Protein AF-0000000074752811 (afdb_homodimer)

Organism: NCBI:txid2562239

Secondary structure (DSSP, 8-state):
-------------S--B---HHHHTS-HHHHHHHHHHHHHHTT--GGGHHHHHHHHHHHHHHT--HHHHTBHHHHHHHHHHHTHHHHHHHH-HHHHHHHHHHHHHHHHHHTHHHHHHTGGGGG--TTGGGHHHHTTSS-B---SS--EEEP--GGGS-TTTT--STTTHHHHHHHHHHTBTTB-S-GGG-SEEE----HHHHHHHS---HHHHHHHHHHIIIII-TTGGGTTTTTEEEEESS-GGGSTTHHHH-TTSEEEES-SS---GGGGGGS-HHHHHHHHTT----SSS--TTT-EE------HHHHHHHHHHPPPGGG--EEEEEEEGGGSHHHHHHTTT-HHHHHHHTTTT-TTEEEEEPPSSHHHHHHHHHTEEEEEEE--SSS--THHHHHHHTTPEEEEE-TT---TTTTTS-GGGT-EE--GGG-SSHHHHHHHHHHHHTHHHHHHHHHHHGGGG-TT----SB-TTSSB--STTSGGG--HHHHT----STTHHHH-/----------------B--HHHHHTS-HHHHHHHHHHHHHHTT--GGGHHHHHHHHHHHHHHT--GGGGGBHHHHHHHHHHHTHHHHHHHH-HHHHHHHHHHHHHHHHHHTHHHHHTTTHHHH--TTGGGHHHHTTSS-B---SS--EEEP--GGGS-TTTT--STTTHHHHHHHHHHTBTTB-S-GGG-SEEE----HHHHHHHS---HHHHHHHHHHIIIII-TTGGGTTTTTEEEEESS-GGGSTTHHHH-TTSEEEES-SS---GGGGGGS-HHHHHHHHTT----TTS--TTT-EE------HHHHHHHHHHPPPGGG--EEEEEEEGGGSHHHHHHTTT-HHHHHHHTTTT-TTEEEEEPPSSHHHHHHHHHTEEEEEEE--SSS--THHHHHHHTTPEEEEE-TT---TTTTT--GGGT-EE--GGG-SSHHHHHHHHHHHHTHHHHHHHHHHHGGGG-TT----SB-TTSSB--STTSTT---HHHHT----STHHHHH-

Radius of gyration: 37.02 Å; Cα contacts (8 Å, |Δi|>4): 1712; chains: 2; bounding box: 71×124×78 Å

pLDDT: mean 74.06, std 20.83, range [19.08, 98.06]

Foldseek 3Di:
DPPPPPPPPDLPQDFQFQVFAVPLPDDLVSVLVSLVVLCVSLVPDCVCSPLLSVLVVVVSVVVLQRLCGGGSLSNSLLSLLSSLLVLCVVPFNVRSVVSPVVSVVSCVSHVVVCVPSVCVDSNDDLQSLCSCLLSLVDAAEAPDQAAEEEFDDPQLGRLSQLCDDQLNCLRLVNSNQVRYPNYDNDPVSHQAYEYRHSLVSCCVVVVDALVNLQVRVVCCQVPPPVCCVVVVQLRYEDEASDFPCSHLCCCVRHQNHEYEYQFQWGFQLVLQPLPPPVVSVRVSVSRDTDNPSGDPLGYFHAATAGGPVLLVLLLVLADPLVQAQALEEEADQLLDPSNCSSQVVQVLLVQVCVCPPPGRYHYGYHDPDVSVVSNNLSRYQEYEDAAGSHQDDNVCLSSLSNLHAYERARDRGDDGPVVPDPSVQQHHYDHSNCNDDVVVVVSVVCSVPPSVRNSVSSVLASLLRHSSRHLPCADPVRHNVPPPSNSPNSNRNVSCVRVPVPPVVPPD/DPPPPPPPPDLPQDFQFQVFQVPLVDDLVSNLVSLVVLCVSLVPDCVCNPLLSVLSVVCNVVVVQNVCGGGSLSNSLLSLLSSLLVLCVVPFNVRSVVSVVVSVVSCVSNVVVCVPSVCVDSNDDLQSLCSCLLSLVDAAEAPDQAAEEEFDDPQLGRLSQLCDDQLNCLRLVNSNQVRYPNYDNDPVSHQAYEYRHSLVSCCVVVVDALVNLQVRVVCCQVPPPVCCVVVVQLRYEDEASDFPCSHLCCCVRHQNHEYEYQFQWGFQLVLQPLPPPVVSVRPSVSRPTDNPSHDPLGYFHAATAGGPVLLVLLLVLADPLVQAQALEEDADQLLDPSNCSSQVVQVLLVQVCVCPPPGRYHYGYHDPDVSVVSNNLSRYQEYEDAAGSHQDDNVCLSSLSNLHAYERARDRGDDGPVVPDPSVQQHHYDHSNCNDDVVVVVSVVCSVPPSVRNSVSSVQASLLRHSSRHLPCADVVRHNVPDPSHSVSSNRNVSCVRVPVPPVVPPD

Structure (mmCIF, N/CA/C/O backbone):
data_AF-0000000074752811-model_v1
#
loop_
_entity.id
_entity.type
_entity.pdbx_description
1 polymer 'Exostosin GT47 domain-containing protein'
#
loop_
_atom_site.group_PDB
_atom_site.id
_atom_site.type_symbol
_atom_site.label_atom_id
_atom_site.label_alt_id
_atom_site.label_comp_id
_atom_site.label_asym_id
_atom_site.label_entity_id
_atom_site.label_seq_id
_atom_site.pdbx_PDB_ins_code
_atom_site.Cartn_x
_atom_site.Cartn_y
_atom_site.Cartn_z
_atom_site.occupancy
_atom_site.B_iso_or_equiv
_atom_site.auth_seq_id
_atom_site.auth_comp_id
_atom_site.auth_asym_id
_atom_site.auth_atom_id
_atom_site.pdbx_PDB_model_num
ATOM 1 N N . MET A 1 1 ? 38.594 22.297 34.594 1 23.19 1 MET A N 1
ATOM 2 C CA . MET A 1 1 ? 37.312 21.953 35.156 1 23.19 1 MET A CA 1
ATOM 3 C C . MET A 1 1 ? 36.594 23.203 35.688 1 23.19 1 MET A C 1
ATOM 5 O O . MET A 1 1 ? 35.719 23.094 36.562 1 23.19 1 MET A O 1
ATOM 9 N N . LEU A 1 2 ? 36.938 24.375 35.188 1 24.41 2 LEU A N 1
ATOM 10 C CA . LEU A 1 2 ? 36.594 25.672 35.812 1 24.41 2 LEU A CA 1
ATOM 11 C C . LEU A 1 2 ? 35.094 25.938 35.719 1 24.41 2 LEU A C 1
ATOM 13 O O . LEU A 1 2 ? 34.531 25.953 34.656 1 24.41 2 LEU A O 1
ATOM 17 N N . ARG A 1 3 ? 34.406 25.516 36.906 1 28.88 3 ARG A N 1
ATOM 18 C CA . ARG A 1 3 ? 33.031 25.766 37.344 1 28.88 3 ARG A CA 1
ATOM 19 C C . ARG A 1 3 ? 32.688 27.25 37.312 1 28.88 3 ARG A C 1
ATOM 21 O O . ARG A 1 3 ? 33.094 27.984 38.219 1 28.88 3 ARG A O 1
ATOM 28 N N . ALA A 1 4 ? 32.844 27.891 36.125 1 26.67 4 ALA A N 1
ATOM 29 C CA . ALA A 1 4 ? 32.469 29.297 36.156 1 26.67 4 ALA A CA 1
ATOM 30 C C . ALA A 1 4 ? 31.062 29.469 36.781 1 26.67 4 ALA A C 1
ATOM 32 O O . ALA A 1 4 ? 30.078 28.922 36.25 1 26.67 4 ALA A O 1
ATOM 33 N N . SER A 1 5 ? 31.031 29.672 38.125 1 26.98 5 SER A N 1
ATOM 34 C CA . SER A 1 5 ? 29.875 29.984 38.938 1 26.98 5 SER A CA 1
ATOM 35 C C . SER A 1 5 ? 29.094 31.156 38.375 1 26.98 5 SER A C 1
ATOM 37 O O . SER A 1 5 ? 29.625 32.25 38.188 1 26.98 5 SER A O 1
ATOM 39 N N . ILE A 1 6 ? 28.188 30.922 37.5 1 28.06 6 ILE A N 1
ATOM 40 C CA . ILE A 1 6 ? 27.281 31.953 37.031 1 28.06 6 ILE A CA 1
ATOM 41 C C . ILE A 1 6 ? 26.656 32.688 38.219 1 28.06 6 ILE A C 1
ATOM 43 O O . ILE A 1 6 ? 25.922 32.062 39 1 28.06 6 ILE A O 1
ATOM 47 N N . ILE A 1 7 ? 27.406 33.656 38.844 1 29.95 7 ILE A N 1
ATOM 48 C CA . ILE A 1 7 ? 26.938 34.562 39.906 1 29.95 7 ILE A CA 1
ATOM 49 C C . ILE A 1 7 ? 25.578 35.156 39.5 1 29.95 7 ILE A C 1
ATOM 51 O O . ILE A 1 7 ? 25.469 35.812 38.469 1 29.95 7 ILE A O 1
ATOM 55 N N . LEU A 1 8 ? 24.516 34.625 40 1 30.72 8 LEU A N 1
ATOM 56 C CA . LEU A 1 8 ? 23.141 35.125 39.938 1 30.72 8 LEU A CA 1
ATOM 57 C C . LEU A 1 8 ? 23.062 36.531 40.531 1 30.72 8 LEU A C 1
ATOM 59 O O . LEU A 1 8 ? 23.25 36.719 41.75 1 30.72 8 LEU A O 1
ATOM 63 N N . LEU A 1 9 ? 23.547 37.594 39.844 1 32.16 9 LEU A N 1
ATOM 64 C CA . LEU A 1 9 ? 23.344 38.938 40.375 1 32.16 9 LEU A CA 1
ATOM 65 C C . LEU A 1 9 ? 21.891 39.156 40.781 1 32.16 9 LEU A C 1
ATOM 67 O O . LEU A 1 9 ? 20.984 38.562 40.188 1 32.16 9 LEU A O 1
ATOM 71 N N . PRO A 1 10 ? 21.625 39.875 41.906 1 34.81 10 PRO A N 1
ATOM 72 C CA . PRO A 1 10 ? 20.297 40.188 42.469 1 34.81 10 PRO A CA 1
ATOM 73 C C . PRO A 1 10 ? 19.391 40.906 41.469 1 34.81 10 PRO A C 1
ATOM 75 O O . PRO A 1 10 ? 19.859 41.75 40.688 1 34.81 10 PRO A O 1
ATOM 78 N N . LEU A 1 11 ? 18.188 40.375 41.062 1 37.66 11 LEU A N 1
ATOM 79 C CA . LEU A 1 11 ? 17.094 40.875 40.25 1 37.66 11 LEU A CA 1
ATOM 80 C C . LEU A 1 11 ? 16.625 42.25 40.75 1 37.66 11 LEU A C 1
ATOM 82 O O . LEU A 1 11 ? 15.961 42.312 41.781 1 37.66 11 LEU A O 1
ATOM 86 N N . ALA A 1 12 ? 17.422 43.312 40.844 1 38.03 12 ALA A N 1
ATOM 87 C CA . ALA A 1 12 ? 16.75 44.594 41.125 1 38.03 12 ALA A CA 1
ATOM 88 C C . ALA A 1 12 ? 15.562 44.781 40.188 1 38.03 12 ALA A C 1
ATOM 90 O O . ALA A 1 12 ? 15.727 44.844 38.969 1 38.03 12 ALA A O 1
ATOM 91 N N . ALA A 1 13 ? 14.305 44.531 40.625 1 47.09 13 ALA A N 1
ATOM 92 C CA . ALA A 1 13 ? 12.906 44.438 40.219 1 47.09 13 ALA A CA 1
ATOM 93 C C . ALA A 1 13 ? 12.398 45.719 39.625 1 47.09 13 ALA A C 1
ATOM 95 O O . ALA A 1 13 ? 11.188 45.938 39.5 1 47.09 13 ALA A O 1
ATOM 96 N N . GLY A 1 14 ? 13.086 46.938 39.594 1 46.38 14 GLY A N 1
ATOM 97 C CA . GLY A 1 14 ? 12.305 48.125 39.281 1 46.38 14 GLY A CA 1
ATOM 98 C C . GLY A 1 14 ? 12.078 48.281 37.781 1 46.38 14 GLY A C 1
ATOM 99 O O . GLY A 1 14 ? 12.703 47.594 36.969 1 46.38 14 GLY A O 1
ATOM 100 N N . PHE A 1 15 ? 11.039 49.188 37.438 1 52.69 15 PHE A N 1
ATOM 101 C CA . PHE A 1 15 ? 10.734 49.719 36.094 1 52.69 15 PHE A CA 1
ATOM 102 C C . PHE A 1 15 ? 12.008 50.219 35.438 1 52.69 15 PHE A C 1
ATOM 104 O O . PHE A 1 15 ? 12.875 50.781 36.062 1 52.69 15 PHE A O 1
ATOM 111 N N . THR A 1 16 ? 12.352 49.469 34.406 1 57.72 16 THR A N 1
ATOM 112 C CA . THR A 1 16 ? 13.438 50.031 33.594 1 57.72 16 THR A CA 1
ATOM 113 C C . THR A 1 16 ? 12.938 51.125 32.688 1 57.72 16 THR A C 1
ATOM 115 O O . THR A 1 16 ? 12.359 50.875 31.641 1 57.72 16 THR A O 1
ATOM 118 N N . ASP A 1 17 ? 12.461 52.344 33.219 1 54.25 17 ASP A N 1
ATOM 119 C CA . ASP A 1 17 ? 11.891 53.5 32.531 1 54.25 17 ASP A CA 1
ATOM 120 C C . ASP A 1 17 ? 12.695 53.875 31.297 1 54.25 17 ASP A C 1
ATOM 122 O O . ASP A 1 17 ? 13.906 54.062 31.375 1 54.25 17 ASP A O 1
ATOM 126 N N . CYS A 1 18 ? 12.172 53.375 30.078 1 55.16 18 CYS A N 1
ATOM 127 C CA . CYS A 1 18 ? 12.719 53.938 28.844 1 55.16 18 CYS A CA 1
ATOM 128 C C . CYS A 1 18 ? 11.93 55.156 28.406 1 55.16 18 CYS A C 1
ATOM 130 O O . CYS A 1 18 ? 10.742 55.281 28.734 1 55.16 18 CYS A O 1
ATOM 132 N N . LEU A 1 19 ? 12.438 56.219 28.109 1 51.5 19 LEU A N 1
ATOM 133 C CA . LEU A 1 19 ? 11.734 57.375 27.609 1 51.5 19 LEU A CA 1
ATOM 134 C C . LEU A 1 19 ? 10.828 57.031 26.438 1 51.5 19 LEU A C 1
ATOM 136 O O . LEU A 1 19 ? 11.305 56.875 25.312 1 51.5 19 LEU A O 1
ATOM 140 N N . GLY A 1 20 ? 10.094 56.031 26.484 1 45.06 20 GLY A N 1
ATOM 141 C CA . GLY A 1 20 ? 9.492 55.156 25.484 1 45.06 20 GLY A CA 1
ATOM 142 C C . GLY A 1 20 ? 8.672 55.906 24.453 1 45.06 20 GLY A C 1
ATOM 143 O O . GLY A 1 20 ? 8.898 55.781 23.25 1 45.06 20 GLY A O 1
ATOM 144 N N . THR A 1 21 ? 7.352 56.375 24.75 1 43.59 21 THR A N 1
ATOM 145 C CA . THR A 1 21 ? 6.34 56.75 23.766 1 43.59 21 THR A CA 1
ATOM 146 C C . THR A 1 21 ? 6.695 58.062 23.062 1 43.59 21 THR A C 1
ATOM 148 O O . THR A 1 21 ? 6.352 58.25 21.906 1 43.59 21 THR A O 1
ATOM 151 N N . GLU A 1 22 ? 7.039 58.938 23.797 1 45.31 22 GLU A N 1
ATOM 152 C CA . GLU A 1 22 ? 7.203 60.281 23.188 1 45.31 22 GLU A CA 1
ATOM 153 C C . GLU A 1 22 ? 8.258 60.25 22.094 1 45.31 22 GLU A C 1
ATOM 155 O O . GLU A 1 22 ? 8.203 61.031 21.156 1 45.31 22 GLU A O 1
ATOM 160 N N . LEU A 1 23 ? 9.078 59.344 22.156 1 43.78 23 LEU A N 1
ATOM 161 C CA . LEU A 1 23 ? 10.211 59.312 21.25 1 43.78 23 LEU A CA 1
ATOM 162 C C . LEU A 1 23 ? 9.852 58.625 19.953 1 43.78 23 LEU A C 1
ATOM 164 O O . LEU A 1 23 ? 10.523 58.812 18.922 1 43.78 23 LEU A O 1
ATOM 168 N N . VAL A 1 24 ? 8.938 57.688 20.062 1 45.53 24 VAL A N 1
ATOM 169 C CA . VAL A 1 24 ? 8.562 56.938 18.875 1 45.53 24 VAL A CA 1
ATOM 170 C C . VAL A 1 24 ? 8.094 57.906 17.781 1 45.53 24 VAL A C 1
ATOM 172 O O . VAL A 1 24 ? 8.281 57.656 16.594 1 45.53 24 VAL A O 1
ATOM 175 N N . ALA A 1 25 ? 7.453 58.875 18.203 1 43.62 25 ALA A N 1
ATOM 176 C CA . ALA A 1 25 ? 7.051 59.906 17.234 1 43.62 25 ALA A CA 1
ATOM 177 C C . ALA A 1 25 ? 8.273 60.594 16.625 1 43.62 25 ALA A C 1
ATOM 179 O O . ALA A 1 25 ? 8.148 61.344 15.656 1 43.62 25 ALA A O 1
ATOM 180 N N . GLN A 1 26 ? 9.352 60.312 17.172 1 47.56 26 GLN A N 1
ATOM 181 C CA . GLN A 1 26 ? 10.508 61.031 16.641 1 47.56 26 GLN A CA 1
ATOM 182 C C . GLN A 1 26 ? 11.18 60.25 15.523 1 47.56 26 GLN A C 1
ATOM 184 O O . GLN A 1 26 ? 10.758 59.125 15.195 1 47.56 26 GLN A O 1
ATOM 189 N N . ASP A 1 27 ? 12.336 60.812 14.891 1 48.69 27 ASP A N 1
ATOM 190 C CA . ASP A 1 27 ? 13.039 60.25 13.75 1 48.69 27 ASP A CA 1
ATOM 191 C C . ASP A 1 27 ? 13.648 58.875 14.094 1 48.69 27 ASP A C 1
ATOM 193 O O . ASP A 1 27 ? 13.906 58.594 15.266 1 48.69 27 ASP A O 1
ATOM 197 N N . VAL A 1 28 ? 13.641 57.938 13.156 1 50.81 28 VAL A N 1
ATOM 198 C CA . VAL A 1 28 ? 14.07 56.562 13.22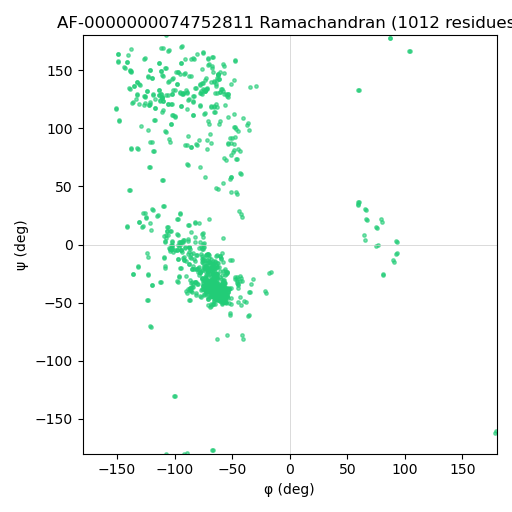7 1 50.81 28 VAL A CA 1
ATOM 199 C C . VAL A 1 28 ? 15.391 56.469 13.992 1 50.81 28 VAL A C 1
ATOM 201 O O . VAL A 1 28 ? 15.617 55.5 14.734 1 50.81 28 VAL A O 1
ATOM 204 N N . TRP A 1 29 ? 16.156 57.469 13.883 1 52.66 29 TRP A N 1
ATOM 205 C CA . TRP A 1 29 ? 17.469 57.469 14.516 1 52.66 29 TRP A CA 1
ATOM 206 C C . TRP A 1 29 ? 17.344 57.625 16.031 1 52.66 29 TRP A C 1
ATOM 208 O O . TRP A 1 29 ? 18.125 57.031 16.797 1 52.66 29 TRP A O 1
ATOM 218 N N . THR A 1 30 ? 16.453 58.375 16.453 1 52.56 30 THR A N 1
ATOM 219 C CA . THR A 1 30 ? 16.172 58.531 17.875 1 52.56 30 THR A CA 1
ATOM 220 C C . THR A 1 30 ? 15.68 57.219 18.484 1 52.56 30 THR A C 1
ATOM 222 O O . THR A 1 30 ? 16.109 56.812 19.562 1 52.56 30 THR A O 1
ATOM 225 N N . VAL A 1 31 ? 14.953 56.594 17.688 1 54.38 31 VAL A N 1
ATOM 226 C CA . VAL A 1 31 ? 14.422 55.312 18.172 1 54.38 31 VAL A CA 1
ATOM 227 C C . VAL A 1 31 ? 15.547 54.281 18.266 1 54.38 31 VAL A C 1
ATOM 229 O O . VAL A 1 31 ? 15.633 53.562 19.234 1 54.38 31 VAL A O 1
ATOM 232 N N . ALA A 1 32 ? 16.422 54.344 17.266 1 55.72 32 ALA A N 1
ATOM 233 C CA . ALA A 1 32 ? 17.562 53.406 17.266 1 55.72 32 ALA A CA 1
ATOM 234 C C . ALA A 1 32 ? 18.438 53.625 18.5 1 55.72 32 ALA A C 1
ATOM 236 O O . ALA A 1 32 ? 18.906 52.688 19.109 1 55.72 32 ALA A O 1
ATOM 237 N N . ARG A 1 33 ? 18.609 54.844 18.812 1 61.16 33 ARG A N 1
ATOM 238 C CA . ARG A 1 33 ? 19.406 55.188 20 1 61.16 33 ARG A CA 1
ATOM 239 C C . ARG A 1 33 ? 18.734 54.688 21.266 1 61.16 33 ARG A C 1
ATOM 241 O O . ARG A 1 33 ? 19.422 54.219 22.188 1 61.16 33 ARG A O 1
ATOM 248 N N . GLU A 1 34 ? 17.531 54.688 21.203 1 60.31 34 GLU A N 1
ATOM 249 C CA . GLU A 1 34 ? 16.812 54.219 22.391 1 60.31 34 GLU A CA 1
ATOM 250 C C . GLU A 1 34 ? 16.891 52.688 22.484 1 60.31 34 GLU A C 1
ATOM 252 O O . GLU A 1 34 ? 16.938 52.125 23.594 1 60.31 34 GLU A O 1
ATOM 257 N N . VAL A 1 35 ? 16.922 52.062 21.328 1 63.88 35 VAL A N 1
ATOM 258 C CA . VAL A 1 35 ? 17.109 50.625 21.344 1 63.88 35 VAL A CA 1
ATOM 259 C C . VAL A 1 35 ? 18.469 50.312 21.953 1 63.88 35 VAL A C 1
ATOM 261 O O . VAL A 1 35 ? 18.594 49.406 22.797 1 63.88 35 VAL A O 1
ATOM 264 N N . ASP A 1 36 ? 19.516 51.094 21.578 1 64.44 36 ASP A N 1
ATOM 265 C CA . ASP A 1 36 ? 20.844 50.906 22.141 1 64.44 36 ASP A CA 1
ATOM 266 C C . ASP A 1 36 ? 20.844 51.094 23.641 1 64.44 36 ASP A C 1
ATOM 268 O O . ASP A 1 36 ? 21.469 50.344 24.391 1 64.44 36 ASP A O 1
ATOM 272 N N . LYS A 1 37 ? 20.156 52.094 24.031 1 64.19 37 LYS A N 1
ATOM 273 C CA . LYS A 1 37 ? 20.031 52.375 25.469 1 64.19 37 LYS A CA 1
ATOM 274 C C . LYS A 1 37 ? 19.312 51.219 26.172 1 64.19 37 LYS A C 1
ATOM 276 O O . LYS A 1 37 ? 19.734 50.781 27.25 1 64.19 37 LYS A O 1
ATOM 281 N N . ALA A 1 38 ? 18.281 50.844 25.531 1 64.56 38 ALA A N 1
ATOM 282 C CA . ALA A 1 38 ? 17.531 49.75 26.109 1 64.56 38 ALA A CA 1
ATOM 283 C C . ALA A 1 38 ? 18.375 48.469 26.203 1 64.56 38 ALA A C 1
ATOM 285 O O . ALA A 1 38 ? 18.312 47.75 27.188 1 64.56 38 ALA A O 1
ATOM 286 N N . LEU A 1 39 ? 19.141 48.25 25.25 1 68.88 39 LEU A N 1
ATOM 287 C CA . LEU A 1 39 ? 20.031 47.094 25.234 1 68.88 39 LEU A CA 1
ATOM 288 C C . LEU A 1 39 ? 21.062 47.188 26.359 1 68.88 39 LEU A C 1
ATOM 290 O O . LEU A 1 39 ? 21.344 46.188 27.031 1 68.88 39 LEU A O 1
ATOM 294 N N . ASN A 1 40 ? 21.531 48.375 26.562 1 66.94 40 ASN A N 1
ATOM 295 C CA . ASN A 1 40 ? 22.484 48.594 27.641 1 66.94 40 ASN A CA 1
ATOM 296 C C . ASN A 1 40 ? 21.812 48.438 29.016 1 66.94 40 ASN A C 1
ATOM 298 O O . ASN A 1 40 ? 22.375 47.781 29.891 1 66.94 40 ASN A O 1
ATOM 302 N N . LEU A 1 41 ? 20.656 48.969 29.016 1 63.09 41 LEU A N 1
ATOM 303 C CA . LEU A 1 41 ? 19.938 48.906 30.281 1 63.09 41 LEU A CA 1
ATOM 304 C C . LEU A 1 41 ? 19.562 47.5 30.641 1 63.09 41 LEU A C 1
ATOM 306 O O . LEU A 1 41 ? 19.531 47.125 31.812 1 63.09 41 LEU A O 1
ATOM 310 N N . THR A 1 42 ? 19.328 46.812 29.578 1 61.56 42 THR A N 1
ATOM 311 C CA . THR A 1 42 ? 18.891 45.438 29.797 1 61.56 42 THR A CA 1
ATOM 312 C C . THR A 1 42 ? 20.078 44.469 29.719 1 61.56 42 THR A C 1
ATOM 314 O O . THR A 1 42 ? 19.906 43.25 29.859 1 61.56 42 THR A O 1
ATOM 317 N N . HIS A 1 43 ? 21.234 44.969 29.484 1 63.38 43 HIS A N 1
ATOM 318 C CA . HIS A 1 43 ? 22.484 44.219 29.422 1 63.38 43 HIS A CA 1
ATOM 319 C C . HIS A 1 43 ? 22.438 43.125 28.344 1 63.38 43 HIS A C 1
ATOM 321 O O . HIS A 1 43 ? 22.875 42 28.578 1 63.38 43 HIS A O 1
ATOM 327 N N . VAL A 1 44 ? 21.781 43.375 27.281 1 66.56 44 VAL A N 1
ATOM 328 C CA . VAL A 1 44 ? 21.766 42.5 26.109 1 66.56 44 VAL A CA 1
ATOM 329 C C . VAL A 1 44 ? 23.047 42.688 25.312 1 66.56 44 VAL A C 1
ATOM 331 O O . VAL A 1 44 ? 23.438 43.812 25.016 1 66.56 44 VAL A O 1
ATOM 334 N N . PRO A 1 45 ? 23.688 41.531 24.984 1 67.5 45 PRO A N 1
ATOM 335 C CA . PRO A 1 45 ? 24.938 41.656 24.219 1 67.5 45 PRO A CA 1
ATOM 336 C C . PRO A 1 45 ? 24.75 42.344 22.875 1 67.5 45 PRO A C 1
ATOM 338 O O . PRO A 1 45 ? 23.719 42.188 22.234 1 67.5 45 PRO A O 1
ATOM 341 N N . ARG A 1 46 ? 25.766 43.062 22.438 1 64.94 46 ARG A N 1
ATOM 342 C CA . ARG A 1 46 ? 25.75 43.906 21.25 1 64.94 46 ARG A CA 1
ATOM 343 C C . ARG A 1 46 ? 25.547 43.062 19.984 1 64.94 46 ARG A C 1
ATOM 345 O O . ARG A 1 46 ? 25.016 43.531 19 1 64.94 46 ARG A O 1
ATOM 352 N N . GLU A 1 47 ? 25.938 41.812 20.078 1 71.62 47 GLU A N 1
ATOM 353 C CA . GLU A 1 47 ? 25.859 40.938 18.906 1 71.62 47 GLU A CA 1
ATOM 354 C C . GLU A 1 47 ? 24.422 40.75 18.438 1 71.62 47 GLU A C 1
ATOM 356 O O . GLU A 1 47 ? 24.172 40.438 17.281 1 71.62 47 GLU A O 1
ATOM 361 N N . TYR A 1 48 ? 23.5 41.094 19.297 1 67.31 48 TYR A N 1
ATOM 362 C CA . TYR A 1 48 ? 22.094 40.938 18.938 1 67.31 48 TYR A CA 1
ATOM 363 C C . TYR A 1 48 ? 21.531 42.219 18.344 1 67.31 48 TYR A C 1
ATOM 365 O O . TYR A 1 48 ? 20.438 42.25 17.797 1 67.31 48 TYR A O 1
ATOM 373 N N . GLY A 1 49 ? 22.281 43.25 18.359 1 62.75 49 GLY A N 1
ATOM 374 C CA . GLY A 1 49 ? 21.781 44.625 18.156 1 62.75 49 GLY A CA 1
ATOM 375 C C . GLY A 1 49 ? 21.234 44.844 16.75 1 62.75 49 GLY A C 1
ATOM 376 O O . GLY A 1 49 ? 20.188 45.469 16.578 1 62.75 49 GLY A O 1
ATOM 377 N N . VAL A 1 50 ? 21.891 44.281 15.734 1 61.53 50 VAL A N 1
ATOM 378 C CA . VAL A 1 50 ? 21.484 44.562 14.359 1 61.53 50 VAL A CA 1
ATOM 379 C C . VAL A 1 50 ? 20.109 43.969 14.078 1 61.53 50 VAL A C 1
ATOM 381 O O . VAL A 1 50 ? 19.234 44.625 13.539 1 61.53 50 VAL A O 1
ATOM 384 N N . GLU A 1 51 ? 19.906 42.781 14.5 1 64.38 51 GLU A N 1
ATOM 385 C CA . GLU A 1 51 ? 18.625 42.125 14.203 1 64.38 51 GLU A CA 1
ATOM 386 C C . GLU A 1 51 ? 17.5 42.688 15.078 1 64.38 51 GLU A C 1
ATOM 388 O O . GLU A 1 51 ? 16.359 42.781 14.633 1 64.38 51 GLU A O 1
ATOM 393 N N . LEU A 1 52 ? 17.875 43.094 16.203 1 64.81 52 LEU A N 1
ATOM 394 C CA . LEU A 1 52 ? 16.891 43.75 17.062 1 64.81 52 LEU A CA 1
ATOM 395 C C . LEU A 1 52 ? 16.469 45.094 16.484 1 64.81 52 LEU A C 1
ATOM 397 O O . LEU A 1 52 ? 15.281 45.438 16.516 1 64.81 52 LEU A O 1
ATOM 401 N N . SER A 1 53 ? 17.453 45.656 15.891 1 59.66 53 SER A N 1
ATOM 402 C CA . SER A 1 53 ? 17.141 46.906 15.219 1 59.66 53 SER A CA 1
ATOM 403 C C . SER A 1 53 ? 16.234 46.688 14.023 1 59.66 53 SER A C 1
ATOM 405 O O . SER A 1 53 ? 15.273 47.438 13.812 1 59.66 53 SER A O 1
ATOM 407 N N . ASN A 1 54 ? 16.531 45.688 13.336 1 56.81 54 ASN A N 1
ATOM 408 C CA . ASN A 1 54 ? 15.68 45.344 12.188 1 56.81 54 ASN A CA 1
ATOM 409 C C . ASN A 1 54 ? 14.25 45.031 12.625 1 56.81 54 ASN A C 1
ATOM 411 O O . ASN A 1 54 ? 13.289 45.438 11.984 1 56.81 54 ASN A O 1
ATOM 415 N N . ALA A 1 55 ? 14.195 44.25 13.648 1 62.94 55 ALA A N 1
ATOM 416 C CA . ALA A 1 55 ? 12.875 43.938 14.188 1 62.94 55 ALA A CA 1
ATOM 417 C C . ALA A 1 55 ? 12.133 45.188 14.602 1 62.94 55 ALA A C 1
ATOM 419 O O . ALA A 1 55 ? 10.922 45.312 14.414 1 62.94 55 ALA A O 1
ATOM 420 N N . PHE A 1 56 ? 12.836 46.094 15.039 1 60.72 56 PHE A N 1
ATOM 421 C CA . PHE A 1 56 ? 12.266 47.375 15.477 1 60.72 56 PHE A CA 1
ATOM 422 C C . PHE A 1 56 ? 11.633 48.094 14.297 1 60.72 56 PHE A C 1
ATOM 424 O O . PHE A 1 56 ? 10.477 48.531 14.383 1 60.72 56 PHE A O 1
ATOM 431 N N . PHE A 1 57 ? 12.406 48.062 13.266 1 57.47 57 PHE A N 1
ATOM 432 C CA . PHE A 1 57 ? 11.898 48.781 12.102 1 57.47 57 PHE A CA 1
ATOM 433 C C . PHE A 1 57 ? 10.672 48.062 11.531 1 57.47 57 PHE A C 1
ATOM 435 O O . PHE A 1 57 ? 9.727 48.719 11.078 1 57.47 57 PHE A O 1
ATOM 442 N N . ALA A 1 58 ? 10.734 46.812 11.625 1 54.84 58 ALA A N 1
ATOM 443 C CA . ALA A 1 58 ? 9.578 46.031 11.148 1 54.84 58 ALA A CA 1
ATOM 444 C C . ALA A 1 58 ? 8.359 46.281 12.031 1 54.84 58 ALA A C 1
ATOM 446 O O . ALA A 1 58 ? 7.246 46.438 11.523 1 54.84 58 ALA A O 1
ATOM 447 N N . LEU A 1 59 ? 8.602 46.281 13.281 1 58.59 59 LEU A N 1
ATOM 448 C CA . LEU A 1 59 ? 7.508 46.469 14.227 1 58.59 59 LEU A CA 1
ATOM 449 C C . LEU A 1 59 ? 6.996 47.906 14.164 1 58.59 59 LEU A C 1
ATOM 451 O O . LEU A 1 59 ? 5.793 48.156 14.305 1 58.59 59 LEU A O 1
ATOM 455 N N . GLU A 1 60 ? 7.965 48.812 14.031 1 55.84 60 GLU A N 1
ATOM 456 C CA . GLU A 1 60 ? 7.559 50.219 13.891 1 55.84 60 GLU A CA 1
ATOM 457 C C . GLU A 1 60 ? 6.613 50.406 12.711 1 55.84 60 GLU A C 1
ATOM 459 O O . GLU A 1 60 ? 5.609 51.125 12.82 1 55.84 60 GLU A O 1
ATOM 464 N N . ARG A 1 61 ? 6.953 49.688 11.727 1 51.62 61 ARG A N 1
ATOM 465 C CA . ARG A 1 61 ? 6.125 49.781 10.523 1 51.62 61 ARG A CA 1
ATOM 466 C C . ARG A 1 61 ? 4.766 49.125 10.75 1 51.62 61 ARG A C 1
ATOM 468 O O . ARG A 1 61 ? 3.768 49.531 10.156 1 51.62 61 ARG A O 1
ATOM 475 N N . SER A 1 62 ? 4.832 48.188 11.672 1 48.19 62 SER A N 1
ATOM 476 C CA . SER A 1 62 ? 3.582 47.469 11.914 1 48.19 62 SER A CA 1
ATOM 477 C C . SER A 1 62 ? 2.736 48.188 12.961 1 48.19 62 SER A C 1
ATOM 479 O O . SER A 1 62 ? 1.553 47.906 13.125 1 48.19 62 SER A O 1
ATOM 481 N N . GLY A 1 63 ? 3.238 49.281 13.641 1 46.78 63 GLY A N 1
ATOM 482 C CA . GLY A 1 63 ? 2.539 50 14.695 1 46.78 63 GLY A CA 1
ATOM 483 C C . GLY A 1 63 ? 2.51 49.25 16.016 1 46.78 63 GLY A C 1
ATOM 484 O O . GLY A 1 63 ? 1.849 49.656 16.969 1 46.78 63 GLY A O 1
ATOM 485 N N . ALA A 1 64 ? 3.027 48.156 16.094 1 48 64 ALA A N 1
ATOM 486 C CA . ALA A 1 64 ? 2.926 47.312 17.281 1 48 64 ALA A CA 1
ATOM 487 C C . ALA A 1 64 ? 3.842 47.812 18.391 1 48 64 ALA A C 1
ATOM 489 O O . ALA A 1 64 ? 3.721 47.375 19.547 1 48 64 ALA A O 1
ATOM 490 N N . LEU A 1 65 ? 4.738 48.75 18.156 1 49.62 65 LEU A N 1
ATOM 491 C CA . LEU A 1 65 ? 5.789 49.156 19.078 1 49.62 65 LEU A CA 1
ATOM 492 C C . LEU A 1 65 ? 5.215 50.031 20.188 1 49.62 65 LEU A C 1
ATOM 494 O O . LEU A 1 65 ? 5.707 50 21.312 1 49.62 65 LEU A O 1
ATOM 498 N N . PRO A 1 66 ? 4.223 50.719 19.969 1 45.94 66 PRO A N 1
ATOM 499 C CA . PRO A 1 66 ? 3.975 51.688 21.047 1 45.94 66 PRO A CA 1
ATOM 500 C C . PRO A 1 66 ? 3.938 51.031 22.422 1 45.94 66 PRO A C 1
ATOM 502 O O . PRO A 1 66 ? 4.426 51.594 23.406 1 45.94 66 PRO A O 1
ATOM 505 N N . GLY A 1 67 ? 3.109 50.094 22.75 1 47.28 67 GLY A N 1
ATOM 506 C CA . GLY A 1 67 ? 3.061 49.656 24.141 1 47.28 67 GLY A CA 1
ATOM 507 C C . GLY A 1 67 ? 4.395 49.156 24.656 1 47.28 67 GLY A C 1
ATOM 508 O O . GLY A 1 67 ? 4.625 49.094 25.859 1 47.28 67 GLY A O 1
ATOM 509 N N . ALA A 1 68 ? 5.098 48.562 23.844 1 50.31 68 ALA A N 1
ATOM 510 C CA . ALA A 1 68 ? 6.41 48.094 24.281 1 50.31 68 ALA A CA 1
ATOM 511 C C . ALA A 1 68 ? 7.285 49.25 24.719 1 50.31 68 ALA A C 1
ATOM 513 O O . ALA A 1 68 ? 8.281 49.062 25.422 1 50.31 68 ALA A O 1
ATOM 514 N N . ILE A 1 69 ? 6.77 50.5 24.422 1 52.97 69 ILE A N 1
ATOM 515 C CA . ILE A 1 69 ? 7.656 51.656 24.391 1 52.97 69 ILE A CA 1
ATOM 516 C C . ILE A 1 69 ? 7.828 52.219 25.797 1 52.97 69 ILE A C 1
ATOM 518 O O . ILE A 1 69 ? 8.867 52.781 26.125 1 52.97 69 ILE A O 1
ATOM 522 N N . GLU A 1 70 ? 6.918 51.938 26.703 1 55.75 70 GLU A N 1
ATOM 523 C CA . GLU A 1 70 ? 7.141 52.688 27.938 1 55.75 70 GLU A CA 1
ATOM 524 C C . GLU A 1 70 ? 8.148 51.969 28.844 1 55.75 70 GLU A C 1
ATOM 526 O O . GLU A 1 70 ? 8.773 52.594 29.703 1 55.75 70 GLU A O 1
ATOM 531 N N . ASP A 1 71 ? 8.336 50.688 28.656 1 61.25 71 ASP A N 1
ATOM 532 C CA . ASP A 1 71 ? 9.258 49.875 29.469 1 61.25 71 ASP A CA 1
ATOM 533 C C . ASP A 1 71 ? 10.375 49.312 28.594 1 61.25 71 ASP A C 1
ATOM 535 O O . ASP A 1 71 ? 10.102 48.594 27.625 1 61.25 71 ASP A O 1
ATOM 539 N N . CYS A 1 72 ? 11.664 49.594 29 1 64 72 CYS A N 1
ATOM 540 C CA . CYS A 1 72 ? 12.82 49.188 28.188 1 64 72 CYS A CA 1
ATOM 541 C C . CYS A 1 72 ? 12.93 47.688 28.078 1 64 72 CYS A C 1
ATOM 543 O O . CYS A 1 72 ? 13.203 47.156 27 1 64 72 CYS A O 1
ATOM 545 N N . ALA A 1 73 ? 12.789 47.031 29.219 1 68.25 73 ALA A N 1
ATOM 546 C CA . ALA A 1 73 ? 12.93 45.594 29.219 1 68.25 73 ALA A CA 1
ATOM 547 C C . ALA A 1 73 ? 11.867 44.938 28.344 1 68.25 73 ALA A C 1
ATOM 549 O O . ALA A 1 73 ? 12.172 44.031 27.562 1 68.25 73 ALA A O 1
ATOM 550 N N . LEU A 1 74 ? 10.719 45.406 28.406 1 69.25 74 LEU A N 1
ATOM 551 C CA . LEU A 1 74 ? 9.633 44.906 27.594 1 69.25 74 LEU A CA 1
ATOM 552 C C . LEU A 1 74 ? 9.859 45.188 26.125 1 69.25 74 LEU A C 1
ATOM 554 O O . LEU A 1 74 ? 9.562 44.375 25.25 1 69.25 74 LEU A O 1
ATOM 558 N N . GLY A 1 75 ? 10.344 46.344 25.875 1 70.06 75 GLY A N 1
ATOM 559 C CA . GLY A 1 75 ? 10.672 46.719 24.516 1 70.06 75 GLY A CA 1
ATOM 560 C C . GLY A 1 75 ? 11.727 45.812 23.891 1 70.06 75 GLY A C 1
ATOM 561 O O . GLY A 1 75 ? 11.562 45.344 22.766 1 70.06 75 GLY A O 1
ATOM 562 N N . VAL A 1 76 ? 12.734 45.5 24.672 1 70.88 76 VAL A N 1
ATOM 563 C CA . VAL A 1 76 ? 13.812 44.625 24.172 1 70.88 76 VAL A CA 1
ATOM 564 C C . VAL A 1 76 ? 13.305 43.219 24 1 70.88 76 VAL A C 1
ATOM 566 O O . VAL A 1 76 ? 13.648 42.531 23.016 1 70.88 76 VAL A O 1
ATOM 569 N N . ALA A 1 77 ? 12.531 42.781 24.875 1 75.81 77 ALA A N 1
ATOM 570 C CA . ALA A 1 77 ? 11.961 41.438 24.766 1 75.81 77 ALA A CA 1
ATOM 571 C C . ALA A 1 77 ? 11.102 41.312 23.5 1 75.81 77 ALA A C 1
ATOM 573 O O . ALA A 1 77 ? 11.18 40.312 22.797 1 75.81 77 ALA A O 1
ATOM 574 N N . THR A 1 78 ? 10.297 42.281 23.188 1 75.44 78 THR A N 1
ATOM 575 C CA . THR A 1 78 ? 9.453 42.312 22 1 75.44 78 THR A CA 1
ATOM 576 C C . THR A 1 78 ? 10.297 42.312 20.734 1 75.44 78 THR A C 1
ATOM 578 O O . THR A 1 78 ? 9.992 41.594 19.781 1 75.44 78 THR A O 1
ATOM 581 N N . LEU A 1 79 ? 11.328 43.094 20.781 1 74.69 79 LEU A N 1
ATOM 582 C CA . LEU A 1 79 ? 12.227 43.125 19.625 1 74.69 79 LEU A CA 1
ATOM 583 C C . LEU A 1 79 ? 12.922 41.781 19.422 1 74.69 79 LEU A C 1
ATOM 585 O O . LEU A 1 79 ? 13.055 41.312 18.297 1 74.69 79 LEU A O 1
ATOM 589 N N . ALA A 1 80 ? 13.398 41.219 20.531 1 78.88 80 ALA A N 1
ATOM 590 C CA . ALA A 1 80 ? 14.07 39.906 20.453 1 78.88 80 ALA A CA 1
ATOM 591 C C . ALA A 1 80 ? 13.156 38.844 19.844 1 78.88 80 ALA A C 1
ATOM 593 O O . ALA A 1 80 ? 13.57 38.094 18.969 1 78.88 80 ALA A O 1
ATOM 594 N N . LEU A 1 81 ? 11.961 38.875 20.281 1 81.44 81 LEU A N 1
ATOM 595 C CA . LEU A 1 81 ? 11 37.875 19.781 1 81.44 81 LEU A CA 1
ATOM 596 C C . LEU A 1 81 ? 10.703 38.125 18.297 1 81.44 81 LEU A C 1
ATOM 598 O O . LEU A 1 81 ? 10.688 37.156 17.516 1 81.44 81 LEU A O 1
ATOM 602 N N . ASN A 1 82 ? 10.484 39.281 17.875 1 77.69 82 ASN A N 1
ATOM 603 C CA . ASN A 1 82 ? 10.117 39.594 16.5 1 77.69 82 ASN A CA 1
ATOM 604 C C . ASN A 1 82 ? 11.32 39.5 15.555 1 77.69 82 ASN A C 1
ATOM 606 O O . ASN A 1 82 ? 11.156 39.469 14.336 1 77.69 82 ASN A O 1
ATOM 610 N N . ALA A 1 83 ? 12.523 39.438 16.125 1 78.06 83 ALA A N 1
ATOM 611 C CA . ALA A 1 83 ? 13.742 39.312 15.32 1 78.06 83 ALA A CA 1
ATOM 612 C C . ALA A 1 83 ? 14 37.844 14.938 1 78.06 83 ALA A C 1
ATOM 614 O O . ALA A 1 83 ? 14.828 37.562 14.07 1 78.06 83 ALA A O 1
ATOM 615 N N . VAL A 1 84 ? 13.32 36.969 15.539 1 85.69 84 VAL A N 1
ATOM 616 C CA . VAL A 1 84 ? 13.625 35.531 15.422 1 85.69 84 VAL A CA 1
ATOM 617 C C . VAL A 1 84 ? 13.547 35.125 13.953 1 85.69 84 VAL A C 1
ATOM 619 O O . VAL A 1 84 ? 14.492 34.531 13.414 1 85.69 84 VAL A O 1
ATOM 622 N N . PRO A 1 85 ? 12.469 35.406 13.148 1 85 85 PRO A N 1
ATOM 623 C CA . PRO A 1 85 ? 12.422 35 11.742 1 85 85 PRO A CA 1
ATOM 624 C C . PRO A 1 85 ? 13.516 35.656 10.898 1 85 85 PRO A C 1
ATOM 626 O O . PRO A 1 85 ? 14.07 35 10 1 85 85 PRO A O 1
ATOM 629 N N . PHE A 1 86 ? 13.875 36.844 11.242 1 79.56 86 PHE A N 1
ATOM 630 C CA . PHE A 1 86 ? 14.906 37.562 10.5 1 79.56 86 PHE A CA 1
ATOM 631 C C . PHE A 1 86 ? 16.281 36.969 10.797 1 79.56 86 PHE A C 1
ATOM 633 O O . PHE A 1 86 ? 17.125 36.875 9.906 1 79.56 86 PHE A O 1
ATOM 640 N N . ALA A 1 87 ? 16.469 36.688 12.078 1 83.06 87 ALA A N 1
ATOM 641 C CA . ALA A 1 87 ? 17.719 36.031 12.469 1 83.06 87 ALA A CA 1
ATOM 642 C C . ALA A 1 87 ? 17.922 34.719 11.719 1 83.06 87 ALA A C 1
ATOM 644 O O . ALA A 1 87 ? 19.031 34.406 11.297 1 83.06 87 ALA A O 1
ATOM 645 N N . GLU A 1 88 ? 16.859 33.969 11.5 1 90 88 GLU A N 1
ATOM 646 C CA . GLU A 1 88 ? 16.969 32.719 10.758 1 90 88 GLU A CA 1
ATOM 647 C C . GLU A 1 88 ? 17.375 32.969 9.312 1 90 88 GLU A C 1
ATOM 649 O O . GLU A 1 88 ? 18.266 32.281 8.781 1 90 88 GLU A O 1
ATOM 654 N N . LEU A 1 89 ? 16.734 33.906 8.664 1 85.12 89 LEU A N 1
ATOM 655 C CA . LEU A 1 89 ? 16.984 34.188 7.254 1 85.12 89 LEU A CA 1
ATOM 656 C C . LEU A 1 89 ? 18.438 34.625 7.031 1 85.12 89 LEU A C 1
ATOM 658 O O . LEU A 1 89 ? 19.047 34.25 6.035 1 85.12 89 LEU A O 1
ATOM 662 N N . ARG A 1 90 ? 18.906 35.344 7.965 1 82.38 90 ARG A N 1
ATOM 663 C CA . ARG A 1 90 ? 20.234 35.938 7.758 1 82.38 90 ARG A CA 1
ATOM 664 C C . ARG A 1 90 ? 21.328 35.031 8.258 1 82.38 90 ARG A C 1
ATOM 666 O O . ARG A 1 90 ? 22.375 34.906 7.633 1 82.38 90 ARG A O 1
ATOM 673 N N . PHE A 1 91 ? 21.109 34.344 9.477 1 87.19 91 PHE A N 1
ATOM 674 C CA . PHE A 1 91 ? 22.219 33.688 10.141 1 87.19 91 PHE A CA 1
ATOM 675 C C . PHE A 1 91 ? 21.922 32.188 10.352 1 87.19 91 PHE A C 1
ATOM 677 O O . PHE A 1 91 ? 22.781 31.438 10.773 1 87.19 91 PHE A O 1
ATOM 684 N N . GLY A 1 92 ? 20.734 31.734 10.148 1 90.12 92 GLY A N 1
ATOM 685 C CA . GLY A 1 92 ? 20.375 30.344 10.344 1 90.12 92 GLY A CA 1
ATOM 686 C C . GLY A 1 92 ? 19.578 30.094 11.602 1 90.12 92 GLY A C 1
ATOM 687 O O . GLY A 1 92 ? 19.453 30.984 12.453 1 90.12 92 GLY A O 1
ATOM 688 N N . THR A 1 93 ? 19 28.922 11.688 1 93.25 93 THR A N 1
ATOM 689 C CA . THR A 1 93 ? 18.078 28.562 12.742 1 93.25 93 THR A CA 1
ATOM 690 C C . THR A 1 93 ? 18.766 28.547 14.102 1 93.25 93 THR A C 1
ATOM 692 O O . THR A 1 93 ? 18.172 28.891 15.117 1 93.25 93 THR A O 1
ATOM 695 N N . LEU A 1 94 ? 20.047 28.188 14.117 1 92.12 94 LEU A N 1
ATOM 696 C CA . LEU A 1 94 ? 20.797 28.141 15.375 1 92.12 94 LEU A CA 1
ATOM 697 C C . LEU A 1 94 ? 20.875 29.531 16 1 92.12 94 LEU A C 1
ATOM 699 O O . LEU A 1 94 ? 20.719 29.688 17.219 1 92.12 94 LEU A O 1
ATOM 703 N N . GLN A 1 95 ? 21.094 30.484 15.156 1 88.06 95 GLN A N 1
ATOM 704 C CA . GLN A 1 95 ? 21.156 31.859 15.648 1 88.06 95 GLN A CA 1
ATOM 705 C C . GLN A 1 95 ? 19.766 32.375 16.062 1 88.06 95 GLN A C 1
ATOM 707 O O . GLN A 1 95 ? 19.641 33.094 17.047 1 88.06 95 GLN A O 1
ATOM 712 N N . ALA A 1 96 ? 18.797 32.031 15.305 1 89.75 96 ALA A N 1
ATOM 713 C CA . ALA A 1 96 ? 17.438 32.375 15.68 1 89.75 96 ALA A CA 1
ATOM 714 C C . ALA A 1 96 ? 17.094 31.859 17.078 1 89.75 96 ALA A C 1
ATOM 716 O O . ALA A 1 96 ? 16.422 32.562 17.859 1 89.75 96 ALA A O 1
ATOM 717 N N . LYS A 1 97 ? 17.562 30.703 17.406 1 93.31 97 LYS A N 1
ATOM 718 C CA . LYS A 1 97 ? 17.344 30.109 18.719 1 93.31 97 LYS A CA 1
ATOM 719 C C . LYS A 1 97 ? 17.906 31 19.812 1 93.31 97 LYS A C 1
ATOM 721 O O . LYS A 1 97 ? 17.297 31.156 20.875 1 93.31 97 LYS A O 1
ATOM 726 N N . GLU A 1 98 ? 19.016 31.641 19.594 1 89.69 98 GLU A N 1
ATOM 727 C CA . GLU A 1 98 ? 19.625 32.531 20.578 1 89.69 98 GLU A CA 1
ATOM 728 C C . GLU A 1 98 ? 18.766 33.75 20.844 1 89.69 98 GLU A C 1
ATOM 730 O O . GLU A 1 98 ? 18.688 34.219 21.984 1 89.69 98 GLU A O 1
ATOM 735 N N . TYR A 1 99 ? 18.203 34.219 19.797 1 86.94 99 TYR A N 1
ATOM 736 C CA . TYR A 1 99 ? 17.312 35.375 19.969 1 86.94 99 TYR A CA 1
ATOM 737 C C . TYR A 1 99 ? 16.094 34.969 20.797 1 86.94 99 TYR A C 1
ATOM 739 O O . TYR A 1 99 ? 15.633 35.75 21.641 1 86.94 99 TYR A O 1
ATOM 747 N N . PHE A 1 100 ? 15.602 33.844 20.547 1 89.94 100 PHE A N 1
ATOM 748 C CA . PHE A 1 100 ? 14.453 33.375 21.328 1 89.94 100 PHE A CA 1
ATOM 749 C C . PHE A 1 100 ? 14.836 33.156 22.781 1 89.94 100 PHE A C 1
ATOM 751 O O . PHE A 1 100 ? 14.078 33.5 23.688 1 89.94 100 PHE A O 1
ATOM 758 N N . LEU A 1 101 ? 16.047 32.594 23.016 1 90.5 101 LEU A N 1
ATOM 759 C CA . LEU A 1 101 ? 16.531 32.375 24.375 1 90.5 101 LEU A CA 1
ATOM 760 C C . LEU A 1 101 ? 16.719 33.719 25.094 1 90.5 101 LEU A C 1
ATOM 762 O O . LEU A 1 101 ? 16.453 33.812 26.297 1 90.5 101 LEU A O 1
ATOM 766 N N . LEU A 1 102 ? 17.156 34.688 24.375 1 84.25 102 LEU A N 1
ATOM 767 C CA . LEU A 1 102 ? 17.25 36.031 24.938 1 84.25 102 LEU A CA 1
ATOM 768 C C . LEU A 1 102 ? 15.867 36.531 25.375 1 84.25 102 LEU A C 1
ATOM 770 O O . LEU A 1 102 ? 15.719 37.094 26.453 1 84.25 102 LEU A O 1
ATOM 774 N N . PHE A 1 103 ? 14.906 36.375 24.484 1 84.19 103 PHE A N 1
ATOM 775 C CA . PHE A 1 103 ? 13.531 36.75 24.797 1 84.19 103 PHE A CA 1
ATOM 776 C C . PHE A 1 103 ? 13.07 36.062 26.078 1 84.19 103 PHE A C 1
ATOM 778 O O . PHE A 1 103 ? 12.516 36.688 26.969 1 84.19 103 PHE A O 1
ATOM 785 N N . GLU A 1 104 ? 13.383 34.719 26.234 1 84.81 104 GLU A N 1
ATOM 786 C CA . GLU A 1 104 ? 12.961 33.969 27.406 1 84.81 104 GLU A CA 1
ATOM 787 C C . GLU A 1 104 ? 13.656 34.5 28.672 1 84.81 104 GLU A C 1
ATOM 789 O O . GLU A 1 104 ? 13.031 34.594 29.734 1 84.81 104 GLU A O 1
ATOM 794 N N . GLN A 1 105 ? 14.883 34.781 28.562 1 83.69 105 GLN A N 1
ATOM 795 C CA . GLN A 1 105 ? 15.656 35.312 29.688 1 83.69 105 GLN A CA 1
ATOM 796 C C . GLN A 1 105 ? 15.086 36.625 30.172 1 83.69 105 GLN A C 1
ATOM 798 O O . GLN A 1 105 ? 14.953 36.844 31.375 1 83.69 105 GLN A O 1
ATOM 803 N N . LEU A 1 106 ? 14.742 37.469 29.234 1 77.88 106 LEU A N 1
ATOM 804 C CA . LEU A 1 106 ? 14.172 38.75 29.578 1 77.88 106 LEU A CA 1
ATOM 805 C C . LEU A 1 106 ? 12.797 38.594 30.219 1 77.88 106 LEU A C 1
ATOM 807 O O . LEU A 1 106 ? 12.445 39.312 31.156 1 77.88 106 LEU A O 1
ATOM 811 N N . GLN A 1 107 ? 12.07 37.688 29.672 1 77.56 107 GLN A N 1
ATOM 812 C CA . GLN A 1 107 ? 10.758 37.406 30.234 1 77.56 107 GLN A CA 1
ATOM 813 C C . GLN A 1 107 ? 10.867 36.906 31.672 1 77.56 107 GLN A C 1
ATOM 815 O O . GLN A 1 107 ? 10.078 37.281 32.531 1 77.56 107 GLN A O 1
ATOM 820 N N . ARG A 1 108 ? 11.82 36.094 31.875 1 80.31 108 ARG A N 1
ATOM 821 C CA . ARG A 1 108 ? 12.008 35.562 33.219 1 80.31 108 ARG A CA 1
ATOM 822 C C . ARG A 1 108 ? 12.469 36.656 34.188 1 80.31 108 ARG A C 1
ATOM 824 O O . ARG A 1 108 ? 11.992 36.719 35.312 1 80.31 108 ARG A O 1
ATOM 831 N N . LYS A 1 109 ? 13.312 37.438 33.75 1 76.81 109 LYS A N 1
ATOM 832 C CA . LYS A 1 109 ? 13.93 38.469 34.625 1 76.81 109 LYS A CA 1
ATOM 833 C C . LYS A 1 109 ? 12.953 39.594 34.875 1 76.81 109 LYS A C 1
ATOM 835 O O . LYS A 1 109 ? 12.922 40.125 36 1 76.81 109 LYS A O 1
ATOM 840 N N . TYR A 1 110 ? 12.125 39.938 33.844 1 71.06 110 TYR A N 1
ATOM 841 C CA . TYR A 1 110 ? 11.281 41.125 33.969 1 71.06 110 TYR A CA 1
ATOM 842 C C . TYR A 1 110 ? 9.812 40.75 33.844 1 71.06 110 TYR A C 1
ATOM 844 O O . TYR A 1 110 ? 8.984 41.594 33.469 1 71.06 110 TYR A O 1
ATOM 852 N N . GLY A 1 111 ? 9.422 39.438 33.906 1 65.25 111 GLY A N 1
ATOM 853 C CA . GLY A 1 111 ? 8.094 38.875 33.688 1 65.25 111 GLY A CA 1
ATOM 854 C C . GLY A 1 111 ? 7 39.625 34.438 1 65.25 111 GLY A C 1
ATOM 855 O O . GLY A 1 111 ? 5.859 39.656 33.969 1 65.25 111 GLY A O 1
ATOM 856 N N . HIS A 1 112 ? 7.324 40.188 35.531 1 63.69 112 HIS A N 1
ATOM 857 C CA . HIS A 1 112 ? 6.34 40.906 36.344 1 63.69 112 HIS A CA 1
ATOM 858 C C . HIS A 1 112 ? 5.805 42.125 35.594 1 63.69 112 HIS A C 1
ATOM 860 O O . HIS A 1 112 ? 4.684 42.562 35.844 1 63.69 112 HIS A O 1
ATOM 866 N N . LEU A 1 113 ? 6.539 42.594 34.688 1 59.34 113 LEU A N 1
ATOM 867 C CA . LEU A 1 113 ? 6.113 43.781 33.938 1 59.34 113 LEU A CA 1
ATOM 868 C C . LEU A 1 113 ? 5.098 43.375 32.844 1 59.34 113 LEU A C 1
ATOM 870 O O . LEU A 1 113 ? 4.293 44.219 32.438 1 59.34 113 LEU A O 1
ATOM 874 N N . TRP A 1 114 ? 5.117 42.094 32.5 1 59.34 114 TRP A N 1
ATOM 875 C CA . TRP A 1 114 ? 4.277 41.531 31.438 1 59.34 114 TRP A CA 1
ATOM 876 C C . TRP A 1 114 ? 2.811 41.531 31.844 1 59.34 114 TRP A C 1
ATOM 878 O O . TRP A 1 114 ? 1.932 41.875 31.047 1 59.34 114 TRP A O 1
ATOM 888 N N . ASN A 1 115 ? 2.559 41 32.906 1 53.94 115 ASN A N 1
ATOM 889 C CA . ASN A 1 115 ? 1.206 40.875 33.406 1 53.94 115 ASN A CA 1
ATOM 890 C C . ASN A 1 115 ? 0.592 42.219 33.719 1 53.94 115 ASN A C 1
ATOM 892 O O . ASN A 1 115 ? -0.624 42.406 33.625 1 53.94 115 ASN A O 1
ATOM 896 N N . ALA A 1 116 ? 1.397 43.156 34.031 1 49.88 116 ALA A N 1
ATOM 897 C CA . ALA A 1 116 ? 0.852 44.406 34.469 1 49.88 116 ALA A CA 1
ATOM 898 C C . ALA A 1 116 ? 0.411 45.281 33.281 1 49.88 116 ALA A C 1
ATOM 900 O O . ALA A 1 116 ? -0.585 46 33.375 1 49.88 116 ALA A O 1
ATOM 901 N N . GLY A 1 117 ? 1.013 45.25 32.156 1 47.84 117 GLY A N 1
ATOM 902 C CA . GLY A 1 117 ? 0.787 46.281 31.125 1 47.84 117 GLY A CA 1
ATOM 903 C C . GLY A 1 117 ? -0.044 45.781 29.953 1 47.84 117 GLY A C 1
ATOM 904 O O . GLY A 1 117 ? -0.354 46.531 29.047 1 47.84 117 GLY A O 1
ATOM 905 N N . GLY A 1 118 ? -0.66 44.562 30.141 1 49.56 118 GLY A N 1
ATOM 906 C CA . GLY A 1 118 ? -1.444 44.031 29.047 1 49.56 118 GLY A CA 1
ATOM 907 C C . GLY A 1 118 ? -0.605 43.688 27.828 1 49.56 118 GLY A C 1
ATOM 908 O O . GLY A 1 118 ? -1.137 43.5 26.734 1 49.56 118 GLY A O 1
ATOM 909 N N . PHE A 1 119 ? 0.633 43.812 27.875 1 48.78 119 PHE A N 1
ATOM 910 C CA . PHE A 1 119 ? 1.552 43.656 26.75 1 48.78 119 PHE A CA 1
ATOM 911 C C . PHE A 1 119 ? 1.75 42.188 26.406 1 48.78 119 PHE A C 1
ATOM 913 O O . PHE A 1 119 ? 2.521 41.844 25.516 1 48.78 119 PHE A O 1
ATOM 920 N N . ALA A 1 120 ? 0.949 41.344 27.016 1 53.72 120 ALA A N 1
ATOM 921 C CA . ALA A 1 120 ? 1.143 39.938 26.812 1 53.72 120 ALA A CA 1
ATOM 922 C C . ALA A 1 120 ? 0.914 39.531 25.359 1 53.72 120 ALA A C 1
ATOM 924 O O . ALA A 1 120 ? 1.587 38.625 24.844 1 53.72 120 ALA A O 1
ATOM 925 N N . TRP A 1 121 ? 0.077 40.344 24.75 1 51.75 121 TRP A N 1
ATOM 926 C CA . TRP A 1 121 ? -0.32 40 23.391 1 51.75 121 TRP A CA 1
ATOM 927 C C . TRP A 1 121 ? 0.826 40.219 22.422 1 51.75 121 TRP A C 1
ATOM 929 O O . TRP A 1 121 ? 0.974 39.469 21.438 1 51.75 121 TRP A O 1
ATOM 939 N N . ASN A 1 122 ? 1.656 41.312 22.703 1 53.25 122 ASN A N 1
ATOM 940 C CA . ASN A 1 122 ? 2.773 41.594 21.812 1 53.25 122 ASN A CA 1
ATOM 941 C C . ASN A 1 122 ? 3.896 40.562 21.953 1 53.25 122 ASN A C 1
ATOM 943 O O . ASN A 1 122 ? 4.758 40.469 21.094 1 53.25 122 ASN A O 1
ATOM 947 N N . LEU A 1 123 ? 3.766 39.875 23.047 1 59.91 123 LEU A N 1
ATOM 948 C CA . LEU A 1 123 ? 4.832 38.938 23.344 1 59.91 123 LEU A CA 1
ATOM 949 C C . LEU A 1 123 ? 4.43 37.531 22.938 1 59.91 123 LEU A C 1
ATOM 951 O O . LEU A 1 123 ? 5.242 36.594 23 1 59.91 123 LEU A O 1
ATOM 955 N N . GLN A 1 124 ? 3.223 37.5 22.531 1 64 124 GLN A N 1
ATOM 956 C CA . GLN A 1 124 ? 2.797 36.219 21.984 1 64 124 GLN A CA 1
ATOM 957 C C . GLN A 1 124 ? 2.146 36.406 20.609 1 64 124 GLN A C 1
ATOM 959 O O . GLN A 1 124 ? 1.157 37.125 20.469 1 64 124 GLN A O 1
ATOM 964 N N . THR A 1 125 ? 2.947 36.094 19.641 1 68.25 125 THR A N 1
ATOM 965 C CA . THR A 1 125 ? 2.381 36.156 18.297 1 68.25 125 THR A CA 1
ATOM 966 C C . THR A 1 125 ? 1.798 34.812 17.906 1 68.25 125 THR A C 1
ATOM 968 O O . THR A 1 125 ? 2.086 33.781 18.547 1 68.25 125 THR A O 1
ATOM 971 N N . HIS A 1 126 ? 0.923 34.781 16.953 1 70.5 126 HIS A N 1
ATOM 972 C CA . HIS A 1 126 ? 0.334 33.562 16.406 1 70.5 126 HIS A CA 1
ATOM 973 C C . HIS A 1 126 ? 1.405 32.531 16.109 1 70.5 126 HIS A C 1
ATOM 975 O O . HIS A 1 126 ? 1.196 31.328 16.344 1 70.5 126 HIS A O 1
ATOM 981 N N . GLN A 1 127 ? 2.561 33 15.828 1 77.44 127 GLN A N 1
ATOM 982 C CA . GLN A 1 127 ? 3.6 32.094 15.375 1 77.44 127 GLN A CA 1
ATOM 983 C C . GLN A 1 127 ? 4.535 31.703 16.516 1 77.44 127 GLN A C 1
ATOM 985 O O . GLN A 1 127 ? 4.984 30.562 16.609 1 77.44 127 GLN A O 1
ATOM 990 N N . SER A 1 128 ? 4.715 32.656 17.484 1 80.06 128 SER A N 1
ATOM 991 C CA . SER A 1 128 ? 5.809 32.5 18.453 1 80.06 128 SER A CA 1
ATOM 992 C C . SER A 1 128 ? 5.52 31.391 19.453 1 80.06 128 SER A C 1
ATOM 994 O O . SER A 1 128 ? 6.441 30.844 20.062 1 80.06 128 SER A O 1
ATOM 996 N N . ALA A 1 129 ? 4.305 31.047 19.594 1 78.62 129 ALA A N 1
ATOM 997 C CA . ALA A 1 129 ? 3.941 30 20.547 1 78.62 129 ALA A CA 1
ATOM 998 C C . ALA A 1 129 ? 4.512 28.641 20.125 1 78.62 129 ALA A C 1
ATOM 1000 O O . ALA A 1 129 ? 4.715 27.766 20.953 1 78.62 129 ALA A O 1
ATOM 1001 N N . GLY A 1 130 ? 4.836 28.469 18.891 1 85.25 130 GLY A N 1
AT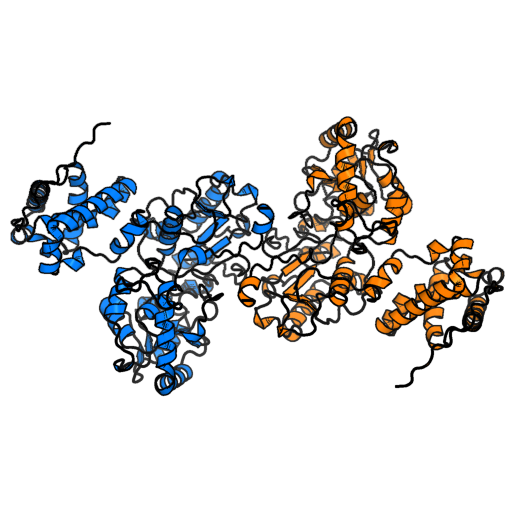OM 1002 C CA . GLY A 1 130 ? 5.355 27.203 18.375 1 85.25 130 GLY A CA 1
ATOM 1003 C C . GLY A 1 130 ? 6.871 27.156 18.359 1 85.25 130 GLY A C 1
ATOM 1004 O O . GLY A 1 130 ? 7.457 26.094 18.141 1 85.25 130 GLY A O 1
ATOM 1005 N N . TYR A 1 131 ? 7.539 28.297 18.719 1 89.31 131 TYR A N 1
ATOM 1006 C CA . TYR A 1 131 ? 8.992 28.391 18.578 1 89.31 131 TYR A CA 1
ATOM 1007 C C . TYR A 1 131 ? 9.688 27.375 19.484 1 89.31 131 TYR A C 1
ATOM 1009 O O . TYR A 1 131 ? 10.688 26.766 19.094 1 89.31 131 TYR A O 1
ATOM 1017 N N . PRO A 1 132 ? 9.172 27.125 20.672 1 87.94 132 PRO A N 1
ATOM 1018 C CA . PRO A 1 132 ? 9.875 26.172 21.531 1 87.94 132 PRO A CA 1
ATOM 1019 C C . PRO A 1 132 ? 9.969 24.781 20.922 1 87.94 132 PRO A C 1
ATOM 1021 O O . PRO A 1 132 ? 11.023 24.141 20.984 1 87.94 132 PRO A O 1
ATOM 1024 N N . LEU A 1 133 ? 8.922 24.344 20.312 1 86 133 LEU A N 1
ATOM 1025 C CA . LEU A 1 133 ? 8.938 23.047 19.672 1 86 133 LEU A CA 1
ATOM 1026 C C . LEU A 1 133 ? 9.852 23.062 18.438 1 86 133 LEU A C 1
ATOM 1028 O O . LEU A 1 133 ? 10.664 22.156 18.25 1 86 133 LEU A O 1
ATOM 1032 N N . ILE A 1 134 ? 9.75 24.078 17.656 1 91.75 134 ILE A N 1
ATOM 1033 C CA . ILE A 1 134 ? 10.484 24.188 16.406 1 91.75 134 ILE A CA 1
ATOM 1034 C C . ILE A 1 134 ? 11.984 24.266 16.703 1 91.75 134 ILE A C 1
ATOM 1036 O O . ILE A 1 134 ? 12.797 23.688 15.961 1 91.75 134 ILE A O 1
ATOM 1040 N N . LEU A 1 135 ? 12.289 24.891 17.828 1 93.19 135 LEU A N 1
ATOM 1041 C CA . LEU A 1 135 ? 13.695 25.156 18.141 1 93.19 135 LEU A CA 1
ATOM 1042 C C . LEU A 1 135 ? 14.266 24.062 19.047 1 93.19 135 LEU A C 1
ATOM 1044 O O . LEU A 1 135 ? 15.398 24.172 19.516 1 93.19 135 LEU A O 1
ATOM 1048 N N . GLY A 1 136 ? 13.484 23.016 19.391 1 89.88 136 GLY A N 1
ATOM 1049 C CA . GLY A 1 136 ? 13.961 21.875 20.141 1 89.88 136 GLY A CA 1
ATOM 1050 C C . GLY A 1 136 ? 14.047 22.141 21.641 1 89.88 136 GLY A C 1
ATOM 1051 O O . GLY A 1 136 ? 14.797 21.469 22.344 1 89.88 136 GLY A O 1
ATOM 1052 N N . LEU A 1 137 ? 13.367 23.109 22.062 1 89.31 137 LEU A N 1
ATOM 1053 C CA . LEU A 1 137 ? 13.422 23.469 23.469 1 89.31 137 LEU A CA 1
ATOM 1054 C C . LEU A 1 137 ? 12.414 22.672 24.281 1 89.31 137 LEU A C 1
ATOM 1056 O O . LEU A 1 137 ? 12.414 22.734 25.516 1 89.31 137 LEU A O 1
ATOM 1060 N N . LYS A 1 138 ? 11.617 21.859 23.578 1 80.38 138 LYS A N 1
ATOM 1061 C CA . LYS A 1 138 ? 10.656 20.953 24.188 1 80.38 138 LYS A CA 1
ATOM 1062 C C . LYS A 1 138 ? 10.672 19.594 23.5 1 80.38 138 LYS A C 1
ATOM 1064 O O . LYS A 1 138 ? 9.797 19.281 22.703 1 80.38 138 LYS A O 1
ATOM 1069 N N . PRO A 1 139 ? 11.625 18.828 23.922 1 78 139 PRO A N 1
ATOM 1070 C CA . PRO A 1 139 ? 11.719 17.516 23.281 1 78 139 PRO A CA 1
ATOM 1071 C C . PRO A 1 139 ? 10.484 16.656 23.516 1 78 139 PRO A C 1
ATOM 1073 O O . PRO A 1 139 ? 9.836 16.766 24.562 1 78 139 PRO A O 1
ATOM 1076 N N . GLN A 1 140 ? 10.227 15.875 22.484 1 75.56 140 GLN A N 1
ATOM 1077 C CA . GLN A 1 140 ? 9.039 15.023 22.516 1 75.56 140 GLN A CA 1
ATOM 1078 C C . GLN A 1 140 ? 9.414 13.555 22.688 1 75.56 140 GLN A C 1
ATOM 1080 O O . GLN A 1 140 ? 10.523 13.148 22.328 1 75.56 140 GLN A O 1
ATOM 1085 N N . SER A 1 141 ? 8.516 12.812 23.281 1 72.75 141 SER A N 1
ATOM 1086 C CA . SER A 1 141 ? 8.734 11.383 23.469 1 72.75 141 SER A CA 1
ATOM 1087 C C . SER A 1 141 ? 7.969 10.562 22.438 1 72.75 141 SER A C 1
ATOM 1089 O O . SER A 1 141 ? 6.902 10.977 21.969 1 72.75 141 SER A O 1
ATOM 1091 N N . CYS A 1 142 ? 8.734 9.453 22.062 1 69.88 142 CYS A N 1
ATOM 1092 C CA . CYS A 1 142 ? 8.086 8.5 21.172 1 69.88 142 CYS A CA 1
ATOM 1093 C C . CYS A 1 142 ? 7.801 7.188 21.891 1 69.88 142 CYS A C 1
ATOM 1095 O O . CYS A 1 142 ? 8.641 6.695 22.656 1 69.88 142 CYS A O 1
ATOM 1097 N N . GLU A 1 143 ? 6.684 6.793 22.109 1 58.53 143 GLU A N 1
ATOM 1098 C CA . GLU A 1 143 ? 6.301 5.609 22.875 1 58.53 143 GLU A CA 1
ATOM 1099 C C . GLU A 1 143 ? 6.82 4.332 22.234 1 58.53 143 GLU A C 1
ATOM 1101 O O . GLU A 1 143 ? 7.168 3.373 22.922 1 58.53 143 GLU A O 1
ATOM 1106 N N . ARG A 1 144 ? 6.801 4.301 20.984 1 60.75 144 ARG A N 1
ATOM 1107 C CA . ARG A 1 144 ? 7.164 3.025 20.391 1 60.75 144 ARG A CA 1
ATOM 1108 C C . ARG A 1 144 ? 8.633 3.006 19.984 1 60.75 144 ARG A C 1
ATOM 1110 O O . ARG A 1 144 ? 9.281 4.055 19.938 1 60.75 144 ARG A O 1
ATOM 1117 N N . ASP A 1 145 ? 9.117 1.768 20.109 1 71.44 145 ASP A N 1
ATOM 1118 C CA . ASP A 1 145 ? 10.5 1.522 19.688 1 71.44 145 ASP A CA 1
ATOM 1119 C C . ASP A 1 145 ? 10.664 1.755 18.188 1 71.44 145 ASP A C 1
ATOM 1121 O O . ASP A 1 145 ? 11.062 0.846 17.453 1 71.44 145 ASP A O 1
ATOM 1125 N N . LEU A 1 146 ? 10.133 2.943 17.75 1 77.38 146 LEU A N 1
ATOM 1126 C CA . LEU A 1 146 ? 10.289 3.355 16.359 1 77.38 146 LEU A CA 1
ATOM 1127 C C . LEU A 1 146 ? 11.508 4.254 16.188 1 77.38 146 LEU A C 1
ATOM 1129 O O . LEU A 1 146 ? 11.727 5.164 16.984 1 77.38 146 LEU A O 1
ATOM 1133 N N . LYS A 1 147 ? 12.289 3.918 15.281 1 87.31 147 LYS A N 1
ATOM 1134 C CA . LYS A 1 147 ? 13.484 4.703 14.977 1 87.31 147 LYS A CA 1
ATOM 1135 C C . LYS A 1 147 ? 13.375 5.367 13.609 1 87.31 147 LYS A C 1
ATOM 1137 O O . LYS A 1 147 ? 13.188 4.688 12.594 1 87.31 147 LYS A O 1
ATOM 1142 N N . ILE A 1 148 ? 13.516 6.68 13.602 1 91.5 148 ILE A N 1
ATOM 1143 C CA . ILE A 1 148 ? 13.352 7.434 12.367 1 91.5 148 ILE A CA 1
ATOM 1144 C C . ILE A 1 148 ? 14.625 8.227 12.078 1 91.5 148 ILE A C 1
ATOM 1146 O O . ILE A 1 148 ? 15.117 8.961 12.938 1 91.5 148 ILE A O 1
ATOM 1150 N N . TYR A 1 149 ? 15.234 7.965 10.953 1 96.38 149 TYR A N 1
ATOM 1151 C CA . TYR A 1 149 ? 16.312 8.797 10.43 1 96.38 149 TYR A CA 1
ATOM 1152 C C . TYR A 1 149 ? 15.766 9.984 9.656 1 96.38 149 TYR A C 1
ATOM 1154 O O . TYR A 1 149 ? 14.945 9.812 8.75 1 96.38 149 TYR A O 1
ATOM 1162 N N . VAL A 1 150 ? 16.125 11.18 10.039 1 96.94 150 VAL A N 1
ATOM 1163 C CA . VAL A 1 150 ? 15.625 12.383 9.383 1 96.94 150 VAL A CA 1
ATOM 1164 C C . VAL A 1 150 ? 16.703 12.953 8.461 1 96.94 150 VAL A C 1
ATOM 1166 O O . VAL A 1 150 ? 17.797 13.281 8.906 1 96.94 150 VAL A O 1
ATOM 1169 N N . TYR A 1 151 ? 16.359 13.047 7.137 1 98.06 151 TYR A N 1
ATOM 1170 C CA . TYR A 1 151 ? 17.281 13.641 6.172 1 98.06 151 TYR A CA 1
ATOM 1171 C C . TYR A 1 151 ? 17.391 15.148 6.375 1 98.06 151 TYR A C 1
ATOM 1173 O O . TYR A 1 151 ? 16.547 15.75 7.055 1 98.06 151 TYR A O 1
ATOM 1181 N N . ASP A 1 152 ? 18.469 15.68 5.859 1 95.81 152 ASP A N 1
ATOM 1182 C CA . ASP A 1 152 ? 18.625 17.125 5.734 1 95.81 152 ASP A CA 1
ATOM 1183 C C . ASP A 1 152 ? 18.453 17.578 4.285 1 95.81 152 ASP A C 1
ATOM 1185 O O . ASP A 1 152 ? 19.094 17.047 3.381 1 95.81 152 ASP A O 1
ATOM 1189 N N . THR A 1 153 ? 17.5 18.438 4.074 1 96.88 153 THR A N 1
ATOM 1190 C CA . THR A 1 153 ? 17.25 18.922 2.717 1 96.88 153 THR A CA 1
ATOM 1191 C C . THR A 1 153 ? 17.281 20.438 2.666 1 96.88 153 THR A C 1
ATOM 1193 O O . THR A 1 153 ? 17.016 21.109 3.668 1 96.88 153 THR A O 1
ATOM 1196 N N . ASP A 1 154 ? 17.469 21.016 1.5 1 94.38 154 ASP A N 1
ATOM 1197 C CA . ASP A 1 154 ? 17.578 22.453 1.319 1 94.38 154 ASP A CA 1
ATOM 1198 C C . ASP A 1 154 ? 16.25 23.156 1.587 1 94.38 154 ASP A C 1
ATOM 1200 O O . ASP A 1 154 ? 16.219 24.234 2.176 1 94.38 154 ASP A O 1
ATOM 1204 N N . PHE A 1 155 ? 15.219 22.5 1.191 1 95.19 155 PHE A N 1
ATOM 1205 C CA . PHE A 1 155 ? 13.914 23.156 1.279 1 95.19 155 PHE A CA 1
ATOM 1206 C C . PHE A 1 155 ? 13.281 22.906 2.645 1 95.19 155 PHE A C 1
ATOM 1208 O O . PHE A 1 155 ? 12.078 23.125 2.824 1 95.19 155 PHE A O 1
ATOM 1215 N N . ALA A 1 156 ? 14.078 22.484 3.627 1 96.69 156 ALA A N 1
ATOM 1216 C CA . ALA A 1 156 ? 13.617 22.359 5.008 1 96.69 156 ALA A CA 1
ATOM 1217 C C . ALA A 1 156 ? 14.508 23.141 5.961 1 96.69 156 ALA A C 1
ATOM 1219 O O . ALA A 1 156 ? 14.484 22.922 7.172 1 96.69 156 ALA A O 1
ATOM 1220 N N . SER A 1 157 ? 15.219 24.172 5.477 1 94.5 157 SER A N 1
ATOM 1221 C CA . SER A 1 157 ? 16.266 24.828 6.246 1 94.5 157 SER A CA 1
ATOM 1222 C C . SER A 1 157 ? 15.711 26.031 7.008 1 94.5 157 SER A C 1
ATOM 1224 O O . SER A 1 157 ? 16.391 26.609 7.855 1 94.5 157 SER A O 1
ATOM 1226 N N . LYS A 1 158 ? 14.477 26.484 6.73 1 94.81 158 LYS A N 1
ATOM 1227 C CA . LYS A 1 158 ? 13.922 27.672 7.359 1 94.81 158 LYS A CA 1
ATOM 1228 C C . LYS A 1 158 ? 12.633 27.359 8.109 1 94.81 158 LYS A C 1
ATOM 1230 O O . LYS A 1 158 ? 11.57 27.906 7.789 1 94.81 158 LYS A O 1
ATOM 1235 N N . PRO A 1 159 ? 12.719 26.594 9.156 1 96.5 159 PRO A N 1
ATOM 1236 C CA . PRO A 1 159 ? 11.516 26.156 9.859 1 96.5 159 PRO A CA 1
ATOM 1237 C C . PRO A 1 159 ? 10.75 27.312 10.5 1 96.5 159 PRO A C 1
ATOM 1239 O O . PRO A 1 159 ? 9.523 27.281 10.57 1 96.5 159 PRO A O 1
ATOM 1242 N N . ILE A 1 160 ? 11.398 28.344 10.953 1 93.75 160 ILE A N 1
ATOM 1243 C CA . ILE A 1 160 ? 10.727 29.438 11.633 1 93.75 160 ILE A CA 1
ATOM 1244 C C . ILE A 1 160 ? 9.906 30.25 10.625 1 93.75 160 ILE A C 1
ATOM 1246 O O . ILE A 1 160 ? 8.703 30.469 10.82 1 93.75 160 ILE A O 1
ATOM 1250 N N . VAL A 1 161 ? 10.484 30.531 9.547 1 90.38 161 VAL A N 1
ATOM 1251 C CA . VAL A 1 161 ? 9.82 31.312 8.508 1 90.38 161 VAL A CA 1
ATOM 1252 C C . VAL A 1 161 ? 8.656 30.516 7.934 1 90.38 161 VAL A C 1
ATOM 1254 O O . VAL A 1 161 ? 7.617 31.078 7.578 1 90.38 161 VAL A O 1
ATOM 1257 N N . CYS A 1 162 ? 8.781 29.219 7.906 1 94 162 CYS A N 1
ATOM 1258 C CA . CYS A 1 162 ? 7.801 28.344 7.266 1 94 162 CYS A CA 1
ATOM 1259 C C . CYS A 1 162 ? 6.75 27.891 8.266 1 94 162 CYS A C 1
ATOM 1261 O O . CYS A 1 162 ? 5.852 27.109 7.914 1 94 162 CYS A O 1
ATOM 1263 N N . SER A 1 163 ? 6.75 28.328 9.477 1 92.88 163 SER A N 1
ATOM 1264 C CA . SER A 1 163 ? 5.949 27.734 10.539 1 92.88 163 SER A CA 1
ATOM 1265 C C . SER A 1 163 ? 4.625 28.469 10.711 1 92.88 163 SER A C 1
ATOM 1267 O O . SER A 1 163 ? 4.031 28.453 11.789 1 92.88 163 SER A O 1
ATOM 1269 N N . GLN A 1 164 ? 4.18 29.078 9.633 1 85.75 164 GLN A N 1
ATOM 1270 C CA . GLN A 1 164 ? 2.926 29.812 9.734 1 85.75 164 GLN A CA 1
ATOM 1271 C C . GLN A 1 164 ? 1.888 29.281 8.75 1 85.75 164 GLN A C 1
ATOM 1273 O O . GLN A 1 164 ? 2.24 28.734 7.707 1 85.75 164 GLN A O 1
ATOM 1278 N N . GLY A 1 165 ? 0.612 29.453 9.227 1 86.62 165 GLY A N 1
ATOM 1279 C CA . GLY A 1 165 ? -0.478 29.125 8.32 1 86.62 165 GLY A CA 1
ATOM 1280 C C . GLY A 1 165 ? -0.886 27.672 8.367 1 86.62 165 GLY A C 1
ATOM 1281 O O . GLY A 1 165 ? -0.258 26.875 9.062 1 86.62 165 GLY A O 1
ATOM 1282 N N . MET A 1 166 ? -1.846 27.359 7.633 1 89.75 166 MET A N 1
ATOM 1283 C CA . MET A 1 166 ? -2.496 26.047 7.703 1 89.75 166 MET A CA 1
ATOM 1284 C C . MET A 1 166 ? -1.573 24.953 7.184 1 89.75 166 MET A C 1
ATOM 1286 O O . MET A 1 166 ? -1.785 23.781 7.469 1 89.75 166 MET A O 1
ATOM 1290 N N . PHE A 1 167 ? -0.494 25.297 6.457 1 91.19 167 PHE A N 1
ATOM 1291 C CA . PHE A 1 167 ? 0.378 24.297 5.848 1 91.19 167 PHE A CA 1
ATOM 1292 C C . PHE A 1 167 ? 1.594 24.031 6.73 1 91.19 167 PHE A C 1
ATOM 1294 O O . PHE A 1 167 ? 2.479 23.25 6.359 1 91.19 167 PHE A O 1
ATOM 1301 N N . ALA A 1 168 ? 1.627 24.562 7.914 1 93.44 168 ALA A N 1
ATOM 1302 C CA . ALA A 1 168 ? 2.803 24.469 8.781 1 93.44 168 ALA A CA 1
ATOM 1303 C C . ALA A 1 168 ? 2.945 23.078 9.375 1 93.44 168 ALA A C 1
ATOM 1305 O O . ALA A 1 168 ? 3.922 22.781 10.07 1 93.44 168 ALA A O 1
ATOM 1306 N N . SER A 1 169 ? 2.006 22.172 9 1 93.38 169 SER A N 1
ATOM 1307 C CA . SER A 1 169 ? 2.18 20.781 9.406 1 93.38 169 SER A CA 1
ATOM 1308 C C . SER A 1 169 ? 3.5 20.219 8.898 1 93.38 169 SER A C 1
ATOM 1310 O O . SER A 1 169 ? 4.125 19.391 9.562 1 93.38 169 SER A O 1
ATOM 1312 N N . GLU A 1 170 ? 3.934 20.688 7.719 1 95.12 170 GLU A N 1
ATOM 1313 C CA . GLU A 1 170 ? 5.188 20.203 7.145 1 95.12 170 GLU A CA 1
ATOM 1314 C C . GLU A 1 170 ? 6.371 20.562 8.039 1 95.12 170 GLU A C 1
ATOM 1316 O O . GLU A 1 170 ? 7.359 19.812 8.094 1 95.12 170 GLU A O 1
ATOM 1321 N N . VAL A 1 171 ? 6.246 21.609 8.828 1 95.25 171 VAL A N 1
ATOM 1322 C CA . VAL A 1 171 ? 7.316 22.047 9.727 1 95.25 171 VAL A CA 1
ATOM 1323 C C . VAL A 1 171 ? 7.207 21.297 11.055 1 95.25 171 VAL A C 1
ATOM 1325 O O . VAL A 1 171 ? 8.188 20.75 11.539 1 95.25 171 VAL A O 1
ATOM 1328 N N . PHE A 1 172 ? 6.078 21.266 11.562 1 92.19 172 PHE A N 1
ATOM 1329 C CA . PHE A 1 172 ? 5.914 20.766 12.922 1 92.19 172 PHE A CA 1
ATOM 1330 C C . PHE A 1 172 ? 6.113 19.25 12.977 1 92.19 172 PHE A C 1
ATOM 1332 O O . PHE A 1 172 ? 6.641 18.719 13.961 1 92.19 172 PHE A O 1
ATOM 1339 N N . VAL A 1 173 ? 5.699 18.531 11.93 1 91.94 173 VAL A N 1
ATOM 1340 C CA . VAL A 1 173 ? 5.988 17.109 11.883 1 91.94 173 VAL A CA 1
ATOM 1341 C C . VAL A 1 173 ? 7.496 16.891 11.805 1 91.94 173 VAL A C 1
ATOM 1343 O O . VAL A 1 173 ? 8.047 16.062 12.531 1 91.94 173 VAL A O 1
ATOM 1346 N N . HIS A 1 174 ? 8.125 17.641 10.945 1 95.06 174 HIS A N 1
ATOM 1347 C CA . HIS A 1 174 ? 9.578 17.562 10.805 1 95.06 174 HIS A CA 1
ATOM 1348 C C . HIS A 1 174 ? 10.281 17.828 12.133 1 95.06 174 HIS A C 1
ATOM 1350 O O . HIS A 1 174 ? 11.094 17.016 12.586 1 95.06 174 HIS A O 1
ATOM 1356 N N . GLN A 1 175 ? 9.875 18.906 12.758 1 91.88 175 GLN A N 1
ATOM 1357 C CA . GLN A 1 175 ? 10.578 19.312 13.969 1 91.88 175 GLN A CA 1
ATOM 1358 C C . GLN A 1 175 ? 10.242 18.391 15.133 1 91.88 175 GLN A C 1
ATOM 1360 O O . GLN A 1 175 ? 11.086 18.141 16 1 91.88 175 GLN A O 1
ATOM 1365 N N . PHE A 1 176 ? 9.062 17.891 15.117 1 87.5 176 PHE A N 1
ATOM 1366 C CA . PHE A 1 176 ? 8.734 16.859 16.094 1 87.5 176 PHE A CA 1
ATOM 1367 C C . PHE A 1 176 ? 9.641 15.648 15.938 1 87.5 176 PHE A C 1
ATOM 1369 O O . PHE A 1 176 ? 10.234 15.18 16.906 1 87.5 176 PHE A O 1
ATOM 1376 N N . LEU A 1 177 ? 9.805 15.156 14.727 1 89.19 177 LEU A N 1
ATOM 1377 C CA . LEU A 1 177 ? 10.633 13.984 14.477 1 89.19 177 LEU A CA 1
ATOM 1378 C C . LEU A 1 177 ? 12.102 14.281 14.789 1 89.19 177 LEU A C 1
ATOM 1380 O O . LEU A 1 177 ? 12.805 13.43 15.336 1 89.19 177 LEU A O 1
ATOM 1384 N N . LEU A 1 178 ? 12.461 15.484 14.469 1 91.88 178 LEU A N 1
ATOM 1385 C CA . LEU A 1 178 ? 13.852 15.883 14.656 1 91.88 178 LEU A CA 1
ATOM 1386 C C . LEU A 1 178 ? 14.203 15.953 16.141 1 91.88 178 LEU A C 1
ATOM 1388 O O . LEU A 1 178 ? 15.328 15.625 16.531 1 91.88 178 LEU A O 1
ATOM 1392 N N . HIS A 1 179 ? 13.219 16.328 16.938 1 88.5 179 HIS A N 1
ATOM 1393 C CA . HIS A 1 179 ? 13.516 16.578 18.344 1 88.5 179 HIS A CA 1
ATOM 1394 C C . HIS A 1 179 ? 12.805 15.578 19.25 1 88.5 179 HIS A C 1
ATOM 1396 O O . HIS A 1 179 ? 12.508 15.875 20.406 1 88.5 179 HIS A O 1
ATOM 1402 N N . SER A 1 180 ? 12.477 14.406 18.75 1 84.06 180 SER A N 1
ATOM 1403 C CA . SER A 1 180 ? 11.828 13.375 19.547 1 84.06 180 SER A CA 1
ATOM 1404 C C . SER A 1 180 ? 12.773 12.211 19.812 1 84.06 180 SER A C 1
ATOM 1406 O O . SER A 1 180 ? 13.844 12.117 19.203 1 84.06 180 SER A O 1
ATOM 1408 N N . SER A 1 181 ? 12.312 11.344 20.734 1 84.56 181 SER A N 1
ATOM 1409 C CA . SER A 1 181 ? 13.094 10.172 21.094 1 84.56 181 SER A CA 1
ATOM 1410 C C . SER A 1 181 ? 13.031 9.109 20 1 84.56 181 SER A C 1
ATOM 1412 O O . SER A 1 181 ? 13.773 8.125 20.047 1 84.56 181 SER A O 1
ATOM 1414 N N . CYS A 1 182 ? 12.312 9.359 18.984 1 84.44 182 CYS A N 1
ATOM 1415 C CA . CYS A 1 182 ? 12.234 8.422 17.875 1 84.44 182 CYS A CA 1
ATOM 1416 C C . CYS A 1 182 ? 13.367 8.648 16.891 1 84.44 182 CYS A C 1
ATOM 1418 O O . CYS A 1 182 ? 13.633 7.797 16.031 1 84.44 182 CYS A O 1
ATOM 1420 N N . ARG A 1 183 ? 13.992 9.68 17.078 1 91.81 183 ARG A N 1
ATOM 1421 C CA . ARG A 1 183 ? 15.031 10.023 16.109 1 91.81 183 ARG A CA 1
ATOM 1422 C C . ARG A 1 183 ? 16.266 9.141 16.312 1 91.81 183 ARG A C 1
ATOM 1424 O O . ARG A 1 183 ? 16.672 8.891 17.438 1 91.81 183 ARG A O 1
ATOM 1431 N N . THR A 1 184 ? 16.766 8.625 15.195 1 94.31 184 THR A N 1
ATOM 1432 C CA . THR A 1 184 ? 18.078 7.984 15.211 1 94.31 184 THR A CA 1
ATOM 1433 C C . THR A 1 184 ? 19.016 8.641 14.195 1 94.31 184 THR A C 1
ATOM 1435 O O . THR A 1 184 ? 18.562 9.086 13.133 1 94.31 184 THR A O 1
ATOM 1438 N N . THR A 1 185 ? 20.266 8.711 14.562 1 95.94 185 THR A N 1
ATOM 1439 C CA . THR A 1 185 ? 21.281 9.227 13.633 1 95.94 185 THR A CA 1
ATOM 1440 C C . THR A 1 185 ? 21.969 8.078 12.906 1 95.94 185 THR A C 1
ATOM 1442 O O . THR A 1 185 ? 22.797 8.312 12.023 1 95.94 185 THR A O 1
ATOM 1445 N N . ASN A 1 186 ? 21.578 6.863 13.266 1 96.19 186 ASN A N 1
ATOM 1446 C CA . ASN A 1 186 ? 22.109 5.672 12.609 1 96.19 186 ASN A CA 1
ATOM 1447 C C . ASN A 1 186 ? 21.125 5.113 11.586 1 96.19 186 ASN A C 1
ATOM 1449 O O . ASN A 1 186 ? 20.109 4.512 11.953 1 96.19 186 ASN A O 1
ATOM 1453 N N . PRO A 1 187 ? 21.484 5.207 10.289 1 95.81 187 PRO A N 1
ATOM 1454 C CA . PRO A 1 187 ? 20.547 4.742 9.258 1 95.81 187 PRO A CA 1
ATOM 1455 C C . PRO A 1 187 ? 20.312 3.234 9.312 1 95.81 187 PRO A C 1
ATOM 1457 O O . PRO A 1 187 ? 19.25 2.762 8.914 1 95.81 187 PRO A O 1
ATOM 1460 N N . GLN A 1 188 ? 21.219 2.502 9.805 1 93.44 188 GLN A N 1
ATOM 1461 C CA . GLN A 1 188 ? 21.094 1.049 9.836 1 93.44 188 GLN A CA 1
ATOM 1462 C C . GLN A 1 188 ? 20.047 0.608 10.852 1 93.44 188 GLN A C 1
ATOM 1464 O O . GLN A 1 188 ? 19.5 -0.49 10.75 1 93.44 188 GLN A O 1
ATOM 1469 N N . GLU A 1 189 ? 19.781 1.463 11.812 1 90.62 189 GLU A N 1
ATOM 1470 C CA . GLU A 1 189 ? 18.812 1.119 12.844 1 90.62 189 GLU A CA 1
ATOM 1471 C C . GLU A 1 189 ? 17.453 1.726 12.539 1 90.62 189 GLU A C 1
ATOM 1473 O O . GLU A 1 189 ? 16.469 1.465 13.242 1 90.62 189 GLU A O 1
ATOM 1478 N N . ALA A 1 190 ? 17.406 2.498 11.508 1 92.12 190 ALA A N 1
ATOM 1479 C CA . ALA A 1 190 ? 16.188 3.244 11.211 1 92.12 190 ALA A CA 1
ATOM 1480 C C . ALA A 1 190 ? 15.094 2.324 10.664 1 92.12 190 ALA A C 1
ATOM 1482 O O . ALA A 1 190 ? 15.359 1.48 9.805 1 92.12 190 ALA A O 1
ATOM 1483 N N . ASP A 1 191 ? 13.93 2.494 11.242 1 84.69 191 ASP A N 1
ATOM 1484 C CA . ASP A 1 191 ? 12.75 1.834 10.68 1 84.69 191 ASP A CA 1
ATOM 1485 C C . ASP A 1 191 ? 12.211 2.605 9.484 1 84.69 191 ASP A C 1
ATOM 1487 O O . ASP A 1 191 ? 11.688 2.008 8.539 1 84.69 191 ASP A O 1
ATOM 1491 N N . PHE A 1 192 ? 12.328 3.879 9.555 1 91.31 192 PHE A N 1
ATOM 1492 C CA . PHE A 1 192 ? 11.867 4.758 8.492 1 91.31 192 PHE A CA 1
ATOM 1493 C C . PHE A 1 192 ? 12.836 5.922 8.297 1 91.31 192 PHE A C 1
ATOM 1495 O O . PHE A 1 192 ? 13.633 6.23 9.18 1 91.31 192 PHE A O 1
ATOM 1502 N N . PHE A 1 193 ? 12.781 6.441 7.168 1 95.62 193 PHE A N 1
ATOM 1503 C CA . PHE A 1 193 ? 13.531 7.633 6.785 1 95.62 193 PHE A CA 1
ATOM 1504 C C . PHE A 1 193 ? 12.586 8.781 6.438 1 95.62 193 PHE A C 1
ATOM 1506 O O . PHE A 1 193 ? 11.766 8.656 5.527 1 95.62 193 PHE A O 1
ATOM 1513 N N . PHE A 1 194 ? 12.695 9.836 7.219 1 96.38 194 PHE A N 1
ATOM 1514 C CA . PHE A 1 194 ? 11.852 10.992 6.945 1 96.38 194 PHE A CA 1
ATOM 1515 C C . PHE A 1 194 ? 12.57 11.984 6.043 1 96.38 194 PHE A C 1
ATOM 1517 O O . PHE A 1 194 ? 13.727 12.336 6.293 1 96.38 194 PHE A O 1
ATOM 1524 N N . VAL A 1 195 ? 11.836 12.398 4.961 1 97.94 195 VAL A N 1
ATOM 1525 C CA . VAL A 1 195 ? 12.391 13.352 4 1 97.94 195 VAL A CA 1
ATOM 1526 C C . VAL A 1 195 ? 11.695 14.703 4.164 1 97.94 195 VAL A C 1
ATOM 1528 O O . VAL A 1 195 ? 10.648 14.945 3.57 1 97.94 195 VAL A O 1
ATOM 1531 N N . PRO A 1 196 ? 12.305 15.609 4.895 1 97.69 196 PRO A N 1
ATOM 1532 C CA . PRO A 1 196 ? 11.656 16.906 5.148 1 97.69 196 PRO A CA 1
ATOM 1533 C C . PRO A 1 196 ? 11.75 17.859 3.959 1 97.69 196 PRO A C 1
ATOM 1535 O O . PRO A 1 196 ? 12.852 18.141 3.48 1 97.69 196 PRO A O 1
ATOM 1538 N N . VAL A 1 197 ? 10.656 18.25 3.428 1 96.94 197 VAL A N 1
ATOM 1539 C CA . VAL A 1 197 ? 10.539 19.297 2.414 1 96.94 197 VAL A CA 1
ATOM 1540 C C . VAL A 1 197 ? 9.367 20.203 2.748 1 96.94 197 VAL A C 1
ATOM 1542 O O . VAL A 1 197 ? 8.234 19.75 2.93 1 96.94 197 VAL A O 1
ATOM 1545 N N . TYR A 1 198 ? 9.695 21.516 2.885 1 95.94 198 TYR A N 1
ATOM 1546 C CA . TYR A 1 198 ? 8.633 22.484 3.117 1 95.94 198 TYR A CA 1
ATOM 1547 C C . TYR A 1 198 ? 8.086 23.016 1.798 1 95.94 198 TYR A C 1
ATOM 1549 O O . TYR A 1 198 ? 8.227 24.203 1.495 1 95.94 198 TYR A O 1
ATOM 1557 N N . ALA A 1 199 ? 7.422 22.156 1.109 1 92.5 199 ALA A N 1
ATOM 1558 C CA . ALA A 1 199 ? 6.996 22.438 -0.259 1 92.5 199 ALA A CA 1
ATOM 1559 C C . ALA A 1 199 ? 6.023 23.609 -0.297 1 92.5 199 ALA A C 1
ATOM 1561 O O . ALA A 1 199 ? 6.168 24.516 -1.118 1 92.5 199 ALA A O 1
ATOM 1562 N N . ALA A 1 200 ? 5.035 23.594 0.595 1 89.38 200 ALA A N 1
ATOM 1563 C CA . ALA A 1 200 ? 4.055 24.672 0.613 1 89.38 200 ALA A CA 1
ATOM 1564 C C . ALA A 1 200 ? 4.723 26.016 0.891 1 89.38 200 ALA A C 1
ATOM 1566 O O . ALA A 1 200 ? 4.398 27.016 0.253 1 89.38 200 ALA A O 1
ATOM 1567 N N . CYS A 1 201 ? 5.648 26.016 1.781 1 91.38 201 CYS A N 1
ATOM 1568 C CA . CYS A 1 201 ? 6.355 27.234 2.152 1 91.38 201 CYS A CA 1
ATOM 1569 C C . CYS A 1 201 ? 7.195 27.766 0.99 1 91.38 201 CYS A C 1
ATOM 1571 O O . CYS A 1 201 ? 7.105 28.938 0.632 1 91.38 201 CYS A O 1
ATOM 1573 N N . VAL A 1 202 ? 7.953 26.891 0.36 1 89.69 202 VAL A N 1
ATOM 1574 C CA . VAL A 1 202 ? 8.867 27.266 -0.707 1 89.69 202 VAL A CA 1
ATOM 1575 C C . VAL A 1 202 ? 8.078 27.75 -1.922 1 89.69 202 VAL A C 1
ATOM 1577 O O . VAL A 1 202 ? 8.461 28.719 -2.574 1 89.69 202 VAL A O 1
ATOM 1580 N N . MET A 1 203 ? 7.031 27.156 -2.15 1 84.62 203 MET A N 1
ATOM 1581 C CA . MET A 1 203 ? 6.219 27.547 -3.299 1 84.62 203 MET A CA 1
ATOM 1582 C C . MET A 1 203 ? 5.516 28.875 -3.043 1 84.62 203 MET A C 1
ATOM 1584 O O . MET A 1 203 ? 5.363 29.688 -3.955 1 84.62 203 MET A O 1
ATOM 1588 N N . THR A 1 204 ? 5.102 29.109 -1.855 1 81.5 204 THR A N 1
ATOM 1589 C CA . THR A 1 204 ? 4.352 30.328 -1.541 1 81.5 204 THR A CA 1
ATOM 1590 C C . THR A 1 204 ? 5.297 31.484 -1.249 1 81.5 204 THR A C 1
ATOM 1592 O O . THR A 1 204 ? 5.082 32.594 -1.726 1 81.5 204 THR A O 1
ATOM 1595 N N . LYS A 1 205 ? 6.383 31.25 -0.536 1 82.12 205 LYS A N 1
ATOM 1596 C CA . LYS A 1 205 ? 7.227 32.344 -0.068 1 82.12 205 LYS A CA 1
ATOM 1597 C C . LYS A 1 205 ? 8.398 32.562 -1.016 1 82.12 205 LYS A C 1
ATOM 1599 O O . LYS A 1 205 ? 8.922 33.688 -1.104 1 82.12 205 LYS A O 1
ATOM 1604 N N . GLU A 1 206 ? 8.766 31.5 -1.671 1 82.56 206 GLU A N 1
ATOM 1605 C CA . GLU A 1 206 ? 9.898 31.641 -2.588 1 82.56 206 GLU A CA 1
ATOM 1606 C C . GLU A 1 206 ? 9.438 31.578 -4.043 1 82.56 206 GLU A C 1
ATOM 1608 O O . GLU A 1 206 ? 10.258 31.516 -4.957 1 82.56 206 GLU A O 1
ATOM 1613 N N . LYS A 1 207 ? 8.203 31.469 -4.297 1 79.62 207 LYS A N 1
ATOM 1614 C CA . LYS A 1 207 ? 7.562 31.531 -5.609 1 79.62 207 LYS A CA 1
ATOM 1615 C C . LYS A 1 207 ? 8.102 30.438 -6.531 1 79.62 207 LYS A C 1
ATOM 1617 O O . LYS A 1 207 ? 8.406 30.688 -7.695 1 79.62 207 LYS A O 1
ATOM 1622 N N . LYS A 1 208 ? 8.367 29.297 -5.953 1 82.81 208 LYS A N 1
ATOM 1623 C CA . LYS A 1 208 ? 8.727 28.141 -6.77 1 82.81 208 LYS A CA 1
ATOM 1624 C C . LYS A 1 208 ? 7.5 27.547 -7.445 1 82.81 208 LYS A C 1
ATOM 1626 O O . LYS A 1 208 ? 6.43 27.453 -6.84 1 82.81 208 LYS A O 1
ATOM 1631 N N . LEU A 1 209 ? 7.668 27.156 -8.719 1 79.06 209 LEU A N 1
ATOM 1632 C CA . LEU A 1 209 ? 6.578 26.562 -9.484 1 79.06 209 LEU A CA 1
ATOM 1633 C C . LEU A 1 209 ? 6.617 25.031 -9.391 1 79.06 209 LEU A C 1
ATOM 1635 O O . LEU A 1 209 ? 7.586 24.469 -8.891 1 79.06 209 LEU A O 1
ATOM 1639 N N . ALA A 1 210 ? 5.57 24.406 -9.883 1 78.94 210 ALA A N 1
ATOM 1640 C CA . ALA A 1 210 ? 5.449 22.953 -9.859 1 78.94 210 ALA A CA 1
ATOM 1641 C C . ALA A 1 210 ? 6.621 22.281 -10.57 1 78.94 210 ALA A C 1
ATOM 1643 O O . ALA A 1 210 ? 7.129 21.25 -10.125 1 78.94 210 ALA A O 1
ATOM 1644 N N . GLY A 1 211 ? 6.977 22.875 -11.688 1 83.31 211 GLY A N 1
ATOM 1645 C CA . GLY A 1 211 ? 8.125 22.344 -12.414 1 83.31 211 GLY A CA 1
ATOM 1646 C C . GLY A 1 211 ? 9.414 22.406 -11.617 1 83.31 211 GLY A C 1
ATOM 1647 O O . GLY A 1 211 ? 10.227 21.484 -11.68 1 83.31 211 GLY A O 1
ATOM 1648 N N . ASP A 1 212 ? 9.594 23.531 -10.852 1 86.94 212 ASP A N 1
ATOM 1649 C CA . ASP A 1 212 ? 10.766 23.672 -10 1 86.94 212 ASP A CA 1
ATOM 1650 C C . ASP A 1 212 ? 10.781 22.609 -8.906 1 86.94 212 ASP A C 1
ATOM 1652 O O . ASP A 1 212 ? 11.82 21.984 -8.648 1 86.94 212 ASP A O 1
ATOM 1656 N N . MET A 1 213 ? 9.656 22.453 -8.375 1 89.81 213 MET A N 1
ATOM 1657 C CA . MET A 1 213 ? 9.547 21.453 -7.301 1 89.81 213 MET A CA 1
ATOM 1658 C C . MET A 1 213 ? 9.758 20.047 -7.84 1 89.81 213 MET A C 1
ATOM 1660 O O . MET A 1 213 ? 10.414 19.234 -7.195 1 89.81 213 MET A O 1
ATOM 1664 N N . ASP A 1 214 ? 9.164 19.781 -9.031 1 90.38 214 ASP A N 1
ATOM 1665 C CA . ASP A 1 214 ? 9.336 18.469 -9.664 1 90.38 214 ASP A CA 1
ATOM 1666 C C . ASP A 1 214 ? 10.82 18.141 -9.859 1 90.38 214 ASP A C 1
ATOM 1668 O O . ASP A 1 214 ? 11.273 17.062 -9.508 1 90.38 214 ASP A O 1
ATOM 1672 N N . GLN A 1 215 ? 11.539 19.125 -10.398 1 93.69 215 GLN A N 1
ATOM 1673 C CA . GLN A 1 215 ? 12.969 18.953 -10.625 1 93.69 215 GLN A CA 1
ATOM 1674 C C . GLN A 1 215 ? 13.719 18.781 -9.305 1 93.69 215 GLN A C 1
ATOM 1676 O O . GLN A 1 215 ? 14.625 17.953 -9.195 1 93.69 215 GLN A O 1
ATOM 1681 N N . PHE A 1 216 ? 13.383 19.594 -8.344 1 95.31 216 PHE A N 1
ATOM 1682 C CA . PHE A 1 216 ? 14.016 19.484 -7.035 1 95.31 216 PHE A CA 1
ATOM 1683 C C . PHE A 1 216 ? 13.844 18.078 -6.465 1 95.31 216 PHE A C 1
ATOM 1685 O O . PHE A 1 216 ? 14.812 17.453 -6.035 1 95.31 216 PHE A O 1
ATOM 1692 N N . TYR A 1 217 ? 12.594 17.531 -6.465 1 95.94 217 TYR A N 1
ATOM 1693 C CA . TYR A 1 217 ? 12.305 16.219 -5.91 1 95.94 217 TYR A CA 1
ATOM 1694 C C . TYR A 1 217 ? 13.023 15.125 -6.703 1 95.94 217 TYR A C 1
ATOM 1696 O O . TYR A 1 217 ? 13.523 14.156 -6.129 1 95.94 217 TYR A O 1
ATOM 1704 N N . LYS A 1 218 ? 13.039 15.273 -8.055 1 96.44 218 LYS A N 1
ATOM 1705 C CA . LYS A 1 218 ? 13.773 14.32 -8.875 1 96.44 218 LYS A CA 1
ATOM 1706 C C . LYS A 1 218 ? 15.234 14.234 -8.453 1 96.44 218 LYS A C 1
ATOM 1708 O O . LYS A 1 218 ? 15.766 13.141 -8.25 1 96.44 218 LYS A O 1
ATOM 1713 N N . ASN A 1 219 ? 15.82 15.359 -8.266 1 97.06 219 ASN A N 1
ATOM 1714 C CA . ASN A 1 219 ? 17.219 15.422 -7.848 1 97.06 219 ASN A CA 1
ATOM 1715 C C . ASN A 1 219 ? 17.406 14.859 -6.445 1 97.06 219 ASN A C 1
ATOM 1717 O O . ASN A 1 219 ? 18.391 14.172 -6.172 1 97.06 219 ASN A O 1
ATOM 1721 N N . LEU A 1 220 ? 16.484 15.188 -5.594 1 97.31 220 LEU A N 1
ATOM 1722 C CA . LEU A 1 220 ? 16.531 14.68 -4.223 1 97.31 220 LEU A CA 1
ATOM 1723 C C . LEU A 1 220 ? 16.578 13.156 -4.211 1 97.31 220 LEU A C 1
ATOM 1725 O O . LEU A 1 220 ? 17.453 12.562 -3.58 1 97.31 220 LEU A O 1
ATOM 1729 N N . VAL A 1 221 ? 15.695 12.5 -4.941 1 97.38 221 VAL A N 1
ATOM 1730 C CA . VAL A 1 221 ? 15.562 11.047 -4.938 1 97.38 221 VAL A CA 1
ATOM 1731 C C . VAL A 1 221 ? 16.766 10.414 -5.621 1 97.38 221 VAL A C 1
ATOM 1733 O O . VAL A 1 221 ? 17.328 9.43 -5.133 1 97.38 221 VAL A O 1
ATOM 1736 N N . ARG A 1 222 ? 17.25 11.031 -6.637 1 96.06 222 ARG A N 1
ATOM 1737 C CA . ARG A 1 222 ? 18.312 10.438 -7.449 1 96.06 222 ARG A CA 1
ATOM 1738 C C . ARG A 1 222 ? 19.688 10.656 -6.812 1 96.06 222 ARG A C 1
ATOM 1740 O O . ARG A 1 222 ? 20.562 9.797 -6.895 1 96.06 222 ARG A O 1
ATOM 1747 N N . GLU A 1 223 ? 19.828 11.789 -6.129 1 96.12 223 GLU A N 1
ATOM 1748 C CA . GLU A 1 223 ? 21.188 12.203 -5.812 1 96.12 223 GLU A CA 1
ATOM 1749 C C . GLU A 1 223 ? 21.375 12.383 -4.309 1 96.12 223 GLU A C 1
ATOM 1751 O O . GLU A 1 223 ? 22.5 12.242 -3.795 1 96.12 223 GLU A O 1
ATOM 1756 N N . GLU A 1 224 ? 20.359 12.656 -3.588 1 96.75 224 GLU A N 1
ATOM 1757 C CA . GLU A 1 224 ? 20.594 13.133 -2.229 1 96.75 224 GLU A CA 1
ATOM 1758 C C . GLU A 1 224 ? 20.125 12.109 -1.196 1 96.75 224 GLU A C 1
ATOM 1760 O O . GLU A 1 224 ? 20.656 12.055 -0.087 1 96.75 224 GLU A O 1
ATOM 1765 N N . LEU A 1 225 ? 19.094 11.359 -1.496 1 98.06 225 LEU A N 1
ATOM 1766 C CA . LEU A 1 225 ? 18.594 10.367 -0.553 1 98.06 225 LEU A CA 1
ATOM 1767 C C . LEU A 1 225 ? 19.438 9.102 -0.598 1 98.06 225 LEU A C 1
ATOM 1769 O O . LEU A 1 225 ? 19.016 8.078 -1.146 1 98.06 225 LEU A O 1
ATOM 1773 N N . THR A 1 226 ? 20.484 9.031 0.109 1 96.81 226 THR A N 1
ATOM 1774 C CA . THR A 1 226 ? 21.578 8.07 0.033 1 96.81 226 THR A CA 1
ATOM 1775 C C . THR A 1 226 ? 21.078 6.664 0.346 1 96.81 226 THR A C 1
ATOM 1777 O O . THR A 1 226 ? 21.609 5.68 -0.164 1 96.81 226 THR A O 1
ATOM 1780 N N . TYR A 1 227 ? 20.047 6.539 1.146 1 96.56 227 TYR A N 1
ATOM 1781 C CA . TYR A 1 227 ? 19.625 5.223 1.604 1 96.56 227 TYR A CA 1
ATOM 1782 C C . TYR A 1 227 ? 18.328 4.801 0.911 1 96.56 227 TYR A C 1
ATOM 1784 O O . TYR A 1 227 ? 17.75 3.77 1.252 1 96.56 227 TYR A O 1
ATOM 1792 N N . PHE A 1 228 ? 17.844 5.527 -0.086 1 97.31 228 PHE A N 1
ATOM 1793 C CA . PHE A 1 228 ? 16.562 5.324 -0.736 1 97.31 228 PHE A CA 1
ATOM 1794 C C . PHE A 1 228 ? 16.531 4.004 -1.492 1 97.31 228 PHE A C 1
ATOM 1796 O O . PHE A 1 228 ? 15.562 3.246 -1.399 1 97.31 228 PHE A O 1
ATOM 1803 N N . GLU A 1 229 ? 17.609 3.656 -2.201 1 91.81 229 GLU A N 1
ATOM 1804 C CA . GLU A 1 229 ? 17.656 2.52 -3.115 1 91.81 229 GLU A CA 1
ATOM 1805 C C . GLU A 1 229 ? 17.719 1.2 -2.35 1 91.81 229 GLU A C 1
ATOM 1807 O O . GLU A 1 229 ? 17.422 0.139 -2.906 1 91.81 229 GLU A O 1
ATOM 1812 N N . ASP A 1 230 ? 18.109 1.295 -1.062 1 87.81 230 ASP A N 1
ATOM 1813 C CA . ASP A 1 230 ? 18.219 0.071 -0.274 1 87.81 230 ASP A CA 1
ATOM 1814 C C . ASP A 1 230 ? 16.922 -0.724 -0.302 1 87.81 230 ASP A C 1
ATOM 1816 O O . ASP A 1 230 ? 16.938 -1.948 -0.446 1 87.81 230 ASP A O 1
ATOM 1820 N N . GLN A 1 231 ? 15.852 -0.048 -0.214 1 84.94 231 GLN A N 1
ATOM 1821 C CA . GLN A 1 231 ? 14.547 -0.702 -0.257 1 84.94 231 GLN A CA 1
ATOM 1822 C C . GLN A 1 231 ? 13.641 -0.054 -1.3 1 84.94 231 GLN A C 1
ATOM 1824 O O . GLN A 1 231 ? 12.414 -0.16 -1.216 1 84.94 231 GLN A O 1
ATOM 1829 N N . GLY A 1 232 ? 14.281 0.698 -2.127 1 87.88 232 GLY A N 1
ATOM 1830 C CA . GLY A 1 232 ? 13.523 1.348 -3.189 1 87.88 232 GLY A CA 1
ATOM 1831 C C . GLY A 1 232 ? 12.547 2.389 -2.676 1 87.88 232 GLY A C 1
ATOM 1832 O O . GLY A 1 232 ? 11.484 2.588 -3.26 1 87.88 232 GLY A O 1
ATOM 1833 N N . GLY A 1 233 ? 12.727 2.889 -1.533 1 93.06 233 GLY A N 1
ATOM 1834 C CA . GLY A 1 233 ? 11.906 3.961 -0.991 1 93.06 233 GLY A CA 1
ATOM 1835 C C . GLY A 1 233 ? 10.742 3.461 -0.155 1 93.06 233 GLY A C 1
ATOM 1836 O O . GLY A 1 233 ? 9.945 4.258 0.351 1 93.06 233 GLY A O 1
ATOM 1837 N N . LEU A 1 234 ? 10.625 2.178 0.021 1 87.94 234 LEU A N 1
ATOM 1838 C CA . LEU A 1 234 ? 9.523 1.579 0.759 1 87.94 234 LEU A CA 1
ATOM 1839 C C . LEU A 1 234 ? 9.438 2.152 2.17 1 87.94 234 LEU A C 1
ATOM 1841 O O . LEU A 1 234 ? 8.344 2.328 2.709 1 87.94 234 LEU A O 1
ATOM 1845 N N . ASP A 1 235 ? 10.57 2.486 2.742 1 88.75 235 ASP A N 1
ATOM 1846 C CA . ASP A 1 235 ? 10.633 2.938 4.129 1 88.75 235 ASP A CA 1
ATOM 1847 C C . ASP A 1 235 ? 10.875 4.445 4.203 1 88.75 235 ASP A C 1
ATOM 1849 O O . ASP A 1 235 ? 11.281 4.961 5.25 1 88.75 235 ASP A O 1
ATOM 1853 N N . HIS A 1 236 ? 10.703 5.148 3.137 1 95.69 236 HIS A N 1
ATOM 1854 C CA . HIS A 1 236 ? 10.867 6.598 3.121 1 95.69 236 HIS A CA 1
ATOM 1855 C C . HIS A 1 236 ? 9.516 7.305 3.238 1 95.69 236 HIS A C 1
ATOM 1857 O O . HIS A 1 236 ? 8.531 6.883 2.625 1 95.69 236 HIS A O 1
ATOM 1863 N N . ILE A 1 237 ? 9.453 8.352 4.023 1 94 237 ILE A N 1
ATOM 1864 C CA . ILE A 1 237 ? 8.234 9.109 4.301 1 94 237 ILE A CA 1
ATOM 1865 C C . ILE A 1 237 ? 8.32 10.484 3.65 1 94 237 ILE A C 1
ATOM 1867 O O . ILE A 1 237 ? 9.289 11.219 3.863 1 94 237 ILE A O 1
ATOM 1871 N N . PHE A 1 238 ? 7.414 10.812 2.861 1 94.75 238 PHE A N 1
ATOM 1872 C CA . PHE A 1 238 ? 7.246 12.148 2.303 1 94.75 238 PHE A CA 1
ATOM 1873 C C . PHE A 1 238 ? 5.98 12.805 2.844 1 94.75 238 PHE A C 1
ATOM 1875 O O . PHE A 1 238 ? 5.016 12.117 3.189 1 94.75 238 PHE A O 1
ATOM 1882 N N . LEU A 1 239 ? 6.012 14.086 2.951 1 93.75 239 LEU A N 1
ATOM 1883 C CA . LEU A 1 239 ? 4.891 14.797 3.549 1 93.75 239 LEU A CA 1
ATOM 1884 C C . LEU A 1 239 ? 4.344 15.852 2.592 1 93.75 239 LEU A C 1
ATOM 1886 O O . LEU A 1 239 ? 5.109 16.594 1.978 1 93.75 239 LEU A O 1
ATOM 1890 N N . TRP A 1 240 ? 3.012 15.805 2.484 1 91 240 TRP A N 1
ATOM 1891 C CA . TRP A 1 240 ? 2.283 16.766 1.671 1 91 240 TRP A CA 1
ATOM 1892 C C . TRP A 1 240 ? 1.331 17.594 2.529 1 91 240 TRP A C 1
ATOM 1894 O O . TRP A 1 240 ? 0.244 17.141 2.881 1 91 240 TRP A O 1
ATOM 1904 N N . SER A 1 241 ? 1.683 18.891 2.752 1 90.44 241 SER A N 1
ATOM 1905 C CA . SER A 1 241 ? 0.878 19.719 3.656 1 90.44 241 SER A CA 1
ATOM 1906 C C . SER A 1 241 ? -0.116 20.578 2.885 1 90.44 241 SER A C 1
ATOM 1908 O O . SER A 1 241 ? -0.975 21.234 3.482 1 90.44 241 SER A O 1
ATOM 1910 N N . SER A 1 242 ? 0.013 20.672 1.629 1 78.56 242 SER A N 1
ATOM 1911 C CA . SER A 1 242 ? -0.899 21.469 0.816 1 78.56 242 SER A CA 1
ATOM 1912 C C . SER A 1 242 ? -1.586 20.609 -0.244 1 78.56 242 SER A C 1
ATOM 1914 O O . SER A 1 242 ? -2.807 20.453 -0.223 1 78.56 242 SER A O 1
ATOM 1916 N N . GLU A 1 243 ? -0.738 20.234 -1.155 1 66.31 243 GLU A N 1
ATOM 1917 C CA . GLU A 1 243 ? -1.242 19.406 -2.248 1 66.31 243 GLU A CA 1
ATOM 1918 C C . GLU A 1 243 ? -0.337 18.203 -2.492 1 66.31 243 GLU A C 1
ATOM 1920 O O . GLU A 1 243 ? 0.889 18.312 -2.457 1 66.31 243 GLU A O 1
ATOM 1925 N N . THR A 1 244 ? -1.015 16.938 -2.521 1 57.38 244 THR A N 1
ATOM 1926 C CA . THR A 1 244 ? -0.251 15.711 -2.771 1 57.38 244 THR A CA 1
ATOM 1927 C C . THR A 1 244 ? 0.597 15.859 -4.031 1 57.38 244 THR A C 1
ATOM 1929 O O . THR A 1 244 ? 1.629 15.195 -4.172 1 57.38 244 THR A O 1
ATOM 1932 N N . TYR A 1 245 ? 0.324 16.828 -4.77 1 65.75 245 TYR A N 1
ATOM 1933 C CA . TYR A 1 245 ? 0.97 16.812 -6.074 1 65.75 245 TYR A CA 1
ATOM 1934 C C . TYR A 1 245 ? 2.043 17.891 -6.168 1 65.75 245 TYR A C 1
ATOM 1936 O O . TYR A 1 245 ? 2.232 18.5 -7.223 1 65.75 245 TYR A O 1
ATOM 1944 N N . ASP A 1 246 ? 2.658 18.125 -5 1 77.31 246 ASP A N 1
ATOM 1945 C CA . ASP A 1 246 ? 3.85 18.969 -5.016 1 77.31 246 ASP A CA 1
ATOM 1946 C C . ASP A 1 246 ? 4.969 18.328 -5.828 1 77.31 246 ASP A C 1
ATOM 1948 O O . ASP A 1 246 ? 5.906 19 -6.254 1 77.31 246 ASP A O 1
ATOM 1952 N N . PHE A 1 247 ? 4.891 17.047 -6.047 1 86.62 247 PHE A N 1
ATOM 1953 C CA . PHE A 1 247 ? 5.801 16.25 -6.855 1 86.62 247 PHE A CA 1
ATOM 1954 C C . PHE A 1 247 ? 5.055 15.555 -7.988 1 86.62 247 PHE A C 1
ATOM 1956 O O . PHE A 1 247 ? 4.699 14.383 -7.875 1 86.62 247 PHE A O 1
ATOM 1963 N N . PRO A 1 248 ? 4.941 16.234 -9.078 1 80.88 248 PRO A N 1
ATOM 1964 C CA . PRO A 1 248 ? 4.113 15.719 -10.164 1 80.88 248 PRO A CA 1
ATOM 1965 C C . PRO A 1 248 ? 4.594 14.359 -10.68 1 80.88 248 PRO A C 1
ATOM 1967 O O . PRO A 1 248 ? 3.779 13.516 -11.07 1 80.88 248 PRO A O 1
ATOM 1970 N N . SER A 1 249 ? 5.883 14.094 -10.594 1 85.88 249 SER A N 1
ATOM 1971 C CA . SER A 1 249 ? 6.434 12.859 -11.148 1 85.88 249 SER A CA 1
ATOM 1972 C C . SER A 1 249 ? 6.586 11.789 -10.062 1 85.88 249 SER A C 1
ATOM 1974 O O . SER A 1 249 ? 7.344 10.836 -10.234 1 85.88 249 SER A O 1
ATOM 1976 N N . TRP A 1 250 ? 5.816 11.945 -8.961 1 89.31 250 TRP A N 1
ATOM 1977 C CA . TRP A 1 250 ? 6.035 11.086 -7.805 1 89.31 250 TRP A CA 1
ATOM 1978 C C . TRP A 1 250 ? 5.844 9.617 -8.172 1 89.31 250 TRP A C 1
ATOM 1980 O O . TRP A 1 250 ? 6.547 8.742 -7.656 1 89.31 250 TRP A O 1
ATOM 1990 N N . LEU A 1 251 ? 4.922 9.273 -9.086 1 86.69 251 LEU A N 1
ATOM 1991 C CA . LEU A 1 251 ? 4.59 7.895 -9.422 1 86.69 251 LEU A CA 1
ATOM 1992 C C . LEU A 1 251 ? 5.785 7.18 -10.047 1 86.69 251 LEU A C 1
ATOM 1994 O O . LEU A 1 251 ? 5.965 5.977 -9.852 1 86.69 251 LEU A O 1
ATOM 1998 N N . ASP A 1 252 ? 6.605 7.91 -10.672 1 86.56 252 ASP A N 1
ATOM 1999 C CA . ASP A 1 252 ? 7.77 7.332 -11.336 1 86.56 252 ASP A CA 1
ATOM 2000 C C . ASP A 1 252 ? 8.953 7.219 -10.375 1 86.56 252 ASP A C 1
ATOM 2002 O O . ASP A 1 252 ? 9.906 6.488 -10.648 1 86.56 252 ASP A O 1
ATOM 2006 N N . TYR A 1 253 ? 8.875 7.938 -9.289 1 92 253 TYR A N 1
ATOM 2007 C CA . TYR A 1 253 ? 10.102 8.07 -8.5 1 92 253 TYR A CA 1
ATOM 2008 C C . TYR A 1 253 ? 9.898 7.516 -7.098 1 92 253 TYR A C 1
ATOM 2010 O O . TYR A 1 253 ? 10.828 6.953 -6.512 1 92 253 TYR A O 1
ATOM 2018 N N . ILE A 1 254 ? 8.648 7.684 -6.547 1 93.94 254 ILE A N 1
ATOM 2019 C CA . ILE A 1 254 ? 8.477 7.258 -5.16 1 93.94 254 ILE A CA 1
ATOM 2020 C C . ILE A 1 254 ? 7.125 6.566 -5.004 1 93.94 254 ILE A C 1
ATOM 2022 O O . ILE A 1 254 ? 6.375 6.863 -4.07 1 93.94 254 ILE A O 1
ATOM 2026 N N . PRO A 1 255 ? 6.762 5.656 -5.879 1 89 255 PRO A N 1
ATOM 2027 C CA . PRO A 1 255 ? 5.438 5.035 -5.82 1 89 255 PRO A CA 1
ATOM 2028 C C . PRO A 1 255 ? 5.211 4.238 -4.539 1 89 255 PRO A C 1
ATOM 2030 O O . PRO A 1 255 ? 4.07 4.102 -4.086 1 89 255 PRO A O 1
ATOM 2033 N N . ASP A 1 256 ? 6.281 3.76 -3.904 1 88.5 256 ASP A N 1
ATOM 2034 C CA . ASP A 1 256 ? 6.129 2.854 -2.771 1 88.5 256 ASP A CA 1
ATOM 2035 C C . ASP A 1 256 ? 6.395 3.574 -1.451 1 88.5 256 ASP A C 1
ATOM 2037 O O . ASP A 1 256 ? 6.285 2.977 -0.378 1 88.5 256 ASP A O 1
ATOM 2041 N N . SER A 1 257 ? 6.789 4.832 -1.555 1 92.19 257 SER A N 1
ATOM 2042 C CA . SER A 1 257 ? 7.062 5.574 -0.326 1 92.19 257 SER A CA 1
ATOM 2043 C C . SER A 1 257 ? 5.773 5.871 0.436 1 92.19 257 SER A C 1
ATOM 2045 O O . SER A 1 257 ? 4.691 5.887 -0.15 1 92.19 257 SER A O 1
ATOM 2047 N N . LEU A 1 258 ? 5.945 6.047 1.728 1 90.56 258 LEU A N 1
ATOM 2048 C CA . LEU A 1 258 ? 4.828 6.391 2.602 1 90.56 258 LEU A CA 1
ATOM 2049 C C . LEU A 1 258 ? 4.539 7.887 2.549 1 90.56 258 LEU A C 1
ATOM 2051 O O . LEU A 1 258 ? 5.461 8.703 2.6 1 90.56 258 LEU A O 1
ATOM 2055 N N . PHE A 1 259 ? 3.256 8.211 2.428 1 90.62 259 PHE A N 1
ATOM 2056 C CA . PHE A 1 259 ? 2.863 9.609 2.367 1 90.62 259 PHE A CA 1
ATOM 2057 C C . PHE A 1 259 ? 2.113 10.016 3.629 1 90.62 259 PHE A C 1
ATOM 2059 O O . PHE A 1 259 ? 1.188 9.32 4.059 1 90.62 259 PHE A O 1
ATOM 2066 N N . LEU A 1 260 ? 2.588 11.078 4.25 1 90.69 260 LEU A N 1
ATOM 2067 C CA . LEU A 1 260 ? 1.772 11.867 5.168 1 90.69 260 LEU A CA 1
ATOM 2068 C C . LEU A 1 260 ? 1.134 13.047 4.453 1 90.69 260 LEU A C 1
ATOM 2070 O O . LEU A 1 260 ? 1.835 13.867 3.854 1 90.69 260 LEU A O 1
ATOM 2074 N N . SER A 1 261 ? -0.161 13.047 4.461 1 89.94 261 SER A N 1
ATOM 2075 C CA . SER A 1 261 ? -0.838 14.086 3.688 1 89.94 261 SER A CA 1
ATOM 2076 C C . SER A 1 261 ? -2.023 14.664 4.453 1 89.94 261 SER A C 1
ATOM 2078 O O . SER A 1 261 ? -2.67 13.953 5.23 1 89.94 261 SER A O 1
ATOM 2080 N N . VAL A 1 262 ? -2.291 15.914 4.215 1 89.38 262 VAL A N 1
ATOM 2081 C CA . VAL A 1 262 ? -3.43 16.531 4.891 1 89.38 262 VAL A CA 1
ATOM 2082 C C . VAL A 1 262 ? -4.723 16.156 4.164 1 89.38 262 VAL A C 1
ATOM 2084 O O . VAL A 1 262 ? -5.82 16.422 4.664 1 89.38 262 VAL A O 1
ATOM 2087 N N . GLU A 1 263 ? -4.605 15.539 3.01 1 84.38 263 GLU A N 1
ATOM 2088 C CA . GLU A 1 263 ? -5.77 15.102 2.242 1 84.38 263 GLU A CA 1
ATOM 2089 C C . GLU A 1 263 ? -5.543 13.719 1.639 1 84.38 263 GLU A C 1
ATOM 2091 O O . GLU A 1 263 ? -4.41 13.352 1.314 1 84.38 263 GLU A O 1
ATOM 2096 N N . ALA A 1 264 ? -6.613 13 1.486 1 82.94 264 ALA A N 1
ATOM 2097 C CA . ALA A 1 264 ? -6.531 11.664 0.902 1 82.94 264 ALA A CA 1
ATOM 2098 C C . ALA A 1 264 ? -6.809 11.703 -0.598 1 82.94 264 ALA A C 1
ATOM 2100 O O . ALA A 1 264 ? -6.5 10.75 -1.318 1 82.94 264 ALA A O 1
ATOM 2101 N N . ALA A 1 265 ? -7.453 12.766 -1.03 1 78 265 ALA A N 1
ATOM 2102 C CA . ALA A 1 265 ? -7.77 12.938 -2.445 1 78 265 ALA A CA 1
ATOM 2103 C C . ALA A 1 265 ? -7.27 14.281 -2.963 1 78 265 ALA A C 1
ATOM 2105 O O . ALA A 1 265 ? -7.656 15.336 -2.447 1 78 265 ALA A O 1
ATOM 2106 N N . PRO A 1 266 ? -6.395 14.148 -3.959 1 68.75 266 PRO A N 1
ATOM 2107 C CA . PRO A 1 266 ? -5.848 15.414 -4.461 1 68.75 266 PRO A CA 1
ATOM 2108 C C . PRO A 1 266 ? -6.898 16.281 -5.152 1 68.75 266 PRO A C 1
ATOM 2110 O O . PRO A 1 266 ? -7.969 15.781 -5.512 1 68.75 266 PRO A O 1
ATOM 2113 N N . ILE A 1 267 ? -6.523 17.484 -5.242 1 64.69 267 ILE A N 1
ATOM 2114 C CA . ILE A 1 267 ? -7.379 18.5 -5.84 1 64.69 267 ILE A CA 1
ATOM 2115 C C . ILE A 1 267 ? -7.738 18.094 -7.27 1 64.69 267 ILE A C 1
ATOM 2117 O O . ILE A 1 267 ? -6.902 17.562 -8 1 64.69 267 ILE A O 1
ATOM 2121 N N . GLU A 1 268 ? -9.078 18.203 -7.539 1 58.81 268 GLU A N 1
ATOM 2122 C CA . GLU A 1 268 ? -9.555 17.969 -8.898 1 58.81 268 GLU A CA 1
ATOM 2123 C C . GLU A 1 268 ? -9.141 19.109 -9.836 1 58.81 268 GLU A C 1
ATOM 2125 O O . GLU A 1 268 ? -9.289 20.281 -9.492 1 58.81 268 GLU A O 1
ATOM 2130 N N . CYS A 1 269 ? -8.148 18.812 -10.688 1 53.5 269 CYS A N 1
ATOM 2131 C CA . CYS A 1 269 ? -7.598 19.812 -11.594 1 53.5 269 CYS A CA 1
ATOM 2132 C C . CYS A 1 269 ? -8.711 20.609 -12.258 1 53.5 269 CYS A C 1
ATOM 2134 O O . CYS A 1 269 ? -8.484 21.719 -12.742 1 53.5 269 CYS A O 1
ATOM 2136 N N . THR A 1 270 ? -9.742 20 -12.492 1 46.22 270 THR A N 1
ATOM 2137 C CA . THR A 1 270 ? -10.781 20.703 -13.227 1 46.22 270 THR A CA 1
ATOM 2138 C C . THR A 1 270 ? -11.195 21.969 -12.484 1 46.22 270 THR A C 1
ATOM 2140 O O . THR A 1 270 ? -11.828 22.859 -13.062 1 46.22 270 THR A O 1
ATOM 2143 N N . ASP A 1 271 ? -10.961 21.938 -11.32 1 44.22 271 ASP A N 1
ATOM 2144 C CA . ASP A 1 271 ? -11.594 23 -10.547 1 44.22 271 ASP A CA 1
ATOM 2145 C C . ASP A 1 271 ? -10.711 24.234 -10.5 1 44.22 271 ASP A C 1
ATOM 2147 O O . ASP A 1 271 ? -10.977 25.172 -9.742 1 44.22 271 ASP A O 1
ATOM 2151 N N . PHE A 1 272 ? -9.516 24.078 -11 1 42 272 PHE A N 1
ATOM 2152 C CA . PHE A 1 272 ? -8.633 25.234 -10.906 1 42 272 PHE A CA 1
ATOM 2153 C C . PHE A 1 272 ? -9.016 26.297 -11.93 1 42 272 PHE A C 1
ATOM 2155 O O . PHE A 1 272 ? -8.195 27.141 -12.305 1 42 272 PHE A O 1
ATOM 2162 N N . ASP A 1 273 ? -10.086 26.172 -12.57 1 38.5 273 ASP A N 1
ATOM 2163 C CA . ASP A 1 273 ? -10.422 27.344 -13.375 1 38.5 273 ASP A CA 1
ATOM 2164 C C . ASP A 1 273 ? -10.18 28.625 -12.594 1 38.5 273 ASP A C 1
ATOM 2166 O O . ASP A 1 273 ? -10.328 29.734 -13.133 1 38.5 273 ASP A O 1
ATOM 2170 N N . PHE A 1 274 ? -10.258 28.547 -11.375 1 36.91 274 PHE A N 1
ATOM 2171 C CA . PHE A 1 274 ? -10.336 29.766 -10.594 1 36.91 274 PHE A CA 1
ATOM 2172 C C . PHE A 1 274 ? -8.969 30.438 -10.5 1 36.91 274 PHE A C 1
ATOM 2174 O O . PHE A 1 274 ? -8.852 31.547 -9.969 1 36.91 274 PHE A O 1
ATOM 2181 N N . PHE A 1 275 ? -7.82 29.656 -10.562 1 36.81 275 PHE A N 1
ATOM 2182 C CA . PHE A 1 275 ? -6.625 30.484 -10.648 1 36.81 275 PHE A CA 1
ATOM 2183 C C . PHE A 1 275 ? -6.562 31.203 -11.984 1 36.81 275 PHE A C 1
ATOM 2185 O O . PHE A 1 275 ? -7.172 30.766 -12.961 1 36.81 275 PHE A O 1
ATOM 2192 N N . SER A 1 276 ? -6.156 32.469 -12.062 1 36.34 276 SER A N 1
ATOM 2193 C CA . SER A 1 276 ? -6.125 33.156 -13.344 1 36.34 276 SER A CA 1
ATOM 2194 C C . SER A 1 276 ? -5.875 32.188 -14.492 1 36.34 276 SER A C 1
ATOM 2196 O O . SER A 1 276 ? -5.352 31.094 -14.273 1 36.34 276 SER A O 1
ATOM 2198 N N . GLU A 1 277 ? -6.668 32.375 -15.602 1 37.34 277 GLU A N 1
ATOM 2199 C CA . GLU A 1 277 ? -6.387 31.719 -16.875 1 37.34 277 GLU A CA 1
ATOM 2200 C C . GLU A 1 277 ? -4.93 31.281 -16.953 1 37.34 277 GLU A C 1
ATOM 2202 O O . GLU A 1 277 ? -4.637 30.172 -17.422 1 37.34 277 GLU A O 1
ATOM 2207 N N . GLU A 1 278 ? -4.141 32.094 -16.516 1 39.84 278 GLU A N 1
ATOM 2208 C CA . GLU A 1 278 ? -2.689 31.938 -16.594 1 39.84 278 GLU A CA 1
ATOM 2209 C C . GLU A 1 278 ? -2.199 30.859 -15.641 1 39.84 278 GLU A C 1
ATOM 2211 O O . GLU A 1 278 ? -1.347 30.047 -16 1 39.84 278 GLU A O 1
ATOM 2216 N N . THR A 1 279 ? -2.76 30.844 -14.422 1 41 279 THR A N 1
ATOM 2217 C CA . THR A 1 279 ? -2.223 29.938 -13.422 1 41 279 THR A CA 1
ATOM 2218 C C . THR A 1 279 ? -2.906 28.578 -13.508 1 41 279 THR A C 1
ATOM 2220 O O . THR A 1 279 ? -2.328 27.547 -13.125 1 41 279 THR A O 1
ATOM 2223 N N . ALA A 1 280 ? -4.211 28.547 -13.766 1 42.22 280 ALA A N 1
ATOM 2224 C CA . ALA A 1 280 ? -4.914 27.297 -13.961 1 42.22 280 ALA A CA 1
ATOM 2225 C C . ALA A 1 280 ? -4.211 26.422 -15 1 42.22 280 ALA A C 1
ATOM 2227 O O . ALA A 1 280 ? -4.078 25.219 -14.828 1 42.22 280 ALA A O 1
ATOM 2228 N N . ASP A 1 281 ? -3.975 27.078 -16.078 1 43.44 281 ASP A N 1
ATOM 2229 C CA . ASP A 1 281 ? -3.215 26.375 -17.109 1 43.44 281 ASP A CA 1
ATOM 2230 C C . ASP A 1 281 ? -1.919 25.812 -16.531 1 43.44 281 ASP A C 1
ATOM 2232 O O . ASP A 1 281 ? -1.495 24.719 -16.922 1 43.44 281 ASP A O 1
ATOM 2236 N N . ASN A 1 282 ? -1.351 26.641 -15.633 1 43.88 282 ASN A N 1
ATOM 2237 C CA . ASN A 1 282 ? -0.042 26.25 -15.125 1 43.88 282 ASN A CA 1
ATOM 2238 C C . ASN A 1 282 ? -0.164 25.219 -14.008 1 43.88 282 ASN A C 1
ATOM 2240 O O . ASN A 1 282 ? 0.687 24.328 -13.875 1 43.88 282 ASN A O 1
ATOM 2244 N N . PHE A 1 283 ? -1.137 25.484 -13.156 1 44.97 283 PHE A N 1
ATOM 2245 C CA . PHE A 1 283 ? -1.23 24.547 -12.039 1 44.97 283 PHE A CA 1
ATOM 2246 C C . PHE A 1 283 ? -2.08 23.344 -12.414 1 44.97 283 PHE A C 1
ATOM 2248 O O . PHE A 1 283 ? -1.812 22.219 -11.969 1 44.97 283 PHE A O 1
ATOM 2255 N N . GLY A 1 284 ? -3.195 23.641 -13.18 1 46.47 284 GLY A N 1
ATOM 2256 C CA . GLY A 1 284 ? -4.117 22.562 -13.539 1 46.47 284 GLY A CA 1
ATOM 2257 C C . GLY A 1 284 ? -3.475 21.5 -14.398 1 46.47 284 GLY A C 1
ATOM 2258 O O . GLY A 1 284 ? -3.93 20.344 -14.414 1 46.47 284 GLY A O 1
ATOM 2259 N N . ALA A 1 285 ? -2.645 22.047 -15.219 1 46.41 285 ALA A N 1
ATOM 2260 C CA . ALA A 1 285 ? -2.102 21.078 -16.172 1 46.41 285 ALA A CA 1
ATOM 2261 C C . ALA A 1 285 ? -1.465 19.891 -15.469 1 46.41 285 ALA A C 1
ATOM 2263 O O . ALA A 1 285 ? -1.424 18.781 -16 1 46.41 285 ALA A O 1
ATOM 2264 N N . HIS A 1 286 ? -1.072 20.297 -14.242 1 48 286 HIS A N 1
ATOM 2265 C CA . HIS A 1 286 ? -0.338 19.219 -13.602 1 48 286 HIS A CA 1
ATOM 2266 C C . HIS A 1 286 ? -1.188 18.531 -12.539 1 48 286 HIS A C 1
ATOM 2268 O O . HIS A 1 286 ? -0.726 17.594 -11.875 1 48 286 HIS A O 1
ATOM 2274 N N . CYS A 1 287 ? -2.375 19.172 -12.375 1 53.09 287 CYS A N 1
ATOM 2275 C CA . CYS A 1 287 ? -3.191 18.562 -11.336 1 53.09 287 CYS A CA 1
ATOM 2276 C C . CYS A 1 287 ? -3.738 17.219 -11.789 1 53.09 287 CYS A C 1
ATOM 2278 O O . CYS A 1 287 ? -4.379 17.125 -12.836 1 53.09 287 CYS A O 1
ATOM 2280 N N . LYS A 1 288 ? -3.07 16.141 -11.57 1 56.91 288 LYS A N 1
ATOM 2281 C CA . LYS A 1 288 ? -3.621 14.812 -11.812 1 56.91 288 LYS A CA 1
ATOM 2282 C C . LYS A 1 288 ? -4.363 14.289 -10.586 1 56.91 288 LYS A C 1
ATOM 2284 O O . LYS A 1 288 ? -3.771 14.133 -9.516 1 56.91 288 LYS A O 1
ATOM 2289 N N . HIS A 1 289 ? -5.73 14.547 -10.586 1 63.59 289 HIS A N 1
ATOM 2290 C CA . HIS A 1 289 ? -6.562 13.945 -9.547 1 63.59 289 HIS A CA 1
ATOM 2291 C C . HIS A 1 289 ? -6.562 12.422 -9.656 1 63.59 289 HIS A C 1
ATOM 2293 O O . HIS A 1 289 ? -6.664 11.875 -10.758 1 63.59 289 HIS A O 1
ATOM 2299 N N . CYS A 1 290 ? -6.113 11.836 -8.562 1 73.62 290 CYS A N 1
ATOM 2300 C CA . CYS A 1 290 ? -6.211 10.383 -8.539 1 73.62 290 CYS A CA 1
ATOM 2301 C C . CYS A 1 290 ? -6.793 9.898 -7.219 1 73.62 290 CYS A C 1
ATOM 2303 O O . CYS A 1 290 ? -6.359 10.328 -6.148 1 73.62 290 CYS A O 1
ATOM 2305 N N . TYR A 1 291 ? -7.836 9.141 -7.344 1 72.06 291 TYR A N 1
ATOM 2306 C CA . TYR A 1 291 ? -8.445 8.578 -6.145 1 72.06 291 TYR A CA 1
ATOM 2307 C C . TYR A 1 291 ? -7.617 7.418 -5.605 1 72.06 291 TYR A C 1
ATOM 2309 O O . TYR A 1 291 ? -7.801 6.996 -4.461 1 72.06 291 TYR A O 1
ATOM 2317 N N . TRP A 1 292 ? -6.66 6.98 -6.477 1 78.19 292 TRP A N 1
ATOM 2318 C CA . TRP A 1 292 ? -5.898 5.797 -6.098 1 78.19 292 TRP A CA 1
ATOM 2319 C C . TRP A 1 292 ? -4.516 6.18 -5.582 1 78.19 292 TRP A C 1
ATOM 2321 O O . TRP A 1 292 ? -3.748 5.32 -5.141 1 78.19 292 TRP A O 1
ATOM 2331 N N . CYS A 1 293 ? -4.211 7.48 -5.609 1 80.44 293 CYS A N 1
ATOM 2332 C CA . CYS A 1 293 ? -2.865 7.926 -5.27 1 80.44 293 CYS A CA 1
ATOM 2333 C C . CYS A 1 293 ? -2.619 7.824 -3.77 1 80.44 293 CYS A C 1
ATOM 2335 O O . CYS A 1 293 ? -1.471 7.816 -3.324 1 80.44 293 CYS A O 1
ATOM 2337 N N . PHE A 1 294 ? -3.697 7.828 -3.029 1 84.31 294 PHE A N 1
ATOM 2338 C CA . PHE A 1 294 ? -3.641 7.613 -1.589 1 84.31 294 PHE A CA 1
ATOM 2339 C C . PHE A 1 294 ? -4.184 6.238 -1.223 1 84.31 294 PHE A C 1
ATOM 2341 O O . PHE A 1 294 ? -5.238 5.832 -1.714 1 84.31 294 PHE A O 1
ATOM 2348 N N . THR A 1 295 ? -3.377 5.527 -0.455 1 84 295 THR A N 1
ATOM 2349 C CA . THR A 1 295 ? -3.867 4.227 -0.01 1 84 295 THR A CA 1
ATOM 2350 C C . THR A 1 295 ? -3.689 4.066 1.497 1 84 295 THR A C 1
ATOM 2352 O O . THR A 1 295 ? -2.648 4.434 2.047 1 84 295 THR A O 1
ATOM 2355 N N . ARG A 1 296 ? -4.676 3.535 2.111 1 83.81 296 ARG A N 1
ATOM 2356 C CA . ARG A 1 296 ? -4.648 3.338 3.557 1 83.81 296 ARG A CA 1
ATOM 2357 C C . ARG A 1 296 ? -3.67 2.23 3.938 1 83.81 296 ARG A C 1
ATOM 2359 O O . ARG A 1 296 ? -3.361 2.047 5.117 1 83.81 296 ARG A O 1
ATOM 2366 N N . TRP A 1 297 ? -3.146 1.527 2.908 1 82.06 297 TRP A N 1
ATOM 2367 C CA . TRP A 1 297 ? -2.158 0.494 3.203 1 82.06 297 TRP A CA 1
ATOM 2368 C C . TRP A 1 297 ? -0.866 1.11 3.729 1 82.06 297 TRP A C 1
ATOM 2370 O O . TRP A 1 297 ? -0.198 0.529 4.586 1 82.06 297 TRP A O 1
ATOM 2380 N N . LYS A 1 298 ? -0.546 2.279 3.25 1 83.5 298 LYS A N 1
ATOM 2381 C CA . LYS A 1 298 ? 0.744 2.838 3.645 1 83.5 298 LYS A CA 1
ATOM 2382 C C . LYS A 1 298 ? 0.619 4.316 3.996 1 83.5 298 LYS A C 1
ATOM 2384 O O . LYS A 1 298 ? 1.442 4.855 4.738 1 83.5 298 LYS A O 1
ATOM 2389 N N . ASP A 1 299 ? -0.335 4.98 3.482 1 86.56 299 ASP A N 1
ATOM 2390 C CA . ASP A 1 299 ? -0.416 6.434 3.611 1 86.56 299 ASP A CA 1
ATOM 2391 C C . ASP A 1 299 ? -1.288 6.832 4.801 1 86.56 299 ASP A C 1
ATOM 2393 O O . ASP A 1 299 ? -2.168 6.074 5.211 1 86.56 299 ASP A O 1
ATOM 2397 N N . TYR A 1 300 ? -1.036 8.078 5.328 1 86.88 300 TYR A N 1
ATOM 2398 C CA . TYR A 1 300 ? -1.784 8.578 6.473 1 86.88 300 TYR A CA 1
ATOM 2399 C C . TYR A 1 300 ? -2.219 10.023 6.254 1 86.88 300 TYR A C 1
ATOM 2401 O O . TYR A 1 300 ? -1.447 10.844 5.742 1 86.88 300 TYR A O 1
ATOM 2409 N N . VAL A 1 301 ? -3.451 10.227 6.613 1 88.75 301 VAL A N 1
ATOM 2410 C CA . VAL A 1 301 ? -3.93 11.602 6.652 1 88.75 301 VAL A CA 1
ATOM 2411 C C . VAL A 1 301 ? -3.537 12.25 7.977 1 88.75 301 VAL A C 1
ATOM 2413 O O . VAL A 1 301 ? -3.75 11.672 9.047 1 88.75 301 VAL A O 1
ATOM 2416 N N . ILE A 1 302 ? -2.914 13.383 7.922 1 89.44 302 ILE A N 1
ATOM 2417 C CA . ILE A 1 302 ? -2.535 14.125 9.125 1 89.44 302 ILE A CA 1
ATOM 2418 C C . ILE A 1 302 ? -3.326 15.43 9.195 1 89.44 302 ILE A C 1
ATOM 2420 O O . ILE A 1 302 ? -3.836 15.914 8.18 1 89.44 302 ILE A O 1
ATOM 2424 N N . PRO A 1 303 ? -3.471 15.938 10.391 1 91.25 303 PRO A N 1
ATOM 2425 C CA . PRO A 1 303 ? -4.215 17.203 10.516 1 91.25 303 PRO A CA 1
ATOM 2426 C C . PRO A 1 303 ? -3.479 18.375 9.883 1 91.25 303 PRO A C 1
ATOM 2428 O O . PRO A 1 303 ? -2.248 18.375 9.812 1 91.25 303 PRO A O 1
ATOM 2431 N N . GLY A 1 304 ? -4.312 19.297 9.477 1 92.38 304 GLY A N 1
ATOM 2432 C CA . GLY A 1 304 ? -3.709 20.594 9.219 1 92.38 304 GLY A CA 1
ATOM 2433 C C . GLY A 1 304 ? -3.18 21.266 10.469 1 92.38 304 GLY A C 1
ATOM 2434 O O . GLY A 1 304 ? -3.189 20.688 11.547 1 92.38 304 GLY A O 1
ATOM 2435 N N . PHE A 1 305 ? -2.699 22.469 10.203 1 92.62 305 PHE A N 1
ATOM 2436 C CA . PHE A 1 305 ? -2.051 23.125 11.328 1 92.62 305 PHE A CA 1
ATOM 2437 C C . PHE A 1 305 ? -2.871 24.328 11.797 1 92.62 305 PHE A C 1
ATOM 2439 O O . PHE A 1 305 ? -3.328 25.141 10.984 1 92.62 305 PHE A O 1
ATOM 2446 N N . VAL A 1 306 ? -3.092 24.328 13.109 1 91.75 306 VAL A N 1
ATOM 2447 C CA . VAL A 1 306 ? -3.68 25.484 13.781 1 91.75 306 VAL A CA 1
ATOM 2448 C C . VAL A 1 306 ? -2.705 26.031 14.82 1 91.75 306 VAL A C 1
ATOM 2450 O O . VAL A 1 306 ? -2.201 25.281 15.664 1 91.75 306 VAL A O 1
ATOM 2453 N N . GLU A 1 307 ? -2.471 27.297 14.758 1 87.88 307 GLU A N 1
ATOM 2454 C CA . GLU A 1 307 ? -1.507 27.922 15.664 1 87.88 307 GLU A CA 1
ATOM 2455 C C . GLU A 1 307 ? -1.946 27.781 17.109 1 87.88 307 GLU A C 1
ATOM 2457 O O . GLU A 1 307 ? -3.135 27.891 17.422 1 87.88 307 GLU A O 1
ATOM 2462 N N . LYS A 1 308 ? -0.975 27.656 17.938 1 85.69 308 LYS A N 1
ATOM 2463 C CA . LYS A 1 308 ? -1.255 27.516 19.359 1 85.69 308 LYS A CA 1
ATOM 2464 C C . LYS A 1 308 ? -2.049 28.719 19.875 1 85.69 308 LYS A C 1
ATOM 2466 O O . LYS A 1 308 ? -2.998 28.547 20.656 1 85.69 308 LYS A O 1
ATOM 2471 N N . TRP A 1 309 ? -1.646 29.859 19.531 1 83.38 309 TRP A N 1
ATOM 2472 C CA . TRP A 1 309 ? -2.348 31.078 19.938 1 83.38 309 TRP A CA 1
ATOM 2473 C C . TRP A 1 309 ? -3.822 31 19.547 1 83.38 309 TRP A C 1
ATOM 2475 O O . TRP A 1 309 ? -4.695 31.344 20.344 1 83.38 309 TRP A O 1
ATOM 2485 N N . SER A 1 310 ? -4.078 30.578 18.328 1 89.06 310 SER A N 1
ATOM 2486 C CA . SER A 1 310 ? -5.449 30.469 17.844 1 89.06 310 SER A CA 1
ATOM 2487 C C . SER A 1 310 ? -6.227 29.422 18.641 1 89.06 310 SER A C 1
ATOM 2489 O O . SER A 1 310 ? -7.383 29.641 19 1 89.06 310 SER A O 1
ATOM 2491 N N . VAL A 1 311 ? -5.59 28.312 18.906 1 89.12 311 VAL A N 1
ATOM 2492 C CA . VAL A 1 311 ? -6.227 27.234 19.672 1 89.12 311 VAL A CA 1
ATOM 2493 C C . VAL A 1 311 ? -6.645 27.766 21.047 1 89.12 311 VAL A C 1
ATOM 2495 O O . VAL A 1 311 ? -7.789 27.578 21.453 1 89.12 311 VAL A O 1
ATOM 2498 N N . GLU A 1 312 ? -5.766 28.438 21.688 1 84.31 312 GLU A N 1
ATOM 2499 C CA . GLU A 1 312 ? -6.027 28.953 23.031 1 84.31 312 GLU A CA 1
ATOM 2500 C C . GLU A 1 312 ? -7.121 30.016 23 1 84.31 312 GLU A C 1
ATOM 2502 O O . GLU A 1 312 ? -8 30.031 23.875 1 84.31 312 GLU A O 1
ATOM 2507 N N . LYS A 1 313 ? -7.043 30.875 22.047 1 86.69 313 LYS A N 1
ATOM 2508 C CA . LYS A 1 313 ? -8.047 31.938 21.922 1 86.69 313 LYS A CA 1
ATOM 2509 C C . LYS A 1 313 ? -9.422 31.344 21.625 1 86.69 313 LYS A C 1
ATOM 2511 O O . LYS A 1 313 ? -10.43 31.797 22.188 1 86.69 313 LYS A O 1
ATOM 2516 N N . MET A 1 314 ? -9.508 30.375 20.781 1 91.94 314 MET A N 1
ATOM 2517 C CA . MET A 1 314 ? -10.773 29.719 20.469 1 91.94 314 MET A CA 1
ATOM 2518 C C . MET A 1 314 ? -11.359 29.031 21.688 1 91.94 314 MET A C 1
ATOM 2520 O O . MET A 1 314 ? -12.562 29.125 21.938 1 91.94 314 MET A O 1
ATOM 2524 N N . GLN A 1 315 ? -10.555 28.453 22.453 1 88.75 315 GLN A N 1
ATOM 2525 C CA . GLN A 1 315 ? -11.008 27.781 23.672 1 88.75 315 GLN A CA 1
ATOM 2526 C C . GLN A 1 315 ? -11.492 28.781 24.719 1 88.75 315 GLN A C 1
ATOM 2528 O O . GLN A 1 315 ? -12.445 28.516 25.438 1 88.75 315 GLN A O 1
ATOM 2533 N N . LEU A 1 316 ? -10.836 29.859 24.75 1 88.62 316 LEU A N 1
ATOM 2534 C CA . LEU A 1 316 ? -11.211 30.922 25.688 1 88.62 316 LEU A CA 1
ATOM 2535 C C . LEU A 1 316 ? -12.547 31.531 25.297 1 88.62 316 LEU A C 1
ATOM 2537 O O . LEU A 1 316 ? -13.344 31.891 26.172 1 88.62 316 LEU A O 1
ATOM 2541 N N . LEU A 1 317 ? -12.773 31.641 24.047 1 91.94 317 LEU A N 1
ATOM 2542 C CA . LEU A 1 317 ? -13.922 32.406 23.562 1 91.94 317 LEU A CA 1
ATOM 2543 C C . LEU A 1 317 ? -15.133 31.484 23.375 1 91.94 317 LEU A C 1
ATOM 2545 O O . LEU A 1 317 ? -16.25 31.969 23.188 1 91.94 317 LEU A O 1
ATOM 2549 N N . GLN A 1 318 ? -14.93 30.188 23.391 1 93.31 318 GLN A N 1
ATOM 2550 C CA . GLN A 1 318 ? -16.047 29.266 23.156 1 93.31 318 GLN A CA 1
ATOM 2551 C C . GLN A 1 318 ? -17.094 29.375 24.266 1 93.31 318 GLN A C 1
ATOM 2553 O O . GLN A 1 318 ? -16.75 29.516 25.438 1 93.31 318 GLN A O 1
ATOM 2558 N N . LYS A 1 319 ? -18.328 29.391 23.938 1 93.19 319 LYS A N 1
ATOM 2559 C CA . LYS A 1 319 ? -19.422 29.422 24.906 1 93.19 319 LYS A CA 1
ATOM 2560 C C . LYS A 1 319 ? -19.859 28 25.266 1 93.19 319 LYS A C 1
ATOM 2562 O O . LYS A 1 319 ? -19.781 27.094 24.438 1 93.19 319 LYS A O 1
ATOM 2567 N N . PRO A 1 320 ? -20.312 27.844 26.547 1 88.88 320 PRO A N 1
ATOM 2568 C CA . PRO A 1 320 ? -20.953 26.578 26.875 1 88.88 320 PRO A CA 1
ATOM 2569 C C . PRO A 1 320 ? -22.156 26.281 25.984 1 88.88 320 PRO A C 1
ATOM 2571 O O . PRO A 1 320 ? -22.766 27.203 25.438 1 88.88 320 PRO A O 1
ATOM 2574 N N . HIS A 1 321 ? -22.438 25.078 25.875 1 83.75 321 HIS A N 1
ATOM 2575 C CA . HIS A 1 321 ? -23.469 24.625 24.953 1 83.75 321 HIS A CA 1
ATOM 2576 C C . HIS A 1 321 ? -24.797 25.344 25.203 1 83.75 321 HIS A C 1
ATOM 2578 O O . HIS A 1 321 ? -25.5 25.688 24.266 1 83.75 321 HIS A O 1
ATOM 2584 N N . GLU A 1 322 ? -25.094 25.594 26.453 1 86.88 322 GLU A N 1
ATOM 2585 C CA . GLU A 1 322 ? -26.391 26.156 26.844 1 86.88 322 GLU A CA 1
ATOM 2586 C C . GLU A 1 322 ? -26.484 27.625 26.453 1 86.88 322 GLU A C 1
ATOM 2588 O O . GLU A 1 322 ? -27.578 28.188 26.344 1 86.88 322 GLU A O 1
ATOM 2593 N N . GLU A 1 323 ? -25.359 28.219 26.219 1 92.12 323 GLU A N 1
ATOM 2594 C CA . GLU A 1 323 ? -25.328 29.656 25.969 1 92.12 323 GLU A CA 1
ATOM 2595 C C . GLU A 1 323 ? -25.156 29.953 24.484 1 92.12 323 GLU A C 1
ATOM 2597 O O . GLU A 1 323 ? -25.156 31.109 24.062 1 92.12 323 GLU A O 1
ATOM 2602 N N . ARG A 1 324 ? -25.047 28.906 23.672 1 92.88 324 ARG A N 1
ATOM 2603 C CA . ARG A 1 324 ? -24.859 29.109 22.234 1 92.88 324 ARG A CA 1
ATOM 2604 C C . ARG A 1 324 ? -26.172 29.469 21.562 1 92.88 324 ARG A C 1
ATOM 2606 O O . ARG A 1 324 ? -27.219 28.891 21.859 1 92.88 324 ARG A O 1
ATOM 2613 N N . THR A 1 325 ? -26.156 30.422 20.672 1 92.56 325 THR A N 1
ATOM 2614 C CA . THR A 1 325 ? -27.375 31.016 20.141 1 92.56 325 THR A CA 1
ATOM 2615 C C . THR A 1 325 ? -27.609 30.594 18.688 1 92.56 325 THR A C 1
ATOM 2617 O O . THR A 1 325 ? -28.734 30.672 18.188 1 92.56 325 THR A O 1
ATOM 2620 N N . TYR A 1 326 ? -26.562 30.125 18.031 1 95.69 326 TYR A N 1
ATOM 2621 C CA . TYR A 1 326 ? -26.719 29.734 16.641 1 95.69 326 TYR A CA 1
ATOM 2622 C C . TYR A 1 326 ? -26.734 28.219 16.484 1 95.69 326 TYR A C 1
ATOM 2624 O O . TYR A 1 326 ? -25.984 27.516 17.172 1 95.69 326 TYR A O 1
ATOM 2632 N N . THR A 1 327 ? -27.641 27.781 15.586 1 95 327 THR A N 1
ATOM 2633 C CA . THR A 1 327 ? -27.656 26.375 15.227 1 95 327 THR A CA 1
ATOM 2634 C C . THR A 1 327 ? -26.391 26 14.469 1 95 327 THR A C 1
ATOM 2636 O O . THR A 1 327 ? -25.703 25.031 14.82 1 95 327 THR A O 1
ATOM 2639 N N . ALA A 1 328 ? -26.109 26.797 13.422 1 95.69 328 ALA A N 1
ATOM 2640 C CA . ALA A 1 328 ? -24.953 26.469 12.602 1 95.69 328 ALA A CA 1
ATOM 2641 C C . ALA A 1 328 ? -24.328 27.719 12.008 1 95.69 328 ALA A C 1
ATOM 2643 O O . ALA A 1 328 ? -24.984 28.766 11.922 1 95.69 328 ALA A O 1
ATOM 2644 N N . CYS A 1 329 ? -23.062 27.625 11.648 1 95.5 329 CYS A N 1
ATOM 2645 C CA . CYS A 1 329 ? -22.391 28.781 11.047 1 95.5 329 CYS A CA 1
ATOM 2646 C C . CYS A 1 329 ? -21.422 28.344 9.953 1 95.5 329 CYS A C 1
ATOM 2648 O O . CYS A 1 329 ? -20.969 27.188 9.945 1 95.5 329 CYS A O 1
ATOM 2650 N N . TYR A 1 330 ? -21.203 29.219 9 1 93.88 330 TYR A N 1
ATOM 2651 C CA . TYR A 1 330 ? -20.172 29.125 7.973 1 93.88 330 TYR A CA 1
ATOM 2652 C C . TYR A 1 330 ? -19.719 30.5 7.512 1 93.88 330 TYR A C 1
ATOM 2654 O O . TYR A 1 330 ? -20.531 31.266 6.977 1 93.88 330 TYR A O 1
ATOM 2662 N N . HIS A 1 331 ? -18.469 30.781 7.758 1 90.31 331 HIS A N 1
ATOM 2663 C CA . HIS A 1 331 ? -17.844 32.031 7.301 1 90.31 331 HIS A CA 1
ATOM 2664 C C . HIS A 1 331 ? -16.516 31.75 6.621 1 90.31 331 HIS A C 1
ATOM 2666 O O . HIS A 1 331 ? -15.461 31.812 7.266 1 90.31 331 HIS A O 1
ATOM 2672 N N . GLY A 1 332 ? -16.469 31.375 5.336 1 79.81 332 GLY A N 1
ATOM 2673 C CA . GLY A 1 332 ? -15.281 31 4.598 1 79.81 332 GLY A CA 1
ATOM 2674 C C . GLY A 1 332 ? -14.82 32.094 3.631 1 79.81 332 GLY A C 1
ATOM 2675 O O . GLY A 1 332 ? -15.469 33.125 3.506 1 79.81 332 GLY A O 1
ATOM 2676 N N . ALA A 1 333 ? -13.531 31.906 3.102 1 62.75 333 ALA A N 1
ATOM 2677 C CA . ALA A 1 333 ? -12.906 32.875 2.193 1 62.75 333 ALA A CA 1
ATOM 2678 C C . ALA A 1 333 ? -13.773 33.094 0.954 1 62.75 333 ALA A C 1
ATOM 2680 O O . ALA A 1 333 ? -13.672 34.125 0.304 1 62.75 333 ALA A O 1
ATOM 2681 N N . ASP A 1 334 ? -14.461 32.125 0.39 1 55.66 334 ASP A N 1
ATOM 2682 C CA . ASP A 1 334 ? -15.258 32.219 -0.832 1 55.66 334 ASP A CA 1
ATOM 2683 C C . ASP A 1 334 ? -16.344 33.281 -0.703 1 55.66 334 ASP A C 1
ATOM 2685 O O . ASP A 1 334 ? -17.016 33.625 -1.684 1 55.66 334 ASP A O 1
ATOM 2689 N N . SER A 1 335 ? -16.578 33.688 0.518 1 48.88 335 SER A N 1
ATOM 2690 C CA . SER A 1 335 ? -17.688 34.625 0.642 1 48.88 335 SER A CA 1
ATOM 2691 C C . SER A 1 335 ? -17.281 36.031 0.183 1 48.88 335 SER A C 1
ATOM 2693 O O . SER A 1 335 ? -18.094 36.938 0.185 1 48.88 335 SER A O 1
ATOM 2695 N N . ASP A 1 336 ? -16 36.062 -0.166 1 46.09 336 ASP A N 1
ATOM 2696 C CA . ASP A 1 336 ? -15.57 37.344 -0.747 1 46.09 336 ASP A CA 1
ATOM 2697 C C . ASP A 1 336 ? -15.812 37.344 -2.256 1 46.09 336 ASP A C 1
ATOM 2699 O O . ASP A 1 336 ? -15.914 36.312 -2.889 1 46.09 336 ASP A O 1
ATOM 2703 N N . SER A 1 337 ? -16.156 38.438 -2.768 1 45.81 337 SER A N 1
ATOM 2704 C CA . SER A 1 337 ? -16.438 38.625 -4.184 1 45.81 337 SER A CA 1
ATOM 2705 C C . SER A 1 337 ? -15.453 37.844 -5.059 1 45.81 337 SER A C 1
ATOM 2707 O O . SER A 1 337 ? -15.836 37.312 -6.098 1 45.81 337 SER A O 1
ATOM 2709 N N . LEU A 1 338 ? -14.32 37.938 -4.836 1 43.38 338 LEU A N 1
ATOM 2710 C CA . LEU A 1 338 ? -13.281 37.281 -5.613 1 43.38 338 LEU A CA 1
ATOM 2711 C C . LEU A 1 338 ? -13.391 35.75 -5.488 1 43.38 338 LEU A C 1
ATOM 2713 O O . LEU A 1 338 ? -13.188 35.031 -6.465 1 43.38 338 LEU A O 1
ATOM 2717 N N . ALA A 1 339 ? -13.664 35.344 -4.352 1 47.53 339 ALA A N 1
ATOM 2718 C CA . ALA A 1 339 ? -13.656 33.938 -4.035 1 47.53 339 ALA A CA 1
ATOM 2719 C C . ALA A 1 339 ? -14.836 33.219 -4.691 1 47.53 339 ALA A C 1
ATOM 2721 O O . ALA A 1 339 ? -14.727 32.062 -5.07 1 47.53 339 ALA A O 1
ATOM 2722 N N . ILE A 1 340 ? -15.969 33.906 -4.797 1 46.16 340 ILE A N 1
ATOM 2723 C CA . ILE A 1 340 ? -17.141 33.312 -5.434 1 46.16 340 ILE A CA 1
ATOM 2724 C C . ILE A 1 340 ? -16.781 32.812 -6.832 1 46.16 340 ILE A C 1
ATOM 2726 O O . ILE A 1 340 ? -17.234 31.75 -7.262 1 46.16 340 ILE A O 1
ATOM 2730 N N . TYR A 1 341 ? -16.078 33.625 -7.441 1 42.69 341 TYR A N 1
ATOM 2731 C CA . TYR A 1 341 ? -15.695 33.188 -8.789 1 42.69 341 TYR A CA 1
ATOM 2732 C C . TYR A 1 341 ? -14.766 32 -8.742 1 42.69 341 TYR A C 1
ATOM 2734 O O . TYR A 1 341 ? -14.93 31.047 -9.516 1 42.69 341 TYR A O 1
ATOM 2742 N N . LEU A 1 342 ? -13.844 32.094 -7.793 1 48 342 LEU A N 1
ATOM 2743 C CA . LEU A 1 342 ? -12.781 31.109 -7.762 1 48 342 LEU A CA 1
ATOM 2744 C C . LEU A 1 342 ? -13.32 29.766 -7.289 1 48 342 LEU A C 1
ATOM 2746 O O . LEU A 1 342 ? -12.836 28.703 -7.723 1 48 342 LEU A O 1
ATOM 2750 N N . TYR A 1 343 ? -14.289 29.922 -6.453 1 49.66 343 TYR A N 1
ATOM 2751 C CA . TYR A 1 343 ? -14.828 28.703 -5.871 1 49.66 343 TYR A CA 1
ATOM 2752 C C . TYR A 1 343 ? -16.172 28.344 -6.5 1 49.66 343 TYR A C 1
ATOM 2754 O O . TYR A 1 343 ? -16.938 27.578 -5.93 1 49.66 343 TYR A O 1
ATOM 2762 N N . ALA A 1 344 ? -16.406 29.109 -7.613 1 45.91 344 ALA A N 1
ATOM 2763 C CA . ALA A 1 344 ? -17.656 28.906 -8.336 1 45.91 344 ALA A CA 1
ATOM 2764 C C . ALA A 1 344 ? -17.938 27.422 -8.547 1 45.91 344 ALA A C 1
ATOM 2766 O O . ALA A 1 344 ? -19.094 27 -8.547 1 45.91 344 ALA A O 1
ATOM 2767 N N . ASN A 1 345 ? -16.828 26.719 -8.594 1 49.44 345 ASN A N 1
ATOM 2768 C CA . ASN A 1 345 ? -17.094 25.312 -8.906 1 49.44 345 ASN A CA 1
ATOM 2769 C C . ASN A 1 345 ? -17.234 24.484 -7.641 1 49.44 345 ASN A C 1
ATOM 2771 O O . ASN A 1 345 ? -17.359 23.25 -7.711 1 49.44 345 ASN A O 1
ATOM 2775 N N . THR A 1 346 ? -17.141 25.203 -6.473 1 58.84 346 THR A N 1
ATOM 2776 C CA . THR A 1 346 ? -17.391 24.422 -5.27 1 58.84 346 THR A CA 1
ATOM 2777 C C . THR A 1 346 ? -18.859 24.453 -4.883 1 58.84 346 THR A C 1
ATOM 2779 O O . THR A 1 346 ? -19.281 25.328 -4.121 1 58.84 346 THR A O 1
ATOM 2782 N N . THR A 1 347 ? -19.531 23.578 -5.484 1 69.56 347 THR A N 1
ATOM 2783 C CA . THR A 1 347 ? -21 23.484 -5.48 1 69.56 347 THR A CA 1
ATOM 2784 C C . THR A 1 347 ? -21.531 23.438 -4.055 1 69.56 347 THR A C 1
ATOM 2786 O O . THR A 1 347 ? -22.516 24.109 -3.732 1 69.56 347 THR A O 1
ATOM 2789 N N . VAL A 1 348 ? -20.734 23.016 -3.107 1 84.56 348 VAL A N 1
ATOM 2790 C CA . VAL A 1 348 ? -21.312 22.828 -1.774 1 84.56 348 VAL A CA 1
ATOM 2791 C C . VAL A 1 348 ? -21.281 24.156 -1.019 1 84.56 348 VAL A C 1
ATOM 2793 O O . VAL A 1 348 ? -22.188 24.469 -0.248 1 84.56 348 VAL A O 1
ATOM 2796 N N . ARG A 1 349 ? -20.312 25.016 -1.215 1 83.25 349 ARG A N 1
ATOM 2797 C CA . ARG A 1 349 ? -20.219 26.328 -0.574 1 83.25 349 ARG A CA 1
ATOM 2798 C C . ARG A 1 349 ? -21.328 27.25 -1.065 1 83.25 349 ARG A C 1
ATOM 2800 O O . ARG A 1 349 ? -21.875 28.031 -0.286 1 83.25 349 ARG A O 1
ATOM 2807 N N . ASN A 1 350 ? -21.578 27.078 -2.34 1 79.75 350 ASN A N 1
ATOM 2808 C CA . ASN A 1 350 ? -22.672 27.859 -2.904 1 79.75 350 ASN A CA 1
ATOM 2809 C C . ASN A 1 350 ? -24.016 27.406 -2.328 1 79.75 350 ASN A C 1
ATOM 2811 O O . ASN A 1 350 ? -24.875 28.25 -2.041 1 79.75 350 ASN A O 1
ATOM 2815 N N . ASP A 1 351 ? -24.172 26.156 -2.184 1 83.88 351 ASP A N 1
ATOM 2816 C CA . ASP A 1 351 ? -25.406 25.625 -1.615 1 83.88 351 ASP A CA 1
ATOM 2817 C C . ASP A 1 351 ? -25.625 26.141 -0.194 1 83.88 351 ASP A C 1
ATOM 2819 O O . ASP A 1 351 ? -26.75 26.438 0.2 1 83.88 351 ASP A O 1
ATOM 2823 N N . LEU A 1 352 ? -24.594 26.312 0.553 1 88.5 352 LEU A N 1
ATOM 2824 C CA . LEU A 1 352 ? -24.672 26.766 1.937 1 88.5 352 LEU A CA 1
ATOM 2825 C C . LEU A 1 352 ? -25.156 28.219 2.004 1 88.5 352 LEU A C 1
ATOM 2827 O O . LEU A 1 352 ? -25.766 28.625 2.998 1 88.5 352 LEU A O 1
ATOM 2831 N N . GLN A 1 353 ? -24.938 28.938 0.913 1 84 353 GLN A N 1
ATOM 2832 C CA . GLN A 1 353 ? -25.359 30.328 0.89 1 84 353 GLN A CA 1
ATOM 2833 C C . GLN A 1 353 ? -26.875 30.453 0.893 1 84 353 GLN A C 1
ATOM 2835 O O . GLN A 1 353 ? -27.422 31.484 1.273 1 84 353 GLN A O 1
ATOM 2840 N N . SER A 1 354 ? -27.516 29.453 0.49 1 86 354 SER A N 1
ATOM 2841 C CA . SER A 1 354 ? -28.984 29.469 0.499 1 86 354 SER A CA 1
ATOM 2842 C C . SER A 1 354 ? -29.531 29.516 1.923 1 86 354 SER A C 1
ATOM 2844 O O . SER A 1 354 ? -30.703 29.812 2.135 1 86 354 SER A O 1
ATOM 2846 N N . LEU A 1 355 ? -28.656 29.25 2.861 1 91.12 355 LEU A N 1
ATOM 2847 C CA . LEU A 1 355 ? -29.078 29.25 4.258 1 91.12 355 LEU A CA 1
ATOM 2848 C C . LEU A 1 355 ? -28.891 30.625 4.879 1 91.12 355 LEU A C 1
ATOM 2850 O O . LEU A 1 355 ? -29.25 30.859 6.039 1 91.12 355 LEU A O 1
ATOM 2854 N N . ARG A 1 356 ? -28.344 31.5 4.102 1 89.06 356 ARG A N 1
ATOM 2855 C CA . ARG A 1 356 ? -28.156 32.844 4.602 1 89.06 356 ARG A CA 1
ATOM 2856 C C . ARG A 1 356 ? -29.484 33.5 4.98 1 89.06 356 ARG A C 1
ATOM 2858 O O . ARG A 1 356 ? -30.438 33.438 4.207 1 89.06 356 ARG A O 1
ATOM 2865 N N . GLY A 1 357 ? -29.594 34.094 6.164 1 90.25 357 GLY A N 1
ATOM 2866 C CA . GLY A 1 357 ? -30.812 34.75 6.621 1 90.25 357 GLY A CA 1
ATOM 2867 C C . GLY A 1 357 ? -31.75 33.812 7.367 1 90.25 357 GLY A C 1
ATOM 2868 O O . GLY A 1 357 ? -32.719 34.25 8.008 1 90.25 357 GLY A O 1
ATOM 2869 N N . ARG A 1 358 ? -31.469 32.531 7.242 1 92.81 358 ARG A N 1
ATOM 2870 C CA . ARG A 1 358 ? -32.281 31.594 8.016 1 92.81 358 ARG A CA 1
ATOM 2871 C C . ARG A 1 358 ? -32.062 31.781 9.516 1 92.81 358 ARG A C 1
ATOM 2873 O O . ARG A 1 358 ? -30.922 31.891 9.977 1 92.81 358 ARG A O 1
ATOM 2880 N N . PRO A 1 359 ? -33.188 31.891 10.211 1 94.31 359 PRO A N 1
ATOM 2881 C CA . PRO A 1 359 ? -33.031 32.062 11.656 1 94.31 359 PRO A CA 1
ATOM 2882 C C . PRO A 1 359 ? -32.188 30.969 12.289 1 94.31 359 PRO A C 1
ATOM 2884 O O . PRO A 1 359 ? -32.375 29.781 12.008 1 94.31 359 PRO A O 1
ATOM 2887 N N . GLY A 1 360 ? -31.188 31.422 13.039 1 94.56 360 GLY A N 1
ATOM 2888 C CA . GLY A 1 360 ? -30.328 30.484 13.75 1 94.56 360 GLY A CA 1
ATOM 2889 C C . GLY A 1 360 ? -29.094 30.109 12.961 1 94.56 360 GLY A C 1
ATOM 2890 O O . GLY A 1 360 ? -28.219 29.391 13.469 1 94.56 360 GLY A O 1
ATOM 2891 N N . PHE A 1 361 ? -29.047 30.516 11.789 1 96 361 PHE A N 1
ATOM 2892 C CA . PHE A 1 361 ? -27.891 30.203 10.953 1 96 361 PHE A CA 1
ATOM 2893 C C . PHE A 1 361 ? -27.078 31.453 10.664 1 96 361 PHE A C 1
ATOM 2895 O O . PHE A 1 361 ? -27.641 32.469 10.273 1 96 361 PHE A O 1
ATOM 2902 N N . SER A 1 362 ? -25.797 31.406 10.961 1 95.62 362 SER A N 1
ATOM 2903 C CA . SER A 1 362 ? -24.875 32.469 10.625 1 95.62 362 SER A CA 1
ATOM 2904 C C . SER A 1 362 ? -24 32.125 9.43 1 95.62 362 SER A C 1
ATOM 2906 O O . SER A 1 362 ? -22.938 31.516 9.594 1 95.62 362 SER A O 1
ATOM 2908 N N . ILE A 1 363 ? -24.516 32.438 8.289 1 92.62 363 ILE A N 1
ATOM 2909 C CA . ILE A 1 363 ? -23.812 32.156 7.035 1 92.62 363 ILE A CA 1
ATOM 2910 C C . ILE A 1 363 ? -23.422 33.469 6.367 1 92.62 363 ILE A C 1
ATOM 2912 O O . ILE A 1 363 ? -24.25 34.375 6.211 1 92.62 363 ILE A O 1
ATOM 2916 N N . GLY A 1 364 ? -22.156 33.562 6.023 1 86.19 364 GLY A N 1
ATOM 2917 C CA . GLY A 1 364 ? -21.766 34.812 5.391 1 86.19 364 GLY A CA 1
ATOM 2918 C C . GLY A 1 364 ? -20.297 34.875 5.027 1 86.19 364 GLY A C 1
ATOM 2919 O O . GLY A 1 364 ? -19.625 33.844 4.961 1 86.19 364 GLY A O 1
ATOM 2920 N N . TYR A 1 365 ? -19.812 36.062 4.828 1 81 365 TYR A N 1
ATOM 2921 C CA . TYR A 1 365 ? -18.438 36.344 4.414 1 81 365 TYR A CA 1
ATOM 2922 C C . TYR A 1 365 ? -17.469 36.156 5.582 1 81 365 TYR A C 1
ATOM 2924 O O . TYR A 1 365 ? -17.891 36.156 6.742 1 81 365 TYR A O 1
ATOM 2932 N N . ARG A 1 366 ? -16.297 36.094 5.223 1 83.12 366 ARG A N 1
ATOM 2933 C CA . ARG A 1 366 ? -15.227 36 6.219 1 83.12 366 ARG A CA 1
ATOM 2934 C C . ARG A 1 366 ? -15.227 37.25 7.133 1 83.12 366 ARG A C 1
ATOM 2936 O O . ARG A 1 366 ? -15.469 38.344 6.68 1 83.12 366 ARG A O 1
ATOM 2943 N N . PHE A 1 367 ? -14.953 36.938 8.32 1 83.19 367 PHE A N 1
ATOM 2944 C CA . PHE A 1 367 ? -14.797 38.031 9.273 1 83.19 367 PHE A CA 1
ATOM 2945 C C . PHE A 1 367 ? -13.484 38.781 9.039 1 83.19 367 PHE A C 1
ATOM 2947 O O . PHE A 1 367 ? -12.477 38.156 8.688 1 83.19 367 PHE A O 1
ATOM 2954 N N . SER A 1 368 ? -13.477 40.031 9.203 1 76.75 368 SER A N 1
ATOM 2955 C CA . SER A 1 368 ? -12.273 40.844 9.039 1 76.75 368 SER A CA 1
ATOM 2956 C C . SER A 1 368 ? -11.258 40.562 10.133 1 76.75 368 SER A C 1
ATOM 2958 O O . SER A 1 368 ? -10.055 40.5 9.875 1 76.75 368 SER A O 1
ATOM 2960 N N . ARG A 1 369 ? -11.828 40.469 11.328 1 81.31 369 ARG A N 1
ATOM 2961 C CA . ARG A 1 369 ? -10.969 40.125 12.453 1 81.31 369 ARG A CA 1
ATOM 2962 C C . ARG A 1 369 ? -11.117 38.656 12.812 1 81.31 369 ARG A C 1
ATOM 2964 O O . ARG A 1 369 ? -12.234 38.156 12.992 1 81.31 369 ARG A O 1
ATOM 2971 N N . ILE A 1 370 ? -9.992 38 12.992 1 85.25 370 ILE A N 1
ATOM 2972 C CA . ILE A 1 370 ? -9.992 36.562 13.227 1 85.25 370 ILE A CA 1
ATOM 2973 C C . ILE A 1 370 ? -10.648 36.25 14.57 1 85.25 370 ILE A C 1
ATOM 2975 O O . ILE A 1 370 ? -11.289 35.219 14.734 1 85.25 370 ILE A O 1
ATOM 2979 N N . THR A 1 371 ? -10.547 37.156 15.555 1 85.88 371 THR A N 1
ATOM 2980 C CA . THR A 1 371 ? -11.133 36.938 16.875 1 85.88 371 THR A CA 1
ATOM 2981 C C . THR A 1 371 ? -12.656 36.969 16.797 1 85.88 371 THR A C 1
ATOM 2983 O O . THR A 1 371 ? -13.328 36.25 17.562 1 85.88 371 THR A O 1
ATOM 2986 N N . GLU A 1 372 ? -13.172 37.781 15.844 1 89.44 372 GLU A N 1
ATOM 2987 C CA . GLU A 1 372 ? -14.617 37.75 15.625 1 89.44 372 GLU A CA 1
ATOM 2988 C C . GLU A 1 372 ? -15.078 36.406 15.07 1 89.44 372 GLU A C 1
ATOM 2990 O O . GLU A 1 372 ? -16.156 35.938 15.422 1 89.44 372 GLU A O 1
ATOM 2995 N N . TYR A 1 373 ? -14.289 35.969 14.211 1 93.06 373 TYR A N 1
ATOM 2996 C CA . TYR A 1 373 ? -14.57 34.625 13.695 1 93.06 373 TYR A CA 1
ATOM 2997 C C . TYR A 1 373 ? -14.562 33.594 14.812 1 93.06 373 TYR A C 1
ATOM 2999 O O . TYR A 1 373 ? -15.469 32.75 14.906 1 93.06 373 TYR A O 1
ATOM 3007 N N . PHE A 1 374 ? -13.531 33.656 15.695 1 94.62 374 PHE A N 1
ATOM 3008 C CA . PHE A 1 374 ? -13.43 32.719 16.828 1 94.62 374 PHE A CA 1
ATOM 3009 C C . PHE A 1 374 ? -14.656 32.844 17.719 1 94.62 374 PHE A C 1
ATOM 3011 O O . PHE A 1 374 ? -15.195 31.828 18.188 1 94.62 374 PHE A O 1
ATOM 3018 N N . GLU A 1 375 ? -15.094 34.062 17.922 1 94.31 375 GLU A N 1
ATOM 3019 C CA . GLU A 1 375 ? -16.281 34.281 18.734 1 94.31 375 GLU A CA 1
ATOM 3020 C C . GLU A 1 375 ? -17.516 33.656 18.094 1 94.31 375 GLU A C 1
ATOM 3022 O O . GLU A 1 375 ? -18.312 33 18.766 1 94.31 375 GLU A O 1
ATOM 3027 N N . ARG A 1 376 ? -17.609 33.812 16.859 1 96.19 376 ARG A N 1
ATOM 3028 C CA . ARG A 1 376 ? -18.781 33.312 16.156 1 96.19 376 ARG A CA 1
ATOM 3029 C C . ARG A 1 376 ? -18.844 31.797 16.188 1 96.19 376 ARG A C 1
ATOM 3031 O O . ARG A 1 376 ? -19.891 31.234 16.531 1 96.19 376 ARG A O 1
ATOM 3038 N N . ILE A 1 377 ? -17.812 31.156 15.836 1 96.56 377 ILE A N 1
ATOM 3039 C CA . ILE A 1 377 ? -17.844 29.703 15.836 1 96.56 377 ILE A CA 1
ATOM 3040 C C . ILE A 1 377 ? -17.984 29.172 17.266 1 96.56 377 ILE A C 1
ATOM 3042 O O . ILE A 1 377 ? -18.531 28.094 17.484 1 96.56 377 ILE A O 1
ATOM 3046 N N . GLY A 1 378 ? -17.578 29.938 18.234 1 96.06 378 GLY A N 1
ATOM 3047 C CA . GLY A 1 378 ? -17.766 29.578 19.641 1 96.06 378 GLY A CA 1
ATOM 3048 C C . GLY A 1 378 ? -19.203 29.719 20.094 1 96.06 378 GLY A C 1
ATOM 3049 O O . GLY A 1 378 ? -19.562 29.219 21.172 1 96.06 378 GLY A O 1
ATOM 3050 N N . GLU A 1 379 ? -20.016 30.375 19.297 1 96.5 379 GLU A N 1
ATOM 3051 C CA . GLU A 1 379 ? -21.422 30.594 19.609 1 96.5 379 GLU A CA 1
ATOM 3052 C C . GLU A 1 379 ? -22.328 29.641 18.828 1 96.5 379 GLU A C 1
ATOM 3054 O O . GLU A 1 379 ? -23.547 29.672 18.984 1 96.5 379 GLU A O 1
ATOM 3059 N N . CYS A 1 380 ? -21.75 28.766 18.062 1 96 380 CYS A N 1
ATOM 3060 C CA . CYS A 1 380 ? -22.531 27.875 17.203 1 96 380 CYS A CA 1
ATOM 3061 C C . CYS A 1 380 ? -22.453 26.438 17.703 1 96 380 CYS A C 1
ATOM 3063 O O . CYS A 1 380 ? -21.406 26 18.188 1 96 380 CYS A O 1
ATOM 3065 N N . HIS A 1 381 ? -23.547 25.734 17.531 1 94.44 381 HIS A N 1
ATOM 3066 C CA . HIS A 1 381 ? -23.562 24.312 17.875 1 94.44 381 HIS A CA 1
ATOM 3067 C C . HIS A 1 381 ? -22.875 23.5 16.797 1 94.44 381 HIS A C 1
ATOM 3069 O O . HIS A 1 381 ? -22.125 22.562 17.109 1 94.44 381 HIS A O 1
ATOM 3075 N N . PHE A 1 382 ? -23.203 23.828 15.555 1 95.25 382 PHE A N 1
ATOM 3076 C CA . PHE A 1 382 ? -22.625 23.141 14.406 1 95.25 382 PHE A CA 1
ATOM 3077 C C . PHE A 1 382 ? -21.859 24.125 13.523 1 95.25 382 PHE A C 1
ATOM 3079 O O . PHE A 1 382 ? -22.266 25.281 13.383 1 95.25 382 PHE A O 1
ATOM 3086 N N . CYS A 1 383 ? -20.766 23.703 12.953 1 96.38 383 CYS A N 1
ATOM 3087 C CA . CYS A 1 383 ? -19.984 24.484 11.984 1 96.38 383 CYS A CA 1
ATOM 3088 C C . CYS A 1 383 ? -19.766 23.688 10.703 1 96.38 383 CYS A C 1
ATOM 3090 O O . CYS A 1 383 ? -19.281 22.547 10.75 1 96.38 383 CYS A O 1
ATOM 3092 N N . PHE A 1 384 ? -20.094 24.281 9.586 1 94.75 384 PHE A N 1
ATOM 3093 C CA . PHE A 1 384 ? -19.938 23.609 8.305 1 94.75 384 PHE A CA 1
ATOM 3094 C C . PHE A 1 384 ? -18.484 23.609 7.863 1 94.75 384 PHE A C 1
ATOM 3096 O O . PHE A 1 384 ? -17.797 24.625 7.977 1 94.75 384 PHE A O 1
ATOM 3103 N N . ALA A 1 385 ? -17.984 22.484 7.48 1 93.44 385 ALA A N 1
ATOM 3104 C CA . ALA A 1 385 ? -16.672 22.312 6.852 1 93.44 385 ALA A CA 1
ATOM 3105 C C . ALA A 1 385 ? -16.812 21.734 5.441 1 93.44 385 ALA A C 1
ATOM 3107 O O . ALA A 1 385 ? -16.562 20.547 5.219 1 93.44 385 ALA A O 1
ATOM 3108 N N . PRO A 1 386 ? -17.125 22.578 4.461 1 90.81 386 PRO A N 1
ATOM 3109 C CA . PRO A 1 386 ? -17.375 22.141 3.086 1 90.81 386 PRO A CA 1
ATOM 3110 C C . PRO A 1 386 ? -16.078 21.969 2.287 1 90.81 386 PRO A C 1
ATOM 3112 O O . PRO A 1 386 ? -15.055 22.562 2.639 1 90.81 386 PRO A O 1
ATOM 3115 N N . LYS A 1 387 ? -16.266 21.203 1.275 1 85.88 387 LYS A N 1
ATOM 3116 C CA . LYS A 1 387 ? -15.18 21.109 0.297 1 85.88 387 LYS A CA 1
ATOM 3117 C C . LYS A 1 387 ? -14.859 22.469 -0.298 1 85.88 387 LYS A C 1
ATOM 3119 O O . LYS A 1 387 ? -15.758 23.266 -0.584 1 85.88 387 LYS A O 1
ATOM 3124 N N . GLY A 1 388 ? -13.555 22.781 -0.359 1 79.5 388 GLY A N 1
ATOM 3125 C CA . GLY A 1 388 ? -13.086 23.938 -1.104 1 79.5 388 GLY A CA 1
ATOM 3126 C C . GLY A 1 388 ? -12.539 23.578 -2.473 1 79.5 388 GLY A C 1
ATOM 3127 O O . GLY A 1 388 ? -13.188 22.859 -3.242 1 79.5 388 GLY A O 1
ATOM 3128 N N . LEU A 1 389 ? -11.344 24.109 -2.705 1 73.56 389 LEU A N 1
ATOM 3129 C CA . LEU A 1 389 ? -10.664 23.703 -3.926 1 73.56 389 LEU A CA 1
ATOM 3130 C C . LEU A 1 389 ? -10.258 22.234 -3.85 1 73.56 389 LEU A C 1
ATOM 3132 O O . LEU A 1 389 ? -10.328 21.516 -4.848 1 73.56 389 LEU A O 1
ATOM 3136 N N . GLY A 1 390 ? -9.797 21.938 -2.723 1 77.88 390 GLY A N 1
ATOM 3137 C CA . GLY A 1 390 ? -9.578 20.531 -2.41 1 77.88 390 GLY A CA 1
ATOM 3138 C C . GLY A 1 390 ? -10.578 19.984 -1.414 1 77.88 390 GLY A C 1
ATOM 3139 O O . GLY A 1 390 ? -11.484 20.688 -0.981 1 77.88 390 GLY A O 1
ATOM 3140 N N . TYR A 1 391 ? -10.438 18.797 -1.114 1 83.38 391 TYR A N 1
ATOM 3141 C CA . TYR A 1 391 ? -11.398 18.141 -0.232 1 83.38 391 TYR A CA 1
ATOM 3142 C C . TYR A 1 391 ? -11.117 18.484 1.228 1 83.38 391 TYR A C 1
ATOM 3144 O O . TYR A 1 391 ? -12.008 18.391 2.076 1 83.38 391 TYR A O 1
ATOM 3152 N N . TRP A 1 392 ? -9.883 18.859 1.498 1 85 392 TRP A N 1
ATOM 3153 C CA . TRP A 1 392 ? -9.578 19.141 2.898 1 85 392 TRP A CA 1
ATOM 3154 C C . TRP A 1 392 ? -9.656 20.625 3.193 1 85 392 TRP A C 1
ATOM 3156 O O . TRP A 1 392 ? -9.445 21.453 2.303 1 85 392 TRP A O 1
ATOM 3166 N N . SER A 1 393 ? -10.031 20.969 4.398 1 87 393 SER A N 1
ATOM 3167 C CA . SER A 1 393 ? -10.078 22.328 4.906 1 87 393 SER A CA 1
ATOM 3168 C C . SER A 1 393 ? -9.57 22.406 6.34 1 87 393 SER A C 1
ATOM 3170 O O . SER A 1 393 ? -9.938 21.578 7.176 1 87 393 SER A O 1
ATOM 3172 N N . ASN A 1 394 ? -8.719 23.406 6.566 1 91.81 394 ASN A N 1
ATOM 3173 C CA . ASN A 1 394 ? -8.211 23.578 7.922 1 91.81 394 ASN A CA 1
ATOM 3174 C C . ASN A 1 394 ? -9.312 24 8.891 1 91.81 394 ASN A C 1
ATOM 3176 O O . ASN A 1 394 ? -9.156 23.859 10.109 1 91.81 394 ASN A O 1
ATOM 3180 N N . ARG A 1 395 ? -10.414 24.469 8.344 1 92.62 395 ARG A N 1
ATOM 3181 C CA . ARG A 1 395 ? -11.57 24.859 9.141 1 92.62 395 ARG A CA 1
ATOM 3182 C C . ARG A 1 395 ? -12.055 23.688 10 1 92.62 395 ARG A C 1
ATOM 3184 O O . ARG A 1 395 ? -12.508 23.891 11.133 1 92.62 395 ARG A O 1
ATOM 3191 N N . LEU A 1 396 ? -11.891 22.547 9.43 1 94.81 396 LEU A N 1
ATOM 3192 C CA . LEU A 1 396 ? -12.305 21.359 10.164 1 94.81 396 LEU A CA 1
ATOM 3193 C C . LEU A 1 396 ? -11.664 21.312 11.547 1 94.81 396 LEU A C 1
ATOM 3195 O O . LEU A 1 396 ? -12.344 21.047 12.547 1 94.81 396 LEU A O 1
ATOM 3199 N N . TYR A 1 397 ? -10.461 21.656 11.633 1 94.06 397 TYR A N 1
ATOM 3200 C CA . TYR A 1 397 ? -9.734 21.562 12.898 1 94.06 397 TYR A CA 1
ATOM 3201 C C . TYR A 1 397 ? -9.977 22.797 13.758 1 94.06 397 TYR A C 1
ATOM 3203 O O . TYR A 1 397 ? -10.117 22.703 14.977 1 94.06 397 TYR A O 1
ATOM 3211 N N . GLU A 1 398 ? -10.07 23.922 13.156 1 94.56 398 GLU A N 1
ATOM 3212 C CA . GLU A 1 398 ? -10.359 25.141 13.891 1 94.56 398 GLU A CA 1
ATOM 3213 C C . GLU A 1 398 ? -11.672 25.031 14.664 1 94.56 398 GLU A C 1
ATOM 3215 O O . GLU A 1 398 ? -11.719 25.344 15.852 1 94.56 398 GLU A O 1
ATOM 3220 N N . VAL A 1 399 ? -12.688 24.594 13.984 1 96.06 399 VAL A N 1
ATOM 3221 C CA . VAL A 1 399 ? -14 24.578 14.609 1 96.06 399 VAL A CA 1
ATOM 3222 C C . VAL A 1 399 ? -14.016 23.562 15.758 1 96.06 399 VAL A C 1
ATOM 3224 O O . VAL A 1 399 ? -14.719 23.75 16.75 1 96.06 399 VAL A O 1
ATOM 3227 N N . LEU A 1 400 ? -13.188 22.5 15.656 1 94.25 400 LEU A N 1
ATOM 3228 C CA . LEU A 1 400 ? -13.062 21.562 16.766 1 94.25 400 LEU A CA 1
ATOM 3229 C C . LEU A 1 400 ? -12.508 22.234 18 1 94.25 400 LEU A C 1
ATOM 3231 O O . LEU A 1 400 ? -12.992 22.016 19.109 1 94.25 400 LEU A O 1
ATOM 3235 N N . PHE A 1 401 ? -11.57 23.094 17.828 1 93.44 401 PHE A N 1
ATOM 3236 C CA . PHE A 1 401 ? -10.945 23.766 18.969 1 93.44 401 PHE A CA 1
ATOM 3237 C C . PHE A 1 401 ? -11.898 24.781 19.578 1 93.44 401 PHE A C 1
ATOM 3239 O O . PHE A 1 401 ? -11.789 25.094 20.766 1 93.44 401 PHE A O 1
ATOM 3246 N N . ALA A 1 402 ? -12.867 25.219 18.812 1 94.69 402 ALA A N 1
ATOM 3247 C CA . ALA A 1 402 ? -13.867 26.141 19.312 1 94.69 402 ALA A CA 1
ATOM 3248 C C . ALA A 1 402 ? -15.039 25.406 19.953 1 94.69 402 ALA A C 1
ATOM 3250 O O . ALA A 1 402 ? -16 26.016 20.406 1 94.69 402 ALA A O 1
ATOM 3251 N N . GLY A 1 403 ? -14.961 24.062 19.891 1 92.88 403 GLY A N 1
ATOM 3252 C CA . GLY A 1 403 ? -16.031 23.25 20.453 1 92.88 403 GLY A CA 1
ATOM 3253 C C . GLY A 1 403 ? -17.266 23.219 19.594 1 92.88 403 GLY A C 1
ATOM 3254 O O . GLY A 1 403 ? -18.359 22.906 20.078 1 92.88 403 GLY A O 1
ATOM 3255 N N . CYS A 1 404 ? -17.172 23.625 18.453 1 95.25 404 CYS A N 1
ATOM 3256 C CA . CYS A 1 404 ? -18.266 23.562 17.484 1 95.25 404 CYS A CA 1
ATOM 3257 C C . CYS A 1 404 ? -18.266 22.234 16.734 1 95.25 404 CYS A C 1
ATOM 3259 O O . CYS A 1 404 ? -17.25 21.844 16.156 1 95.25 404 CYS 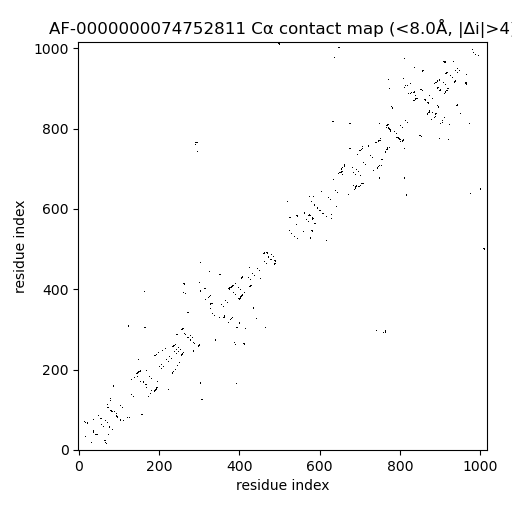A O 1
ATOM 3261 N N . ILE A 1 405 ? -19.344 21.5 16.734 1 93.5 405 ILE A N 1
ATOM 3262 C CA . ILE A 1 405 ? -19.422 20.188 16.094 1 93.5 405 ILE A CA 1
ATOM 3263 C C . ILE A 1 405 ? -19.281 20.359 14.578 1 93.5 405 ILE A C 1
ATOM 3265 O O . ILE A 1 405 ? -20.109 21 13.938 1 93.5 405 ILE A O 1
ATOM 3269 N N . PRO A 1 406 ? -18.297 19.797 14.008 1 95.81 406 PRO A N 1
ATOM 3270 C CA . PRO A 1 406 ? -18.125 19.953 12.562 1 95.81 406 PRO A CA 1
ATOM 3271 C C . PRO A 1 406 ? -19.172 19.172 11.758 1 95.81 406 PRO A C 1
ATOM 3273 O O . PRO A 1 406 ? -19.484 18.031 12.102 1 95.81 406 PRO A O 1
ATOM 3276 N N . VAL A 1 407 ? -19.719 19.828 10.789 1 94 407 VAL A N 1
ATOM 3277 C CA . VAL A 1 407 ? -20.5 19.188 9.742 1 94 407 VAL A CA 1
ATOM 3278 C C . VAL A 1 407 ? -19.672 19.078 8.461 1 94 407 VAL A C 1
ATOM 3280 O O . VAL A 1 407 ? -19.5 20.078 7.754 1 94 407 VAL A O 1
ATOM 3283 N N . ILE A 1 408 ? -19.219 17.891 8.227 1 93.5 408 ILE A N 1
ATOM 3284 C CA . ILE A 1 408 ? -18.281 17.656 7.137 1 93.5 408 ILE A CA 1
ATOM 3285 C C . ILE A 1 408 ? -19.047 17.469 5.828 1 93.5 408 ILE A C 1
ATOM 3287 O O . ILE A 1 408 ? -19.766 16.484 5.66 1 93.5 408 ILE A O 1
ATOM 3291 N N . LEU A 1 409 ? -18.891 18.453 4.945 1 92.12 409 LEU A N 1
ATOM 3292 C CA . LEU A 1 409 ? -19.5 18.422 3.623 1 92.12 409 LEU A CA 1
ATOM 3293 C C . LEU A 1 409 ? -18.453 18.25 2.535 1 92.12 409 LEU A C 1
ATOM 3295 O O . LEU A 1 409 ? -18.359 19.062 1.614 1 92.12 409 LEU A O 1
ATOM 3299 N N . SER A 1 410 ? -17.672 17.219 2.639 1 89.44 410 SER A N 1
ATOM 3300 C CA . SER A 1 410 ? -16.594 16.812 1.75 1 89.44 410 SER A CA 1
ATOM 3301 C C . SER A 1 410 ? -16.453 15.297 1.72 1 89.44 410 SER A C 1
ATOM 3303 O O . SER A 1 410 ? -15.859 14.703 2.625 1 89.44 410 SER A O 1
ATOM 3305 N N . ASP A 1 411 ? -16.859 14.719 0.653 1 83.62 411 ASP A N 1
ATOM 3306 C CA . ASP A 1 411 ? -17.078 13.281 0.613 1 83.62 411 ASP A CA 1
ATOM 3307 C C . ASP A 1 411 ? -15.742 12.523 0.63 1 83.62 411 ASP A C 1
ATOM 3309 O O . ASP A 1 411 ? -15.648 11.438 1.207 1 83.62 411 ASP A O 1
ATOM 3313 N N . HIS A 1 412 ? -14.672 13.102 0.069 1 82.31 412 HIS A N 1
ATOM 3314 C CA . HIS A 1 412 ? -13.422 12.359 -0.08 1 82.31 412 HIS A CA 1
ATOM 3315 C C . HIS A 1 412 ? -12.289 13.031 0.691 1 82.31 412 HIS A C 1
ATOM 3317 O O . HIS A 1 412 ? -11.133 12.969 0.279 1 82.31 412 HIS A O 1
ATOM 3323 N N . ILE A 1 413 ? -12.547 13.695 1.745 1 84.56 413 ILE A N 1
ATOM 3324 C CA . ILE A 1 413 ? -11.586 14.469 2.518 1 84.56 413 ILE A CA 1
ATOM 3325 C C . ILE A 1 413 ? -10.562 13.539 3.164 1 84.56 413 ILE A C 1
ATOM 3327 O O . ILE A 1 413 ? -9.391 13.898 3.312 1 84.56 413 ILE A O 1
ATOM 3331 N N . GLY A 1 414 ? -10.875 12.352 3.473 1 87.56 414 GLY A N 1
ATOM 3332 C CA . GLY A 1 414 ? -10.047 11.57 4.375 1 87.56 414 GLY A CA 1
ATOM 3333 C C . GLY A 1 414 ? -9.891 12.203 5.746 1 87.56 414 GLY A C 1
ATOM 3334 O O . GLY A 1 414 ? -9.758 13.422 5.859 1 87.56 414 GLY A O 1
ATOM 3335 N N . LEU A 1 415 ? -10.055 11.469 6.816 1 89.62 415 LEU A N 1
ATOM 3336 C CA . LEU A 1 415 ? -9.977 12 8.172 1 89.62 415 LEU A CA 1
ATOM 3337 C C . LEU A 1 415 ? -8.773 11.43 8.914 1 89.62 415 LEU A C 1
ATOM 3339 O O . LEU A 1 415 ? -8.492 10.234 8.828 1 89.62 415 LEU A O 1
ATOM 3343 N N . PRO A 1 416 ? -8.078 12.336 9.531 1 89.38 416 PRO A N 1
ATOM 3344 C CA . PRO A 1 416 ? -6.922 11.836 10.273 1 89.38 416 PRO A CA 1
ATOM 3345 C C . PRO A 1 416 ? -7.309 10.945 11.453 1 89.38 416 PRO A C 1
ATOM 3347 O O . PRO A 1 416 ? -8.328 11.188 12.109 1 89.38 416 PRO A O 1
ATOM 3350 N N . PHE A 1 417 ? -6.613 9.898 11.711 1 81.5 417 PHE A N 1
ATOM 3351 C CA . PHE A 1 417 ? -6.703 9.023 12.867 1 81.5 417 PHE A CA 1
ATOM 3352 C C . PHE A 1 417 ? -8.047 8.305 12.898 1 81.5 417 PHE A C 1
ATOM 3354 O O . PHE A 1 417 ? -8.602 8.062 13.969 1 81.5 417 PHE A O 1
ATOM 3361 N N . ASP A 1 418 ? -8.578 8.07 11.75 1 81.69 418 ASP A N 1
ATOM 3362 C CA . ASP A 1 418 ? -9.891 7.43 11.688 1 81.69 418 ASP A CA 1
ATOM 3363 C C . ASP A 1 418 ? -9.789 5.938 11.984 1 81.69 418 ASP A C 1
ATOM 3365 O O . ASP A 1 418 ? -10.805 5.246 12.078 1 81.69 418 ASP A O 1
ATOM 3369 N N . ASP A 1 419 ? -8.594 5.484 12.164 1 69.31 419 ASP A N 1
ATOM 3370 C CA . ASP A 1 419 ? -8.406 4.086 12.547 1 69.31 419 ASP A CA 1
ATOM 3371 C C . ASP A 1 419 ? -8.695 3.883 14.031 1 69.31 419 ASP A C 1
ATOM 3373 O O . ASP A 1 419 ? -9.016 2.773 14.461 1 69.31 419 ASP A O 1
ATOM 3377 N N . PHE A 1 420 ? -8.562 4.992 14.836 1 72.44 420 PHE A N 1
ATOM 3378 C CA . PHE A 1 420 ? -8.805 4.777 16.266 1 72.44 420 PHE A CA 1
ATOM 3379 C C . PHE A 1 420 ? -9.75 5.836 16.812 1 72.44 420 PHE A C 1
ATOM 3381 O O . PHE A 1 420 ? -10.312 5.664 17.906 1 72.44 420 PHE A O 1
ATOM 3388 N N . LEU A 1 421 ? -9.891 6.918 16.109 1 81 421 LEU A N 1
ATOM 3389 C CA . LEU A 1 421 ? -10.883 7.902 16.531 1 81 421 LEU A CA 1
ATOM 3390 C C . LEU A 1 421 ? -12.234 7.617 15.891 1 81 421 LEU A C 1
ATOM 3392 O O . LEU A 1 421 ? -12.32 7.375 14.68 1 81 421 LEU A O 1
ATOM 3396 N N . ASP A 1 422 ? -13.219 7.656 16.766 1 82.69 422 ASP A N 1
ATOM 3397 C CA . ASP A 1 422 ? -14.586 7.504 16.266 1 82.69 422 ASP A CA 1
ATOM 3398 C C . ASP A 1 422 ? -15.164 8.844 15.82 1 82.69 422 ASP A C 1
ATOM 3400 O O . ASP A 1 422 ? -15.938 9.469 16.547 1 82.69 422 ASP A O 1
ATOM 3404 N N . TRP A 1 423 ? -14.914 9.266 14.664 1 88.31 423 TRP A N 1
ATOM 3405 C CA . TRP A 1 423 ? -15.258 10.594 14.156 1 88.31 423 TRP A CA 1
ATOM 3406 C C . TRP A 1 423 ? -16.75 10.844 14.258 1 88.31 423 TRP A C 1
ATOM 3408 O O . TRP A 1 423 ? -17.188 11.945 14.609 1 88.31 423 TRP A O 1
ATOM 3418 N N . PRO A 1 424 ? -17.609 9.812 13.984 1 88.12 424 PRO A N 1
ATOM 3419 C CA . PRO A 1 424 ? -19.062 10.055 14.094 1 88.12 424 PRO A CA 1
ATOM 3420 C C . PRO A 1 424 ? -19.484 10.445 15.5 1 88.12 424 PRO A C 1
ATOM 3422 O O . PRO A 1 424 ? -20.562 11.016 15.688 1 88.12 424 PRO A O 1
ATOM 3425 N N . SER A 1 425 ? -18.672 10.141 16.438 1 85.38 425 SER A N 1
ATOM 3426 C CA . SER A 1 425 ? -19.031 10.453 17.828 1 85.38 425 SER A CA 1
ATOM 3427 C C . SER A 1 425 ? -18.875 11.938 18.125 1 85.38 425 SER A C 1
ATOM 3429 O O . SER A 1 425 ? -19.391 12.438 19.125 1 85.38 425 SER A O 1
ATOM 3431 N N . PHE A 1 426 ? -18.125 12.695 17.234 1 90.31 426 PHE A N 1
ATOM 3432 C CA . PHE A 1 426 ? -17.922 14.102 17.547 1 90.31 426 PHE A CA 1
ATOM 3433 C C . PHE A 1 426 ? -18 14.945 16.281 1 90.31 426 PHE A C 1
ATOM 3435 O O . PHE A 1 426 ? -17.516 16.078 16.25 1 90.31 426 PHE A O 1
ATOM 3442 N N . SER A 1 427 ? -18.531 14.391 15.203 1 92.88 427 SER A N 1
ATOM 3443 C CA . SER A 1 427 ? -18.75 15.094 13.945 1 92.88 427 SER A CA 1
ATOM 3444 C C . SER A 1 427 ? -19.953 14.547 13.203 1 92.88 427 SER A C 1
ATOM 3446 O O . SER A 1 427 ? -20.516 13.516 13.586 1 92.88 427 SER A O 1
ATOM 3448 N N . LEU A 1 428 ? -20.406 15.32 12.258 1 91.5 428 LEU A N 1
ATOM 3449 C CA . LEU A 1 428 ? -21.453 14.891 11.344 1 91.5 428 LEU A CA 1
ATOM 3450 C C . LEU A 1 428 ? -20.969 14.953 9.898 1 91.5 428 LEU A C 1
ATOM 3452 O O . LEU A 1 428 ? -20.469 15.984 9.445 1 91.5 428 LEU A O 1
ATOM 3456 N N . LYS A 1 429 ? -21.047 13.789 9.258 1 91.56 429 LYS A N 1
ATOM 3457 C CA . LYS A 1 429 ? -20.734 13.766 7.832 1 91.56 429 LYS A CA 1
ATOM 3458 C C . LYS A 1 429 ? -22.016 13.703 7 1 91.56 429 LYS A C 1
ATOM 3460 O O . LYS A 1 429 ? -22.922 12.938 7.309 1 91.56 429 LYS A O 1
ATOM 3465 N N . TRP A 1 430 ? -22.125 14.617 6.008 1 90.12 430 TRP A N 1
ATOM 3466 C CA . TRP A 1 430 ? -23.297 14.734 5.137 1 90.12 430 TRP A CA 1
ATOM 3467 C C . TRP A 1 430 ? -22.875 14.836 3.674 1 90.12 430 TRP A C 1
ATOM 3469 O O . TRP A 1 430 ? -21.859 15.461 3.355 1 90.12 430 TRP A O 1
ATOM 3479 N N . PRO A 1 431 ? -23.641 14.133 2.775 1 87.12 431 PRO A N 1
ATOM 3480 C CA . PRO A 1 431 ? -23.297 14.242 1.357 1 87.12 431 PRO A CA 1
ATOM 3481 C C . PRO A 1 431 ? -23.219 15.695 0.878 1 87.12 431 PRO A C 1
ATOM 3483 O O . PRO A 1 431 ? -24.141 16.469 1.103 1 87.12 431 PRO A O 1
ATOM 3486 N N . MET A 1 432 ? -22.125 16.016 0.221 1 85.38 432 MET A N 1
ATOM 3487 C CA . MET A 1 432 ? -21.844 17.406 -0.12 1 85.38 432 MET A CA 1
ATOM 3488 C C . MET A 1 432 ? -22.828 17.906 -1.177 1 85.38 432 MET A C 1
ATOM 3490 O O . MET A 1 432 ? -23.031 19.109 -1.302 1 85.38 432 MET A O 1
ATOM 3494 N N . ASN A 1 433 ? -23.453 17 -1.888 1 80.44 433 ASN A N 1
ATOM 3495 C CA . ASN A 1 433 ? -24.391 17.391 -2.938 1 80.44 433 ASN A CA 1
ATOM 3496 C C . ASN A 1 433 ? -25.812 17.562 -2.395 1 80.44 433 ASN A C 1
ATOM 3498 O O . ASN A 1 433 ? -26.734 17.875 -3.146 1 80.44 433 ASN A O 1
ATOM 3502 N N . GLN A 1 434 ? -26.031 17.438 -1.078 1 78.62 434 GLN A N 1
ATOM 3503 C CA . GLN A 1 434 ? -27.344 17.562 -0.45 1 78.62 434 GLN A CA 1
ATOM 3504 C C . GLN A 1 434 ? -27.312 18.578 0.687 1 78.62 434 GLN A C 1
ATOM 3506 O O . GLN A 1 434 ? -28 18.422 1.689 1 78.62 434 GLN A O 1
ATOM 3511 N N . ALA A 1 435 ? -26.469 19.562 0.713 1 72.19 435 ALA A N 1
ATOM 3512 C CA . ALA A 1 435 ? -26.141 20.422 1.842 1 72.19 435 ALA A CA 1
ATOM 3513 C C . ALA A 1 435 ? -27.281 21.391 2.145 1 72.19 435 ALA A C 1
ATOM 3515 O O . ALA A 1 435 ? -27.375 21.922 3.258 1 72.19 435 ALA A O 1
ATOM 3516 N N . ALA A 1 436 ? -28.266 21.484 1.333 1 73.12 436 ALA A N 1
ATOM 3517 C CA . ALA A 1 436 ? -29.25 22.469 1.791 1 73.12 436 ALA A CA 1
ATOM 3518 C C . ALA A 1 436 ? -30.672 22 1.544 1 73.12 436 ALA A C 1
ATOM 3520 O O . ALA A 1 436 ? -30.891 21.016 0.821 1 73.12 436 ALA A O 1
ATOM 3521 N N . PRO A 1 437 ? -31.922 22.359 2.008 1 78.44 437 PRO A N 1
ATOM 3522 C CA . PRO A 1 437 ? -32.625 22.719 3.238 1 78.44 437 PRO A CA 1
ATOM 3523 C C . PRO A 1 437 ? -32.781 21.531 4.188 1 78.44 437 PRO A C 1
ATOM 3525 O O . PRO A 1 437 ? -32.812 21.703 5.406 1 78.44 437 PRO A O 1
ATOM 3528 N N . ALA A 1 438 ? -32.562 20.312 3.68 1 84.06 438 ALA A N 1
ATOM 3529 C CA . ALA A 1 438 ? -32.75 19.125 4.508 1 84.06 438 ALA A CA 1
ATOM 3530 C C . ALA A 1 438 ? -31.719 19.062 5.621 1 84.06 438 ALA A C 1
ATOM 3532 O O . ALA A 1 438 ? -32.031 18.688 6.758 1 84.06 438 ALA A O 1
ATOM 3533 N N . LEU A 1 439 ? -30.578 19.438 5.32 1 91.25 439 LEU A N 1
ATOM 3534 C CA . LEU A 1 439 ? -29.5 19.453 6.312 1 91.25 439 LEU A CA 1
ATOM 3535 C C . LEU A 1 439 ? -29.812 20.438 7.43 1 91.25 439 LEU A C 1
ATOM 3537 O O . LEU A 1 439 ? -29.625 20.125 8.609 1 91.25 439 LEU A O 1
ATOM 3541 N N . ALA A 1 440 ? -30.328 21.625 7.074 1 92.31 440 ALA A N 1
ATOM 3542 C CA . ALA A 1 440 ? -30.656 22.656 8.062 1 92.31 440 ALA A CA 1
ATOM 3543 C C . ALA A 1 440 ? -31.703 22.156 9.047 1 92.31 440 ALA A C 1
ATOM 3545 O O . ALA A 1 440 ? -31.547 22.312 10.266 1 92.31 440 ALA A O 1
ATOM 3546 N N . GLU A 1 441 ? -32.75 21.531 8.516 1 88.81 441 GLU A N 1
ATOM 3547 C CA . GLU A 1 441 ? -33.812 21 9.359 1 88.81 441 GLU A CA 1
ATOM 3548 C C . GLU A 1 441 ? -33.281 19.906 10.281 1 88.81 441 GLU A C 1
ATOM 3550 O O . GLU A 1 441 ? -33.656 19.844 11.461 1 88.81 441 GLU A O 1
ATOM 3555 N N . HIS A 1 442 ? -32.438 19.078 9.719 1 90.44 442 HIS A N 1
ATOM 3556 C CA . HIS A 1 442 ? -31.844 18 10.508 1 90.44 442 HIS A CA 1
ATOM 3557 C C . HIS A 1 442 ? -31.031 18.562 11.672 1 90.44 442 HIS A C 1
ATOM 3559 O O . HIS A 1 442 ? -31.141 18.062 12.797 1 90.44 442 HIS A O 1
ATOM 3565 N N . LEU A 1 443 ? -30.266 19.562 11.461 1 92.06 443 LEU A N 1
ATOM 3566 C CA . LEU A 1 443 ? -29.422 20.172 12.492 1 92.06 443 LEU A CA 1
ATOM 3567 C C . LEU A 1 443 ? -30.266 20.828 13.57 1 92.06 443 LEU A C 1
ATOM 3569 O O . LEU A 1 443 ? -29.953 20.734 14.758 1 92.06 443 LEU A O 1
ATOM 3573 N N . GLU A 1 444 ? -31.359 21.453 13.188 1 91.31 444 GLU A N 1
ATOM 3574 C CA . GLU A 1 444 ? -32.25 22.094 14.148 1 91.31 444 GLU A CA 1
ATOM 3575 C C . GLU A 1 444 ? -32.875 21.062 15.094 1 91.31 444 GLU A C 1
ATOM 3577 O O . GLU A 1 444 ? -33 21.328 16.297 1 91.31 444 GLU A O 1
ATOM 3582 N N . ARG A 1 445 ? -33.094 19.922 14.523 1 86.44 445 ARG A N 1
ATOM 3583 C CA . ARG A 1 445 ? -33.656 18.844 15.344 1 86.44 445 ARG A CA 1
ATOM 3584 C C . ARG A 1 445 ? -32.594 18.297 16.297 1 86.44 445 ARG A C 1
ATOM 3586 O O . ARG A 1 445 ? -32.906 17.969 17.453 1 86.44 445 ARG A O 1
ATOM 3593 N N . LEU A 1 446 ? -31.391 18.172 15.844 1 87 446 LEU A N 1
ATOM 3594 C CA . LEU A 1 446 ? -30.312 17.625 16.656 1 87 446 LEU A CA 1
ATOM 3595 C C . LEU A 1 446 ? -29.984 18.547 17.828 1 87 446 LEU A C 1
ATOM 3597 O O . LEU A 1 446 ? -29.641 18.094 18.922 1 87 446 LEU A O 1
ATOM 3601 N N . VAL A 1 447 ? -30 19.844 17.641 1 82.62 447 VAL A N 1
ATOM 3602 C CA . VAL A 1 447 ? -29.734 20.812 18.703 1 82.62 447 VAL A CA 1
ATOM 3603 C C . VAL A 1 447 ? -30.719 20.609 19.844 1 82.62 447 VAL A C 1
ATOM 3605 O O . VAL A 1 447 ? -30.359 20.719 21.016 1 82.62 447 VAL A O 1
ATOM 3608 N N . ALA A 1 448 ? -31.828 20.188 19.562 1 77.44 448 ALA A N 1
ATOM 3609 C CA . ALA A 1 448 ? -32.875 20.016 20.562 1 77.44 448 ALA A CA 1
ATOM 3610 C C . ALA A 1 448 ? -32.656 18.75 21.375 1 77.44 448 ALA A C 1
ATOM 3612 O O . ALA A 1 448 ? -32.969 18.688 22.562 1 77.44 448 ALA A O 1
ATOM 3613 N N . ASN A 1 449 ? -31.922 17.672 20.891 1 69.19 449 ASN A N 1
ATOM 3614 C CA . ASN A 1 449 ? -31.969 16.359 21.531 1 69.19 449 ASN A CA 1
ATOM 3615 C C . ASN A 1 449 ? -30.578 15.891 21.938 1 69.19 449 ASN A C 1
ATOM 3617 O O . ASN A 1 449 ? -30.422 15.203 22.953 1 69.19 449 ASN A O 1
ATOM 3621 N N . ARG A 1 450 ? -29.5 15.914 21.172 1 64.06 450 ARG A N 1
ATOM 3622 C CA . ARG A 1 450 ? -28.328 15.047 21.312 1 64.06 450 ARG A CA 1
ATOM 3623 C C . ARG A 1 450 ? -27.047 15.867 21.281 1 64.06 450 ARG A C 1
ATOM 3625 O O . ARG A 1 450 ? -25.938 15.312 21.406 1 64.06 450 ARG A O 1
ATOM 3632 N N . LYS A 1 451 ? -27.047 17.031 21.5 1 67.19 451 LYS A N 1
ATOM 3633 C CA . LYS A 1 451 ? -25.875 17.859 21.219 1 67.19 451 LYS A CA 1
ATOM 3634 C C . LYS A 1 451 ? -24.844 17.75 22.344 1 67.19 451 LYS A C 1
ATOM 3636 O O . LYS A 1 451 ? -23.641 17.828 22.094 1 67.19 451 LYS A O 1
ATOM 3641 N N . GLU A 1 452 ? -25.328 17.359 23.422 1 70.81 452 GLU A N 1
ATOM 3642 C CA . GLU A 1 452 ? -24.406 17.406 24.562 1 70.81 452 GLU A CA 1
ATOM 3643 C C . GLU A 1 452 ? -23.391 16.266 24.5 1 70.81 452 GLU A C 1
ATOM 3645 O O . GLU A 1 452 ? -22.203 16.469 24.75 1 70.81 452 GLU A O 1
ATOM 3650 N N . LEU A 1 453 ? -23.859 15.148 24.016 1 66.88 453 LEU A N 1
ATOM 3651 C CA . LEU A 1 453 ? -22.969 13.992 23.953 1 66.88 453 LEU A CA 1
ATOM 3652 C C . LEU A 1 453 ? -21.906 14.172 22.875 1 66.88 453 LEU A C 1
ATOM 3654 O O . LEU A 1 453 ? -20.734 13.859 23.094 1 66.88 453 LEU A O 1
ATOM 3658 N N . VAL A 1 454 ? -22.25 14.734 21.797 1 77.06 454 VAL A N 1
ATOM 3659 C CA . VAL A 1 454 ? -21.328 14.953 20.688 1 77.06 454 VAL A CA 1
ATOM 3660 C C . VAL A 1 454 ? -20.266 15.969 21.094 1 77.06 454 VAL A C 1
ATOM 3662 O O . VAL A 1 454 ? -19.078 15.781 20.828 1 77.06 454 VAL A O 1
ATOM 3665 N N . LYS A 1 455 ? -20.672 16.859 21.906 1 74.94 455 LYS A N 1
ATOM 3666 C CA . LYS A 1 455 ? -19.766 17.922 22.328 1 74.94 455 LYS A CA 1
ATOM 3667 C C . LYS A 1 455 ? -18.75 17.406 23.344 1 74.94 455 LYS A C 1
ATOM 3669 O O . LYS A 1 455 ? -17.578 17.781 23.297 1 74.94 455 LYS A O 1
ATOM 3674 N N . ASP A 1 456 ? -19.25 16.562 24.188 1 76.12 456 ASP A N 1
ATOM 3675 C CA . ASP A 1 456 ? -18.344 15.969 25.156 1 76.12 456 ASP A CA 1
ATOM 3676 C C . ASP A 1 456 ? -17.25 15.156 24.453 1 76.12 456 ASP A C 1
ATOM 3678 O O . ASP A 1 456 ? -16.078 15.25 24.812 1 76.12 456 ASP A O 1
ATOM 3682 N N . MET A 1 457 ? -17.734 14.508 23.453 1 73.88 457 MET A N 1
ATOM 3683 C CA . MET A 1 457 ? -16.781 13.695 22.703 1 73.88 457 MET A CA 1
ATOM 3684 C C . MET A 1 457 ? -15.828 14.57 21.906 1 73.88 457 MET A C 1
ATOM 3686 O O . MET A 1 457 ? -14.648 14.242 21.75 1 73.88 457 MET A O 1
ATOM 3690 N N . LEU A 1 458 ? -16.281 15.648 21.484 1 78.69 458 LEU A N 1
ATOM 3691 C CA . LEU A 1 458 ? -15.453 16.609 20.75 1 78.69 458 LEU A CA 1
ATOM 3692 C C . LEU A 1 458 ? -14.352 17.156 21.656 1 78.69 458 LEU A C 1
ATOM 3694 O O . LEU A 1 458 ? -13.18 17.141 21.281 1 78.69 458 LEU A O 1
ATOM 3698 N N . VAL A 1 459 ? -14.68 17.5 22.781 1 77.62 459 VAL A N 1
ATOM 3699 C CA . VAL A 1 459 ? -13.727 18.094 23.703 1 77.62 459 VAL A CA 1
ATOM 3700 C C . VAL A 1 459 ? -12.695 17.047 24.125 1 77.62 459 VAL A C 1
ATOM 3702 O O . VAL A 1 459 ? -11.508 17.359 24.266 1 77.62 459 VAL A O 1
ATOM 3705 N N . LYS A 1 460 ? -13.125 15.859 24.141 1 78.31 460 LYS A N 1
ATOM 3706 C CA . LYS A 1 460 ? -12.242 14.766 24.531 1 78.31 460 LYS A CA 1
ATOM 3707 C C . LYS A 1 460 ? -11.219 14.469 23.438 1 78.31 460 LYS A C 1
ATOM 3709 O O . LYS A 1 460 ? -10.094 14.07 23.719 1 78.31 460 LYS A O 1
ATOM 3714 N N . ASN A 1 461 ? -11.594 14.742 22.188 1 82.69 461 ASN A N 1
ATOM 3715 C CA . ASN A 1 461 ? -10.766 14.242 21.094 1 82.69 461 ASN A CA 1
ATOM 3716 C C . ASN A 1 461 ? -10.016 15.375 20.406 1 82.69 461 ASN A C 1
ATOM 3718 O O . ASN A 1 461 ? -9.078 15.125 19.641 1 82.69 461 ASN A O 1
ATOM 3722 N N . ARG A 1 462 ? -10.305 16.625 20.641 1 83.88 462 ARG A N 1
ATOM 3723 C CA . ARG A 1 462 ? -9.758 17.734 19.859 1 83.88 462 ARG A CA 1
ATOM 3724 C C . ARG A 1 462 ? -8.258 17.875 20.078 1 83.88 462 ARG A C 1
ATOM 3726 O O . ARG A 1 462 ? -7.543 18.422 19.234 1 83.88 462 ARG A O 1
ATOM 3733 N N . CYS A 1 463 ? -7.691 17.328 21.172 1 82.75 463 CYS A N 1
ATOM 3734 C CA . CYS A 1 463 ? -6.266 17.438 21.453 1 82.75 463 CYS A CA 1
ATOM 3735 C C . CYS A 1 463 ? -5.438 16.688 20.438 1 82.75 463 CYS A C 1
ATOM 3737 O O . CYS A 1 463 ? -4.266 17 20.219 1 82.75 463 CYS A O 1
ATOM 3739 N N . TRP A 1 464 ? -6.09 15.727 19.75 1 83.62 464 TRP A N 1
ATOM 3740 C CA . TRP A 1 464 ? -5.391 14.914 18.75 1 83.62 464 TRP A CA 1
ATOM 3741 C C . TRP A 1 464 ? -4.969 15.766 17.562 1 83.62 464 TRP A C 1
ATOM 3743 O O . TRP A 1 464 ? -4.082 15.375 16.797 1 83.62 464 TRP A O 1
ATOM 3753 N N . PHE A 1 465 ? -5.609 16.938 17.5 1 89.25 465 PHE A N 1
ATOM 3754 C CA . PHE A 1 465 ? -5.398 17.75 16.312 1 89.25 465 PHE A CA 1
ATOM 3755 C C . PHE A 1 465 ? -4.535 18.969 16.625 1 89.25 465 PHE A C 1
ATOM 3757 O O . PHE A 1 465 ? -4.328 19.828 15.758 1 89.25 465 PHE A O 1
ATOM 3764 N N . ASP A 1 466 ? -4.035 19.016 17.859 1 86.81 466 ASP A N 1
ATOM 3765 C CA . ASP A 1 466 ? -3.18 20.094 18.312 1 86.81 466 ASP A CA 1
ATOM 3766 C C . ASP A 1 466 ? -1.706 19.703 18.266 1 86.81 466 ASP A C 1
ATOM 3768 O O . ASP A 1 466 ? -1.245 18.891 19.062 1 86.81 466 ASP A O 1
ATOM 3772 N N . TYR A 1 467 ? -0.921 20.266 17.375 1 83.56 467 TYR A N 1
ATOM 3773 C CA . TYR A 1 467 ? 0.494 19.953 17.219 1 83.56 467 TYR A CA 1
ATOM 3774 C C . TYR A 1 467 ? 1.304 20.438 18.406 1 83.56 467 TYR A C 1
ATOM 3776 O O . TYR A 1 467 ? 2.455 20.047 18.594 1 83.56 467 TYR A O 1
ATOM 3784 N N . ASN A 1 468 ? 0.664 21.266 19.219 1 73.44 468 ASN A N 1
ATOM 3785 C CA . ASN A 1 468 ? 1.383 21.859 20.344 1 73.44 468 ASN A CA 1
ATOM 3786 C C . ASN A 1 468 ? 1.03 21.156 21.656 1 73.44 468 ASN A C 1
ATOM 3788 O O . ASN A 1 468 ? 1.532 21.547 22.719 1 73.44 468 ASN A O 1
ATOM 3792 N N . SER A 1 469 ? 0.094 20.219 21.5 1 64.06 469 SER A N 1
ATOM 3793 C CA . SER A 1 469 ? -0.367 19.547 22.703 1 64.06 469 SER A CA 1
ATOM 3794 C C . SER A 1 469 ? 0.749 18.719 23.344 1 64.06 469 SER A C 1
ATOM 3796 O O . SER A 1 469 ? 1.574 18.141 22.641 1 64.06 469 SER A O 1
ATOM 3798 N N . GLU A 1 470 ? 1.233 19.094 24.594 1 55.03 470 GLU A N 1
ATOM 3799 C CA . GLU A 1 470 ? 2.232 18.328 25.344 1 55.03 470 GLU A CA 1
ATOM 3800 C C . GLU A 1 470 ? 1.632 17.062 25.938 1 55.03 470 GLU A C 1
ATOM 3802 O O . GLU A 1 470 ? 0.441 17.031 26.25 1 55.03 470 GLU A O 1
ATOM 3807 N N . ASP A 1 471 ? 2.031 15.883 25.5 1 46.88 471 ASP A N 1
ATOM 3808 C CA . ASP A 1 471 ? 1.611 14.633 26.125 1 46.88 471 ASP A CA 1
ATOM 3809 C C . ASP A 1 471 ? 1.635 14.75 27.656 1 46.88 471 ASP A C 1
ATOM 3811 O O . ASP A 1 471 ? 2.627 14.391 28.297 1 46.88 471 ASP A O 1
ATOM 3815 N N . SER A 1 472 ? 1.495 15.922 28.297 1 40.44 472 SER A N 1
ATOM 3816 C CA . SER A 1 472 ? 1.726 15.664 29.719 1 40.44 472 SER A CA 1
ATOM 3817 C C . SER A 1 472 ? 0.699 14.688 30.281 1 40.44 472 SER A C 1
ATOM 3819 O O . SER A 1 472 ? -0.481 14.75 29.922 1 40.44 472 SER A O 1
ATOM 3821 N N . GLY A 1 473 ? 0.968 13.492 30.516 1 40.69 473 GLY A N 1
ATOM 3822 C CA . GLY A 1 473 ? 0.098 12.773 31.438 1 40.69 473 GLY A CA 1
ATOM 3823 C C . GLY A 1 473 ? -0.769 13.695 32.281 1 40.69 473 GLY A C 1
ATOM 3824 O O . GLY A 1 473 ? -1.491 13.227 33.156 1 40.69 473 GLY A O 1
ATOM 3825 N N . ARG A 1 474 ? -0.42 14.984 32.531 1 37.5 474 ARG A N 1
ATOM 3826 C CA . ARG A 1 474 ? -1.104 15.867 33.469 1 37.5 474 ARG A CA 1
ATOM 3827 C C . ARG A 1 474 ? -2.127 16.734 32.75 1 37.5 474 ARG A C 1
ATOM 3829 O O . ARG A 1 474 ? -1.978 17.031 31.562 1 37.5 474 ARG A O 1
ATOM 3836 N N . ASN A 1 475 ? -3.422 16.875 33.188 1 37.41 475 ASN A N 1
ATOM 3837 C CA . ASN A 1 475 ? -4.512 17.75 32.781 1 37.41 475 ASN A CA 1
ATOM 3838 C C . ASN A 1 475 ? -4.047 19.203 32.656 1 37.41 475 ASN A C 1
ATOM 3840 O O . ASN A 1 475 ? -2.959 19.547 33.125 1 37.41 475 ASN A O 1
ATOM 3844 N N . LEU A 1 476 ? -4.723 20.047 31.922 1 33.84 476 LEU A N 1
ATOM 3845 C CA . LEU A 1 476 ? -4.465 21.469 31.859 1 33.84 476 LEU A CA 1
ATOM 3846 C C . LEU A 1 476 ? -4.027 22.016 33.219 1 33.84 476 LEU A C 1
ATOM 3848 O O . LEU A 1 476 ? -3.371 23.047 33.281 1 33.84 476 LEU A O 1
ATOM 3852 N N . ASP A 1 477 ? -4.645 21.578 34.312 1 33.38 477 ASP A N 1
ATOM 3853 C CA . ASP A 1 477 ? -4.438 22.125 35.656 1 33.38 477 ASP A CA 1
ATOM 3854 C C . ASP A 1 477 ? -3.197 21.531 36.312 1 33.38 477 ASP A C 1
ATOM 3856 O O . ASP A 1 477 ? -2.977 21.719 37.531 1 33.38 477 ASP A O 1
ATOM 3860 N N . GLY A 1 478 ? -2.27 20.969 35.719 1 36.91 478 GLY A N 1
ATOM 3861 C CA . GLY A 1 478 ? -1.057 20.484 36.375 1 36.91 478 GLY A CA 1
ATOM 3862 C C . GLY A 1 478 ? -1.23 19.141 37.062 1 36.91 478 GLY A C 1
ATOM 3863 O O . GLY A 1 478 ? -0.296 18.625 37.656 1 36.91 478 GLY A O 1
ATOM 3864 N N . GLN A 1 479 ? -2.477 18.719 37.5 1 35.44 479 GLN A N 1
ATOM 3865 C CA . GLN A 1 479 ? -2.717 17.531 38.312 1 35.44 479 GLN A CA 1
ATOM 3866 C C . GLN A 1 479 ? -2.555 16.266 37.469 1 35.44 479 GLN A C 1
ATOM 3868 O O . GLN A 1 479 ? -2.805 16.281 36.25 1 35.44 479 GLN A O 1
ATOM 3873 N N . PRO A 1 480 ? -1.782 15.227 37.969 1 38.84 480 PRO A N 1
ATOM 3874 C CA . PRO A 1 480 ? -1.713 13.914 37.312 1 38.84 480 PRO A CA 1
ATOM 3875 C C . PRO A 1 480 ? -3.049 13.492 36.688 1 38.84 480 PRO A C 1
ATOM 3877 O O . PRO A 1 480 ? -4.098 13.664 37.312 1 38.84 480 PRO A O 1
ATOM 3880 N N . ALA A 1 481 ? -3.281 13.523 35.406 1 38.06 481 ALA A N 1
ATOM 3881 C CA . ALA A 1 481 ? -4.582 13.07 34.938 1 38.06 481 ALA A CA 1
ATOM 3882 C C . ALA A 1 481 ? -4.98 11.75 35.594 1 38.06 481 ALA A C 1
ATOM 3884 O O . ALA A 1 481 ? -4.312 10.727 35.375 1 38.06 481 ALA A O 1
ATOM 3885 N N . SER A 1 482 ? -5.332 11.711 36.781 1 35.84 482 SER A N 1
ATOM 3886 C CA . SER A 1 482 ? -5.797 10.508 37.469 1 35.84 482 SER A CA 1
ATOM 3887 C C . SER A 1 482 ? -6.602 9.617 36.531 1 35.84 482 SER A C 1
ATOM 3889 O O . SER A 1 482 ? -6.73 8.414 36.781 1 35.84 482 SER A O 1
ATOM 3891 N N . ASP A 1 483 ? -7.727 10.188 36 1 34.69 483 ASP A N 1
ATOM 3892 C CA . ASP A 1 483 ? -8.711 9.305 35.375 1 34.69 483 ASP A CA 1
ATOM 3893 C C . ASP A 1 483 ? -8.172 8.703 34.094 1 34.69 483 ASP A C 1
ATOM 3895 O O . ASP A 1 483 ? -7.523 9.391 33.281 1 34.69 483 ASP A O 1
ATOM 3899 N N . SER A 1 484 ? -8.023 7.348 33.938 1 35.31 484 SER A N 1
ATOM 3900 C CA . SER A 1 484 ? -7.617 6.359 32.969 1 35.31 484 SER A CA 1
ATOM 3901 C C . SER A 1 484 ? -7.953 6.824 31.547 1 35.31 484 SER A C 1
ATOM 3903 O O . SER A 1 484 ? -7.453 6.262 30.562 1 35.31 484 SER A O 1
ATOM 3905 N N . ARG A 1 485 ? -8.992 7.605 31.469 1 33.47 485 ARG A N 1
ATOM 3906 C CA . ARG A 1 485 ? -9.523 8.102 30.203 1 33.47 485 ARG A CA 1
ATOM 3907 C C . ARG A 1 485 ? -8.633 9.188 29.609 1 33.47 485 ARG A C 1
ATOM 3909 O O . ARG A 1 485 ? -8.93 9.742 28.547 1 33.47 485 ARG A O 1
ATOM 3916 N N . ALA A 1 486 ? -7.891 9.969 30.359 1 34.09 486 ALA A N 1
ATOM 3917 C CA . ALA A 1 486 ? -7.164 11.172 29.969 1 34.09 486 ALA A CA 1
ATOM 3918 C C . ALA A 1 486 ? -5.98 10.836 29.062 1 34.09 486 ALA A C 1
ATOM 3920 O O . ALA A 1 486 ? -5.285 11.734 28.578 1 34.09 486 ALA A O 1
ATOM 3921 N N . HIS A 1 487 ? -5.219 9.82 29.234 1 38.09 487 HIS A N 1
ATOM 3922 C CA . HIS A 1 487 ? -3.973 9.555 28.531 1 38.09 487 HIS A CA 1
ATOM 3923 C C . HIS A 1 487 ? -4.203 9.492 27.031 1 38.09 487 HIS A C 1
ATOM 3925 O O . HIS A 1 487 ? -3.35 9 26.281 1 38.09 487 HIS A O 1
ATOM 3931 N N . ASN A 1 488 ? -5.402 9.789 26.578 1 38.56 488 ASN A N 1
ATOM 3932 C CA . ASN A 1 488 ? -5.684 9.297 25.234 1 38.56 488 ASN A CA 1
ATOM 3933 C C . ASN A 1 488 ? -4.918 10.086 24.188 1 38.56 488 ASN A C 1
ATOM 3935 O O . ASN A 1 488 ? -4.957 9.75 23 1 38.56 488 ASN A O 1
ATOM 3939 N N . CYS A 1 489 ? -4.609 11.359 24.562 1 41.34 489 CYS A N 1
ATOM 3940 C CA . CYS A 1 489 ? -4.121 12.102 23.406 1 41.34 489 CYS A CA 1
ATOM 3941 C C . CYS A 1 489 ? -2.623 11.891 23.203 1 41.34 489 CYS A C 1
ATOM 3943 O O . CYS A 1 489 ? -1.875 12.852 23.031 1 41.34 489 CYS A O 1
ATOM 3945 N N . SER A 1 490 ? -2.043 10.992 23.859 1 38.72 490 SER A N 1
ATOM 3946 C CA . SER A 1 490 ? -0.62 10.906 23.547 1 38.72 490 SER A CA 1
ATOM 3947 C C . SER A 1 490 ? -0.395 10.75 22.047 1 38.72 490 SER A C 1
ATOM 3949 O O . SER A 1 490 ? -0.835 9.766 21.438 1 38.72 490 SER A O 1
ATOM 3951 N N . ARG A 1 491 ? -0.316 11.875 21.328 1 41.62 491 ARG A N 1
ATOM 3952 C CA . ARG A 1 491 ? -0.122 12.133 19.906 1 41.62 491 ARG A CA 1
ATOM 3953 C C . ARG A 1 491 ? 1.12 11.422 19.375 1 41.62 491 ARG A C 1
ATOM 3955 O O . ARG A 1 491 ? 1.222 11.133 18.188 1 41.62 491 ARG A O 1
ATOM 3962 N N . ALA A 1 492 ? 2.184 11.445 20.312 1 37.06 492 ALA A N 1
ATOM 3963 C CA . ALA A 1 492 ? 3.492 11.203 19.703 1 37.06 492 ALA A CA 1
ATOM 3964 C C . ALA A 1 492 ? 3.418 10.094 18.656 1 37.06 492 ALA A C 1
ATOM 3966 O O . ALA A 1 492 ? 3.928 10.242 17.547 1 37.06 492 ALA A O 1
ATOM 3967 N N . CYS A 1 493 ? 3.389 8.93 19.172 1 35.44 493 CYS A N 1
ATOM 3968 C CA . CYS A 1 493 ? 3.75 7.746 18.406 1 35.44 493 CYS A CA 1
ATOM 3969 C C . CYS A 1 493 ? 2.682 7.426 17.359 1 35.44 493 CYS A C 1
ATOM 3971 O O . CYS A 1 493 ? 2.861 6.531 16.531 1 35.44 493 CYS A O 1
ATOM 3973 N N . LEU A 1 494 ? 1.557 8.195 17.469 1 40.53 494 LEU A N 1
ATOM 3974 C CA . LEU A 1 494 ? 0.432 7.578 16.781 1 40.53 494 LEU A CA 1
ATOM 3975 C C . LEU A 1 494 ? 0.431 7.953 15.297 1 40.53 494 LEU A C 1
ATOM 3977 O O . LEU A 1 494 ? -0.122 7.227 14.469 1 40.53 494 LEU A O 1
ATOM 3981 N N . PHE A 1 495 ? 0.866 9.32 15.258 1 40.47 495 PHE A N 1
ATOM 3982 C CA . PHE A 1 495 ? 0.898 9.602 13.828 1 40.47 495 PHE A CA 1
ATOM 3983 C C . PHE A 1 495 ? 1.566 8.461 13.07 1 40.47 495 PHE A C 1
ATOM 3985 O O . PHE A 1 495 ? 1.196 8.164 11.938 1 40.47 495 PHE A O 1
ATOM 3992 N N . LEU A 1 496 ? 2.785 8.125 13.68 1 40.16 496 LEU A N 1
ATOM 3993 C CA . LEU A 1 496 ? 3.555 7.086 13 1 40.16 496 LEU A CA 1
ATOM 3994 C C . LEU A 1 496 ? 3.051 5.699 13.383 1 40.16 496 LEU A C 1
ATOM 3996 O O . LEU A 1 496 ? 3.762 4.707 13.219 1 40.16 496 LEU A O 1
ATOM 4000 N N . ARG A 1 497 ? 2.102 5.746 14.133 1 35.97 497 ARG A N 1
ATOM 4001 C CA . ARG A 1 497 ? 1.669 4.363 14.305 1 35.97 497 ARG A CA 1
ATOM 4002 C C . ARG A 1 497 ? 1.611 3.637 12.961 1 35.97 497 ARG A C 1
ATOM 4004 O O . ARG A 1 497 ? 0.58 3.646 12.289 1 35.97 497 ARG A O 1
ATOM 4011 N N . MET A 1 498 ? 2.756 4.035 12.336 1 34.12 498 MET A N 1
ATOM 4012 C CA . MET A 1 498 ? 2.943 3.225 11.141 1 34.12 498 MET A CA 1
ATOM 4013 C C . MET A 1 498 ? 2.652 1.756 11.422 1 34.12 498 MET A C 1
ATOM 4015 O O . MET A 1 498 ? 3.256 1.16 12.312 1 34.12 498 MET A O 1
ATOM 4019 N N . PRO A 1 499 ? 1.635 1.516 11.414 1 30.19 499 PRO A N 1
ATOM 4020 C CA . PRO A 1 499 ? 1.604 0.053 11.5 1 30.19 499 PRO A CA 1
ATOM 4021 C C . PRO A 1 499 ? 2.658 -0.61 10.617 1 30.19 499 PRO A C 1
ATOM 4023 O O . PRO A 1 499 ? 2.629 -0.456 9.391 1 30.19 499 PRO A O 1
ATOM 4026 N N . HIS A 1 500 ? 3.969 -0.34 10.852 1 29.38 500 HIS A N 1
ATOM 4027 C CA . HIS A 1 500 ? 4.805 -1.236 10.062 1 29.38 500 HIS A CA 1
ATOM 4028 C C . HIS A 1 500 ? 4.348 -2.684 10.203 1 29.38 500 HIS A C 1
ATOM 4030 O O . HIS A 1 500 ? 4.434 -3.266 11.281 1 29.38 500 HIS A O 1
ATOM 4036 N N . PRO A 1 501 ? 3.488 -3.014 9.586 1 27.94 501 PRO A N 1
ATOM 4037 C CA . PRO A 1 501 ? 3.277 -4.461 9.641 1 27.94 501 PRO A CA 1
ATOM 4038 C C . PRO A 1 501 ? 4.582 -5.254 9.547 1 27.94 501 PRO A C 1
ATOM 4040 O O . PRO A 1 501 ? 4.695 -6.336 10.125 1 27.94 501 PRO A O 1
ATOM 4043 N N . CYS A 1 502 ? 5.453 -4.844 8.602 1 27.03 502 CYS A N 1
ATOM 4044 C CA . CYS A 1 502 ? 6.512 -5.758 8.188 1 27.03 502 CYS A CA 1
ATOM 4045 C C . CYS A 1 502 ? 7.648 -5.766 9.203 1 27.03 502 CYS A C 1
ATOM 4047 O O . CYS A 1 502 ? 8.625 -6.508 9.047 1 27.03 502 CYS A O 1
ATOM 4049 N N . MET A 1 503 ? 7.836 -4.758 10.117 1 24.83 503 MET A N 1
ATOM 4050 C CA . MET A 1 503 ? 9.164 -4.836 10.719 1 24.83 503 MET A CA 1
ATOM 4051 C C . MET A 1 503 ? 9.273 -6.043 11.641 1 24.83 503 MET A C 1
ATOM 4053 O O . MET A 1 503 ? 10.312 -6.266 12.258 1 24.83 503 MET A O 1
ATOM 4057 N N . TRP A 1 504 ? 8.305 -6.559 12.055 1 24.36 504 TRP A N 1
ATOM 4058 C CA . TRP A 1 504 ? 8.711 -7.621 12.969 1 24.36 504 TRP A CA 1
ATOM 4059 C C . TRP A 1 504 ? 9.641 -8.617 12.273 1 24.36 504 TRP A C 1
ATOM 4061 O O . TRP A 1 504 ? 10.398 -9.328 12.93 1 24.36 504 TRP A O 1
ATOM 4071 N N . LEU A 1 505 ? 9.492 -8.695 10.984 1 24.02 505 LEU A N 1
ATOM 4072 C CA . LEU A 1 505 ? 10.344 -9.789 10.523 1 24.02 505 LEU A CA 1
ATOM 4073 C C . LEU A 1 505 ? 11.82 -9.422 10.656 1 24.02 505 LEU A C 1
ATOM 4075 O O . LEU A 1 505 ? 12.695 -10.273 10.477 1 24.02 505 LEU A O 1
ATOM 4079 N N . LEU A 1 506 ? 12.164 -8.102 10.648 1 21.61 506 LEU A N 1
ATOM 4080 C CA . LEU A 1 506 ? 13.617 -7.996 10.719 1 21.61 506 LEU A CA 1
ATOM 4081 C C . LEU A 1 506 ? 14.125 -8.305 12.125 1 21.61 506 LEU A C 1
ATOM 4083 O O . LEU A 1 506 ? 15.328 -8.453 12.336 1 21.61 506 LEU A O 1
ATOM 4087 N N . THR A 1 507 ? 13.43 -7.789 13.062 1 20.59 507 THR A N 1
ATOM 4088 C CA . THR A 1 507 ? 14.242 -7.852 14.281 1 20.59 507 THR A CA 1
ATOM 4089 C C . THR A 1 507 ? 14.32 -9.281 14.797 1 20.59 507 THR A C 1
ATOM 4091 O O . THR A 1 507 ? 14.977 -9.547 15.812 1 20.59 507 THR A O 1
ATOM 4094 N N . ASN A 1 508 ? 13.57 -10.211 14.508 1 19.47 508 ASN A N 1
ATOM 4095 C CA . ASN A 1 508 ? 14.266 -11.328 15.141 1 19.47 508 ASN A CA 1
ATOM 4096 C C . ASN A 1 508 ? 15.43 -11.812 14.281 1 19.47 508 ASN A C 1
ATOM 4098 O O . ASN A 1 508 ? 15.281 -12 13.07 1 19.47 508 ASN A O 1
ATOM 4102 N N . MET B 1 1 ? -32.375 -41.5 10.008 1 23.41 1 MET B N 1
ATOM 4103 C CA . MET B 1 1 ? -31.016 -41.719 10.508 1 23.41 1 MET B CA 1
ATOM 4104 C C . MET B 1 1 ? -30.422 -43.031 9.961 1 23.41 1 MET B C 1
ATOM 4106 O O . MET B 1 1 ? -29.734 -43.719 10.68 1 23.41 1 MET B O 1
ATOM 4110 N N . LEU B 1 2 ? -30.812 -43.406 8.727 1 24.89 2 LEU B N 1
ATOM 4111 C CA . LEU B 1 2 ? -30.562 -44.75 8.203 1 24.89 2 LEU B CA 1
ATOM 4112 C C . LEU B 1 2 ? -29.062 -44.969 7.977 1 24.89 2 LEU B C 1
ATOM 4114 O O . LEU B 1 2 ? -28.438 -44.219 7.199 1 24.89 2 LEU B O 1
ATOM 4118 N N . ARG B 1 3 ? -28.391 -45.438 9.086 1 29.77 3 ARG B N 1
ATOM 4119 C CA . ARG B 1 3 ? -27.031 -45.969 9.203 1 29.77 3 ARG B CA 1
ATOM 4120 C C . ARG B 1 3 ? -26.766 -47.062 8.172 1 29.77 3 ARG B C 1
ATOM 4122 O O . ARG B 1 3 ? -27.188 -48.219 8.352 1 29.77 3 ARG B O 1
ATOM 4129 N N . ALA B 1 4 ? -26.922 -46.719 6.855 1 27.28 4 ALA B N 1
ATOM 4130 C CA . ALA B 1 4 ? -26.578 -47.781 5.914 1 27.28 4 ALA B CA 1
ATOM 4131 C C . ALA B 1 4 ? -25.188 -48.344 6.203 1 27.28 4 ALA B C 1
ATOM 4133 O O . ALA B 1 4 ? -24.203 -47.625 6.191 1 27.28 4 ALA B O 1
ATOM 4134 N N . SER B 1 5 ? -25.156 -49.406 7.039 1 27.81 5 SER B N 1
ATOM 4135 C CA . SER B 1 5 ? -24 -50.219 7.344 1 27.81 5 SER B CA 1
ATOM 4136 C C . SER B 1 5 ? -23.266 -50.625 6.074 1 27.81 5 SER B C 1
ATOM 4138 O O . SER B 1 5 ? -23.844 -51.25 5.18 1 27.81 5 SER B O 1
ATOM 4140 N N . ILE B 1 6 ? -22.312 -49.875 5.676 1 29.05 6 ILE B N 1
ATOM 4141 C CA . ILE B 1 6 ? -21.406 -50.25 4.594 1 29.05 6 ILE B CA 1
ATOM 4142 C C . ILE B 1 6 ? -20.844 -51.656 4.867 1 29.05 6 ILE B C 1
ATOM 4144 O O . ILE B 1 6 ? -20.094 -51.844 5.824 1 29.05 6 ILE B O 1
ATOM 4148 N N . ILE B 1 7 ? -21.656 -52.75 4.629 1 29.2 7 ILE B N 1
ATOM 4149 C CA . ILE B 1 7 ? -21.188 -54.125 4.691 1 29.2 7 ILE B CA 1
ATOM 4150 C C . ILE B 1 7 ? -19.875 -54.281 3.916 1 29.2 7 ILE B C 1
ATOM 4152 O O . ILE B 1 7 ? -19.828 -53.969 2.719 1 29.2 7 ILE B O 1
ATOM 4156 N N . LEU B 1 8 ? -18.781 -54.312 4.609 1 30.77 8 LEU B N 1
ATOM 4157 C CA . LEU B 1 8 ? -17.438 -54.656 4.137 1 30.77 8 LEU B CA 1
ATOM 4158 C C . LEU B 1 8 ? -17.406 -56.031 3.484 1 30.77 8 LEU B C 1
ATOM 4160 O O . LEU B 1 8 ? -17.531 -57.031 4.168 1 30.77 8 LEU B O 1
ATOM 4164 N N . LEU B 1 9 ? -17.969 -56.188 2.27 1 31.42 9 LEU B N 1
ATOM 4165 C CA . LEU B 1 9 ? -17.812 -57.469 1.602 1 31.42 9 LEU B CA 1
ATOM 4166 C C . LEU B 1 9 ? -16.359 -57.906 1.568 1 31.42 9 LEU B C 1
ATOM 4168 O O . LEU B 1 9 ? -15.461 -57.062 1.467 1 31.42 9 LEU B O 1
ATOM 4172 N N . PRO B 1 10 ? -16.047 -59.188 1.815 1 33.72 10 PRO B N 1
ATOM 4173 C CA . PRO B 1 10 ? -14.711 -59.812 1.814 1 33.72 10 PRO B CA 1
ATOM 4174 C C . PRO B 1 10 ? -13.953 -59.562 0.512 1 33.72 10 PRO B C 1
ATOM 4176 O O . PRO B 1 10 ? -14.555 -59.5 -0.561 1 33.72 10 PRO B O 1
ATOM 4179 N N . LEU B 1 11 ? -12.695 -59.031 0.52 1 36.75 11 LEU B N 1
ATOM 4180 C CA . LEU B 1 11 ? -11.695 -58.75 -0.496 1 36.75 11 LEU B CA 1
ATOM 4181 C C . LEU B 1 11 ? -11.312 -60 -1.266 1 36.75 11 LEU B C 1
ATOM 4183 O O . LEU B 1 11 ? -10.547 -60.812 -0.771 1 36.75 11 LEU B O 1
ATOM 4187 N N . ALA B 1 12 ? -12.203 -60.812 -1.876 1 36.72 12 ALA B N 1
ATOM 4188 C CA . ALA B 1 12 ? -11.625 -61.875 -2.691 1 36.72 12 ALA B CA 1
ATOM 4189 C C . ALA B 1 12 ? -10.641 -61.312 -3.709 1 36.72 12 ALA B C 1
ATOM 4191 O O . ALA B 1 12 ? -10.977 -60.438 -4.492 1 36.72 12 ALA B O 1
ATOM 4192 N N . ALA B 1 13 ? -9.312 -61.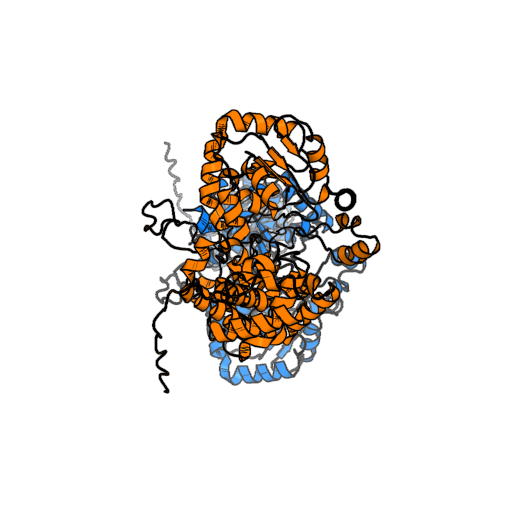562 -3.537 1 45.53 13 ALA B N 1
ATOM 4193 C CA . ALA B 1 13 ? -7.996 -61.219 -4.078 1 45.53 13 ALA B CA 1
ATOM 4194 C C . ALA B 1 13 ? -7.891 -61.625 -5.547 1 45.53 13 ALA B C 1
ATOM 4196 O O . ALA B 1 13 ? -6.793 -61.656 -6.105 1 45.53 13 ALA B O 1
ATOM 4197 N N . GLY B 1 14 ? -8.781 -62.375 -6.211 1 42.47 14 GLY B N 1
ATOM 4198 C CA . GLY B 1 14 ? -8.336 -62.938 -7.48 1 42.47 14 GLY B CA 1
ATOM 4199 C C . GLY B 1 14 ? -8.312 -61.906 -8.594 1 42.47 14 GLY B C 1
ATOM 4200 O O . GLY B 1 14 ? -8.922 -60.844 -8.477 1 42.47 14 GLY B O 1
ATOM 4201 N N . PHE B 1 15 ? -7.355 -62.125 -9.602 1 49.84 15 PHE B N 1
ATOM 4202 C CA . PHE B 1 15 ? -7.316 -61.469 -10.906 1 49.84 15 PHE B CA 1
ATOM 4203 C C . PHE B 1 15 ? -8.719 -61.344 -11.484 1 49.84 15 PHE B C 1
ATOM 4205 O O . PHE B 1 15 ? -9.539 -62.25 -11.352 1 49.84 15 PHE B O 1
ATOM 4212 N N . THR B 1 16 ? -9.141 -60.094 -11.477 1 54.22 16 THR B N 1
ATOM 4213 C CA . THR B 1 16 ? -10.383 -59.938 -12.227 1 54.22 16 THR B CA 1
ATOM 4214 C C . THR B 1 16 ? -10.133 -60.031 -13.727 1 54.22 16 THR B C 1
ATOM 4216 O O . THR B 1 16 ? -9.742 -59.062 -14.359 1 54.22 16 THR B O 1
ATOM 4219 N N . ASP B 1 17 ? -9.547 -61.188 -14.273 1 51.25 17 ASP B N 1
ATOM 4220 C CA . ASP B 1 17 ? -9.219 -61.5 -15.664 1 51.25 17 ASP B CA 1
ATOM 4221 C C . ASP B 1 17 ? -10.273 -60.906 -16.609 1 51.25 17 ASP B C 1
ATOM 4223 O O . ASP B 1 17 ? -11.461 -61.219 -16.484 1 51.25 17 ASP B O 1
ATOM 4227 N N . CYS B 1 18 ? -9.828 -59.688 -17.156 1 52.66 18 CYS B N 1
ATOM 4228 C CA . CYS B 1 18 ? -10.672 -59.25 -18.25 1 52.66 18 CYS B CA 1
ATOM 4229 C C . CYS B 1 18 ? -10.195 -59.812 -19.578 1 52.66 18 CYS B C 1
ATOM 4231 O O . CYS B 1 18 ? -9.008 -60.094 -19.75 1 52.66 18 CYS B O 1
ATOM 4233 N N . LEU B 1 19 ? -10.797 -60.562 -20.297 1 48.88 19 LEU B N 1
ATOM 4234 C CA . LEU B 1 19 ? -10.406 -61.031 -21.609 1 48.88 19 LEU B CA 1
ATOM 4235 C C . LEU B 1 19 ? -9.867 -59.906 -22.469 1 48.88 19 LEU B C 1
ATOM 4237 O O . LEU B 1 19 ? -10.32 -59.719 -23.609 1 48.88 19 LEU B O 1
ATOM 4241 N N . GLY B 1 20 ? -9.281 -58.875 -21.969 1 46.56 20 GLY B N 1
ATOM 4242 C CA . GLY B 1 20 ? -9.336 -57.531 -22.531 1 46.56 20 GLY B CA 1
ATOM 4243 C C . GLY B 1 20 ? -8.312 -57.312 -23.625 1 46.56 20 GLY B C 1
ATOM 4244 O O . GLY B 1 20 ? -8.484 -56.438 -24.469 1 46.56 20 GLY B O 1
ATOM 4245 N N . THR B 1 21 ? -7.113 -57.906 -23.578 1 44.41 21 THR B N 1
ATOM 4246 C CA . THR B 1 21 ? -6.137 -57.438 -24.547 1 44.41 21 THR B CA 1
ATOM 4247 C C . THR B 1 21 ? -6.559 -57.844 -25.969 1 44.41 21 THR B C 1
ATOM 4249 O O . THR B 1 21 ? -6.32 -57.094 -26.922 1 44.41 21 THR B O 1
ATOM 4252 N N . GLU B 1 22 ? -6.805 -59.062 -26.125 1 45.41 22 GLU B N 1
ATOM 4253 C CA . GLU B 1 22 ? -7.078 -59.5 -27.484 1 45.41 22 GLU B CA 1
ATOM 4254 C C . GLU B 1 22 ? -8.227 -58.719 -28.094 1 45.41 22 GLU B C 1
ATOM 4256 O O . GLU B 1 22 ? -8.281 -58.531 -29.312 1 45.41 22 GLU B O 1
ATOM 4261 N N . LEU B 1 23 ? -9 -58.156 -27.297 1 43.66 23 LEU B N 1
ATOM 4262 C CA . LEU B 1 23 ? -10.234 -57.531 -27.766 1 43.66 23 LEU B CA 1
ATOM 4263 C C . LEU B 1 23 ? -10 -56.062 -28.125 1 43.66 23 LEU B C 1
ATOM 4265 O O . LEU B 1 23 ? -10.828 -55.469 -28.797 1 43.66 23 LEU B O 1
ATOM 4269 N N . VAL B 1 24 ? -9.039 -55.5 -27.5 1 45.59 24 VAL B N 1
ATOM 4270 C CA . VAL B 1 24 ? -8.773 -54.094 -27.781 1 45.59 24 VAL B CA 1
ATOM 4271 C C . VAL B 1 24 ? -8.492 -53.906 -29.281 1 45.59 24 VAL B C 1
ATOM 4273 O O . VAL B 1 24 ? -8.781 -52.875 -29.844 1 45.59 24 VAL B O 1
ATOM 4276 N N . ALA B 1 25 ? -7.844 -54.812 -29.797 1 44.72 25 ALA B N 1
ATOM 4277 C CA . ALA B 1 25 ? -7.641 -54.75 -31.234 1 44.72 25 ALA B CA 1
ATOM 4278 C C . ALA B 1 25 ? -8.977 -54.75 -31.984 1 44.72 25 ALA B C 1
ATOM 4280 O O . ALA B 1 25 ? -9.023 -54.531 -33.188 1 44.72 25 ALA B O 1
ATOM 4281 N N . GLN B 1 26 ? -9.961 -55.031 -31.266 1 48.16 26 GLN B N 1
ATOM 4282 C CA . GLN B 1 26 ? -11.227 -55.094 -31.984 1 48.16 26 GLN B CA 1
ATOM 4283 C C . GLN B 1 26 ? -11.922 -53.75 -32.031 1 48.16 26 GLN B C 1
ATOM 4285 O O . GLN B 1 26 ? -11.414 -52.75 -31.484 1 48.16 26 GLN B O 1
ATOM 4290 N N . ASP B 1 27 ? -13.219 -53.688 -32.719 1 50.56 27 ASP B N 1
ATOM 4291 C CA . ASP B 1 27 ? -13.984 -52.469 -32.938 1 50.56 27 ASP B CA 1
ATOM 4292 C C . ASP B 1 27 ? -14.414 -51.844 -31.609 1 50.56 27 ASP B C 1
ATOM 4294 O O . ASP B 1 27 ? -14.516 -52.531 -30.594 1 50.56 27 ASP B O 1
ATOM 4298 N N . VAL B 1 28 ? -14.383 -50.5 -31.5 1 53.62 28 VAL B N 1
ATOM 4299 C CA . VAL B 1 28 ? -14.672 -49.656 -30.344 1 53.62 28 VAL B CA 1
ATOM 4300 C C . VAL B 1 28 ? -15.891 -50.188 -29.594 1 53.62 28 VAL B C 1
ATOM 4302 O O . VAL B 1 28 ? -15.945 -50.125 -28.375 1 53.62 28 VAL B O 1
ATOM 4305 N N . TRP B 1 29 ? -16.734 -50.75 -30.328 1 53.94 29 TRP B N 1
ATOM 4306 C CA . TRP B 1 29 ? -17.969 -51.25 -29.734 1 53.94 29 TRP B CA 1
ATOM 4307 C C . TRP B 1 29 ? -17.703 -52.5 -28.891 1 53.94 29 TRP B C 1
ATOM 4309 O O . TRP B 1 29 ? -18.344 -52.688 -27.859 1 53.94 29 TRP B O 1
ATOM 4319 N N . THR B 1 30 ? -16.844 -53.312 -29.328 1 53.78 30 THR B N 1
ATOM 4320 C CA . THR B 1 30 ? -16.453 -54.5 -28.562 1 53.78 30 THR B CA 1
ATOM 4321 C C . THR B 1 30 ? -15.773 -54.062 -27.266 1 53.78 30 THR B C 1
ATOM 4323 O O . THR B 1 30 ? -16.047 -54.625 -26.203 1 53.78 30 THR B O 1
ATOM 4326 N N . VAL B 1 31 ? -15.047 -53.094 -27.391 1 56.38 31 VAL B N 1
ATOM 4327 C CA . VAL B 1 31 ? -14.344 -52.594 -26.219 1 56.38 31 VAL B CA 1
ATOM 4328 C C . VAL B 1 31 ? -15.336 -52 -25.234 1 56.38 31 VAL B C 1
ATOM 4330 O O . VAL B 1 31 ? -15.258 -52.219 -24.031 1 56.38 31 VAL B O 1
ATOM 4333 N N . ALA B 1 32 ? -16.328 -51.281 -25.797 1 57.88 32 ALA B N 1
ATOM 4334 C CA . ALA B 1 32 ? -17.375 -50.688 -24.969 1 57.88 32 ALA B CA 1
ATOM 4335 C C . ALA B 1 32 ? -18.141 -51.75 -24.188 1 57.88 32 ALA B C 1
ATOM 4337 O O . ALA B 1 32 ? -18.453 -51.562 -23 1 57.88 32 ALA B O 1
ATOM 4338 N N . ARG B 1 33 ? -18.406 -52.812 -24.812 1 62.16 33 ARG B N 1
ATOM 4339 C CA . ARG B 1 33 ? -19.078 -53.938 -24.156 1 62.16 33 ARG B CA 1
ATOM 4340 C C . ARG B 1 33 ? -18.234 -54.5 -23.031 1 62.16 33 ARG B C 1
ATOM 4342 O O . ARG B 1 33 ? -18.75 -54.906 -21.984 1 62.16 33 ARG B O 1
ATOM 4349 N N . GLU B 1 34 ? -17.016 -54.469 -23.25 1 61.28 34 GLU B N 1
ATOM 4350 C CA . GLU B 1 34 ? -16.125 -54.969 -22.219 1 61.28 34 GLU B CA 1
ATOM 4351 C C . GLU B 1 34 ? -16.062 -54.031 -21.016 1 61.28 34 GLU B C 1
ATOM 4353 O O . GLU B 1 34 ? -15.914 -54.469 -19.875 1 61.28 34 GLU B O 1
ATOM 4358 N N . VAL B 1 35 ? -16.219 -52.75 -21.344 1 64.56 35 VAL B N 1
ATOM 4359 C CA . VAL B 1 35 ? -16.297 -51.781 -20.25 1 64.56 35 VAL B CA 1
ATOM 4360 C C . VAL B 1 35 ? -17.516 -52.094 -19.391 1 64.56 35 VAL B C 1
ATOM 4362 O O . VAL B 1 35 ? -17.422 -52.094 -18.156 1 64.56 35 VAL B O 1
ATOM 4365 N N . ASP B 1 36 ? -18.656 -52.406 -20.031 1 65.19 36 ASP B N 1
ATOM 4366 C CA . ASP B 1 36 ? -19.859 -52.781 -19.297 1 65.19 36 ASP B CA 1
ATOM 4367 C C . ASP B 1 36 ? -19.625 -54 -18.422 1 65.19 36 ASP B C 1
ATOM 4369 O O . ASP B 1 36 ? -20.062 -54.062 -17.281 1 65.19 36 ASP B O 1
ATOM 4373 N N . LYS B 1 37 ? -18.969 -54.938 -18.984 1 65.06 37 LYS B N 1
ATOM 4374 C CA . LYS B 1 37 ? -18.625 -56.156 -18.234 1 65.06 37 LYS B CA 1
ATOM 4375 C C . LYS B 1 37 ? -17.703 -55.844 -17.062 1 65.06 37 LYS B C 1
ATOM 4377 O O . LYS B 1 37 ? -17.906 -56.344 -15.961 1 65.06 37 LYS B O 1
ATOM 4382 N N . ALA B 1 38 ? -16.766 -55.062 -17.391 1 65.56 38 ALA B N 1
ATOM 4383 C CA . ALA B 1 38 ? -15.836 -54.688 -16.344 1 65.56 38 ALA B CA 1
ATOM 4384 C C . ALA B 1 38 ? -16.547 -53.938 -15.219 1 65.56 38 ALA B C 1
ATOM 4386 O O . ALA B 1 38 ? -16.25 -54.156 -14.039 1 65.56 38 ALA B O 1
ATOM 4387 N N . LEU B 1 39 ? -17.469 -53.125 -15.555 1 69.31 39 LEU B N 1
ATOM 4388 C CA . LEU B 1 39 ? -18.234 -52.406 -14.555 1 69.31 39 LEU B CA 1
ATOM 4389 C C . LEU B 1 39 ? -19.047 -53.375 -13.688 1 69.31 39 LEU B C 1
ATOM 4391 O O . LEU B 1 39 ? -19.125 -53.188 -12.469 1 69.31 39 LEU B O 1
ATOM 4395 N N . ASN B 1 40 ? -19.578 -54.375 -14.336 1 67.31 40 ASN B N 1
ATOM 4396 C CA . ASN B 1 40 ? -20.328 -55.375 -13.609 1 67.31 40 ASN B CA 1
ATOM 4397 C C . ASN B 1 40 ? -19.422 -56.219 -12.703 1 67.31 40 ASN B C 1
ATOM 4399 O O . ASN B 1 40 ? -19.75 -56.438 -11.539 1 67.31 40 ASN B O 1
ATOM 4403 N N . LEU B 1 41 ? -18.312 -56.5 -13.297 1 63.12 41 LEU B N 1
ATOM 4404 C CA . LEU B 1 41 ? -17.375 -57.344 -12.57 1 63.12 41 LEU B CA 1
ATOM 4405 C C . LEU B 1 41 ? -16.797 -56.625 -11.359 1 63.12 41 LEU B C 1
ATOM 4407 O O . LEU B 1 41 ? -16.516 -57.219 -10.328 1 63.12 41 LEU B O 1
ATOM 4411 N N . THR B 1 42 ? -16.703 -55.344 -11.602 1 62.94 42 THR B N 1
ATOM 4412 C CA . THR B 1 42 ? -16.109 -54.562 -10.531 1 62.94 42 THR B CA 1
ATOM 4413 C C . THR B 1 42 ? -17.203 -53.938 -9.656 1 62.94 42 THR B C 1
ATOM 4415 O O . THR B 1 42 ? -16.906 -53.188 -8.727 1 62.94 42 THR B O 1
ATOM 4418 N N . HIS B 1 43 ? -18.438 -54.188 -9.922 1 63.69 43 HIS B N 1
ATOM 4419 C CA . HIS B 1 43 ? -19.594 -53.75 -9.156 1 63.69 43 HIS B CA 1
ATOM 4420 C C . HIS B 1 43 ? -19.656 -52.25 -9.07 1 63.69 43 HIS B C 1
ATOM 4422 O O . HIS B 1 43 ? -19.938 -51.688 -8.008 1 63.69 43 HIS B O 1
ATOM 4428 N N . VAL B 1 44 ? -19.25 -51.562 -10.062 1 66.88 44 VAL B N 1
ATOM 4429 C CA . VAL B 1 44 ? -19.391 -50.125 -10.18 1 66.88 44 VAL B CA 1
ATOM 4430 C C . VAL B 1 44 ? -20.828 -49.781 -10.547 1 66.88 44 VAL B C 1
ATOM 4432 O O . VAL B 1 44 ? -21.391 -50.344 -11.484 1 66.88 44 VAL B O 1
ATOM 4435 N N . PRO B 1 45 ? -21.406 -48.844 -9.758 1 68.12 45 PRO B N 1
ATOM 4436 C CA . PRO B 1 45 ? -22.797 -48.438 -10.047 1 68.12 45 PRO B CA 1
ATOM 4437 C C . PRO B 1 45 ? -22.984 -47.906 -11.461 1 68.12 45 PRO B C 1
ATOM 4439 O O . PRO B 1 45 ? -22.094 -47.219 -11.977 1 68.12 45 PRO B O 1
ATOM 4442 N N . ARG B 1 46 ? -24.125 -48.125 -12.023 1 65.69 46 ARG B N 1
ATOM 4443 C CA . ARG B 1 46 ? -24.453 -47.781 -13.398 1 65.69 46 ARG B CA 1
ATOM 4444 C C . ARG B 1 46 ? -24.438 -46.25 -13.594 1 65.69 46 ARG B C 1
ATOM 4446 O O . ARG B 1 46 ? -24.188 -45.781 -14.703 1 65.69 46 ARG B O 1
ATOM 4453 N N . GLU B 1 47 ? -24.672 -45.562 -12.508 1 72.88 47 GLU B N 1
ATOM 4454 C CA . GLU B 1 47 ? -24.75 -44.094 -12.594 1 72.88 47 GLU B CA 1
ATOM 4455 C C . GLU B 1 47 ? -23.422 -43.5 -13.07 1 72.88 47 GLU B C 1
ATOM 4457 O O . GLU B 1 47 ? -23.406 -42.406 -13.633 1 72.88 47 GLU B O 1
ATOM 4462 N N . TYR B 1 48 ? -22.375 -44.281 -13.008 1 68.5 48 TYR B N 1
ATOM 4463 C CA . TYR B 1 48 ? -21.062 -43.781 -13.43 1 68.5 48 TYR B CA 1
ATOM 4464 C C . TYR B 1 48 ? -20.797 -44.156 -14.891 1 68.5 48 TYR B C 1
ATOM 4466 O O . TYR B 1 48 ? -19.844 -43.656 -15.484 1 68.5 48 TYR B O 1
ATOM 4474 N N . GLY B 1 49 ? -21.609 -44.875 -15.5 1 63.44 49 GLY B N 1
ATOM 4475 C CA . GLY B 1 49 ? -21.328 -45.562 -16.75 1 63.44 49 GLY B CA 1
ATOM 4476 C C . GLY B 1 49 ? -21.094 -44.625 -17.906 1 63.44 49 GLY B C 1
ATOM 4477 O O . GLY B 1 49 ? -20.188 -44.812 -18.719 1 63.44 49 GLY B O 1
ATOM 4478 N N . VAL B 1 50 ? -21.859 -43.531 -17.984 1 62.56 50 VAL B N 1
ATOM 4479 C CA . VAL B 1 50 ? -21.781 -42.625 -19.141 1 62.56 50 VAL B CA 1
ATOM 4480 C C . VAL B 1 50 ? -20.422 -41.938 -19.156 1 62.56 50 VAL B C 1
ATOM 4482 O O . VAL B 1 50 ? -19.75 -41.875 -20.188 1 62.56 50 VAL B O 1
ATOM 4485 N N . GLU B 1 51 ? -19.984 -41.469 -18.062 1 65.38 51 GLU B N 1
ATOM 4486 C CA . GLU B 1 51 ? -18.734 -40.719 -18.031 1 65.38 51 GLU B CA 1
ATOM 4487 C C . GLU B 1 51 ? -17.531 -41.656 -18.141 1 65.38 51 GLU B C 1
ATOM 4489 O O . GLU B 1 51 ? -16.516 -41.312 -18.734 1 65.38 51 GLU B O 1
ATOM 4494 N N . LEU B 1 52 ? -17.703 -42.812 -17.672 1 65.06 52 LEU B N 1
ATOM 4495 C CA . LEU B 1 52 ? -16.672 -43.812 -17.844 1 65.06 52 LEU B CA 1
ATOM 4496 C C . LEU B 1 52 ? -16.531 -44.219 -19.312 1 65.06 52 LEU B C 1
ATOM 4498 O O . LEU B 1 52 ? -15.406 -44.375 -19.812 1 65.06 52 LEU B O 1
ATOM 4502 N N . SER B 1 53 ? -17.688 -44.219 -19.891 1 59.31 53 SER B N 1
ATOM 4503 C CA . SER B 1 53 ? -17.656 -44.469 -21.312 1 59.31 53 SER B CA 1
ATOM 4504 C C . SER B 1 53 ? -16.969 -43.344 -22.078 1 59.31 53 SER B C 1
ATOM 4506 O O . SER B 1 53 ? -16.156 -43.594 -22.969 1 59.31 53 SER B O 1
ATOM 4508 N N . ASN B 1 54 ? -17.281 -42.219 -21.703 1 57.12 54 ASN B N 1
ATOM 4509 C CA . ASN B 1 54 ? -16.656 -41.062 -22.328 1 57.12 54 ASN B CA 1
ATOM 4510 C C . ASN B 1 54 ? -15.141 -41.094 -22.125 1 57.12 54 ASN B C 1
ATOM 4512 O O . ASN B 1 54 ? -14.375 -40.812 -23.047 1 57.12 54 ASN B O 1
ATOM 4516 N N . ALA B 1 55 ? -14.773 -41.344 -20.938 1 62.81 55 ALA B N 1
ATOM 4517 C CA . ALA B 1 55 ? -13.344 -41.469 -20.656 1 62.81 55 ALA B CA 1
ATOM 4518 C C . ALA B 1 55 ? -12.703 -42.562 -21.5 1 62.81 55 ALA B C 1
ATOM 4520 O O . ALA B 1 55 ? -11.578 -42.375 -21.984 1 62.81 55 ALA B O 1
ATOM 4521 N N . PHE B 1 56 ? -13.406 -43.562 -21.734 1 61.59 56 PHE B N 1
ATOM 4522 C CA . PHE B 1 56 ? -12.93 -44.656 -22.547 1 61.59 56 PHE B CA 1
ATOM 4523 C C . PHE B 1 56 ? -12.633 -44.188 -23.969 1 61.59 56 PHE B C 1
ATOM 4525 O O . PHE B 1 56 ? -11.547 -44.438 -24.5 1 61.59 56 PHE B O 1
ATOM 4532 N N . PHE B 1 57 ? -13.594 -43.469 -24.469 1 57.75 57 PHE B N 1
ATOM 4533 C CA . PHE B 1 57 ? -13.422 -43.031 -25.844 1 57.75 57 PHE B CA 1
ATOM 4534 C C . PHE B 1 57 ? -12.281 -42 -25.938 1 57.75 57 PHE B C 1
ATOM 4536 O O . PHE B 1 57 ? -11.523 -42 -26.906 1 57.75 57 PHE B O 1
ATOM 4543 N N . ALA B 1 58 ? -12.164 -41.25 -24.906 1 55.28 58 ALA B N 1
ATOM 4544 C CA . ALA B 1 58 ? -11.055 -40.281 -24.891 1 55.28 58 ALA B CA 1
ATOM 4545 C C . ALA B 1 58 ? -9.719 -41 -24.812 1 55.28 58 ALA B C 1
ATOM 4547 O O . ALA B 1 58 ? -8.766 -40.656 -25.5 1 55.28 58 ALA B O 1
ATOM 4548 N N . LEU B 1 59 ? -9.656 -41.969 -23.969 1 58.66 59 LEU B N 1
ATOM 4549 C CA . LEU B 1 59 ? -8.43 -42.719 -23.797 1 58.66 59 LEU B CA 1
ATOM 4550 C C . LEU B 1 59 ? -8.117 -43.562 -25.031 1 58.66 59 LEU B C 1
ATOM 4552 O O . LEU B 1 59 ? -6.953 -43.688 -25.406 1 58.66 59 LEU B O 1
ATOM 4556 N N . GLU B 1 60 ? -9.211 -44.156 -25.578 1 55.66 60 GLU B N 1
ATOM 4557 C CA . GLU B 1 60 ? -9.031 -44.906 -26.797 1 55.66 60 GLU B CA 1
ATOM 4558 C C . GLU B 1 60 ? -8.406 -44.062 -27.891 1 55.66 60 GLU B C 1
ATOM 4560 O O . GLU B 1 60 ? -7.48 -44.5 -28.578 1 55.66 60 GLU B O 1
ATOM 4565 N N . ARG B 1 61 ? -8.898 -42.875 -27.922 1 52.12 61 ARG B N 1
ATOM 4566 C CA . ARG B 1 61 ? -8.398 -41.938 -28.938 1 52.12 61 ARG B CA 1
ATOM 4567 C C . ARG B 1 61 ? -6.949 -41.562 -28.641 1 52.12 61 ARG B C 1
ATOM 4569 O O . ARG B 1 61 ? -6.168 -41.312 -29.562 1 52.12 61 ARG B O 1
ATOM 4576 N N . SER B 1 62 ? -6.699 -41.562 -27.344 1 48.81 62 SER B N 1
ATOM 4577 C CA . SER B 1 62 ? -5.348 -41.156 -26.984 1 48.81 62 SER B CA 1
ATOM 4578 C C . SER B 1 62 ? -4.371 -42.344 -27.078 1 48.81 62 SER B C 1
ATOM 4580 O O . SER B 1 62 ? -3.154 -42.125 -27.047 1 48.81 62 SER B O 1
ATOM 4582 N N . GLY B 1 63 ? -4.832 -43.594 -27.312 1 46.88 63 GLY B N 1
ATOM 4583 C CA . GLY B 1 63 ? -3.992 -44.781 -27.359 1 46.88 63 GLY B CA 1
ATOM 4584 C C . GLY B 1 63 ? -3.566 -45.281 -25.984 1 46.88 63 GLY B C 1
ATOM 4585 O O . GLY B 1 63 ? -2.766 -46.219 -25.875 1 46.88 63 GLY B O 1
ATOM 4586 N N . ALA B 1 64 ? -3.93 -44.688 -24.984 1 48.34 64 ALA B N 1
ATOM 4587 C CA . ALA B 1 64 ? -3.463 -45 -23.641 1 48.34 64 ALA B CA 1
ATOM 4588 C C . ALA B 1 64 ? -4.164 -46.25 -23.109 1 48.34 64 ALA B C 1
ATOM 4590 O O . ALA B 1 64 ? -3.752 -46.812 -22.094 1 48.34 64 ALA B O 1
ATOM 4591 N N . LEU B 1 65 ? -5.176 -46.812 -23.75 1 50.22 65 LEU B N 1
ATOM 4592 C CA . LEU B 1 65 ? -6.051 -47.875 -23.25 1 50.22 65 LEU B CA 1
ATOM 4593 C C . LEU B 1 65 ? -5.34 -49.219 -23.281 1 50.22 65 LEU B C 1
ATOM 4595 O O . LEU B 1 65 ? -5.566 -50.062 -22.406 1 50.22 65 LEU B O 1
ATOM 4599 N N . PRO B 1 66 ? -4.516 -49.438 -24.125 1 46.09 66 PRO B N 1
ATOM 4600 C CA . PRO B 1 66 ? -4.09 -50.844 -24.188 1 46.09 66 PRO B CA 1
ATOM 4601 C C . PRO B 1 66 ? -3.66 -51.375 -22.812 1 46.09 66 PRO B C 1
ATOM 4603 O O . PRO B 1 66 ? -3.975 -52.531 -22.469 1 46.09 66 PRO B O 1
ATOM 4606 N N . GLY B 1 67 ? -2.723 -50.906 -22.141 1 46.53 67 GLY B N 1
ATOM 4607 C CA . GLY B 1 67 ? -2.285 -51.562 -20.906 1 46.53 67 GLY B CA 1
ATOM 4608 C C . GLY B 1 67 ? -3.383 -51.688 -19.875 1 46.53 67 GLY B C 1
ATOM 4609 O O . GLY B 1 67 ? -3.301 -52.5 -18.969 1 46.53 67 GLY B O 1
ATOM 4610 N N . ALA B 1 68 ? -4.207 -50.812 -19.828 1 50 68 ALA B N 1
ATOM 4611 C CA . ALA B 1 68 ? -5.309 -50.875 -18.859 1 50 68 ALA B CA 1
ATOM 4612 C C . ALA B 1 68 ? -6.195 -52.094 -19.141 1 50 68 ALA B C 1
ATOM 4614 O O . ALA B 1 68 ? -6.926 -52.562 -18.266 1 50 68 ALA B O 1
ATOM 4615 N N . ILE B 1 69 ? -5.934 -52.781 -20.312 1 54.09 69 ILE B N 1
ATOM 4616 C CA . ILE B 1 69 ? -6.934 -53.656 -20.891 1 54.09 69 ILE B CA 1
ATOM 4617 C C . ILE B 1 69 ? -6.75 -55.062 -20.328 1 54.09 69 ILE B C 1
ATOM 4619 O O . ILE B 1 69 ? -7.707 -55.844 -20.25 1 54.09 69 ILE B O 1
ATOM 4623 N N . GLU B 1 70 ? -5.617 -55.406 -19.672 1 55.38 70 GLU B N 1
ATOM 4624 C CA . GLU B 1 70 ? -5.535 -56.812 -19.375 1 55.38 70 GLU B CA 1
ATOM 4625 C C . GLU B 1 70 ? -6.281 -57.156 -18.078 1 55.38 70 GLU B C 1
ATOM 4627 O O . GLU B 1 70 ? -6.676 -58.281 -17.859 1 55.38 70 GLU B O 1
ATOM 4632 N N . ASP B 1 71 ? -6.543 -56.188 -17.25 1 60.31 71 ASP B N 1
ATOM 4633 C CA . ASP B 1 71 ? -7.211 -56.375 -15.961 1 60.31 71 ASP B CA 1
ATOM 4634 C C . ASP B 1 71 ? -8.43 -55.469 -15.836 1 60.31 71 ASP B C 1
ATOM 4636 O O . ASP B 1 71 ? -8.328 -54.25 -16.031 1 60.31 71 ASP B O 1
ATOM 4640 N N . CYS B 1 72 ? -9.641 -56.062 -15.5 1 63.88 72 CYS B N 1
ATOM 4641 C CA . CYS B 1 72 ? -10.906 -55.344 -15.477 1 63.88 72 CYS B CA 1
ATOM 4642 C C . CYS B 1 72 ? -10.883 -54.25 -14.422 1 63.88 72 CYS B C 1
ATOM 4644 O O . CYS B 1 72 ? -11.312 -53.125 -14.672 1 63.88 72 CYS B O 1
ATOM 4646 N N . ALA B 1 73 ? -10.438 -54.625 -13.242 1 68 73 ALA B N 1
ATOM 4647 C CA . ALA B 1 73 ? -10.406 -53.656 -12.164 1 68 73 ALA B CA 1
ATOM 4648 C C . ALA B 1 73 ? -9.508 -52.469 -12.508 1 68 73 ALA B C 1
ATOM 4650 O O . ALA B 1 73 ? -9.867 -51.312 -12.273 1 68 73 ALA B O 1
ATOM 4651 N N . LEU B 1 74 ? -8.445 -52.719 -13.102 1 69.06 74 LEU B N 1
ATOM 4652 C CA . LEU B 1 74 ? -7.512 -51.688 -13.516 1 69.06 74 LEU B CA 1
ATOM 4653 C C . LEU B 1 74 ? -8.117 -50.812 -14.625 1 69.06 74 LEU B C 1
ATOM 4655 O O . LEU B 1 74 ? -7.941 -49.594 -14.641 1 69.06 74 LEU B O 1
ATOM 4659 N N . GLY B 1 75 ? -8.75 -51.469 -15.523 1 69.88 75 GLY B N 1
ATOM 4660 C CA . GLY B 1 75 ? -9.422 -50.75 -16.594 1 69.88 75 GLY B CA 1
ATOM 4661 C C . GLY B 1 75 ? -10.484 -49.781 -16.094 1 69.88 75 GLY B C 1
ATOM 4662 O O . GLY B 1 75 ? -10.523 -48.625 -16.516 1 69.88 75 GLY B O 1
ATOM 4663 N N . VAL B 1 76 ? -11.242 -50.25 -15.133 1 70.94 76 VAL B N 1
ATOM 4664 C CA . VAL B 1 76 ? -12.312 -49.406 -14.602 1 70.94 76 VAL B CA 1
ATOM 4665 C C . VAL B 1 76 ? -11.711 -48.281 -13.781 1 70.94 76 VAL B C 1
ATOM 4667 O O . VAL B 1 76 ? -12.195 -47.125 -13.836 1 70.94 76 VAL B O 1
ATOM 4670 N N . ALA B 1 77 ? -10.742 -48.562 -13.07 1 75.19 77 ALA B N 1
ATOM 4671 C CA . ALA B 1 77 ? -10.078 -47.531 -12.281 1 75.19 77 ALA B CA 1
ATOM 4672 C C . ALA B 1 77 ? -9.5 -46.438 -13.18 1 75.19 77 ALA B C 1
ATOM 4674 O O . ALA B 1 77 ? -9.625 -45.25 -12.883 1 75.19 77 ALA B O 1
ATOM 4675 N N . THR B 1 78 ? -8.875 -46.781 -14.281 1 74.94 78 THR B N 1
ATOM 4676 C CA . THR B 1 78 ? -8.312 -45.844 -15.242 1 74.94 78 THR B CA 1
ATOM 4677 C C . THR B 1 78 ? -9.406 -44.969 -15.859 1 74.94 78 THR B C 1
ATOM 4679 O O . THR B 1 78 ? -9.242 -43.75 -16.016 1 74.94 78 THR B O 1
ATOM 4682 N N . LEU B 1 79 ? -10.484 -45.656 -16.188 1 74.88 79 LEU B N 1
ATOM 4683 C CA . LEU B 1 79 ? -11.609 -44.906 -16.766 1 74.88 79 LEU B CA 1
ATOM 4684 C C . LEU B 1 79 ? -12.195 -43.938 -15.75 1 74.88 79 LEU B C 1
ATOM 4686 O O . LEU B 1 79 ? -12.531 -42.812 -16.094 1 74.88 79 LEU B O 1
ATOM 4690 N N . ALA B 1 80 ? -12.344 -44.406 -14.508 1 79.06 80 ALA B N 1
ATOM 4691 C CA . ALA B 1 80 ? -12.883 -43.531 -13.461 1 79.06 80 ALA B CA 1
ATOM 4692 C C . ALA B 1 80 ? -12.023 -42.312 -13.266 1 79.06 80 ALA B C 1
ATOM 4694 O O . ALA B 1 80 ? -12.547 -41.188 -13.172 1 79.06 80 ALA B O 1
ATOM 4695 N N . LEU B 1 81 ? -10.766 -42.5 -13.266 1 81.19 81 LEU B N 1
ATOM 4696 C CA . LEU B 1 81 ? -9.836 -41.375 -13.078 1 81.19 81 LEU B CA 1
ATOM 4697 C C . LEU B 1 81 ? -9.914 -40.406 -14.258 1 81.19 81 LEU B C 1
ATOM 4699 O O . LEU B 1 81 ? -9.977 -39.188 -14.062 1 81.19 81 LEU B O 1
ATOM 4703 N N . ASN B 1 82 ? -9.938 -40.875 -15.453 1 77.56 82 ASN B N 1
ATOM 4704 C CA . ASN B 1 82 ? -9.93 -40.031 -16.656 1 77.56 82 ASN B CA 1
ATOM 4705 C C . ASN B 1 82 ? -11.297 -39.375 -16.891 1 77.56 82 ASN B C 1
ATOM 4707 O O . ASN B 1 82 ? -11.414 -38.438 -17.688 1 77.56 82 ASN B O 1
ATOM 4711 N N . ALA B 1 83 ? -12.32 -39.875 -16.203 1 78.75 83 ALA B N 1
ATOM 4712 C CA . ALA B 1 83 ? -13.664 -39.344 -16.344 1 78.75 83 ALA B CA 1
ATOM 4713 C C . ALA B 1 83 ? -13.859 -38.094 -15.469 1 78.75 83 ALA B C 1
ATOM 4715 O O . ALA B 1 83 ? -14.828 -37.375 -15.625 1 78.75 83 ALA B O 1
ATOM 4716 N N . VAL B 1 84 ? -12.977 -37.875 -14.586 1 86.38 84 VAL B N 1
ATOM 4717 C CA . VAL B 1 84 ? -13.148 -36.875 -13.547 1 86.38 84 VAL B CA 1
ATOM 4718 C C . VAL B 1 84 ? -13.359 -35.5 -14.188 1 86.38 84 VAL B C 1
ATOM 4720 O O . VAL B 1 84 ? -14.344 -34.812 -13.891 1 86.38 84 VAL B O 1
ATOM 4723 N N . PRO B 1 85 ? -12.531 -35 -15.156 1 85.31 85 PRO B N 1
ATOM 4724 C CA . PRO B 1 85 ? -12.758 -33.688 -15.766 1 85.31 85 PRO B CA 1
ATOM 4725 C C . PRO B 1 85 ? -14.078 -33.594 -16.531 1 85.31 85 PRO B C 1
ATOM 4727 O O . PRO B 1 85 ? -14.75 -32.562 -16.516 1 85.31 85 PRO B O 1
ATOM 4730 N N . PHE B 1 86 ? -14.469 -34.719 -17.125 1 80.62 86 PHE B N 1
ATOM 4731 C CA . PHE B 1 86 ? -15.711 -34.75 -17.891 1 80.62 86 PHE B CA 1
ATOM 4732 C C . PHE B 1 86 ? -16.922 -34.719 -16.953 1 80.62 86 PHE B C 1
ATOM 4734 O O . PHE B 1 86 ? -17.922 -34.094 -17.266 1 80.62 86 PHE B O 1
ATOM 4741 N N . ALA B 1 87 ? -16.766 -35.469 -15.875 1 84.31 87 ALA B N 1
ATOM 4742 C CA . ALA B 1 87 ? -17.828 -35.438 -14.875 1 84.31 87 ALA B CA 1
ATOM 4743 C C . ALA B 1 87 ? -18.062 -34.031 -14.344 1 84.31 87 ALA B C 1
ATOM 4745 O O . ALA B 1 87 ? -19.203 -33.594 -14.125 1 84.31 87 ALA B O 1
ATOM 4746 N N . GLU B 1 88 ? -17.016 -33.25 -14.148 1 91 88 GLU B N 1
ATOM 4747 C CA . GLU B 1 88 ? -17.156 -31.875 -13.68 1 91 88 GLU B CA 1
ATOM 4748 C C . GLU B 1 88 ? -17.906 -31.016 -14.703 1 91 88 GLU B C 1
ATOM 4750 O O . GLU B 1 88 ? -18.812 -30.266 -14.352 1 91 88 GLU B O 1
ATOM 4755 N N . LEU B 1 89 ? -17.516 -31.125 -15.953 1 86.19 89 LEU B N 1
ATOM 4756 C CA . LEU B 1 89 ? -18.109 -30.312 -17.016 1 86.19 89 LEU B CA 1
ATOM 4757 C C . LEU B 1 89 ? -19.609 -30.578 -17.141 1 86.19 89 LEU B C 1
ATOM 4759 O O . LEU B 1 89 ? -20.391 -29.656 -17.359 1 86.19 89 LEU B O 1
ATOM 4763 N N . ARG B 1 90 ? -19.938 -31.797 -16.969 1 83.81 90 ARG B N 1
ATOM 4764 C CA . ARG B 1 90 ? -21.312 -32.188 -17.219 1 83.81 90 ARG B CA 1
ATOM 4765 C C . ARG B 1 90 ? -22.172 -32.031 -15.961 1 83.81 90 ARG B C 1
ATOM 4767 O O . ARG B 1 90 ? -23.312 -31.594 -16.031 1 83.81 90 ARG B O 1
ATOM 4774 N N . PHE B 1 91 ? -21.609 -32.438 -14.742 1 89.19 91 PHE B N 1
ATOM 4775 C CA . PHE B 1 91 ? -22.469 -32.562 -13.57 1 89.19 91 PHE B CA 1
ATOM 4776 C C . PHE B 1 91 ? -21.969 -31.719 -12.422 1 89.19 91 PHE B C 1
ATOM 4778 O O . PHE B 1 91 ? -22.641 -31.609 -11.383 1 89.19 91 PHE B O 1
ATOM 4785 N N . GLY B 1 92 ? -20.828 -31.125 -12.5 1 91.25 92 GLY B N 1
ATOM 4786 C CA . GLY B 1 92 ? -20.297 -30.297 -11.43 1 91.25 92 GLY B CA 1
ATOM 4787 C C . GLY B 1 92 ? -19.219 -30.984 -10.625 1 91.25 92 GLY B C 1
ATOM 4788 O O . GLY B 1 92 ? -19 -32.188 -10.766 1 91.25 92 GLY B O 1
ATOM 4789 N N . THR B 1 93 ? -18.531 -30.203 -9.844 1 93.56 93 THR B N 1
ATOM 4790 C CA . THR B 1 93 ? -17.359 -30.641 -9.109 1 93.56 93 THR B CA 1
ATOM 4791 C C . THR B 1 93 ? -17.734 -31.703 -8.07 1 93.56 93 THR B C 1
ATOM 4793 O O . THR B 1 93 ? -16.953 -32.625 -7.812 1 93.56 93 THR B O 1
ATOM 4796 N N . LEU B 1 94 ? -18.922 -31.594 -7.496 1 92.56 94 LEU B N 1
ATOM 4797 C CA . LEU B 1 94 ? -19.344 -32.562 -6.5 1 92.56 94 LEU B CA 1
ATOM 4798 C C . LEU B 1 94 ? -19.438 -33.969 -7.102 1 92.56 94 LEU B C 1
ATOM 4800 O O . LEU B 1 94 ? -19.016 -34.938 -6.477 1 92.56 94 LEU B O 1
ATOM 4804 N N . GLN B 1 95 ? -19.922 -34 -8.312 1 89.31 95 GLN B N 1
ATOM 4805 C CA . GLN B 1 95 ? -20.016 -35.312 -8.992 1 89.31 95 GLN B CA 1
ATOM 4806 C C . GLN B 1 95 ? -18.641 -35.812 -9.406 1 89.31 95 GLN B C 1
ATOM 4808 O O . GLN B 1 95 ? -18.375 -37 -9.359 1 89.31 95 GLN B O 1
ATOM 4813 N N . ALA B 1 96 ? -17.844 -34.906 -9.867 1 90.56 96 ALA B N 1
ATOM 4814 C CA . ALA B 1 96 ? -16.469 -35.281 -10.203 1 90.56 96 ALA B CA 1
ATOM 4815 C C . ALA B 1 96 ? -15.773 -35.938 -9.016 1 90.56 96 ALA B C 1
ATOM 4817 O O . ALA B 1 96 ? -15.023 -36.906 -9.172 1 90.56 96 ALA B O 1
ATOM 4818 N N . LYS B 1 97 ? -16.031 -35.438 -7.832 1 93.75 97 LYS B N 1
ATOM 4819 C CA . LYS B 1 97 ? -15.461 -36 -6.609 1 93.75 97 LYS B CA 1
ATOM 4820 C C . LYS B 1 97 ? -15.852 -37.438 -6.434 1 93.75 97 LYS B C 1
ATOM 4822 O O . LYS B 1 97 ? -15.039 -38.281 -6.008 1 93.75 97 LYS B O 1
ATOM 4827 N N . GLU B 1 98 ? -17.047 -37.812 -6.793 1 90.75 98 GLU B N 1
ATOM 4828 C CA . GLU B 1 98 ? -17.516 -39.188 -6.668 1 90.75 98 GLU B CA 1
ATOM 4829 C C . GLU B 1 98 ? -16.766 -40.125 -7.602 1 90.75 98 GLU B C 1
ATOM 4831 O O . GLU B 1 98 ? -16.484 -41.281 -7.25 1 90.75 98 GLU B O 1
ATOM 4836 N N . TYR B 1 99 ? -16.5 -39.625 -8.742 1 87.5 99 TYR B N 1
ATOM 4837 C CA . TYR B 1 99 ? -15.703 -40.438 -9.672 1 87.5 99 TYR B CA 1
ATOM 4838 C C . TYR B 1 99 ? -14.305 -40.656 -9.125 1 87.5 99 TYR B C 1
ATOM 4840 O O . TYR B 1 99 ? -13.758 -41.75 -9.258 1 87.5 99 TYR B O 1
ATOM 4848 N N . PHE B 1 100 ? -13.766 -39.688 -8.555 1 90.31 100 PHE B N 1
ATOM 4849 C CA . PHE B 1 100 ? -12.43 -39.844 -7.98 1 90.31 100 PHE B CA 1
ATOM 4850 C C . PHE B 1 100 ? -12.469 -40.812 -6.797 1 90.31 100 PHE B C 1
ATOM 4852 O O . PHE B 1 100 ? -11.562 -41.625 -6.629 1 90.31 100 PHE B O 1
ATOM 4859 N N . LEU B 1 101 ? -13.531 -40.688 -5.965 1 91.06 101 LEU B N 1
ATOM 4860 C CA . LEU B 1 101 ? -13.68 -41.594 -4.836 1 91.06 101 LEU B CA 1
ATOM 4861 C C . LEU B 1 101 ? -13.852 -43.031 -5.312 1 91.06 101 LEU B C 1
ATOM 4863 O O . LEU B 1 101 ? -13.352 -43.969 -4.68 1 91.06 101 LEU B O 1
ATOM 4867 N N . LEU B 1 102 ? -14.516 -43.219 -6.398 1 85.12 102 LEU B N 1
ATOM 4868 C CA . LEU B 1 102 ? -14.625 -44.531 -7.004 1 85.12 102 LEU B CA 1
ATOM 4869 C C . LEU B 1 102 ? -13.25 -45.062 -7.402 1 85.12 102 LEU B C 1
ATOM 4871 O O . LEU B 1 102 ? -12.93 -46.219 -7.148 1 85.12 102 LEU B O 1
ATOM 4875 N N . PHE B 1 103 ? -12.492 -44.188 -8.055 1 84.19 103 PHE B N 1
ATOM 4876 C CA . PHE B 1 103 ? -11.125 -44.531 -8.422 1 84.19 103 PHE B CA 1
ATOM 4877 C C . PHE B 1 103 ? -10.336 -44.969 -7.191 1 84.19 103 PHE B C 1
ATOM 4879 O O . PHE B 1 103 ? -9.672 -46.031 -7.215 1 84.19 103 PHE B O 1
ATOM 4886 N N . GLU B 1 104 ? -10.477 -44.219 -6.055 1 84.62 104 GLU B N 1
ATOM 4887 C CA . GLU B 1 104 ? -9.734 -44.531 -4.836 1 84.62 104 GLU B CA 1
ATOM 4888 C C . GLU B 1 104 ? -10.195 -45.875 -4.254 1 84.62 104 GLU B C 1
ATOM 4890 O O . GLU B 1 104 ? -9.375 -46.656 -3.775 1 84.62 104 GLU B O 1
ATOM 4895 N N . GLN B 1 105 ? -11.445 -46.094 -4.273 1 84.06 105 GLN B N 1
ATOM 4896 C CA . GLN B 1 105 ? -12.016 -47.344 -3.768 1 84.06 105 GLN B CA 1
ATOM 4897 C C . GLN B 1 105 ? -11.492 -48.562 -4.555 1 84.06 105 GLN B C 1
ATOM 4899 O O . GLN B 1 105 ? -11.133 -49.562 -3.967 1 84.06 105 GLN B O 1
ATOM 4904 N N . LEU B 1 106 ? -11.445 -48.375 -5.836 1 78.12 106 LEU B N 1
ATOM 4905 C CA . LEU B 1 106 ? -10.945 -49.469 -6.684 1 78.12 106 LEU B CA 1
ATOM 4906 C C . LEU B 1 106 ? -9.461 -49.688 -6.445 1 78.12 106 LEU B C 1
ATOM 4908 O O . LEU B 1 106 ? -9 -50.844 -6.449 1 78.12 106 LEU B O 1
ATOM 4912 N N . GLN B 1 107 ? -8.789 -48.625 -6.266 1 77.56 107 GLN B N 1
ATOM 4913 C CA . GLN B 1 107 ? -7.359 -48.719 -5.98 1 77.56 107 GLN B CA 1
ATOM 4914 C C . GLN B 1 107 ? -7.121 -49.469 -4.664 1 77.56 107 GLN B C 1
ATOM 4916 O O . GLN B 1 107 ? -6.207 -50.281 -4.559 1 77.56 107 GLN B O 1
ATOM 4921 N N . ARG B 1 108 ? -7.914 -49.156 -3.713 1 80.19 108 ARG B N 1
ATOM 4922 C CA . ARG B 1 108 ? -7.77 -49.812 -2.412 1 80.19 108 ARG B CA 1
ATOM 4923 C C . ARG B 1 108 ? -8.125 -51.281 -2.49 1 80.19 108 ARG B C 1
ATOM 4925 O O . ARG B 1 108 ? -7.441 -52.125 -1.911 1 80.19 108 ARG B O 1
ATOM 4932 N N . LYS B 1 109 ? -9.117 -51.562 -3.168 1 76.88 109 LYS B N 1
ATOM 4933 C CA . LYS B 1 109 ? -9.641 -52.938 -3.238 1 76.88 109 LYS B CA 1
ATOM 4934 C C . LYS B 1 109 ? -8.742 -53.812 -4.09 1 76.88 109 LYS B C 1
ATOM 4936 O O . LYS B 1 109 ? -8.547 -55 -3.773 1 76.88 109 LYS B O 1
ATOM 4941 N N . TYR B 1 110 ? -8.141 -53.219 -5.164 1 70.94 110 TYR B N 1
ATOM 4942 C CA . TYR B 1 110 ? -7.395 -54.031 -6.117 1 70.94 110 TYR B CA 1
ATOM 4943 C C . TYR B 1 110 ? -5.945 -53.562 -6.207 1 70.94 110 TYR B C 1
ATOM 4945 O O . TYR B 1 110 ? -5.293 -53.719 -7.242 1 70.94 110 TYR B O 1
ATOM 4953 N N . GLY B 1 111 ? -5.395 -52.781 -5.207 1 65.19 111 GLY B N 1
ATOM 4954 C CA . GLY B 1 111 ? -4.078 -52.156 -5.152 1 65.19 111 GLY B CA 1
ATOM 4955 C C . GLY B 1 111 ? -2.959 -53.094 -5.57 1 65.19 111 GLY B C 1
ATOM 4956 O O . GLY B 1 111 ? -1.965 -52.656 -6.152 1 65.19 111 GLY B O 1
ATOM 4957 N N . HIS B 1 112 ? -3.09 -54.312 -5.305 1 63.12 112 HIS B N 1
ATOM 4958 C CA . HIS B 1 112 ? -2.057 -55.312 -5.613 1 63.12 112 HIS B CA 1
ATOM 4959 C C . HIS B 1 112 ? -1.836 -55.406 -7.117 1 63.12 112 HIS B C 1
ATOM 4961 O O . HIS B 1 112 ? -0.742 -55.781 -7.562 1 63.12 112 HIS B O 1
ATOM 4967 N N . LEU B 1 113 ? -2.809 -55.125 -7.859 1 59.47 113 LEU B N 1
ATOM 4968 C CA . LEU B 1 113 ? -2.707 -55.188 -9.312 1 59.47 113 LEU B CA 1
ATOM 4969 C C . LEU B 1 113 ? -1.908 -54.031 -9.875 1 59.47 113 LEU B C 1
ATOM 4971 O O . LEU B 1 113 ? -1.324 -54.125 -10.953 1 59.47 113 LEU B O 1
ATOM 4975 N N . TRP B 1 114 ? -1.805 -52.969 -9.078 1 59.62 114 TRP B N 1
ATOM 4976 C CA . TRP B 1 114 ? -1.158 -51.719 -9.484 1 59.62 114 TRP B CA 1
ATOM 4977 C C . TRP B 1 114 ? 0.354 -51.906 -9.578 1 59.62 114 TRP B C 1
ATOM 4979 O O . TRP B 1 114 ? 0.989 -51.406 -10.508 1 59.62 114 TRP B O 1
ATOM 4989 N N . ASN B 1 115 ? 0.855 -52.406 -8.562 1 53.81 115 ASN B N 1
ATOM 4990 C CA . ASN B 1 115 ? 2.297 -52.594 -8.438 1 53.81 115 ASN B CA 1
ATOM 4991 C C . ASN B 1 115 ? 2.807 -53.656 -9.398 1 53.81 115 ASN B C 1
ATOM 4993 O O . ASN B 1 115 ? 3.949 -53.594 -9.859 1 53.81 115 ASN B O 1
ATOM 4997 N N . ALA B 1 116 ? 2.021 -54.562 -9.664 1 50 116 ALA B N 1
ATOM 4998 C CA . ALA B 1 116 ? 2.504 -55.688 -10.445 1 50 116 ALA B CA 1
ATOM 4999 C C . ALA B 1 116 ? 2.711 -55.312 -11.906 1 50 116 ALA B C 1
ATOM 5001 O O . ALA B 1 116 ? 3.654 -55.781 -12.547 1 50 116 ALA B O 1
ATOM 5002 N N . GLY B 1 117 ? 1.922 -54.469 -12.516 1 47.38 117 GLY B N 1
ATOM 5003 C CA . GLY B 1 117 ? 1.965 -54.281 -13.953 1 47.38 117 GLY B CA 1
ATOM 5004 C C . GLY B 1 117 ? 2.609 -52.969 -14.352 1 47.38 117 GLY B C 1
ATOM 5005 O O . GLY B 1 117 ? 2.758 -52.656 -15.539 1 47.38 117 GLY B O 1
ATOM 5006 N N . GLY B 1 118 ? 3.244 -52.312 -13.359 1 48.28 118 GLY B N 1
ATOM 5007 C CA . GLY B 1 118 ? 3.863 -51.031 -13.68 1 48.28 118 GLY B CA 1
ATOM 5008 C C . GLY B 1 118 ? 2.859 -49.969 -14.078 1 48.28 118 GLY B C 1
ATOM 5009 O O . GLY B 1 118 ? 3.215 -48.969 -14.727 1 48.28 118 GLY B O 1
ATOM 5010 N N . PHE B 1 119 ? 1.632 -50.219 -13.953 1 47.28 119 PHE B N 1
ATOM 5011 C CA . PHE B 1 119 ? 0.562 -49.375 -14.438 1 47.28 119 PHE B CA 1
ATOM 5012 C C . PHE B 1 119 ? 0.391 -48.156 -13.531 1 47.28 119 PHE B C 1
ATOM 5014 O O . PHE B 1 119 ? -0.498 -47.344 -13.75 1 47.28 119 PHE B O 1
ATOM 5021 N N . ALA B 1 120 ? 1.295 -48.031 -12.586 1 52.53 120 ALA B N 1
ATOM 5022 C CA . ALA B 1 120 ? 1.181 -46.938 -11.633 1 52.53 120 ALA B CA 1
ATOM 5023 C C . ALA B 1 120 ? 1.17 -45.594 -12.352 1 52.53 120 ALA B C 1
ATOM 5025 O O . ALA B 1 120 ? 0.467 -44.656 -11.938 1 52.53 120 ALA B O 1
ATOM 5026 N N . TRP B 1 121 ? 1.885 -45.625 -13.445 1 49.16 121 TRP B N 1
ATOM 5027 C CA . TRP B 1 121 ? 2.086 -44.375 -14.141 1 49.16 121 TRP B CA 1
ATOM 5028 C C . TRP B 1 121 ? 0.804 -43.906 -14.836 1 49.16 121 TRP B C 1
ATOM 5030 O O . TRP B 1 121 ? 0.537 -42.719 -14.953 1 49.16 121 TRP B O 1
ATOM 5040 N N . ASN B 1 122 ? -0.02 -44.969 -15.359 1 50.91 122 ASN B N 1
ATOM 5041 C CA . ASN B 1 122 ? -1.246 -44.625 -16.062 1 50.91 122 ASN B CA 1
ATOM 5042 C C . ASN B 1 122 ? -2.307 -44.062 -15.109 1 50.91 122 ASN B C 1
ATOM 5044 O O . ASN B 1 122 ? -3.299 -43.5 -15.539 1 50.91 122 ASN B O 1
ATOM 5048 N N . LEU B 1 123 ? -1.988 -44.312 -13.867 1 58.44 123 LEU B N 1
ATOM 5049 C CA . LEU B 1 123 ? -3.006 -43.938 -12.883 1 58.44 123 LEU B CA 1
ATOM 5050 C C . LEU B 1 123 ? -2.652 -42.625 -12.188 1 58.44 123 LEU B C 1
ATOM 5052 O O . LEU B 1 123 ? -3.469 -42.062 -11.445 1 58.44 123 LEU B O 1
ATOM 5056 N N . GLN B 1 124 ? -1.503 -42.25 -12.539 1 63.28 124 GLN B N 1
ATOM 5057 C CA . GLN B 1 124 ? -1.162 -40.906 -12.039 1 63.28 124 GLN B CA 1
ATOM 5058 C C . GLN B 1 124 ? -0.808 -39.969 -13.18 1 63.28 124 GLN B C 1
ATOM 5060 O O . GLN B 1 124 ? 0.122 -40.25 -13.945 1 63.28 124 GLN B O 1
ATOM 5065 N N . THR B 1 125 ? -1.809 -39.219 -13.516 1 67.56 125 THR B N 1
ATOM 5066 C CA . THR B 1 125 ? -1.547 -38.219 -14.547 1 67.56 125 THR B CA 1
ATOM 5067 C C . THR B 1 125 ? -0.984 -36.938 -13.938 1 67.56 125 THR B C 1
ATOM 5069 O O . THR B 1 125 ? -1.048 -36.75 -12.719 1 67.56 125 THR B O 1
ATOM 5072 N N . HIS B 1 126 ? -0.345 -36.156 -14.75 1 70.69 126 HIS B N 1
ATOM 5073 C CA . HIS B 1 126 ? 0.17 -34.844 -14.344 1 70.69 126 HIS B CA 1
ATOM 5074 C C . HIS B 1 126 ? -0.872 -34.062 -13.547 1 70.69 126 HIS B C 1
ATOM 5076 O O . HIS B 1 126 ? -0.543 -33.438 -12.547 1 70.69 126 HIS B O 1
ATOM 5082 N N . GLN B 1 127 ? -2.08 -34.281 -13.852 1 77.25 127 GLN B N 1
ATOM 5083 C CA . GLN B 1 127 ? -3.129 -33.469 -13.258 1 77.25 127 GLN B CA 1
ATOM 5084 C C . GLN B 1 127 ? -3.752 -34.156 -12.055 1 77.25 127 GLN B C 1
ATOM 5086 O O . GLN B 1 127 ? -4.043 -33.531 -11.039 1 77.25 127 GLN B O 1
ATOM 5091 N N . SER B 1 128 ? -3.805 -35.531 -12.094 1 80.31 128 SER B N 1
ATOM 5092 C CA . SER B 1 128 ? -4.629 -36.25 -11.125 1 80.31 128 SER B CA 1
ATOM 5093 C C . SER B 1 128 ? -3.994 -36.25 -9.742 1 80.31 128 SER B C 1
ATOM 5095 O O . SER B 1 128 ? -4.688 -36.406 -8.734 1 80.31 128 SER B O 1
ATOM 5097 N N . ALA B 1 129 ? -2.756 -36.031 -9.68 1 78.75 129 ALA B N 1
ATOM 5098 C CA . ALA B 1 129 ? -2.072 -36 -8.391 1 78.75 129 ALA B CA 1
ATOM 5099 C C . ALA B 1 129 ? -2.564 -34.844 -7.531 1 78.75 129 ALA B C 1
ATOM 5101 O O . ALA B 1 129 ? -2.479 -34.875 -6.301 1 78.75 129 ALA B O 1
ATOM 5102 N N . GLY B 1 130 ? -3.133 -33.844 -8.094 1 85.06 130 GLY B N 1
ATOM 5103 C CA . GLY B 1 130 ? -3.609 -32.656 -7.363 1 85.06 130 GLY B CA 1
ATOM 5104 C C . GLY B 1 130 ? -5.074 -32.75 -6.98 1 85.06 130 GLY B C 1
ATOM 5105 O O . GLY B 1 130 ? -5.578 -31.922 -6.227 1 85.06 130 GLY B O 1
ATOM 5106 N N . TYR B 1 131 ? -5.773 -33.844 -7.445 1 89.25 131 TYR B N 1
ATOM 5107 C CA . TYR B 1 131 ? -7.215 -33.938 -7.262 1 89.25 131 TYR B CA 1
ATOM 5108 C C . TYR B 1 131 ? -7.578 -34 -5.781 1 89.25 131 TYR B C 1
ATOM 5110 O O . TYR B 1 131 ? -8.562 -33.406 -5.355 1 89.25 131 TYR B O 1
ATOM 5118 N N . PRO B 1 132 ? -6.785 -34.656 -4.949 1 87.5 132 PRO B N 1
ATOM 5119 C CA . PRO B 1 132 ? -7.176 -34.719 -3.541 1 87.5 132 PRO B CA 1
ATOM 5120 C C . PRO B 1 132 ? -7.242 -33.344 -2.885 1 87.5 132 PRO B C 1
ATOM 5122 O O . PRO B 1 132 ? -8.18 -33.062 -2.135 1 87.5 132 PRO B O 1
ATOM 5125 N N . LEU B 1 133 ? -6.32 -32.531 -3.203 1 85.69 133 LEU B N 1
ATOM 5126 C CA . LEU B 1 133 ? -6.336 -31.172 -2.654 1 85.69 133 LEU B CA 1
ATOM 5127 C C . LEU B 1 133 ? -7.484 -30.359 -3.246 1 85.69 133 LEU B C 1
ATOM 5129 O O . LEU B 1 133 ? -8.211 -29.688 -2.516 1 85.69 133 LEU B O 1
ATOM 5133 N N . ILE B 1 134 ? -7.648 -30.453 -4.512 1 91.62 134 ILE B N 1
ATOM 5134 C CA . ILE B 1 134 ? -8.648 -29.672 -5.227 1 91.62 134 ILE B CA 1
ATOM 5135 C C . ILE B 1 134 ? -10.047 -30.062 -4.75 1 91.62 134 ILE B C 1
ATOM 5137 O O . ILE B 1 134 ? -10.922 -29.203 -4.617 1 91.62 134 ILE B O 1
ATOM 5141 N N . LEU B 1 135 ? -10.172 -31.328 -4.438 1 93.19 135 LEU B N 1
ATOM 5142 C CA . LEU B 1 135 ? -11.5 -31.859 -4.125 1 93.19 135 LEU B CA 1
ATOM 5143 C C . LEU B 1 135 ? -11.742 -31.844 -2.619 1 93.19 135 LEU B C 1
ATOM 5145 O O . LEU B 1 135 ? -12.758 -32.375 -2.146 1 93.19 135 LEU B O 1
ATOM 5149 N N . GLY B 1 136 ? -10.812 -31.344 -1.797 1 89.44 136 GLY B N 1
ATOM 5150 C CA . GLY B 1 136 ? -10.992 -31.188 -0.363 1 89.44 136 GLY B CA 1
ATOM 5151 C C . GLY B 1 136 ? -10.805 -32.5 0.406 1 89.44 136 GLY B C 1
ATOM 5152 O O . GLY B 1 136 ? -11.312 -32.625 1.518 1 89.44 136 GLY B O 1
ATOM 5153 N N . LEU B 1 137 ? -10.141 -33.375 -0.182 1 88.88 137 LEU B N 1
ATOM 5154 C CA . LEU B 1 137 ? -9.938 -34.656 0.459 1 88.88 137 LEU B CA 1
ATOM 5155 C C . LEU B 1 137 ? -8.711 -34.656 1.365 1 88.88 137 LEU B C 1
ATOM 5157 O O . LEU B 1 137 ? -8.438 -35.625 2.074 1 88.88 137 LEU B O 1
ATOM 5161 N N . LYS B 1 138 ? -8.023 -33.469 1.368 1 80 138 LYS B N 1
ATOM 5162 C CA . LYS B 1 138 ? -6.879 -33.219 2.24 1 80 138 LYS B CA 1
ATOM 5163 C C . LYS B 1 138 ? -6.93 -31.828 2.83 1 80 138 LYS B C 1
ATOM 5165 O O . LYS B 1 138 ? -6.211 -30.922 2.379 1 80 138 LYS B O 1
ATOM 5170 N N . PRO B 1 139 ? -7.684 -31.75 3.869 1 77.62 139 PRO B N 1
ATOM 5171 C CA . PRO B 1 139 ? -7.797 -30.406 4.453 1 77.62 139 PRO B CA 1
ATOM 5172 C C . PRO B 1 139 ? -6.461 -29.859 4.953 1 77.62 139 PRO B C 1
ATOM 5174 O O . PRO B 1 139 ? -5.602 -30.641 5.383 1 77.62 139 PRO B O 1
ATOM 5177 N N . GLN B 1 140 ? -6.371 -28.547 4.785 1 75.44 140 GLN B N 1
ATOM 5178 C CA . GLN B 1 140 ? -5.129 -27.875 5.148 1 75.44 140 GLN B CA 1
ATOM 5179 C C . GLN B 1 140 ? -5.305 -27.047 6.418 1 75.44 140 GLN B C 1
ATOM 5181 O O . GLN B 1 140 ? -6.418 -26.625 6.75 1 75.44 140 GLN B O 1
ATOM 5186 N N . SER B 1 141 ? -4.215 -26.891 7.137 1 73.06 141 SER B N 1
ATOM 5187 C CA . SER B 1 141 ? -4.242 -26.094 8.359 1 73.06 141 SER B CA 1
ATOM 5188 C C . SER B 1 141 ? -3.641 -24.703 8.117 1 73.06 141 SER B C 1
ATOM 5190 O O . SER B 1 141 ? -2.756 -24.547 7.281 1 73.06 141 SER B O 1
ATOM 5192 N N . CYS B 1 142 ? -4.359 -23.75 8.852 1 70.12 142 CYS B N 1
ATOM 5193 C CA . CYS B 1 142 ? -3.83 -22.391 8.844 1 70.12 142 CYS B CA 1
ATOM 5194 C C . CYS B 1 142 ? -3.268 -22.031 10.211 1 70.12 142 CYS B C 1
ATOM 5196 O O . CYS B 1 142 ? -3.875 -22.328 11.242 1 70.12 142 CYS B O 1
ATOM 5198 N N . GLU B 1 143 ? -2.096 -21.797 10.398 1 59.03 143 GLU B N 1
ATOM 5199 C CA . GLU B 1 143 ? -1.44 -21.547 11.672 1 59.03 143 GLU B CA 1
ATOM 5200 C C . GLU B 1 143 ? -1.966 -20.266 12.32 1 59.03 143 GLU B C 1
ATOM 5202 O O . GLU B 1 143 ? -2.051 -20.172 13.547 1 59.03 143 GLU B O 1
ATOM 5207 N N . ARG B 1 144 ? -2.197 -19.344 11.578 1 60.66 144 ARG B N 1
ATOM 5208 C CA . ARG B 1 144 ? -2.561 -18.078 12.219 1 60.66 144 ARG B CA 1
ATOM 5209 C C . ARG B 1 144 ? -4.074 -17.922 12.305 1 60.66 144 ARG B C 1
ATOM 5211 O O . ARG B 1 144 ? -4.816 -18.641 11.633 1 60.66 144 ARG B O 1
ATOM 5218 N N . ASP B 1 145 ? -4.445 -17.266 13.383 1 71.56 145 ASP B N 1
ATOM 5219 C CA . ASP B 1 145 ? -5.848 -16.938 13.602 1 71.56 145 ASP B CA 1
ATOM 5220 C C . ASP B 1 145 ? -6.371 -16.016 12.508 1 71.56 145 ASP B C 1
ATOM 5222 O O . ASP B 1 145 ? -6.844 -14.906 12.797 1 71.56 145 ASP B O 1
ATOM 5226 N N . LEU B 1 146 ? -6.059 -16.422 11.227 1 77.25 146 LEU B N 1
ATOM 5227 C CA . LEU B 1 146 ? -6.555 -15.68 10.07 1 77.25 146 LEU B CA 1
ATOM 5228 C C . LEU B 1 146 ? -7.867 -16.266 9.57 1 77.25 146 LEU B C 1
ATOM 5230 O O . LEU B 1 146 ? -8 -17.5 9.453 1 77.25 146 LEU B O 1
ATOM 5234 N N . LYS B 1 147 ? -8.797 -15.445 9.406 1 87.44 147 LYS B N 1
ATOM 5235 C CA . LYS B 1 147 ? -10.102 -15.867 8.898 1 87.44 147 LYS B CA 1
ATOM 5236 C C . LYS B 1 147 ? -10.359 -15.289 7.512 1 87.44 147 LYS B C 1
ATOM 5238 O O . LYS B 1 147 ? -10.336 -14.07 7.32 1 87.44 147 LYS B O 1
ATOM 5243 N N . ILE B 1 148 ? -10.633 -16.172 6.574 1 91.56 148 ILE B N 1
ATOM 5244 C CA . ILE B 1 148 ? -10.828 -15.75 5.191 1 91.56 148 ILE B CA 1
ATOM 5245 C C . ILE B 1 148 ? -12.203 -16.188 4.699 1 91.56 148 ILE B C 1
ATOM 5247 O O . ILE B 1 148 ? -12.555 -17.375 4.812 1 91.56 148 ILE B O 1
ATOM 5251 N N . TYR B 1 149 ? -13.016 -15.25 4.309 1 96.38 149 TYR B N 1
ATOM 5252 C CA . TYR B 1 149 ? -14.266 -15.531 3.604 1 96.38 149 TYR B CA 1
ATOM 5253 C C . TYR B 1 149 ? -14.016 -15.695 2.107 1 96.38 149 TYR B C 1
ATOM 5255 O O . TYR B 1 149 ? -13.406 -14.828 1.474 1 96.38 149 TYR B O 1
ATOM 5263 N N . VAL B 1 150 ? -14.391 -16.828 1.551 1 96.94 150 VAL B N 1
ATOM 5264 C CA . VAL B 1 150 ? -14.164 -17.094 0.134 1 96.94 150 VAL B CA 1
ATOM 5265 C C . VAL B 1 150 ? -15.469 -16.906 -0.641 1 96.94 150 VAL B C 1
ATOM 5267 O O . VAL B 1 150 ? -16.469 -17.562 -0.358 1 96.94 150 VAL B O 1
ATOM 5270 N N . TYR B 1 151 ? -15.445 -15.953 -1.638 1 98.06 151 TYR B N 1
ATOM 5271 C CA . TYR B 1 151 ? -16.609 -15.734 -2.492 1 98.06 151 TYR B CA 1
ATOM 5272 C C . TYR B 1 151 ? -16.797 -16.906 -3.451 1 98.06 151 TYR B C 1
ATOM 5274 O O . TYR B 1 151 ? -15.898 -17.719 -3.643 1 98.06 151 TYR B O 1
ATOM 5282 N N . ASP B 1 152 ? -18.016 -16.984 -3.943 1 95.81 152 ASP B N 1
ATOM 5283 C CA . ASP B 1 152 ? -18.344 -17.875 -5.059 1 95.81 152 ASP B CA 1
ATOM 5284 C C . ASP B 1 152 ? -18.531 -17.094 -6.352 1 95.81 152 ASP B C 1
ATOM 5286 O O . ASP B 1 152 ? -19.297 -16.125 -6.3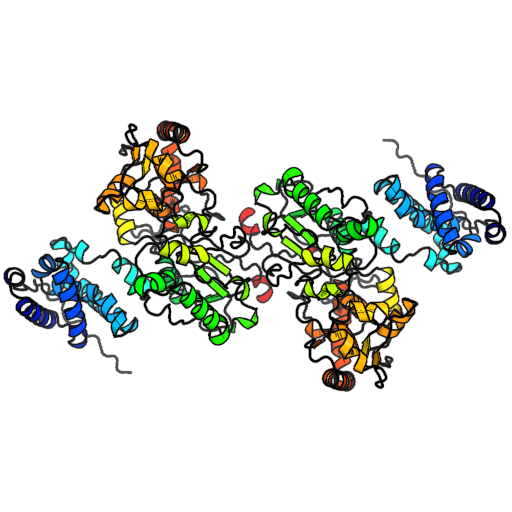95 1 95.81 152 ASP B O 1
ATOM 5290 N N . THR B 1 153 ? -17.734 -17.422 -7.324 1 96.88 153 THR B N 1
ATOM 5291 C CA . THR B 1 153 ? -17.844 -16.703 -8.594 1 96.88 153 THR B CA 1
ATOM 5292 C C . THR B 1 153 ? -18.016 -17.688 -9.75 1 96.88 153 THR B C 1
ATOM 5294 O O . THR B 1 153 ? -17.594 -18.844 -9.656 1 96.88 153 THR B O 1
ATOM 5297 N N . ASP B 1 154 ? -18.531 -17.234 -10.883 1 94.5 154 ASP B N 1
ATOM 5298 C CA . ASP B 1 154 ? -18.812 -18.078 -12.039 1 94.5 154 ASP B CA 1
ATOM 5299 C C . ASP B 1 154 ? -17.531 -18.609 -12.672 1 94.5 154 ASP B C 1
ATOM 5301 O O . ASP B 1 154 ? -17.469 -19.766 -13.086 1 94.5 154 ASP B O 1
ATOM 5305 N N . PHE B 1 155 ? -16.562 -17.781 -12.68 1 95.31 155 PHE B N 1
ATOM 5306 C CA . PHE B 1 155 ? -15.336 -18.141 -13.391 1 95.31 155 PHE B CA 1
ATOM 5307 C C . PHE B 1 155 ? -14.398 -18.922 -12.477 1 95.31 155 PHE B C 1
ATOM 5309 O O . PHE B 1 155 ? -13.219 -19.094 -12.789 1 95.31 155 PHE B O 1
ATOM 5316 N N . ALA B 1 156 ? -14.914 -19.453 -11.359 1 96.69 156 ALA B N 1
ATOM 5317 C CA . ALA B 1 156 ? -14.148 -20.328 -10.484 1 96.69 156 ALA B CA 1
ATOM 5318 C C . ALA B 1 156 ? -14.875 -21.656 -10.266 1 96.69 156 ALA B C 1
ATOM 5320 O O . ALA B 1 156 ? -14.57 -22.391 -9.328 1 96.69 156 ALA B O 1
ATOM 5321 N N . SER B 1 157 ? -15.766 -22.047 -11.164 1 94.5 157 SER B N 1
ATOM 5322 C CA . SER B 1 157 ? -16.672 -23.172 -10.938 1 94.5 157 SER B CA 1
ATOM 5323 C C . SER B 1 157 ? -16.094 -24.484 -11.453 1 94.5 157 SER B C 1
ATOM 5325 O O . SER B 1 157 ? -16.625 -25.562 -11.18 1 94.5 157 SER B O 1
ATOM 5327 N N . LYS B 1 158 ? -14.992 -24.453 -12.219 1 95 158 LYS B N 1
ATOM 5328 C CA . LYS B 1 158 ? -14.43 -25.656 -12.82 1 95 158 LYS B CA 1
ATOM 5329 C C . LYS B 1 158 ? -12.984 -25.875 -12.391 1 95 158 LYS B C 1
ATOM 5331 O O . LYS B 1 158 ? -12.078 -25.891 -13.234 1 95 158 LYS B O 1
ATOM 5336 N N . PRO B 1 159 ? -12.773 -26.156 -11.141 1 96.56 159 PRO B N 1
ATOM 5337 C CA . PRO B 1 159 ? -11.398 -26.25 -10.641 1 96.56 159 PRO B CA 1
ATOM 5338 C C . PRO B 1 159 ? -10.633 -27.422 -11.25 1 96.56 159 PRO B C 1
ATOM 5340 O O . PRO B 1 159 ? -9.422 -27.328 -11.453 1 96.56 159 PRO B O 1
ATOM 5343 N N . ILE B 1 160 ? -11.25 -28.5 -11.586 1 93.88 160 ILE B N 1
ATOM 5344 C CA . ILE B 1 160 ? -10.555 -29.672 -12.117 1 93.88 160 ILE B CA 1
ATOM 5345 C C . ILE B 1 160 ? -10.062 -29.375 -13.531 1 93.88 160 ILE B C 1
ATOM 5347 O O . ILE B 1 160 ? -8.883 -29.547 -13.836 1 93.88 160 ILE B O 1
ATOM 5351 N N . VAL B 1 161 ? -10.898 -28.844 -14.312 1 90.62 161 VAL B N 1
ATOM 5352 C CA . VAL B 1 161 ? -10.57 -28.516 -15.695 1 90.62 161 VAL B CA 1
ATOM 5353 C C . VAL B 1 161 ? -9.484 -27.453 -15.727 1 90.62 161 VAL B C 1
ATOM 5355 O O . VAL B 1 161 ? -8.617 -27.453 -16.609 1 90.62 161 VAL B O 1
ATOM 5358 N N . CYS B 1 162 ? -9.477 -26.578 -14.766 1 94.12 162 CYS B N 1
ATOM 5359 C CA . CYS B 1 162 ? -8.586 -25.422 -14.75 1 94.12 162 CYS B CA 1
ATOM 5360 C C . CYS B 1 162 ? -7.297 -25.734 -14 1 94.12 162 CYS B C 1
ATOM 5362 O O . CYS B 1 162 ? -6.426 -24.875 -13.867 1 94.12 162 CYS B O 1
ATOM 5364 N N . SER B 1 163 ? -7.07 -26.922 -13.539 1 92.81 163 SER B N 1
ATOM 5365 C CA . SER B 1 163 ? -5.996 -27.219 -12.602 1 92.81 163 SER B CA 1
ATOM 5366 C C . SER B 1 163 ? -4.742 -27.703 -13.32 1 92.81 163 SER B C 1
ATOM 5368 O O . SER B 1 163 ? -3.934 -28.438 -12.75 1 92.81 163 SER B O 1
ATOM 5370 N N . GLN B 1 164 ? -4.598 -27.266 -14.555 1 85.69 164 GLN B N 1
ATOM 5371 C CA . GLN B 1 164 ? -3.434 -27.703 -15.312 1 85.69 164 GLN B CA 1
ATOM 5372 C C . GLN B 1 164 ? -2.594 -26.516 -15.773 1 85.69 164 GLN B C 1
ATOM 5374 O O . GLN B 1 164 ? -3.117 -25.422 -15.969 1 85.69 164 GLN B O 1
ATOM 5379 N N . GLY B 1 165 ? -1.267 -26.844 -15.883 1 86.62 165 GLY B N 1
ATOM 5380 C CA . GLY B 1 165 ? -0.38 -25.859 -16.469 1 86.62 165 GLY B CA 1
ATOM 5381 C C . GLY B 1 165 ? 0.167 -24.875 -15.438 1 86.62 165 GLY B C 1
ATOM 5382 O O . GLY B 1 165 ? -0.213 -24.922 -14.266 1 86.62 165 GLY B O 1
ATOM 5383 N N . MET B 1 166 ? 0.965 -24.031 -15.891 1 89.75 166 MET B N 1
ATOM 5384 C CA . MET B 1 166 ? 1.741 -23.141 -15.016 1 89.75 166 MET B CA 1
ATOM 5385 C C . MET B 1 166 ? 0.839 -22.125 -14.336 1 89.75 166 MET B C 1
ATOM 5387 O O . MET B 1 166 ? 1.225 -21.531 -13.328 1 89.75 166 MET B O 1
ATOM 5391 N N . PHE B 1 167 ? -0.413 -21.938 -14.812 1 91.25 167 PHE B N 1
ATOM 5392 C CA . PHE B 1 167 ? -1.291 -20.906 -14.266 1 91.25 167 PHE B CA 1
ATOM 5393 C C . PHE B 1 167 ? -2.252 -21.5 -13.242 1 91.25 167 PHE B C 1
ATOM 5395 O O . PHE B 1 167 ? -3.117 -20.797 -12.719 1 91.25 167 PHE B O 1
ATOM 5402 N N . ALA B 1 168 ? -2.066 -22.719 -12.867 1 93.38 168 ALA B N 1
ATOM 5403 C CA . ALA B 1 168 ? -3.01 -23.422 -12 1 93.38 168 ALA B CA 1
ATOM 5404 C C . ALA B 1 168 ? -2.885 -22.938 -10.555 1 93.38 168 ALA B C 1
ATOM 5406 O O . ALA B 1 168 ? -3.65 -23.375 -9.688 1 93.38 168 ALA B O 1
ATOM 5407 N N . SER B 1 169 ? -1.979 -21.984 -10.32 1 93.31 169 SER B N 1
ATOM 5408 C CA . SER B 1 169 ? -1.923 -21.375 -8.992 1 93.31 169 SER B CA 1
ATOM 5409 C C . SER B 1 169 ? -3.262 -20.766 -8.609 1 93.31 169 SER B C 1
ATOM 5411 O O . SER B 1 169 ? -3.641 -20.766 -7.438 1 93.31 169 SER B O 1
ATOM 5413 N N . GLU B 1 170 ? -3.99 -20.25 -9.617 1 95.19 170 GLU B N 1
ATOM 5414 C CA . GLU B 1 170 ? -5.289 -19.625 -9.352 1 95.19 170 GLU B CA 1
ATOM 5415 C C . GLU B 1 170 ? -6.277 -20.641 -8.789 1 95.19 170 GLU B C 1
ATOM 5417 O O . GLU B 1 170 ? -7.152 -20.297 -7.992 1 95.19 170 GLU B O 1
ATOM 5422 N N . VAL B 1 171 ? -6.078 -21.906 -9.086 1 95.25 171 VAL B N 1
ATOM 5423 C CA . VAL B 1 171 ? -6.961 -22.969 -8.602 1 95.25 171 VAL B CA 1
ATOM 5424 C C . VAL B 1 171 ? -6.488 -23.438 -7.227 1 95.25 171 VAL B C 1
ATOM 5426 O O . VAL B 1 171 ? -7.285 -23.531 -6.289 1 95.25 171 VAL B O 1
ATOM 5429 N N . PHE B 1 172 ? -5.273 -23.672 -7.117 1 92.12 172 PHE B N 1
ATOM 5430 C CA . PHE B 1 172 ? -4.762 -24.328 -5.918 1 92.12 172 PHE B CA 1
ATOM 5431 C C . PHE B 1 172 ? -4.805 -23.375 -4.723 1 92.12 172 PHE B C 1
ATOM 5433 O O . PHE B 1 172 ? -5.055 -23.812 -3.594 1 92.12 172 PHE B O 1
ATOM 5440 N N . VAL B 1 173 ? -4.574 -22.094 -4.953 1 91.94 173 VAL B N 1
ATOM 5441 C CA . VAL B 1 173 ? -4.73 -21.125 -3.863 1 91.94 173 VAL B CA 1
ATOM 5442 C C . VAL B 1 173 ? -6.191 -21.078 -3.426 1 91.94 173 VAL B C 1
ATOM 5444 O O . VAL B 1 173 ? -6.488 -21.125 -2.229 1 91.94 173 VAL B O 1
ATOM 5447 N N . HIS B 1 174 ? -7.066 -21.031 -4.391 1 95.06 174 HIS B N 1
ATOM 5448 C CA . HIS B 1 174 ? -8.492 -21.016 -4.102 1 95.06 174 HIS B CA 1
ATOM 5449 C C . HIS B 1 174 ? -8.906 -22.25 -3.295 1 95.06 174 HIS B C 1
ATOM 5451 O O . HIS B 1 174 ? -9.516 -22.109 -2.232 1 95.06 174 HIS B O 1
ATOM 5457 N N . GLN B 1 175 ? -8.484 -23.375 -3.781 1 91.88 175 GLN B N 1
ATOM 5458 C CA . GLN B 1 175 ? -8.938 -24.609 -3.158 1 91.88 175 GLN B CA 1
ATOM 5459 C C . GLN B 1 175 ? -8.266 -24.812 -1.803 1 91.88 175 GLN B C 1
ATOM 5461 O O . GLN B 1 175 ? -8.867 -25.375 -0.883 1 91.88 175 GLN B O 1
ATOM 5466 N N . PHE B 1 176 ? -7.074 -24.344 -1.69 1 87.38 176 PHE B N 1
ATOM 5467 C CA . PHE B 1 176 ? -6.441 -24.344 -0.378 1 87.38 176 PHE B CA 1
ATOM 5468 C C . PHE B 1 176 ? -7.25 -23.5 0.61 1 87.38 176 PHE B C 1
ATOM 5470 O O . PHE B 1 176 ? -7.566 -23.969 1.708 1 87.38 176 PHE B O 1
ATOM 5477 N N . LEU B 1 177 ? -7.613 -22.312 0.23 1 89.25 177 LEU B N 1
ATOM 5478 C CA . LEU B 1 177 ? -8.359 -21.422 1.121 1 89.25 177 LEU B CA 1
ATOM 5479 C C . LEU B 1 177 ? -9.742 -22 1.424 1 89.25 177 LEU B C 1
ATOM 5481 O O . LEU B 1 177 ? -10.227 -21.906 2.555 1 89.25 177 LEU B O 1
ATOM 5485 N N . LEU B 1 178 ? -10.281 -22.609 0.413 1 91.94 178 LEU B N 1
ATOM 5486 C CA . LEU B 1 178 ? -11.625 -23.172 0.543 1 91.94 178 LEU B CA 1
ATOM 5487 C C . LEU B 1 178 ? -11.641 -24.344 1.519 1 91.94 178 LEU B C 1
ATOM 5489 O O . LEU B 1 178 ? -12.609 -24.531 2.258 1 91.94 178 LEU B O 1
ATOM 5493 N N . HIS B 1 179 ? -10.539 -25.078 1.53 1 88.19 179 HIS B N 1
ATOM 5494 C CA . HIS B 1 179 ? -10.539 -26.312 2.305 1 88.19 179 HIS B CA 1
ATOM 5495 C C . HIS B 1 179 ? -9.562 -26.234 3.469 1 88.19 179 HIS B C 1
ATOM 5497 O O . HIS B 1 179 ? -9.031 -27.266 3.914 1 88.19 179 HIS B O 1
ATOM 5503 N N . SER B 1 180 ? -9.258 -25.047 3.953 1 84.12 180 SER B N 1
ATOM 5504 C CA . SER B 1 180 ? -8.344 -24.875 5.082 1 84.12 180 SER B CA 1
ATOM 5505 C C . SER B 1 180 ? -9.086 -24.375 6.32 1 84.12 180 SER B C 1
ATOM 5507 O O . SER B 1 180 ? -10.25 -23.984 6.234 1 84.12 180 SER B O 1
ATOM 5509 N N . SER B 1 181 ? -8.344 -24.422 7.434 1 84.69 181 SER B N 1
ATOM 5510 C CA . SER B 1 181 ? -8.914 -23.969 8.703 1 84.69 181 SER B CA 1
ATOM 5511 C C . SER B 1 181 ? -8.992 -22.453 8.766 1 84.69 181 SER B C 1
ATOM 5513 O O . SER B 1 181 ? -9.609 -21.891 9.68 1 84.69 181 SER B O 1
ATOM 5515 N N . CYS B 1 182 ? -8.539 -21.812 7.766 1 84.62 182 CYS B N 1
ATOM 5516 C CA . CYS B 1 182 ? -8.617 -20.359 7.734 1 84.62 182 CYS B CA 1
ATOM 5517 C C . CYS B 1 182 ? -9.961 -19.891 7.176 1 84.62 182 CYS B C 1
ATOM 5519 O O . CYS B 1 182 ? -10.32 -18.719 7.309 1 84.62 182 CYS B O 1
ATOM 5521 N N . ARG B 1 183 ? -10.617 -20.797 6.676 1 91.88 183 ARG B N 1
ATOM 5522 C CA . ARG B 1 183 ? -11.875 -20.422 6.039 1 91.88 183 ARG B CA 1
ATOM 5523 C C . ARG B 1 183 ? -12.938 -20.094 7.078 1 91.88 183 ARG B C 1
ATOM 5525 O O . ARG B 1 183 ? -13.062 -20.797 8.086 1 91.88 183 ARG B O 1
ATOM 5532 N N . THR B 1 184 ? -13.617 -18.984 6.859 1 94.31 184 THR B N 1
ATOM 5533 C CA . THR B 1 184 ? -14.82 -18.688 7.629 1 94.31 184 THR B CA 1
ATOM 5534 C C . THR B 1 184 ? -16.016 -18.484 6.703 1 94.31 184 THR B C 1
ATOM 5536 O O . THR B 1 184 ? -15.867 -17.953 5.602 1 94.31 184 THR B O 1
ATOM 5539 N N . THR B 1 185 ? -17.172 -18.922 7.168 1 95.94 185 THR B N 1
ATOM 5540 C CA . THR B 1 185 ? -18.391 -18.688 6.418 1 95.94 185 THR B CA 1
ATOM 5541 C C . THR B 1 185 ? -19.125 -17.453 6.949 1 95.94 185 THR B C 1
ATOM 5543 O O . THR B 1 185 ? -20.156 -17.047 6.398 1 95.94 185 THR B O 1
ATOM 5546 N N . ASN B 1 186 ? -18.531 -16.859 7.973 1 96.19 186 ASN B N 1
ATOM 5547 C CA . ASN B 1 186 ? -19.078 -15.641 8.555 1 96.19 186 ASN B CA 1
ATOM 5548 C C . ASN B 1 186 ? -18.297 -14.406 8.094 1 96.19 186 ASN B C 1
ATOM 5550 O O . ASN B 1 186 ? -17.172 -14.172 8.547 1 96.19 186 ASN B O 1
ATOM 5554 N N . PRO B 1 187 ? -18.953 -13.555 7.281 1 95.81 187 PRO B N 1
ATOM 5555 C CA . PRO B 1 187 ? -18.234 -12.391 6.762 1 95.81 187 PRO B CA 1
ATOM 5556 C C . PRO B 1 187 ? -17.828 -11.398 7.859 1 95.81 187 PRO B C 1
ATOM 5558 O O . PRO B 1 187 ? -16.844 -10.68 7.723 1 95.81 187 PRO B O 1
ATOM 5561 N N . GLN B 1 188 ? -18.531 -11.367 8.914 1 93.44 188 GLN B N 1
ATOM 5562 C CA . GLN B 1 188 ? -18.266 -10.406 9.984 1 93.44 188 GLN B CA 1
ATOM 5563 C C . GLN B 1 188 ? -16.984 -10.758 10.727 1 93.44 188 GLN B C 1
ATOM 5565 O O . GLN B 1 188 ? -16.359 -9.891 11.352 1 93.44 188 GLN B O 1
ATOM 5570 N N . GLU B 1 189 ? -16.594 -12.016 10.656 1 90.69 189 GLU B N 1
ATOM 5571 C CA . GLU B 1 189 ? -15.391 -12.445 11.352 1 90.69 189 GLU B CA 1
ATOM 5572 C C . GLU B 1 189 ? -14.195 -12.484 10.406 1 90.69 189 GLU B C 1
ATOM 5574 O O . GLU B 1 189 ? -13.062 -12.734 10.836 1 90.69 189 GLU B O 1
ATOM 5579 N N . ALA B 1 190 ? -14.461 -12.227 9.164 1 92.19 190 ALA B N 1
ATOM 5580 C CA . ALA B 1 190 ? -13.414 -12.383 8.156 1 92.19 190 ALA B CA 1
ATOM 5581 C C . ALA B 1 190 ? -12.391 -11.258 8.258 1 92.19 190 ALA B C 1
ATOM 5583 O O . ALA B 1 190 ? -12.75 -10.086 8.383 1 92.19 190 ALA B O 1
ATOM 5584 N N . ASP B 1 191 ? -11.141 -11.68 8.242 1 84.62 191 ASP B N 1
ATOM 5585 C CA . ASP B 1 191 ? -10.055 -10.711 8.117 1 84.62 191 ASP B CA 1
ATOM 5586 C C . ASP B 1 191 ? -9.867 -10.289 6.66 1 84.62 191 ASP B C 1
ATOM 5588 O O . ASP B 1 191 ? -9.523 -9.133 6.387 1 84.62 191 ASP B O 1
ATOM 5592 N N . PHE B 1 192 ? -10.094 -11.211 5.797 1 91.25 192 PHE B N 1
ATOM 5593 C CA . PHE B 1 192 ? -9.969 -10.969 4.363 1 91.25 192 PHE B CA 1
ATOM 5594 C C . PHE B 1 192 ? -11.062 -11.695 3.592 1 91.25 192 PHE B C 1
ATOM 5596 O O . PHE B 1 192 ? -11.672 -12.633 4.105 1 91.25 192 PHE B O 1
ATOM 5603 N N . PHE B 1 193 ? -11.312 -11.203 2.471 1 95.56 193 PHE B N 1
ATOM 5604 C CA . PHE B 1 193 ? -12.242 -11.789 1.512 1 95.56 193 PHE B CA 1
ATOM 5605 C C . PHE B 1 193 ? -11.516 -12.203 0.239 1 95.56 193 PHE B C 1
ATOM 5607 O O . PHE B 1 193 ? -10.898 -11.375 -0.433 1 95.56 193 PHE B O 1
ATOM 5614 N N . PHE B 1 194 ? -11.562 -13.5 -0.008 1 96.31 194 PHE B N 1
ATOM 5615 C CA . PHE B 1 194 ? -10.914 -13.984 -1.222 1 96.31 194 PHE B CA 1
ATOM 5616 C C . PHE B 1 194 ? -11.914 -14.055 -2.375 1 96.31 194 PHE B C 1
ATOM 5618 O O . PHE B 1 194 ? -13.016 -14.578 -2.219 1 96.31 194 PHE B O 1
ATOM 5625 N N . VAL B 1 195 ? -11.477 -13.453 -3.529 1 97.94 195 VAL B N 1
ATOM 5626 C CA . VAL B 1 195 ? -12.312 -13.438 -4.727 1 97.94 195 VAL B CA 1
ATOM 5627 C C . VAL B 1 195 ? -11.734 -14.391 -5.77 1 97.94 195 VAL B C 1
ATOM 5629 O O . VAL B 1 195 ? -10.875 -14.008 -6.562 1 97.94 195 VAL B O 1
ATOM 5632 N N . PRO B 1 196 ? -12.25 -15.594 -5.84 1 97.69 196 PRO B N 1
ATOM 5633 C CA . PRO B 1 196 ? -11.688 -16.578 -6.773 1 97.69 196 PRO B CA 1
ATOM 5634 C C . PRO B 1 196 ? -12.141 -16.344 -8.211 1 97.69 196 PRO B C 1
ATOM 5636 O O . PRO B 1 196 ? -13.344 -16.297 -8.484 1 97.69 196 PRO B O 1
ATOM 5639 N N . VAL B 1 197 ? -11.227 -16.109 -9.094 1 96.94 197 VAL B N 1
ATOM 5640 C CA . VAL B 1 197 ? -11.438 -16.047 -10.539 1 96.94 197 VAL B CA 1
ATOM 5641 C C . VAL B 1 197 ? -10.312 -16.781 -11.258 1 96.94 197 VAL B C 1
ATOM 5643 O O . VAL B 1 197 ? -9.133 -16.484 -11.047 1 96.94 197 VAL B O 1
ATOM 5646 N N . TYR B 1 198 ? -10.719 -17.797 -12.055 1 96 198 TYR B N 1
ATOM 5647 C CA . TYR B 1 198 ? -9.734 -18.516 -12.867 1 96 198 TYR B CA 1
ATOM 5648 C C . TYR B 1 198 ? -9.547 -17.844 -14.219 1 96 198 TYR B C 1
ATOM 5650 O O . TYR B 1 198 ? -9.867 -18.422 -15.258 1 96 198 TYR B O 1
ATOM 5658 N N . ALA B 1 199 ? -8.969 -16.688 -14.164 1 92.5 199 ALA B N 1
ATOM 5659 C CA . ALA B 1 199 ? -8.883 -15.812 -15.336 1 92.5 199 ALA B CA 1
ATOM 5660 C C . ALA B 1 199 ? -8.062 -16.469 -16.438 1 92.5 199 ALA B C 1
ATOM 5662 O O . ALA B 1 199 ? -8.477 -16.484 -17.609 1 92.5 199 ALA B O 1
ATOM 5663 N N . ALA B 1 200 ? -6.902 -17.031 -16.078 1 89.38 200 ALA B N 1
ATOM 5664 C CA . ALA B 1 200 ? -6.051 -17.656 -17.094 1 89.38 200 ALA B CA 1
ATOM 5665 C C . ALA B 1 200 ? -6.77 -18.828 -17.75 1 89.38 200 ALA B C 1
ATOM 5667 O O . ALA B 1 200 ? -6.695 -18.984 -18.984 1 89.38 200 ALA B O 1
ATOM 5668 N N . CYS B 1 201 ? -7.477 -19.578 -17 1 91.44 201 CYS B N 1
ATOM 5669 C CA . CYS B 1 201 ? -8.195 -20.734 -17.5 1 91.44 201 CYS B CA 1
ATOM 5670 C C . CYS B 1 201 ? -9.312 -20.312 -18.453 1 91.44 201 CYS B C 1
ATOM 5672 O O . CYS B 1 201 ? -9.414 -20.812 -19.562 1 91.44 201 CYS B O 1
ATOM 5674 N N . VAL B 1 202 ? -10.102 -19.344 -18.031 1 89.94 202 VAL B N 1
ATOM 5675 C CA . VAL B 1 202 ? -11.266 -18.906 -18.797 1 89.94 202 VAL B CA 1
ATOM 5676 C C . VAL B 1 202 ? -10.812 -18.25 -20.094 1 89.94 202 VAL B C 1
ATOM 5678 O O . VAL B 1 202 ? -11.422 -18.453 -21.156 1 89.94 202 VAL B O 1
ATOM 5681 N N . MET B 1 203 ? -9.789 -17.578 -20.031 1 84.56 203 MET B N 1
ATOM 5682 C CA . MET B 1 203 ? -9.289 -16.906 -21.234 1 84.56 203 MET B CA 1
ATOM 5683 C C . MET B 1 203 ? -8.68 -17.906 -22.203 1 84.56 203 MET B C 1
ATOM 5685 O O . MET B 1 203 ? -8.812 -17.766 -23.422 1 84.56 203 MET B O 1
ATOM 5689 N N . THR B 1 204 ? -8.039 -18.906 -21.719 1 81.38 204 THR B N 1
ATOM 5690 C CA . THR B 1 204 ? -7.359 -19.875 -22.578 1 81.38 204 THR B CA 1
ATOM 5691 C C . THR B 1 204 ? -8.328 -20.953 -23.031 1 81.38 204 THR B C 1
ATOM 5693 O O . THR B 1 204 ? -8.328 -21.328 -24.219 1 81.38 204 THR B O 1
ATOM 5696 N N . LYS B 1 205 ? -9.203 -21.422 -22.172 1 82.12 205 LYS B N 1
ATOM 5697 C CA . LYS B 1 205 ? -10.023 -22.594 -22.5 1 82.12 205 LYS B CA 1
ATOM 5698 C C . LYS B 1 205 ? -11.391 -22.172 -23.031 1 82.12 205 LYS B C 1
ATOM 5700 O O . LYS B 1 205 ? -12.023 -22.891 -23.797 1 82.12 205 LYS B O 1
ATOM 5705 N N . GLU B 1 206 ? -11.789 -21 -22.562 1 82.81 206 GLU B N 1
ATOM 5706 C CA . GLU B 1 206 ? -13.102 -20.531 -23.016 1 82.81 206 GLU B CA 1
ATOM 5707 C C . GLU B 1 206 ? -12.969 -19.375 -23.984 1 82.81 206 GLU B C 1
ATOM 5709 O O . GLU B 1 206 ? -13.961 -18.75 -24.359 1 82.81 206 GLU B O 1
ATOM 5714 N N . LYS B 1 207 ? -11.82 -18.984 -24.328 1 79.5 207 LYS B N 1
ATOM 5715 C CA . LYS B 1 207 ? -11.492 -17.984 -25.344 1 79.5 207 LYS B CA 1
ATOM 5716 C C . LYS B 1 207 ? -12.102 -16.625 -25.016 1 79.5 207 LYS B C 1
ATOM 5718 O O . LYS B 1 207 ? -12.68 -15.969 -25.875 1 79.5 207 LYS B O 1
ATOM 5723 N N . LYS B 1 208 ? -12.125 -16.328 -23.75 1 82.75 208 LYS B N 1
ATOM 5724 C CA . LYS B 1 208 ? -12.539 -15 -23.328 1 82.75 208 LYS B CA 1
ATOM 5725 C C . LYS B 1 208 ? -11.445 -13.969 -23.594 1 82.75 208 LYS B C 1
ATOM 5727 O O . LYS B 1 208 ? -10.266 -14.25 -23.375 1 82.75 208 LYS B O 1
ATOM 5732 N N . LEU B 1 209 ? -11.852 -12.789 -24.062 1 79 209 LEU B N 1
ATOM 5733 C CA . LEU B 1 209 ? -10.914 -11.711 -24.359 1 79 209 LEU B CA 1
ATOM 5734 C C . LEU B 1 209 ? -10.781 -10.766 -23.172 1 79 209 LEU B C 1
ATOM 5736 O O . LEU B 1 209 ? -11.555 -10.859 -22.219 1 79 209 LEU B O 1
ATOM 5740 N N . ALA B 1 210 ? -9.812 -9.883 -23.25 1 78.81 210 ALA B N 1
ATOM 5741 C CA . ALA B 1 210 ? -9.547 -8.914 -22.188 1 78.81 210 ALA B CA 1
ATOM 5742 C C . ALA B 1 210 ? -10.781 -8.07 -21.906 1 78.81 210 ALA B C 1
ATOM 5744 O O . ALA B 1 210 ? -11.078 -7.758 -20.75 1 78.81 210 ALA B O 1
ATOM 5745 N N . GLY B 1 211 ? -11.43 -7.672 -22.969 1 83.19 211 GLY B N 1
ATOM 5746 C CA . GLY B 1 211 ? -12.656 -6.906 -22.797 1 83.19 211 GLY B CA 1
ATOM 5747 C C . GLY B 1 211 ? -13.734 -7.664 -22.047 1 83.19 211 GLY B C 1
ATOM 5748 O O . GLY B 1 211 ? -14.453 -7.09 -21.219 1 83.19 211 GLY B O 1
ATOM 5749 N N . ASP B 1 212 ? -13.852 -9 -22.344 1 86.81 212 ASP B N 1
ATOM 5750 C CA . ASP B 1 212 ? -14.812 -9.852 -21.641 1 86.81 212 ASP B CA 1
ATOM 5751 C C . ASP B 1 212 ? -14.484 -9.938 -20.156 1 86.81 212 ASP B C 1
ATOM 5753 O O . ASP B 1 212 ? -15.375 -9.82 -19.312 1 86.81 212 ASP B O 1
ATOM 5757 N N . MET B 1 213 ? -13.25 -10.102 -19.953 1 89.81 213 MET B N 1
ATOM 5758 C CA . MET B 1 213 ? -12.812 -10.227 -18.562 1 89.81 213 MET B CA 1
ATOM 5759 C C . MET B 1 213 ? -13.008 -8.906 -17.812 1 89.81 213 MET B C 1
ATOM 5761 O O . MET B 1 213 ? -13.414 -8.898 -16.656 1 89.81 213 MET B O 1
ATOM 5765 N N . ASP B 1 214 ? -12.672 -7.781 -18.5 1 90.19 214 ASP B N 1
ATOM 5766 C CA . ASP B 1 214 ? -12.852 -6.465 -17.906 1 90.19 214 ASP B CA 1
ATOM 5767 C C . ASP B 1 214 ? -14.305 -6.258 -17.469 1 90.19 214 ASP B C 1
ATOM 5769 O O . ASP B 1 214 ? -14.555 -5.84 -16.344 1 90.19 214 ASP B O 1
ATOM 5773 N N . GLN B 1 215 ? -15.219 -6.598 -18.375 1 93.69 215 GLN B N 1
ATOM 5774 C CA . GLN B 1 215 ? -16.641 -6.457 -18.062 1 93.69 215 GLN B CA 1
ATOM 5775 C C . GLN B 1 215 ? -17.047 -7.395 -16.938 1 93.69 215 GLN B C 1
ATOM 5777 O O . GLN B 1 215 ? -17.828 -7.012 -16.062 1 93.69 215 GLN B O 1
ATOM 5782 N N . PHE B 1 216 ? -16.594 -8.602 -17 1 95.38 216 PHE B N 1
ATOM 5783 C CA . PHE B 1 216 ? -16.906 -9.555 -15.945 1 95.38 216 PHE B CA 1
ATOM 5784 C C . PHE B 1 216 ? -16.484 -9.023 -14.578 1 95.38 216 PHE B C 1
ATOM 5786 O O . PHE B 1 216 ? -17.266 -9.023 -13.633 1 95.38 216 PHE B O 1
ATOM 5793 N N . TYR B 1 217 ? -15.211 -8.523 -14.445 1 95.88 217 TYR B N 1
ATOM 5794 C CA . TYR B 1 217 ? -14.68 -8.023 -13.18 1 95.88 217 TYR B CA 1
ATOM 5795 C C . TYR B 1 217 ? -15.445 -6.781 -12.727 1 95.88 217 TYR B C 1
ATOM 5797 O O . TYR B 1 217 ? -15.711 -6.613 -11.539 1 95.88 217 TYR B O 1
ATOM 5805 N N . LYS B 1 218 ? -15.781 -5.898 -13.703 1 96.44 218 LYS B N 1
ATOM 5806 C CA . LYS B 1 218 ? -16.578 -4.73 -13.359 1 96.44 218 LYS B CA 1
ATOM 5807 C C . LYS B 1 218 ? -17.906 -5.137 -12.711 1 96.44 218 LYS B C 1
ATOM 5809 O O . LYS B 1 218 ? -18.266 -4.613 -11.656 1 96.44 218 LYS B O 1
ATOM 5814 N N . ASN B 1 219 ? -18.531 -6.082 -13.289 1 97.06 219 ASN B N 1
ATOM 5815 C CA . ASN B 1 219 ? -19.797 -6.574 -12.766 1 97.06 219 ASN B CA 1
ATOM 5816 C C . ASN B 1 219 ? -19.625 -7.25 -11.414 1 97.06 219 ASN B C 1
ATOM 5818 O O . ASN B 1 219 ? -20.453 -7.09 -10.516 1 97.06 219 ASN B O 1
ATOM 5822 N N . LEU B 1 220 ? -18.578 -8 -11.305 1 97.31 220 LEU B N 1
ATOM 5823 C CA . LEU B 1 220 ? -18.266 -8.672 -10.047 1 97.31 220 LEU B CA 1
ATOM 5824 C C . LEU B 1 220 ? -18.172 -7.672 -8.898 1 97.31 220 LEU B C 1
ATOM 5826 O O . LEU B 1 220 ? -18.828 -7.828 -7.871 1 97.31 220 LEU B O 1
ATOM 5830 N N . VAL B 1 221 ? -17.406 -6.602 -9.078 1 97.38 221 VAL B N 1
ATOM 5831 C CA . VAL B 1 221 ? -17.141 -5.621 -8.031 1 97.38 221 VAL B CA 1
ATOM 5832 C C . VAL B 1 221 ? -18.406 -4.82 -7.738 1 97.38 221 VAL B C 1
ATOM 5834 O O . VAL B 1 221 ? -18.734 -4.578 -6.574 1 97.38 221 VAL B O 1
ATOM 5837 N N . ARG B 1 222 ? -19.156 -4.531 -8.734 1 96.06 222 ARG B N 1
ATOM 5838 C CA . ARG B 1 222 ? -20.312 -3.645 -8.586 1 96.06 222 ARG B CA 1
ATOM 5839 C C . ARG B 1 222 ? -21.516 -4.402 -8.047 1 96.06 222 ARG B C 1
ATOM 5841 O O . ARG B 1 222 ? -22.297 -3.854 -7.27 1 96.06 222 ARG B O 1
ATOM 5848 N N . GLU B 1 223 ? -21.609 -5.684 -8.414 1 96.12 223 GLU B N 1
ATOM 5849 C CA . GLU B 1 223 ? -22.906 -6.336 -8.219 1 96.12 223 GLU B CA 1
ATOM 5850 C C . GLU B 1 223 ? -22.766 -7.578 -7.344 1 96.12 223 GLU B C 1
ATOM 5852 O O . GLU B 1 223 ? -23.719 -7.977 -6.668 1 96.12 223 GLU B O 1
ATOM 5857 N N . GLU B 1 224 ? -21.641 -8.188 -7.309 1 96.75 224 GLU B N 1
ATOM 5858 C CA . GLU B 1 224 ? -21.609 -9.539 -6.746 1 96.75 224 GLU B CA 1
ATOM 5859 C C . GLU B 1 224 ? -20.828 -9.562 -5.43 1 96.75 224 GLU B C 1
ATOM 5861 O O . GLU B 1 224 ? -21.094 -10.398 -4.562 1 96.75 224 GLU B O 1
ATOM 5866 N N . LEU B 1 225 ? -19.828 -8.719 -5.293 1 98.06 225 LEU B N 1
ATOM 5867 C CA . LEU B 1 225 ? -19.047 -8.703 -4.066 1 98.06 225 LEU B CA 1
ATOM 5868 C C . LEU B 1 225 ? -19.75 -7.902 -2.975 1 98.06 225 LEU B C 1
ATOM 5870 O O . LEU B 1 225 ? -19.359 -6.773 -2.67 1 98.06 225 LEU B O 1
ATOM 5874 N N . THR B 1 226 ? -20.594 -8.484 -2.256 1 96.81 226 THR B N 1
ATOM 5875 C CA . THR B 1 226 ? -21.578 -7.895 -1.359 1 96.81 226 THR B CA 1
ATOM 5876 C C . THR B 1 226 ? -20.891 -7.141 -0.224 1 96.81 226 THR B C 1
ATOM 5878 O O . THR B 1 226 ? -21.438 -6.164 0.296 1 96.81 226 THR B O 1
ATOM 5881 N N . TYR B 1 227 ? -19.719 -7.551 0.166 1 96.56 227 TYR B N 1
ATOM 5882 C CA . TYR B 1 227 ? -19.078 -6.965 1.336 1 96.56 227 TYR B CA 1
ATOM 5883 C C . TYR B 1 227 ? -17.938 -6.039 0.924 1 96.56 227 TYR B C 1
ATOM 5885 O O . TYR B 1 227 ? -17.188 -5.547 1.773 1 96.56 227 TYR B O 1
ATOM 5893 N N . PHE B 1 228 ? -17.75 -5.738 -0.359 1 97.31 228 PHE B N 1
ATOM 5894 C CA . PHE B 1 228 ? -16.625 -5 -0.909 1 97.31 228 PHE B CA 1
ATOM 5895 C C . PHE B 1 228 ? -16.641 -3.555 -0.423 1 97.31 228 PHE B C 1
ATOM 5897 O O . PHE B 1 228 ? -15.602 -3.02 -0.022 1 97.31 228 PHE B O 1
ATOM 5904 N N . GLU B 1 229 ? -17.797 -2.91 -0.375 1 91.88 229 GLU B N 1
ATOM 5905 C CA . GLU B 1 229 ? -17.938 -1.48 -0.109 1 91.88 229 GLU B CA 1
ATOM 5906 C C . GLU B 1 229 ? -17.703 -1.171 1.368 1 91.88 229 GLU B C 1
ATOM 5908 O O . GLU B 1 229 ? -17.438 -0.023 1.733 1 91.88 229 GLU B O 1
ATOM 5913 N N . ASP B 1 230 ? -17.812 -2.223 2.199 1 87.81 230 ASP B N 1
ATOM 5914 C CA . ASP B 1 230 ? -17.625 -1.998 3.631 1 87.81 230 ASP B CA 1
ATOM 5915 C C . ASP B 1 230 ? -16.297 -1.314 3.914 1 87.81 230 ASP B C 1
ATOM 5917 O O . ASP B 1 230 ? -16.219 -0.39 4.727 1 87.81 230 ASP B O 1
ATOM 5921 N N . GLN B 1 231 ? -15.297 -1.727 3.242 1 84.75 231 GLN B N 1
ATOM 5922 C CA . GLN B 1 231 ? -13.977 -1.127 3.41 1 84.75 231 GLN B CA 1
ATOM 5923 C C . GLN B 1 231 ? -13.391 -0.699 2.066 1 84.75 231 GLN B C 1
ATOM 5925 O O . GLN B 1 231 ? -12.18 -0.568 1.928 1 84.75 231 GLN B O 1
ATOM 5930 N N . GLY B 1 232 ? -14.266 -0.644 1.127 1 87.56 232 GLY B N 1
ATOM 5931 C CA . GLY B 1 232 ? -13.836 -0.221 -0.196 1 87.56 232 GLY B CA 1
ATOM 5932 C C . GLY B 1 232 ? -12.875 -1.196 -0.852 1 87.56 232 GLY B C 1
ATOM 5933 O O . GLY B 1 232 ? -11.992 -0.792 -1.606 1 87.56 232 GLY B O 1
ATOM 5934 N N . GLY B 1 233 ? -12.852 -2.389 -0.46 1 93 233 GLY B N 1
ATOM 5935 C CA . GLY B 1 233 ? -12.047 -3.426 -1.083 1 93 233 GLY B CA 1
ATOM 5936 C C . GLY B 1 233 ? -10.68 -3.588 -0.438 1 93 233 GLY B C 1
ATOM 5937 O O . GLY B 1 233 ? -9.875 -4.41 -0.879 1 93 233 GLY B O 1
ATOM 5938 N N . LEU B 1 234 ? -10.414 -2.852 0.602 1 87.88 234 LEU B N 1
ATOM 5939 C CA . LEU B 1 234 ? -9.117 -2.883 1.269 1 87.88 234 LEU B CA 1
ATOM 5940 C C . LEU B 1 234 ? -8.773 -4.297 1.729 1 87.88 234 LEU B C 1
ATOM 5942 O O . LEU B 1 234 ? -7.605 -4.699 1.7 1 87.88 234 LEU B O 1
ATOM 5946 N N . ASP B 1 235 ? -9.781 -5.066 2.094 1 88.62 235 ASP B N 1
ATOM 5947 C CA . ASP B 1 235 ? -9.57 -6.398 2.656 1 88.62 235 ASP B CA 1
ATOM 5948 C C . ASP B 1 235 ? -9.938 -7.484 1.646 1 88.62 235 ASP B C 1
ATOM 5950 O O . ASP B 1 235 ? -10.141 -8.641 2.018 1 88.62 235 ASP B O 1
ATOM 5954 N N . HIS B 1 236 ? -10.078 -7.156 0.403 1 95.5 236 HIS B N 1
ATOM 5955 C CA . HIS B 1 236 ? -10.375 -8.125 -0.643 1 95.5 236 HIS B CA 1
ATOM 5956 C C . HIS B 1 236 ? -9.109 -8.547 -1.384 1 95.5 236 HIS B C 1
ATOM 5958 O O . HIS B 1 236 ? -8.25 -7.715 -1.681 1 95.5 236 HIS B O 1
ATOM 5964 N N . ILE B 1 237 ? -8.969 -9.82 -1.669 1 94.06 237 ILE B N 1
ATOM 5965 C CA . ILE B 1 237 ? -7.797 -10.406 -2.312 1 94.06 237 ILE B CA 1
ATOM 5966 C C . ILE B 1 237 ? -8.156 -10.859 -3.725 1 94.06 237 ILE B C 1
ATOM 5968 O O . ILE B 1 237 ? -9.117 -11.609 -3.916 1 94.06 237 ILE B O 1
ATOM 5972 N N . PHE B 1 238 ? -7.477 -10.398 -4.664 1 94.56 238 PHE B N 1
ATOM 5973 C CA . PHE B 1 238 ? -7.562 -10.859 -6.043 1 94.56 238 PHE B CA 1
ATOM 5974 C C . PHE B 1 238 ? -6.281 -11.57 -6.461 1 94.56 238 PHE B C 1
ATOM 5976 O O . PHE B 1 238 ? -5.203 -11.266 -5.945 1 94.56 238 PHE B O 1
ATOM 5983 N N . LEU B 1 239 ? -6.41 -12.523 -7.344 1 93.69 239 LEU B N 1
ATOM 5984 C CA . LEU B 1 239 ? -5.258 -13.328 -7.73 1 93.69 239 LEU B CA 1
ATOM 5985 C C . LEU B 1 239 ? -5.039 -13.273 -9.242 1 93.69 239 LEU B C 1
ATOM 5987 O O . LEU B 1 239 ? -5.992 -13.406 -10.016 1 93.69 239 LEU B O 1
ATOM 5991 N N . TRP B 1 240 ? -3.762 -13.016 -9.562 1 90.81 240 TRP B N 1
ATOM 5992 C CA . TRP B 1 240 ? -3.328 -12.992 -10.953 1 90.81 240 TRP B CA 1
ATOM 5993 C C . TRP B 1 240 ? -2.295 -14.078 -11.227 1 90.81 240 TRP B C 1
ATOM 5995 O O . TRP B 1 240 ? -1.114 -13.914 -10.914 1 90.81 240 TRP B O 1
ATOM 6005 N N . SER B 1 241 ? -2.709 -15.148 -11.961 1 90.56 241 SER B N 1
ATOM 6006 C CA . SER B 1 241 ? -1.815 -16.281 -12.156 1 90.56 241 SER B CA 1
ATOM 6007 C C . SER B 1 241 ? -1.096 -16.188 -13.5 1 90.56 241 SER B C 1
ATOM 6009 O O . SER B 1 241 ? -0.198 -16.984 -13.789 1 90.56 241 SER B O 1
ATOM 6011 N N . SER B 1 242 ? -1.492 -15.352 -14.336 1 78.56 242 SER B N 1
ATOM 6012 C CA . SER B 1 242 ? -0.854 -15.188 -15.641 1 78.56 242 SER B CA 1
ATOM 6013 C C . SER B 1 242 ? -0.323 -13.766 -15.812 1 78.56 242 SER B C 1
ATOM 6015 O O . SER B 1 242 ? 0.89 -13.555 -15.883 1 78.56 242 SER B O 1
ATOM 6017 N N . GLU B 1 243 ? -1.306 -12.898 -15.961 1 65.44 243 GLU B N 1
ATOM 6018 C CA . GLU B 1 243 ? -0.967 -11.492 -16.125 1 65.44 243 GLU B CA 1
ATOM 6019 C C . GLU B 1 243 ? -1.812 -10.609 -15.219 1 65.44 243 GLU B C 1
ATOM 6021 O O . GLU B 1 243 ? -2.998 -10.867 -15.016 1 65.44 243 GLU B O 1
ATOM 6026 N N . THR B 1 244 ? -1.041 -9.656 -14.414 1 56.97 244 THR B N 1
ATOM 6027 C CA . THR B 1 244 ? -1.745 -8.742 -13.523 1 56.97 244 THR B CA 1
ATOM 6028 C C . THR B 1 244 ? -2.867 -8.023 -14.266 1 56.97 244 THR B C 1
ATOM 6030 O O . THR B 1 244 ? -3.85 -7.594 -13.656 1 56.97 244 THR B O 1
ATOM 6033 N N . TYR B 1 245 ? -2.873 -8.102 -15.516 1 65.19 245 TYR B N 1
ATOM 6034 C CA . TYR B 1 245 ? -3.775 -7.184 -16.203 1 65.19 245 TYR B CA 1
ATOM 6035 C C . TYR B 1 245 ? -4.938 -7.938 -16.828 1 65.19 245 TYR B C 1
ATOM 6037 O O . TYR B 1 245 ? -5.402 -7.578 -17.922 1 65.19 245 TYR B O 1
ATOM 6045 N N . ASP B 1 246 ? -5.309 -8.992 -16.125 1 76.69 246 ASP B N 1
ATOM 6046 C CA . ASP B 1 246 ? -6.543 -9.664 -16.516 1 76.69 246 ASP B CA 1
ATOM 6047 C C . ASP B 1 246 ? -7.75 -8.75 -16.312 1 76.69 246 ASP B C 1
ATOM 6049 O O . ASP B 1 246 ? -8.82 -8.992 -16.875 1 76.69 246 ASP B O 1
ATOM 6053 N N . PHE B 1 247 ? -7.613 -7.734 -15.5 1 86.25 247 PHE B N 1
ATOM 6054 C CA . PHE B 1 247 ? -8.602 -6.695 -15.234 1 86.25 247 PHE B CA 1
ATOM 6055 C C . PHE B 1 247 ? -8.062 -5.32 -15.602 1 86.25 247 PHE B C 1
ATOM 6057 O O . PHE B 1 247 ? -7.59 -4.582 -14.742 1 86.25 247 PHE B O 1
ATOM 6064 N N . PRO B 1 248 ? -8.258 -4.961 -16.828 1 80.81 248 PRO B N 1
ATOM 6065 C CA . PRO B 1 248 ? -7.641 -3.725 -17.312 1 80.81 248 PRO B CA 1
ATOM 6066 C C . PRO B 1 248 ? -8.094 -2.49 -16.547 1 80.81 248 PRO B C 1
ATOM 6068 O O . PRO B 1 248 ? -7.309 -1.559 -16.344 1 80.81 248 PRO B O 1
ATOM 6071 N N . SER B 1 249 ? -9.289 -2.5 -16 1 85.44 249 SER B N 1
ATOM 6072 C CA . SER B 1 249 ? -9.836 -1.327 -15.328 1 85.44 249 SER B CA 1
ATOM 6073 C C . SER B 1 249 ? -9.641 -1.424 -13.82 1 85.44 249 SER B C 1
ATOM 6075 O O . SER B 1 249 ? -10.32 -0.734 -13.055 1 85.44 249 SER B O 1
ATOM 6077 N N . TRP B 1 250 ? -8.672 -2.242 -13.391 1 89.12 250 TRP B N 1
ATOM 6078 C CA . TRP B 1 250 ? -8.547 -2.543 -11.969 1 89.12 250 TRP B CA 1
ATOM 6079 C C . TRP B 1 250 ? -8.305 -1.271 -11.164 1 89.12 250 TRP B C 1
ATOM 6081 O O . TRP B 1 250 ? -8.789 -1.14 -10.039 1 89.12 250 TRP B O 1
ATOM 6091 N N . LEU B 1 251 ? -7.582 -0.279 -11.695 1 86.62 251 LEU B N 1
ATOM 6092 C CA . LEU B 1 251 ? -7.199 0.926 -10.969 1 86.62 251 LEU B CA 1
ATOM 6093 C C . LEU B 1 251 ? -8.43 1.737 -10.578 1 86.62 251 LEU B C 1
ATOM 6095 O O . LEU B 1 251 ? -8.445 2.381 -9.523 1 86.62 251 LEU B O 1
ATOM 6099 N N . ASP B 1 252 ? -9.43 1.618 -11.328 1 86.5 252 ASP B N 1
ATOM 6100 C CA . ASP B 1 252 ? -10.648 2.373 -11.07 1 86.5 252 ASP B CA 1
ATOM 6101 C C . ASP B 1 252 ? -11.57 1.62 -10.117 1 86.5 252 ASP B C 1
ATOM 6103 O O . ASP B 1 252 ? -12.492 2.205 -9.539 1 86.5 252 ASP B O 1
ATOM 6107 N N . TYR B 1 253 ? -11.328 0.349 -9.969 1 91.94 253 TYR B N 1
ATOM 6108 C CA . TYR B 1 253 ? -12.344 -0.449 -9.305 1 91.94 253 TYR B CA 1
ATOM 6109 C C . TYR B 1 253 ? -11.789 -1.096 -8.039 1 91.94 253 TYR B C 1
ATOM 6111 O O . TYR B 1 253 ? -12.508 -1.245 -7.043 1 91.94 253 TYR B O 1
ATOM 6119 N N . ILE B 1 254 ? -10.469 -1.492 -8.094 1 93.81 254 ILE B N 1
ATOM 6120 C CA . ILE B 1 254 ? -9.945 -2.213 -6.938 1 93.81 254 ILE B CA 1
ATOM 6121 C C . ILE B 1 254 ? -8.531 -1.731 -6.621 1 93.81 254 ILE B C 1
ATOM 6123 O O . ILE B 1 254 ? -7.625 -2.541 -6.414 1 93.81 254 ILE B O 1
ATOM 6127 N N . PRO B 1 255 ? -8.289 -0.432 -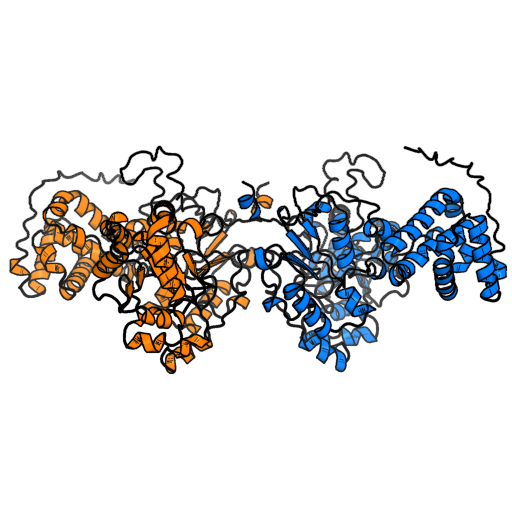6.578 1 88.69 255 PRO B N 1
ATOM 6128 C CA . PRO B 1 255 ? -6.93 0.074 -6.379 1 88.69 255 PRO B CA 1
ATOM 6129 C C . PRO B 1 255 ? -6.348 -0.316 -5.023 1 88.69 255 PRO B C 1
ATOM 6131 O O . PRO B 1 255 ? -5.129 -0.446 -4.883 1 88.69 255 PRO B O 1
ATOM 6134 N N . ASP B 1 256 ? -7.203 -0.575 -4.023 1 88.38 256 ASP B N 1
ATOM 6135 C CA . ASP B 1 256 ? -6.715 -0.791 -2.664 1 88.38 256 ASP B CA 1
ATOM 6136 C C . ASP B 1 256 ? -6.75 -2.273 -2.297 1 88.38 256 ASP B C 1
ATOM 6138 O O . ASP B 1 256 ? -6.352 -2.654 -1.197 1 88.38 256 ASP B O 1
ATOM 6142 N N . SER B 1 257 ? -7.277 -3.074 -3.209 1 92.06 257 SER B N 1
ATOM 6143 C CA . SER B 1 257 ? -7.344 -4.504 -2.914 1 92.06 257 SER B CA 1
ATOM 6144 C C . SER B 1 257 ? -5.957 -5.137 -2.936 1 92.06 257 SER B C 1
ATOM 6146 O O . SER B 1 257 ? -5.035 -4.609 -3.564 1 92.06 257 SER B O 1
ATOM 6148 N N . LEU B 1 258 ? -5.84 -6.23 -2.197 1 90.56 258 LEU B N 1
ATOM 6149 C CA . LEU B 1 258 ? -4.598 -6.992 -2.141 1 90.56 258 LEU B CA 1
ATOM 6150 C C . LEU B 1 258 ? -4.477 -7.922 -3.344 1 90.56 258 LEU B C 1
ATOM 6152 O O . LEU B 1 258 ? -5.441 -8.602 -3.713 1 90.56 258 LEU B O 1
ATOM 6156 N N . PHE B 1 259 ? -3.291 -7.922 -3.939 1 90.38 259 PHE B N 1
ATOM 6157 C CA . PHE B 1 259 ? -3.061 -8.773 -5.102 1 90.38 259 PHE B CA 1
ATOM 6158 C C . PHE B 1 259 ? -2.09 -9.898 -4.762 1 90.38 259 PHE B C 1
ATOM 6160 O O . PHE B 1 259 ? -1.033 -9.656 -4.172 1 90.38 259 PHE B O 1
ATOM 6167 N N . LEU B 1 260 ? -2.514 -11.109 -5.047 1 90.62 260 LEU B N 1
ATOM 6168 C CA . LEU B 1 260 ? -1.594 -12.234 -5.219 1 90.62 260 LEU B CA 1
ATOM 6169 C C . LEU B 1 260 ? -1.245 -12.43 -6.691 1 90.62 260 LEU B C 1
ATOM 6171 O O . LEU B 1 260 ? -2.135 -12.602 -7.523 1 90.62 260 LEU B O 1
ATOM 6175 N N . SER B 1 261 ? 0.023 -12.305 -6.965 1 89.69 261 SER B N 1
ATOM 6176 C CA . SER B 1 261 ? 0.411 -12.359 -8.367 1 89.69 261 SER B CA 1
ATOM 6177 C C . SER B 1 261 ? 1.675 -13.195 -8.562 1 89.69 261 SER B C 1
ATOM 6179 O O . SER B 1 261 ? 2.541 -13.227 -7.688 1 89.69 261 SER B O 1
ATOM 6181 N N . VAL B 1 262 ? 1.769 -13.82 -9.703 1 89.19 262 VAL B N 1
ATOM 6182 C CA . VAL B 1 262 ? 2.963 -14.617 -9.977 1 89.19 262 VAL B CA 1
ATOM 6183 C C . VAL B 1 262 ? 4.094 -13.703 -10.445 1 89.19 262 VAL B C 1
ATOM 6185 O O . VAL B 1 262 ? 5.246 -14.133 -10.547 1 89.19 262 VAL B O 1
ATOM 6188 N N . GLU B 1 263 ? 3.777 -12.445 -10.703 1 83.94 263 GLU B N 1
ATOM 6189 C CA . GLU B 1 263 ? 4.777 -11.469 -11.125 1 83.94 263 GLU B CA 1
ATOM 6190 C C . GLU B 1 263 ? 4.566 -10.125 -10.438 1 83.94 263 GLU B C 1
ATOM 6192 O O . GLU B 1 263 ? 3.432 -9.758 -10.125 1 83.94 263 GLU B O 1
ATOM 6197 N N . ALA B 1 264 ? 5.637 -9.438 -10.227 1 82.44 264 ALA B N 1
ATOM 6198 C CA . ALA B 1 264 ? 5.562 -8.117 -9.594 1 82.44 264 ALA B CA 1
ATOM 6199 C C . ALA B 1 264 ? 5.516 -7.008 -10.641 1 82.44 264 ALA B C 1
ATOM 6201 O O . ALA B 1 264 ? 5.148 -5.875 -10.336 1 82.44 264 ALA B O 1
ATOM 6202 N N . ALA B 1 265 ? 5.957 -7.332 -11.844 1 77.56 265 ALA B N 1
ATOM 6203 C CA . ALA B 1 265 ? 5.949 -6.367 -12.938 1 77.56 265 ALA B CA 1
ATOM 6204 C C . ALA B 1 265 ? 5.219 -6.926 -14.156 1 77.56 265 ALA B C 1
ATOM 6206 O O . ALA B 1 265 ? 5.578 -7.984 -14.672 1 77.56 265 ALA B O 1
ATOM 6207 N N . PRO B 1 266 ? 4.18 -6.172 -14.539 1 68.06 266 PRO B N 1
ATOM 6208 C CA . PRO B 1 266 ? 3.41 -6.691 -15.672 1 68.06 266 PRO B CA 1
ATOM 6209 C C . PRO B 1 266 ? 4.199 -6.676 -16.984 1 68.06 266 PRO B C 1
ATOM 6211 O O . PRO B 1 266 ? 5.23 -6 -17.078 1 68.06 266 PRO B O 1
ATOM 6214 N N . ILE B 1 267 ? 3.68 -7.461 -17.828 1 65 267 ILE B N 1
ATOM 6215 C CA . ILE B 1 267 ? 4.277 -7.648 -19.156 1 65 267 ILE B CA 1
ATOM 6216 C C . ILE B 1 267 ? 4.387 -6.301 -19.859 1 65 267 ILE B C 1
ATOM 6218 O O . ILE B 1 267 ? 3.479 -5.469 -19.781 1 65 267 ILE B O 1
ATOM 6222 N N . GLU B 1 268 ? 5.633 -6.027 -20.375 1 57.81 268 GLU B N 1
ATOM 6223 C CA . GLU B 1 268 ? 5.863 -4.828 -21.172 1 57.81 268 GLU B CA 1
ATOM 6224 C C . GLU B 1 268 ? 5.184 -4.934 -22.531 1 57.81 268 GLU B C 1
ATOM 6226 O O . GLU B 1 268 ? 5.32 -5.941 -23.234 1 57.81 268 GLU B O 1
ATOM 6231 N N . CYS B 1 269 ? 4.055 -4.242 -22.672 1 53.06 269 CYS B N 1
ATOM 6232 C CA . CYS B 1 269 ? 3.273 -4.297 -23.906 1 53.06 269 CYS B CA 1
ATOM 6233 C C . CYS B 1 269 ? 4.172 -4.172 -25.125 1 53.06 269 CYS B C 1
ATOM 6235 O O . CYS B 1 269 ? 3.797 -4.59 -26.219 1 53.06 269 CYS B O 1
ATOM 6237 N N . THR B 1 270 ? 5.16 -3.41 -24.969 1 46.38 270 THR B N 1
ATOM 6238 C CA . THR B 1 270 ? 5.98 -3.189 -26.156 1 46.38 270 THR B CA 1
ATOM 6239 C C . THR B 1 270 ? 6.48 -4.516 -26.734 1 46.38 270 THR B C 1
ATOM 6241 O O . THR B 1 270 ? 6.883 -4.586 -27.891 1 46.38 270 THR B O 1
ATOM 6244 N N . ASP B 1 271 ? 6.477 -5.375 -25.906 1 44.34 271 ASP B N 1
ATOM 6245 C CA . ASP B 1 271 ? 7.172 -6.582 -26.344 1 44.34 271 ASP B CA 1
ATOM 6246 C C . ASP B 1 271 ? 6.238 -7.496 -27.141 1 44.34 271 ASP B C 1
ATOM 6248 O O . ASP B 1 271 ? 6.602 -8.625 -27.469 1 44.34 271 ASP B O 1
ATOM 6252 N N . PHE B 1 272 ? 4.977 -7.125 -27.141 1 41.94 272 PHE B N 1
ATOM 6253 C CA . PHE B 1 272 ? 4.039 -8.008 -27.812 1 41.94 272 PHE B CA 1
ATOM 6254 C C . PHE B 1 272 ? 4.129 -7.824 -29.328 1 41.94 272 PHE B C 1
ATOM 6256 O O . PHE B 1 272 ? 3.227 -8.234 -30.062 1 41.94 272 PHE B O 1
ATOM 6263 N N . ASP B 1 273 ? 4.98 -7.016 -29.797 1 38.72 273 ASP B N 1
ATOM 6264 C CA . ASP B 1 273 ? 5.059 -7.051 -31.266 1 38.72 273 ASP B CA 1
ATOM 6265 C C . ASP B 1 273 ? 5.012 -8.492 -31.781 1 38.72 273 ASP B C 1
ATOM 6267 O O . ASP B 1 273 ? 4.945 -8.719 -32.969 1 38.72 273 ASP B O 1
ATOM 6271 N N . PHE B 1 274 ? 5.453 -9.312 -31.016 1 37.31 274 PHE B N 1
ATOM 6272 C CA . PHE B 1 274 ? 5.727 -10.625 -31.578 1 37.31 274 PHE B CA 1
ATOM 6273 C C . PHE B 1 274 ? 4.445 -11.438 -31.719 1 37.31 274 PHE B C 1
ATOM 6275 O O . PHE B 1 274 ? 4.457 -12.547 -32.25 1 37.31 274 PHE B O 1
ATOM 6282 N N . PHE B 1 275 ? 3.363 -11.164 -30.875 1 36.91 275 PHE B N 1
ATOM 6283 C CA . PHE B 1 275 ? 2.182 -11.906 -31.312 1 36.91 275 PHE B CA 1
ATOM 6284 C C . PHE B 1 275 ? 1.701 -11.398 -32.656 1 36.91 275 PHE B C 1
ATOM 6286 O O . PHE B 1 275 ? 2.031 -10.289 -33.062 1 36.91 275 PHE B O 1
ATOM 6293 N N . SER B 1 276 ? 1.106 -12.258 -33.531 1 36.59 276 SER B N 1
ATOM 6294 C CA . SER B 1 276 ? 0.655 -11.742 -34.844 1 36.59 276 SER B CA 1
ATOM 6295 C C . SER B 1 276 ? 0.154 -10.312 -34.719 1 36.59 276 SER B C 1
ATOM 6297 O O . SER B 1 276 ? -0.206 -9.867 -33.625 1 36.59 276 SER B O 1
ATOM 6299 N N . GLU B 1 277 ? 0.595 -9.477 -35.719 1 37.78 277 GLU B N 1
ATOM 6300 C CA . GLU B 1 277 ? 0.002 -8.156 -35.906 1 37.78 277 GLU B CA 1
ATOM 6301 C C . GLU B 1 277 ? -1.39 -8.086 -35.281 1 37.78 277 GLU B C 1
ATOM 6303 O O . GLU B 1 277 ? -1.743 -7.09 -34.656 1 37.78 277 GLU B O 1
ATOM 6308 N N . GLU B 1 278 ? -2.053 -9.094 -35.438 1 40.19 278 GLU B N 1
ATOM 6309 C CA . GLU B 1 278 ? -3.457 -9.188 -35.062 1 40.19 278 GLU B CA 1
ATOM 6310 C C . GLU B 1 278 ? -3.602 -9.289 -33.531 1 40.19 278 GLU B C 1
ATOM 6312 O O . GLU B 1 278 ? -4.465 -8.641 -32.938 1 40.19 278 GLU B O 1
ATOM 6317 N N . THR B 1 279 ? -2.742 -10.109 -32.938 1 41.19 279 THR B N 1
ATOM 6318 C CA . T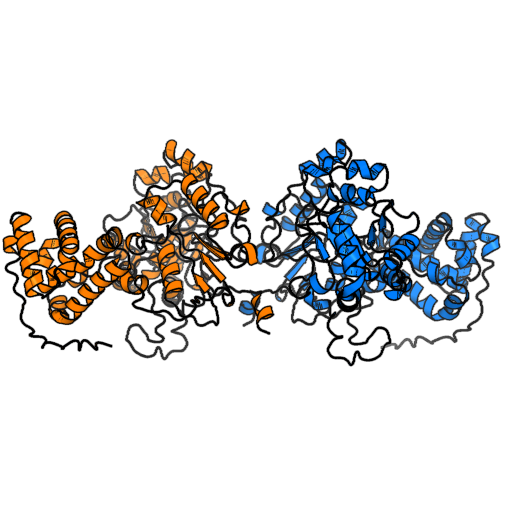HR B 1 279 ? -2.93 -10.359 -31.516 1 41.19 279 THR B CA 1
ATOM 6319 C C . THR B 1 279 ? -2.229 -9.297 -30.672 1 41.19 279 THR B C 1
ATOM 6321 O O . THR B 1 279 ? -2.643 -9.016 -29.547 1 41.19 279 THR B O 1
ATOM 6324 N N . ALA B 1 280 ? -1.06 -8.852 -31.125 1 43.03 280 ALA B N 1
ATOM 6325 C CA . ALA B 1 280 ? -0.374 -7.762 -30.438 1 43.03 280 ALA B CA 1
ATOM 6326 C C . ALA B 1 280 ? -1.293 -6.555 -30.266 1 43.03 280 ALA B C 1
ATOM 6328 O O . ALA B 1 280 ? -1.309 -5.918 -29.203 1 43.03 280 ALA B O 1
ATOM 6329 N N . ASP B 1 281 ? -1.845 -6.238 -31.359 1 44.19 281 ASP B N 1
ATOM 6330 C CA . ASP B 1 281 ? -2.818 -5.152 -31.297 1 44.19 281 ASP B CA 1
ATOM 6331 C C . ASP B 1 281 ? -3.875 -5.422 -30.234 1 44.19 281 ASP B C 1
ATOM 6333 O O . ASP B 1 281 ? -4.305 -4.508 -29.531 1 44.19 281 ASP B O 1
ATOM 6337 N N . ASN B 1 282 ? -4.207 -6.738 -30.188 1 45.19 282 ASN B N 1
ATOM 6338 C CA . ASN B 1 282 ? -5.312 -7.074 -29.297 1 45.19 282 ASN B CA 1
ATOM 6339 C C . ASN B 1 282 ? -4.852 -7.188 -27.844 1 45.19 282 ASN B C 1
ATOM 6341 O O . ASN B 1 282 ? -5.59 -6.824 -26.938 1 45.19 282 ASN B O 1
ATOM 6345 N N . PHE B 1 283 ? -3.711 -7.844 -27.719 1 46.25 283 PHE B N 1
ATOM 6346 C CA . PHE B 1 283 ? -3.295 -8.055 -26.328 1 46.25 283 PHE B CA 1
ATOM 6347 C C . PHE B 1 283 ? -2.494 -6.859 -25.828 1 46.25 283 PHE B C 1
ATOM 6349 O O . PHE B 1 283 ? -2.58 -6.508 -24.641 1 46.25 283 PHE B O 1
ATOM 6356 N N . GLY B 1 284 ? -1.625 -6.305 -26.75 1 47.22 284 GLY B N 1
ATOM 6357 C CA . GLY B 1 284 ? -0.753 -5.211 -26.344 1 47.22 284 GLY B CA 1
ATOM 6358 C C . GLY B 1 284 ? -1.509 -3.949 -25.984 1 47.22 284 GLY B C 1
ATOM 6359 O O . GLY B 1 284 ? -1.016 -3.125 -25.203 1 47.22 284 GLY B O 1
ATOM 6360 N N . ALA B 1 285 ? -2.531 -3.797 -26.766 1 46.94 285 ALA B N 1
ATOM 6361 C CA . ALA B 1 285 ? -3.223 -2.525 -26.578 1 46.94 285 ALA B CA 1
ATOM 6362 C C . ALA B 1 285 ? -3.619 -2.33 -25.109 1 46.94 285 ALA B C 1
ATOM 6364 O O . ALA B 1 285 ? -3.742 -1.197 -24.641 1 46.94 285 ALA B O 1
ATOM 6365 N N . HIS B 1 286 ? -3.723 -3.527 -24.531 1 48.16 286 HIS B N 1
ATOM 6366 C CA . HIS B 1 286 ? -4.238 -3.363 -23.172 1 48.16 286 HIS B CA 1
ATOM 6367 C C . HIS B 1 286 ? -3.133 -3.551 -22.141 1 48.16 286 HIS B C 1
ATOM 6369 O O . HIS B 1 286 ? -3.391 -3.49 -20.938 1 48.16 286 HIS B O 1
ATOM 6375 N N . CYS B 1 287 ? -1.958 -3.898 -22.734 1 52.38 287 CYS B N 1
ATOM 6376 C CA . CYS B 1 287 ? -0.901 -4.125 -21.766 1 52.38 287 CYS B CA 1
ATOM 6377 C C . CYS B 1 287 ? -0.434 -2.809 -21.141 1 52.38 287 CYS B C 1
ATOM 6379 O O . CYS B 1 287 ? 0.004 -1.906 -21.859 1 52.38 287 CYS B O 1
ATOM 6381 N N . LYS B 1 288 ? -1.06 -2.273 -20.188 1 55.66 288 LYS B N 1
ATOM 6382 C CA . LYS B 1 288 ? -0.523 -1.138 -19.438 1 55.66 288 LYS B CA 1
ATOM 6383 C C . LYS B 1 288 ? 0.521 -1.589 -18.422 1 55.66 288 LYS B C 1
ATOM 6385 O O . LYS B 1 288 ? 0.185 -2.225 -17.422 1 55.66 288 LYS B O 1
ATOM 6390 N N . HIS B 1 289 ? 1.823 -1.617 -18.891 1 61.62 289 HIS B N 1
ATOM 6391 C CA . HIS B 1 289 ? 2.924 -1.884 -17.969 1 61.62 289 HIS B CA 1
ATOM 6392 C C . HIS B 1 289 ? 3.039 -0.788 -16.906 1 61.62 289 HIS B C 1
ATOM 6394 O O . HIS B 1 289 ? 2.982 0.401 -17.234 1 61.62 289 HIS B O 1
ATOM 6400 N N . CYS B 1 290 ? 2.875 -1.225 -15.688 1 72.81 290 CYS B N 1
ATOM 6401 C CA . CYS B 1 290 ? 3.117 -0.256 -14.625 1 72.81 290 CYS B CA 1
ATOM 6402 C C . CYS B 1 290 ? 4.031 -0.839 -13.555 1 72.81 290 CYS B C 1
ATOM 6404 O O . CYS B 1 290 ? 3.779 -1.932 -13.047 1 72.81 290 CYS B O 1
ATOM 6406 N N . TYR B 1 291 ? 5.133 -0.185 -13.359 1 71.25 291 TYR B N 1
ATOM 6407 C CA . TYR B 1 291 ? 6.066 -0.634 -12.328 1 71.25 291 TYR B CA 1
ATOM 6408 C C . TYR B 1 291 ? 5.52 -0.358 -10.938 1 71.25 291 TYR B C 1
ATOM 6410 O O . TYR B 1 291 ? 6.012 -0.908 -9.945 1 71.25 291 TYR B O 1
ATOM 6418 N N . TRP B 1 292 ? 4.449 0.477 -10.938 1 78.06 292 TRP B N 1
ATOM 6419 C CA . TRP B 1 292 ? 3.926 0.888 -9.633 1 78.06 292 TRP B CA 1
ATOM 6420 C C . TRP B 1 292 ? 2.662 0.111 -9.281 1 78.06 292 TRP B C 1
ATOM 6422 O O . TRP B 1 292 ? 2.098 0.286 -8.203 1 78.06 292 TRP B O 1
ATOM 6432 N N . CYS B 1 293 ? 2.252 -0.761 -10.211 1 80.19 293 CYS B N 1
ATOM 6433 C CA . CYS B 1 293 ? 0.981 -1.452 -10.023 1 80.19 293 CYS B CA 1
ATOM 6434 C C . CYS B 1 293 ? 1.086 -2.498 -8.914 1 80.19 293 CYS B C 1
ATOM 6436 O O . CYS B 1 293 ? 0.073 -2.918 -8.352 1 80.19 293 CYS B O 1
ATOM 6438 N N . PHE B 1 294 ? 2.293 -2.963 -8.703 1 84 294 PHE B N 1
ATOM 6439 C CA . PHE B 1 294 ? 2.576 -3.881 -7.605 1 84 294 PHE B CA 1
ATOM 6440 C C . PHE B 1 294 ? 3.318 -3.17 -6.48 1 84 294 PHE B C 1
ATOM 6442 O O . PHE B 1 294 ? 4.266 -2.424 -6.73 1 84 294 PHE B O 1
ATOM 6449 N N . THR B 1 295 ? 2.779 -3.34 -5.281 1 83.94 295 THR B N 1
ATOM 6450 C CA . THR B 1 295 ? 3.48 -2.748 -4.145 1 83.94 295 THR B CA 1
ATOM 6451 C C . THR B 1 295 ? 3.656 -3.768 -3.025 1 83.94 295 THR B C 1
ATOM 6453 O O . THR B 1 295 ? 2.732 -4.527 -2.719 1 83.94 295 THR B O 1
ATOM 6456 N N . ARG B 1 296 ? 4.797 -3.758 -2.455 1 83.5 296 ARG B N 1
ATOM 6457 C CA . ARG B 1 296 ? 5.105 -4.691 -1.377 1 83.5 296 ARG B CA 1
ATOM 6458 C C . ARG B 1 296 ? 4.348 -4.328 -0.104 1 83.5 296 ARG B C 1
ATOM 6460 O O . ARG B 1 296 ? 4.332 -5.102 0.856 1 83.5 296 ARG B O 1
ATOM 6467 N N . TRP B 1 297 ? 3.689 -3.15 -0.126 1 82 297 TRP B N 1
ATOM 6468 C CA . TRP B 1 297 ? 2.9 -2.775 1.043 1 82 297 TRP B CA 1
ATOM 6469 C C . TRP B 1 297 ? 1.7 -3.701 1.21 1 82 297 TRP B C 1
ATOM 6471 O O . TRP B 1 297 ? 1.299 -4.012 2.334 1 82 297 TRP B O 1
ATOM 6481 N N . LYS B 1 298 ? 1.164 -4.16 0.115 1 83.38 298 LYS B N 1
ATOM 6482 C CA . LYS B 1 298 ? -0.058 -4.949 0.241 1 83.38 298 LYS B CA 1
ATOM 6483 C C . LYS B 1 298 ? -0.006 -6.188 -0.649 1 83.38 298 LYS B C 1
ATOM 6485 O O . LYS B 1 298 ? -0.691 -7.18 -0.385 1 83.38 298 LYS B O 1
ATOM 6490 N N . ASP B 1 299 ? 0.735 -6.172 -1.677 1 86.38 299 ASP B N 1
ATOM 6491 C CA . ASP B 1 299 ? 0.699 -7.23 -2.68 1 86.38 299 ASP B CA 1
ATOM 6492 C C . ASP B 1 299 ? 1.77 -8.281 -2.406 1 86.38 299 ASP B C 1
ATOM 6494 O O . ASP B 1 299 ? 2.787 -7.992 -1.775 1 86.38 299 ASP B O 1
ATOM 6498 N N . TYR B 1 300 ? 1.53 -9.531 -2.934 1 86.81 300 TYR B N 1
ATOM 6499 C CA . TYR B 1 300 ? 2.461 -10.641 -2.734 1 86.81 300 TYR B CA 1
ATOM 6500 C C . TYR B 1 300 ? 2.695 -11.391 -4.039 1 86.81 300 TYR B C 1
ATOM 6502 O O . TYR B 1 300 ? 1.757 -11.641 -4.801 1 86.81 300 TYR B O 1
ATOM 6510 N N . VAL B 1 301 ? 3.957 -11.672 -4.219 1 88.5 301 VAL B N 1
ATOM 6511 C CA . VAL B 1 301 ? 4.297 -12.57 -5.316 1 88.5 301 VAL B CA 1
ATOM 6512 C C . VAL B 1 301 ? 4.145 -14.023 -4.863 1 88.5 301 VAL B C 1
ATOM 6514 O O . VAL B 1 301 ? 4.641 -14.406 -3.803 1 88.5 301 VAL B O 1
ATOM 6517 N N . ILE B 1 302 ? 3.418 -14.805 -5.602 1 89.31 302 ILE B N 1
ATOM 6518 C CA . ILE B 1 302 ? 3.242 -16.219 -5.305 1 89.31 302 ILE B CA 1
ATOM 6519 C C . ILE B 1 302 ? 3.9 -17.062 -6.395 1 89.31 302 ILE B C 1
ATOM 6521 O O . ILE B 1 302 ? 4.133 -16.578 -7.504 1 89.31 302 ILE B O 1
ATOM 6525 N N . PRO B 1 303 ? 4.25 -18.281 -6.027 1 91.25 303 PRO B N 1
ATOM 6526 C CA . PRO B 1 303 ? 4.879 -19.141 -7.043 1 91.25 303 PRO B CA 1
ATOM 6527 C C . PRO B 1 303 ? 3.912 -19.531 -8.156 1 91.25 303 PRO B C 1
ATOM 6529 O O . PRO B 1 303 ? 2.699 -19.594 -7.938 1 91.25 303 PRO B O 1
ATOM 6532 N N . GLY B 1 304 ? 4.547 -19.781 -9.273 1 92.38 304 GLY B N 1
ATOM 6533 C CA . GLY B 1 304 ? 3.777 -20.5 -10.273 1 92.38 304 GLY B CA 1
ATOM 6534 C C . GLY B 1 304 ? 3.469 -21.938 -9.859 1 92.38 304 GLY B C 1
ATOM 6535 O O . GLY B 1 304 ? 3.756 -22.328 -8.727 1 92.38 304 GLY B O 1
ATOM 6536 N N . PHE B 1 305 ? 2.84 -22.594 -10.805 1 92.56 305 PHE B N 1
ATOM 6537 C CA . PHE B 1 305 ? 2.393 -23.922 -10.438 1 92.56 305 PHE B CA 1
ATOM 6538 C C . PHE B 1 305 ? 3.178 -24.984 -11.195 1 92.56 305 PHE B C 1
ATOM 6540 O O . PHE B 1 305 ? 3.377 -24.875 -12.406 1 92.56 305 PHE B O 1
ATOM 6547 N N . VAL B 1 306 ? 3.676 -25.938 -10.398 1 91.56 306 VAL B N 1
ATOM 6548 C CA . VAL B 1 306 ? 4.281 -27.141 -10.953 1 91.56 306 VAL B CA 1
ATOM 6549 C C . VAL B 1 306 ? 3.51 -28.375 -10.492 1 91.56 306 VAL B C 1
ATOM 6551 O O . VAL B 1 306 ? 3.27 -28.547 -9.289 1 91.56 306 VAL B O 1
ATOM 6554 N N . GLU B 1 307 ? 3.145 -29.188 -11.414 1 87.69 307 GLU B N 1
ATOM 6555 C CA . GLU B 1 307 ? 2.346 -30.359 -11.102 1 87.69 307 GLU B CA 1
ATOM 6556 C C . GLU B 1 307 ? 3.1 -31.312 -10.172 1 87.69 307 GLU B C 1
ATOM 6558 O O . GLU B 1 307 ? 4.312 -31.484 -10.312 1 87.69 307 GLU B O 1
ATOM 6563 N N . LYS B 1 308 ? 2.342 -31.922 -9.352 1 85.38 308 LYS B N 1
ATOM 6564 C CA . LYS B 1 308 ? 2.934 -32.875 -8.398 1 85.38 308 LYS B CA 1
ATOM 6565 C C . LYS B 1 308 ? 3.707 -33.969 -9.117 1 85.38 308 LYS B C 1
ATOM 6567 O O . LYS B 1 308 ? 4.809 -34.312 -8.711 1 85.38 308 LYS B O 1
ATOM 6572 N N . TRP B 1 309 ? 3.143 -34.5 -10.109 1 82.81 309 TRP B N 1
ATOM 6573 C CA . TRP B 1 309 ? 3.797 -35.531 -10.898 1 82.81 309 TRP B CA 1
ATOM 6574 C C . TRP B 1 309 ? 5.152 -35.062 -11.406 1 82.81 309 TRP B C 1
ATOM 6576 O O . TRP B 1 309 ? 6.145 -35.781 -11.328 1 82.81 309 TRP B O 1
ATOM 6586 N N . SER B 1 310 ? 5.176 -33.844 -11.922 1 88.56 310 SER B N 1
ATOM 6587 C CA . SER B 1 310 ? 6.418 -33.281 -12.438 1 88.56 310 SER B CA 1
ATOM 6588 C C . SER B 1 310 ? 7.441 -33.094 -11.32 1 88.56 310 SER B C 1
ATOM 6590 O O . SER B 1 310 ? 8.625 -33.406 -11.5 1 88.56 310 SER B O 1
ATOM 6592 N N . VAL B 1 311 ? 6.98 -32.625 -10.195 1 88.94 311 VAL B N 1
ATOM 6593 C CA . VAL B 1 311 ? 7.863 -32.406 -9.055 1 88.94 311 VAL B CA 1
ATOM 6594 C C . VAL B 1 311 ? 8.516 -33.719 -8.656 1 88.94 311 VAL B C 1
ATOM 6596 O O . VAL B 1 311 ? 9.742 -33.812 -8.508 1 88.94 311 VAL B O 1
ATOM 6599 N N . GLU B 1 312 ? 7.75 -34.75 -8.555 1 84 312 GLU B N 1
ATOM 6600 C CA . GLU B 1 312 ? 8.242 -36.062 -8.133 1 84 312 GLU B CA 1
ATOM 6601 C C . GLU B 1 312 ? 9.203 -36.625 -9.172 1 84 312 GLU B C 1
ATOM 6603 O O . GLU B 1 312 ? 10.242 -37.188 -8.82 1 84 312 GLU B O 1
ATOM 6608 N N . LYS B 1 313 ? 8.828 -36.5 -10.398 1 85.94 313 LYS B N 1
ATOM 6609 C CA . LYS B 1 313 ? 9.672 -37.031 -11.477 1 85.94 313 LYS B CA 1
ATOM 6610 C C . LYS B 1 313 ? 11.008 -36.281 -11.523 1 85.94 313 LYS B C 1
ATOM 6612 O O . LYS B 1 313 ? 12.062 -36.906 -11.703 1 85.94 313 LYS B O 1
ATOM 6617 N N . MET B 1 314 ? 10.992 -35 -11.367 1 91.56 314 MET B N 1
ATOM 6618 C CA . MET B 1 314 ? 12.219 -34.219 -11.359 1 91.56 314 MET B CA 1
ATOM 6619 C C . MET B 1 314 ? 13.117 -34.594 -10.195 1 91.56 314 MET B C 1
ATOM 6621 O O . MET B 1 314 ? 14.328 -34.719 -10.352 1 91.56 314 MET B O 1
ATOM 6625 N N . GLN B 1 315 ? 12.555 -34.844 -9.109 1 88.38 315 GLN B N 1
ATOM 6626 C CA . GLN B 1 315 ? 13.32 -35.25 -7.93 1 88.38 315 GLN B CA 1
ATOM 6627 C C . GLN B 1 315 ? 13.914 -36.625 -8.102 1 88.38 315 GLN B C 1
ATOM 6629 O O . GLN B 1 315 ? 15.031 -36.906 -7.641 1 88.38 315 GLN B O 1
ATOM 6634 N N . LEU B 1 316 ? 13.188 -37.438 -8.734 1 87.81 316 LEU B N 1
ATOM 6635 C CA . LEU B 1 316 ? 13.656 -38.812 -8.992 1 87.81 316 LEU B CA 1
ATOM 6636 C C . LEU B 1 316 ? 14.82 -38.812 -9.984 1 87.81 316 LEU B C 1
ATOM 6638 O O . LEU B 1 316 ? 15.75 -39.594 -9.859 1 87.81 316 LEU B O 1
ATOM 6642 N N . LEU B 1 317 ? 14.742 -37.938 -10.914 1 91.56 317 LEU B N 1
ATOM 6643 C CA . LEU B 1 317 ? 15.68 -37.969 -12.031 1 91.56 317 LEU B CA 1
ATOM 6644 C C . LEU B 1 317 ? 16.906 -37.094 -11.734 1 91.56 317 LEU B C 1
ATOM 6646 O O . LEU B 1 317 ? 17.906 -37.156 -12.461 1 91.56 317 LEU B O 1
ATOM 6650 N N . GLN B 1 318 ? 16.844 -36.281 -10.734 1 93.06 318 GLN B N 1
ATOM 6651 C CA . GLN B 1 318 ? 17.953 -35.375 -10.438 1 93.06 318 GLN B CA 1
ATOM 6652 C C . GLN B 1 318 ? 19.203 -36.188 -10.047 1 93.06 318 GLN B C 1
ATOM 6654 O O . GLN B 1 318 ? 19.109 -37.188 -9.328 1 93.06 318 GLN B O 1
ATOM 6659 N N . LYS B 1 319 ? 20.328 -35.812 -10.523 1 93.06 319 LYS B N 1
ATOM 6660 C CA . LYS B 1 319 ? 21.594 -36.438 -10.164 1 93.06 319 LYS B CA 1
ATOM 6661 C C . LYS B 1 319 ? 22.25 -35.719 -8.977 1 93.06 319 LYS B C 1
ATOM 6663 O O . LYS B 1 319 ? 22.078 -34.5 -8.812 1 93.06 319 LYS B O 1
ATOM 6668 N N . PRO B 1 320 ? 22.969 -36.5 -8.125 1 88.81 320 PRO B N 1
ATOM 6669 C CA . PRO B 1 320 ? 23.797 -35.844 -7.113 1 88.81 320 PRO B CA 1
ATOM 6670 C C . PRO B 1 320 ? 24.812 -34.875 -7.719 1 88.81 320 PRO B C 1
ATOM 6672 O O . PRO B 1 320 ? 25.188 -35 -8.883 1 88.81 320 PRO B O 1
ATOM 6675 N N . HIS B 1 321 ? 25.141 -33.969 -6.969 1 83.62 321 HIS B N 1
ATOM 6676 C CA . HIS B 1 321 ? 26 -32.875 -7.438 1 83.62 321 HIS B CA 1
ATOM 6677 C C . HIS B 1 321 ? 27.266 -33.406 -8.086 1 83.62 321 HIS B C 1
ATOM 6679 O O . HIS B 1 321 ? 27.719 -32.844 -9.094 1 83.62 321 HIS B O 1
ATOM 6685 N N . GLU B 1 322 ? 27.812 -34.469 -7.535 1 86.81 322 GLU B N 1
ATOM 6686 C CA . GLU B 1 322 ? 29.094 -35 -7.984 1 86.81 322 GLU B CA 1
ATOM 6687 C C . GLU B 1 322 ? 28.969 -35.688 -9.336 1 86.81 322 GLU B C 1
ATOM 6689 O O . GLU B 1 322 ? 29.953 -35.844 -10.055 1 86.81 322 GLU B O 1
ATOM 6694 N N . GLU B 1 323 ? 27.766 -36.031 -9.68 1 91.94 323 GLU B N 1
ATOM 6695 C CA . GLU B 1 323 ? 27.547 -36.812 -10.898 1 91.94 323 GLU B CA 1
ATOM 6696 C C . GLU B 1 323 ? 27.031 -35.906 -12.031 1 91.94 323 GLU B C 1
ATOM 6698 O O . GLU B 1 323 ? 26.828 -36.375 -13.148 1 91.94 323 GLU B O 1
ATOM 6703 N N . ARG B 1 324 ? 26.859 -34.625 -11.758 1 92.88 324 ARG B N 1
ATOM 6704 C CA . ARG B 1 324 ? 26.344 -33.719 -12.781 1 92.88 324 ARG B CA 1
ATOM 6705 C C . ARG B 1 324 ? 27.438 -33.344 -13.773 1 92.88 324 ARG B C 1
ATOM 6707 O O . ARG B 1 324 ? 28.578 -33.062 -13.383 1 92.88 324 ARG B O 1
ATOM 6714 N N . THR B 1 325 ? 27.125 -33.312 -15.031 1 92.5 325 THR B N 1
ATOM 6715 C CA . THR B 1 325 ? 28.141 -33.188 -16.094 1 92.5 325 THR B CA 1
ATOM 6716 C C . THR B 1 325 ? 28.094 -31.812 -16.734 1 92.5 325 THR B C 1
ATOM 6718 O O . THR B 1 325 ? 29.062 -31.406 -17.375 1 92.5 325 THR B O 1
ATOM 6721 N N . TYR B 1 326 ? 26.984 -31.125 -16.594 1 95.56 326 TYR B N 1
ATOM 6722 C CA . TYR B 1 326 ? 26.875 -29.828 -17.234 1 95.56 326 TYR B CA 1
ATOM 6723 C C . TYR B 1 326 ? 27.016 -28.703 -16.203 1 95.56 326 TYR B C 1
ATOM 6725 O O . TYR B 1 326 ? 26.484 -28.797 -15.094 1 95.56 326 TYR B O 1
ATOM 6733 N N . THR B 1 327 ? 27.734 -27.656 -16.656 1 94.94 327 THR B N 1
ATOM 6734 C CA . THR B 1 327 ? 27.812 -26.453 -15.844 1 94.94 327 THR B CA 1
ATOM 6735 C C . THR B 1 327 ? 26.453 -25.766 -15.781 1 94.94 327 THR B C 1
ATOM 6737 O O . THR B 1 327 ? 25.953 -25.438 -14.695 1 94.94 327 THR B O 1
ATOM 6740 N N . ALA B 1 328 ? 25.875 -25.547 -16.969 1 95.69 328 ALA B N 1
ATOM 6741 C CA . ALA B 1 328 ? 24.609 -24.844 -17 1 95.69 328 ALA B CA 1
ATOM 6742 C C . ALA B 1 328 ? 23.75 -25.297 -18.172 1 95.69 328 ALA B C 1
ATOM 6744 O O . ALA B 1 328 ? 24.266 -25.875 -19.141 1 95.69 328 ALA B O 1
ATOM 6745 N N . CYS B 1 329 ? 22.453 -25.094 -18.078 1 95.44 329 CYS B N 1
ATOM 6746 C CA . CYS B 1 329 ? 21.578 -25.484 -19.156 1 95.44 329 CYS B CA 1
ATOM 6747 C C . CYS B 1 329 ? 20.422 -24.484 -19.328 1 95.44 329 CYS B C 1
ATOM 6749 O O . CYS B 1 329 ? 20.094 -23.766 -18.391 1 95.44 329 CYS B O 1
ATOM 6751 N N . TYR B 1 330 ? 19.922 -24.391 -20.531 1 93.88 330 TYR B N 1
ATOM 6752 C CA . TYR B 1 330 ? 18.703 -23.672 -20.906 1 93.88 330 TYR B CA 1
ATOM 6753 C C . TYR B 1 330 ? 18.047 -24.297 -22.109 1 93.88 330 TYR B C 1
ATOM 6755 O O . TYR B 1 330 ? 18.625 -24.359 -23.203 1 93.88 330 TYR B O 1
ATOM 6763 N N . HIS B 1 331 ? 16.844 -24.781 -21.891 1 90.19 331 HIS B N 1
ATOM 6764 C CA . HIS B 1 331 ? 16.031 -25.344 -22.969 1 90.19 331 HIS B CA 1
ATOM 6765 C C . HIS B 1 331 ? 14.602 -24.781 -22.922 1 90.19 331 HIS B C 1
ATOM 6767 O O . HIS B 1 331 ? 13.727 -25.375 -22.281 1 90.19 331 HIS B O 1
ATOM 6773 N N . GLY B 1 332 ? 14.32 -23.609 -23.469 1 79.62 332 GLY B N 1
ATOM 6774 C CA . GLY B 1 332 ? 13.039 -22.938 -23.422 1 79.62 332 GLY B CA 1
ATOM 6775 C C . GLY B 1 332 ? 12.273 -22.984 -24.734 1 79.62 332 GLY B C 1
ATOM 6776 O O . GLY B 1 332 ? 12.773 -23.531 -25.719 1 79.62 332 GLY B O 1
ATOM 6777 N N . ALA B 1 333 ? 10.938 -22.609 -24.656 1 62.69 333 ALA B N 1
ATOM 6778 C CA . ALA B 1 333 ? 10.031 -22.656 -25.797 1 62.69 333 ALA B CA 1
ATOM 6779 C C . ALA B 1 333 ? 10.57 -21.812 -26.953 1 62.69 333 ALA B C 1
ATOM 6781 O O . ALA B 1 333 ? 10.227 -22.047 -28.125 1 62.69 333 ALA B O 1
ATOM 6782 N N . ASP B 1 334 ? 11.203 -20.672 -26.75 1 55.84 334 ASP B N 1
ATOM 6783 C CA . ASP B 1 334 ? 11.672 -19.75 -27.781 1 55.84 334 ASP B CA 1
ATOM 6784 C C . ASP B 1 334 ? 12.672 -20.453 -28.703 1 55.84 334 ASP B C 1
ATOM 6786 O O . ASP B 1 334 ? 13.094 -19.875 -29.719 1 55.84 334 ASP B O 1
ATOM 6790 N N . SER B 1 335 ? 13.125 -21.594 -28.328 1 48.94 335 SER B N 1
ATOM 6791 C CA . SER B 1 335 ? 14.141 -22.172 -29.188 1 48.94 335 SER B CA 1
ATOM 6792 C C . SER B 1 335 ? 13.508 -22.812 -30.438 1 48.94 335 SER B C 1
ATOM 6794 O O . SER B 1 335 ? 14.219 -23.359 -31.281 1 48.94 335 SER B O 1
ATOM 6796 N N . ASP B 1 336 ? 12.195 -22.75 -30.406 1 45.66 336 ASP B N 1
ATOM 6797 C CA . ASP B 1 336 ? 11.539 -23.203 -31.625 1 45.66 336 ASP B CA 1
ATOM 6798 C C . ASP B 1 336 ? 11.422 -22.078 -32.656 1 45.66 336 ASP B C 1
ATOM 6800 O O . ASP B 1 336 ? 11.477 -20.891 -32.281 1 45.66 336 ASP B O 1
ATOM 6804 N N . SER B 1 337 ? 11.523 -22.391 -33.875 1 45.16 337 SER B N 1
ATOM 6805 C CA . SER B 1 337 ? 11.445 -21.438 -34.969 1 45.16 337 SER B CA 1
ATOM 6806 C C . SER B 1 337 ? 10.398 -20.359 -34.688 1 45.16 337 SER B C 1
ATOM 6808 O O . SER B 1 337 ? 10.594 -19.203 -35.062 1 45.16 337 SER B O 1
ATOM 6810 N N . LEU B 1 338 ? 9.344 -20.703 -34.344 1 42.62 338 LEU B N 1
ATOM 6811 C CA . LEU B 1 338 ? 8.242 -19.781 -34.094 1 42.62 33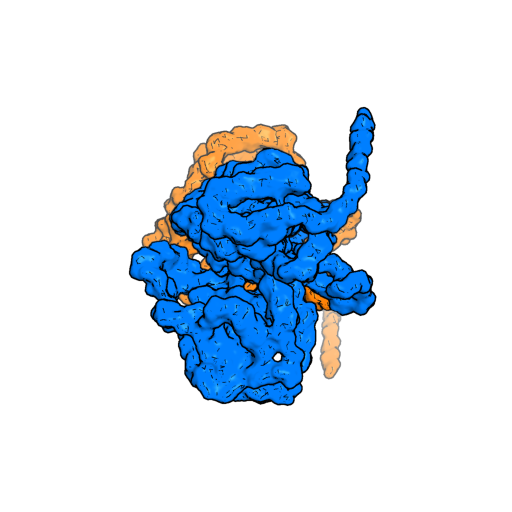8 LEU B CA 1
ATOM 6812 C C . LEU B 1 338 ? 8.57 -18.859 -32.938 1 42.62 338 LEU B C 1
ATOM 6814 O O . LEU B 1 338 ? 8.25 -17.672 -32.969 1 42.62 338 LEU B O 1
ATOM 6818 N N . ALA B 1 339 ? 9.117 -19.406 -31.969 1 47 339 ALA B N 1
ATOM 6819 C CA . ALA B 1 339 ? 9.359 -18.688 -30.719 1 47 339 ALA B CA 1
ATOM 6820 C C . ALA B 1 339 ? 10.445 -17.641 -30.891 1 47 339 ALA B C 1
ATOM 6822 O O . ALA B 1 339 ? 10.398 -16.578 -30.266 1 47 339 ALA B O 1
ATOM 6823 N N . ILE B 1 340 ? 11.477 -17.953 -31.688 1 45.81 340 ILE B N 1
ATOM 6824 C CA . ILE B 1 340 ? 12.547 -17 -31.953 1 45.81 340 ILE B CA 1
ATOM 6825 C C . ILE B 1 340 ? 11.953 -15.672 -32.406 1 45.81 340 ILE B C 1
ATOM 6827 O O . ILE B 1 340 ? 12.422 -14.602 -32.031 1 45.81 340 ILE B O 1
ATOM 6831 N N . TYR B 1 341 ? 11.086 -15.844 -33.25 1 42.28 341 TYR B N 1
ATOM 6832 C CA . TYR B 1 341 ? 10.484 -14.609 -33.75 1 42.28 341 TYR B CA 1
ATOM 6833 C C . TYR B 1 341 ? 9.711 -13.898 -32.656 1 42.28 341 TYR B C 1
ATOM 6835 O O . TYR B 1 341 ? 9.805 -12.68 -32.5 1 42.28 341 TYR B O 1
ATOM 6843 N N . LEU B 1 342 ? 9 -14.742 -31.906 1 47.34 342 LEU B N 1
ATOM 6844 C CA . LEU B 1 342 ? 8.055 -14.18 -30.938 1 47.34 342 LEU B CA 1
ATOM 6845 C C . LEU B 1 342 ? 8.797 -13.562 -29.766 1 47.34 342 LEU B C 1
ATOM 6847 O O . LEU B 1 342 ? 8.328 -12.57 -29.188 1 47.34 342 LEU B O 1
ATOM 6851 N N . TYR B 1 343 ? 9.883 -14.203 -29.516 1 48.78 343 TYR B N 1
ATOM 6852 C CA . TYR B 1 343 ? 10.641 -13.758 -28.344 1 48.78 343 TYR B CA 1
ATOM 6853 C C . TYR B 1 343 ? 11.852 -12.93 -28.766 1 48.78 343 TYR B C 1
ATOM 6855 O O . TYR B 1 343 ? 12.789 -12.766 -27.984 1 48.78 343 TYR B O 1
ATOM 6863 N N . ALA B 1 344 ? 11.773 -12.609 -30.094 1 45.62 344 ALA B N 1
ATOM 6864 C CA . ALA B 1 344 ? 12.875 -11.836 -30.672 1 45.62 344 ALA B CA 1
ATOM 6865 C C . ALA B 1 344 ? 13.25 -10.664 -29.766 1 45.62 344 ALA B C 1
ATOM 6867 O O . ALA B 1 344 ? 14.422 -10.289 -29.688 1 45.62 344 ALA B O 1
ATOM 6868 N N . ASN B 1 345 ? 12.242 -10.219 -29.078 1 48.97 345 ASN B N 1
ATOM 6869 C CA . ASN B 1 345 ? 12.594 -9.023 -28.312 1 48.97 345 ASN B CA 1
ATOM 6870 C C . ASN B 1 345 ? 13.047 -9.383 -26.891 1 48.97 345 ASN B C 1
ATOM 6872 O O . ASN B 1 345 ? 13.273 -8.5 -26.062 1 48.97 345 ASN B O 1
ATOM 6876 N N . THR B 1 346 ? 13.078 -10.742 -26.641 1 58.53 346 THR B N 1
ATOM 6877 C CA . THR B 1 346 ? 13.641 -11.07 -25.328 1 58.53 346 THR B CA 1
ATOM 6878 C C . THR B 1 346 ? 15.156 -11.242 -25.422 1 58.53 346 THR B C 1
ATOM 6880 O O . THR B 1 346 ? 15.641 -12.352 -25.672 1 58.53 346 THR B O 1
ATOM 6883 N N . THR B 1 347 ? 15.766 -10.117 -25.312 1 69.19 347 THR B N 1
ATOM 6884 C CA . THR B 1 347 ? 17.188 -9.93 -25.562 1 69.19 347 THR B CA 1
ATOM 6885 C C . THR B 1 347 ? 18.016 -10.898 -24.719 1 69.19 347 THR B C 1
ATOM 6887 O O . THR B 1 347 ? 18.984 -11.492 -25.203 1 69.19 347 THR B O 1
ATOM 6890 N N . VAL B 1 348 ? 17.469 -11.375 -23.609 1 84.31 348 VAL B N 1
ATOM 6891 C CA . VAL B 1 348 ? 18.328 -12.188 -22.734 1 84.31 348 VAL B CA 1
ATOM 6892 C C . VAL B 1 348 ? 18.328 -13.633 -23.219 1 84.31 348 VAL B C 1
ATOM 6894 O O . VAL B 1 348 ? 19.359 -14.312 -23.156 1 84.31 348 VAL B O 1
ATOM 6897 N N . ARG B 1 349 ? 17.266 -14.148 -23.781 1 82.94 349 ARG B N 1
ATOM 6898 C CA . ARG B 1 349 ? 17.188 -15.508 -24.312 1 82.94 349 ARG B CA 1
ATOM 6899 C C . ARG B 1 349 ? 18.062 -15.664 -25.547 1 82.94 349 ARG B C 1
ATOM 6901 O O . ARG B 1 349 ? 18.688 -16.703 -25.75 1 82.94 349 ARG B O 1
ATOM 6908 N N . ASN B 1 350 ? 18.047 -14.594 -26.297 1 79.56 350 ASN B N 1
ATOM 6909 C CA . ASN B 1 350 ? 18.922 -14.578 -27.453 1 79.56 350 ASN B CA 1
ATOM 6910 C C . ASN B 1 350 ? 20.391 -14.578 -27.047 1 79.56 350 ASN B C 1
ATOM 6912 O O . ASN B 1 350 ? 21.219 -15.266 -27.672 1 79.56 350 ASN B O 1
ATOM 6916 N N . ASP B 1 351 ? 20.703 -13.812 -26.078 1 83.69 351 ASP B N 1
ATOM 6917 C CA . ASP B 1 351 ? 22.078 -13.766 -25.594 1 83.69 351 ASP B CA 1
ATOM 6918 C C . ASP B 1 351 ? 22.531 -15.141 -25.109 1 83.69 351 ASP B C 1
ATOM 6920 O O . ASP B 1 351 ? 23.688 -15.531 -25.312 1 83.69 351 ASP B O 1
ATOM 6924 N N . LEU B 1 352 ? 21.672 -15.906 -24.531 1 88.38 352 LEU B N 1
ATOM 6925 C CA . LEU B 1 352 ? 22 -17.219 -24 1 88.38 352 LEU B CA 1
ATOM 6926 C C . LEU B 1 352 ? 22.344 -18.188 -25.125 1 88.38 352 LEU B C 1
ATOM 6928 O O . LEU B 1 352 ? 23.109 -19.141 -24.922 1 88.38 352 LEU B O 1
ATOM 6932 N N . GLN B 1 353 ? 21.812 -17.891 -26.312 1 83.88 353 GLN B N 1
ATOM 6933 C CA . GLN B 1 353 ? 22.078 -18.766 -27.438 1 83.88 353 GLN B CA 1
ATOM 6934 C C . GLN B 1 353 ? 23.547 -18.688 -27.859 1 83.88 353 GLN B C 1
ATOM 6936 O O . GLN B 1 353 ? 24.062 -19.609 -28.5 1 83.88 353 GLN B O 1
ATOM 6941 N N . SER B 1 354 ? 24.172 -17.656 -27.531 1 85.75 354 SER B N 1
ATOM 6942 C CA . SER B 1 354 ? 25.594 -17.531 -27.844 1 85.75 354 SER B CA 1
ATOM 6943 C C . SER B 1 354 ? 26.438 -18.562 -27.094 1 85.75 354 SER B C 1
ATOM 6945 O O . SER B 1 354 ? 27.594 -18.812 -27.453 1 85.75 354 SER B O 1
ATOM 6947 N N . LEU B 1 355 ? 25.828 -19.156 -26.109 1 91 355 LEU B N 1
ATOM 6948 C CA . LEU B 1 355 ? 26.547 -20.156 -25.312 1 91 355 LEU B CA 1
ATOM 6949 C C . LEU B 1 355 ? 26.359 -21.547 -25.875 1 91 355 LEU B C 1
ATOM 6951 O O . LEU B 1 355 ? 26.938 -22.516 -25.391 1 91 355 LEU B O 1
ATOM 6955 N N . ARG B 1 356 ? 25.578 -21.594 -26.906 1 89 356 ARG B N 1
ATOM 6956 C CA . ARG B 1 356 ? 25.375 -22.891 -27.547 1 89 356 ARG B CA 1
ATOM 6957 C C . ARG B 1 356 ? 26.688 -23.469 -28.062 1 89 356 ARG B C 1
ATOM 6959 O O . ARG B 1 356 ? 27.453 -22.781 -28.734 1 89 356 ARG B O 1
ATOM 6966 N N . GLY B 1 357 ? 27 -24.734 -27.766 1 90.19 357 GLY B N 1
ATOM 6967 C CA . GLY B 1 357 ? 28.219 -25.391 -28.219 1 90.19 357 GLY B CA 1
ATOM 6968 C C . GLY B 1 357 ? 29.375 -25.234 -27.234 1 90.19 357 GLY B C 1
ATOM 6969 O O . GLY B 1 357 ? 30.406 -25.906 -27.359 1 90.19 357 GLY B O 1
ATOM 6970 N N . ARG B 1 358 ? 29.188 -24.312 -26.328 1 92.81 358 ARG B N 1
ATOM 6971 C CA . ARG B 1 358 ? 30.219 -24.172 -25.297 1 92.81 358 ARG B CA 1
ATOM 6972 C C . ARG B 1 358 ? 30.312 -25.438 -24.453 1 92.81 358 ARG B C 1
ATOM 6974 O O . ARG B 1 358 ? 29.297 -25.953 -23.984 1 92.81 358 ARG B O 1
ATOM 6981 N N . PRO B 1 359 ? 31.562 -25.891 -24.328 1 94.31 359 PRO B N 1
ATOM 6982 C CA . PRO B 1 359 ? 31.703 -27.094 -23.5 1 94.31 359 PRO B CA 1
ATOM 6983 C C . PRO B 1 359 ? 31.109 -26.922 -22.094 1 94.31 359 PRO B C 1
ATOM 6985 O O . PRO B 1 359 ? 31.359 -25.906 -21.438 1 94.31 359 PRO B O 1
ATOM 6988 N N . GLY B 1 360 ? 30.281 -27.875 -21.719 1 94.5 360 GLY B N 1
ATOM 6989 C CA . GLY B 1 360 ? 29.688 -27.844 -20.391 1 94.5 360 GLY B CA 1
ATOM 6990 C C . GLY B 1 360 ? 28.359 -27.141 -20.344 1 94.5 360 GLY B C 1
ATOM 6991 O O . GLY B 1 360 ? 27.688 -27.109 -19.312 1 94.5 360 GLY B O 1
ATOM 6992 N N . PHE B 1 361 ? 28.016 -26.547 -21.391 1 96 361 PHE B N 1
ATOM 6993 C CA . PHE B 1 361 ? 26.734 -25.844 -21.453 1 96 361 PHE B CA 1
ATOM 6994 C C . PHE B 1 361 ? 25.766 -26.547 -22.391 1 96 361 PHE B C 1
ATOM 6996 O O . PHE B 1 361 ? 26.125 -26.906 -23.516 1 96 361 PHE B O 1
ATOM 7003 N N . SER B 1 362 ? 24.594 -26.844 -21.875 1 95.56 362 SER B N 1
ATOM 7004 C CA . SER B 1 362 ? 23.531 -27.406 -22.703 1 95.56 362 SER B CA 1
ATOM 7005 C C . SER B 1 362 ? 22.453 -26.359 -23.016 1 95.56 362 SER B C 1
ATOM 7007 O O . SER B 1 362 ? 21.516 -26.188 -22.234 1 95.56 362 SER B O 1
ATOM 7009 N N . ILE B 1 363 ? 22.672 -25.703 -24.094 1 92.62 363 ILE B N 1
ATOM 7010 C CA . ILE B 1 363 ? 21.766 -24.656 -24.547 1 92.62 363 ILE B CA 1
ATOM 7011 C C . ILE B 1 363 ? 21.094 -25.094 -25.859 1 92.62 363 ILE B C 1
ATOM 7013 O O . ILE B 1 363 ? 21.781 -25.5 -26.797 1 92.62 363 ILE B O 1
ATOM 7017 N N . GLY B 1 364 ? 19.781 -25 -25.859 1 85.75 364 GLY B N 1
ATOM 7018 C CA . GLY B 1 364 ? 19.141 -25.406 -27.094 1 85.75 364 GLY B CA 1
ATOM 7019 C C . GLY B 1 364 ? 17.625 -25.328 -27.047 1 85.75 364 GLY B C 1
ATOM 7020 O O . GLY B 1 364 ? 17.078 -24.641 -26.188 1 85.75 364 GLY B O 1
ATOM 7021 N N . TYR B 1 365 ? 17 -26.016 -27.969 1 80.44 365 TYR B N 1
ATOM 7022 C CA . TYR B 1 365 ? 15.555 -26.031 -28.125 1 80.44 365 TYR B CA 1
ATOM 7023 C C . TYR B 1 365 ? 14.891 -26.875 -27.047 1 80.44 365 TYR B C 1
ATOM 7025 O O . TYR B 1 365 ? 15.547 -27.688 -26.391 1 80.44 365 TYR B O 1
ATOM 7033 N N . ARG B 1 366 ? 13.656 -26.672 -26.984 1 82.75 366 ARG B N 1
ATOM 7034 C CA . ARG B 1 366 ? 12.852 -27.453 -26.047 1 82.75 366 ARG B CA 1
ATOM 7035 C C . ARG B 1 366 ? 12.93 -28.938 -26.375 1 82.75 366 ARG B C 1
ATOM 7037 O O . ARG B 1 366 ? 12.961 -29.328 -27.531 1 82.75 366 ARG B O 1
ATOM 7044 N N . PHE B 1 367 ? 12.953 -29.656 -25.328 1 82.62 367 PHE B N 1
ATOM 7045 C CA . PHE B 1 367 ? 12.898 -31.109 -25.5 1 82.62 367 PHE B CA 1
ATOM 7046 C C . PHE B 1 367 ? 11.508 -31.562 -25.906 1 82.62 367 PHE B C 1
ATOM 7048 O O . PHE B 1 367 ? 10.508 -31 -25.453 1 82.62 367 PHE B O 1
ATOM 7055 N N . SER B 1 368 ? 11.398 -32.5 -26.766 1 76 368 SER B N 1
ATOM 7056 C CA . SER B 1 368 ? 10.109 -33.031 -27.188 1 76 368 SER B CA 1
ATOM 7057 C C . SER B 1 368 ? 9.398 -33.75 -26.062 1 76 368 SER B C 1
ATOM 7059 O O . SER B 1 368 ? 8.172 -33.656 -25.922 1 76 368 SER B O 1
ATOM 7061 N N . ARG B 1 369 ? 10.219 -34.531 -25.359 1 80.81 369 ARG B N 1
ATOM 7062 C CA . ARG B 1 369 ? 9.672 -35.219 -24.188 1 80.81 369 ARG B CA 1
ATOM 7063 C C . ARG B 1 369 ? 10.039 -34.469 -22.906 1 80.81 369 ARG B C 1
ATOM 7065 O O . ARG B 1 369 ? 11.219 -34.188 -22.656 1 80.81 369 ARG B O 1
ATOM 7072 N N . ILE B 1 370 ? 9.039 -34.281 -22.078 1 84.69 370 ILE B N 1
ATOM 7073 C CA . ILE B 1 370 ? 9.234 -33.5 -20.875 1 84.69 370 ILE B CA 1
ATOM 7074 C C . ILE B 1 370 ? 10.195 -34.219 -19.938 1 84.69 370 ILE B C 1
ATOM 7076 O O . ILE B 1 370 ? 10.953 -33.594 -19.203 1 84.69 370 ILE B O 1
ATOM 7080 N N . THR B 1 371 ? 10.219 -35.562 -19.938 1 85.12 371 THR B N 1
ATOM 7081 C CA . THR B 1 371 ? 11.094 -36.344 -19.047 1 85.12 371 THR B CA 1
ATOM 7082 C C . THR B 1 371 ? 12.555 -36.125 -19.438 1 85.12 371 THR B C 1
ATOM 7084 O O . THR B 1 371 ? 13.445 -36.188 -18.578 1 85.12 371 THR B O 1
ATOM 7087 N N . GLU B 1 372 ? 12.773 -35.938 -20.766 1 88.88 372 GLU B N 1
ATOM 7088 C CA . GLU B 1 372 ? 14.133 -35.625 -21.203 1 88.88 372 GLU B CA 1
ATOM 7089 C C . GLU B 1 372 ? 14.586 -34.281 -20.672 1 88.88 372 GLU B C 1
ATOM 7091 O O . GLU B 1 372 ? 15.758 -34.094 -20.312 1 88.88 372 GLU B O 1
ATOM 7096 N N . TYR B 1 373 ? 13.688 -33.406 -20.703 1 92.69 373 TYR B N 1
ATOM 7097 C CA . TYR B 1 373 ? 13.977 -32.094 -20.109 1 92.69 373 TYR B CA 1
ATOM 7098 C C . TYR B 1 373 ? 14.305 -32.25 -18.625 1 92.69 373 TYR B C 1
ATOM 7100 O O . TYR B 1 373 ? 15.289 -31.672 -18.141 1 92.69 373 TYR B O 1
ATOM 7108 N N . PHE B 1 374 ? 13.484 -33.031 -17.891 1 94.38 374 PHE B N 1
ATOM 7109 C CA . PHE B 1 374 ? 13.719 -33.281 -16.469 1 94.38 374 PHE B CA 1
ATOM 7110 C C . PHE B 1 374 ? 15.102 -33.906 -16.25 1 94.38 374 PHE B C 1
ATOM 7112 O O . PHE B 1 374 ? 15.812 -33.5 -15.32 1 94.38 374 PHE B O 1
ATOM 7119 N N . GLU B 1 375 ? 15.453 -34.812 -17.109 1 94 375 GLU B N 1
ATOM 7120 C CA . GLU B 1 375 ? 16.766 -35.438 -17 1 94 375 GLU B CA 1
ATOM 7121 C C . GLU B 1 375 ? 17.875 -34.406 -17.219 1 94 375 GLU B C 1
ATOM 7123 O O . GLU B 1 375 ? 18.875 -34.406 -16.484 1 94 375 GLU B O 1
ATOM 7128 N N . ARG B 1 376 ? 17.688 -33.594 -18.156 1 96.12 376 ARG B N 1
ATOM 7129 C CA . ARG B 1 376 ? 18.719 -32.625 -18.5 1 96.12 376 ARG B CA 1
ATOM 7130 C C . ARG B 1 376 ? 18.938 -31.641 -17.359 1 96.12 376 ARG B C 1
ATOM 7132 O O . ARG B 1 376 ? 20.078 -31.406 -16.938 1 96.12 376 ARG B O 1
ATOM 7139 N N . ILE B 1 377 ? 17.906 -31.062 -16.875 1 96.5 377 ILE B N 1
ATOM 7140 C CA . ILE B 1 377 ? 18.078 -30.078 -15.812 1 96.5 377 ILE B CA 1
ATOM 7141 C C . ILE B 1 377 ? 18.578 -30.766 -14.547 1 96.5 377 ILE B C 1
ATOM 7143 O O . ILE B 1 377 ? 19.25 -30.156 -13.719 1 96.5 377 ILE B O 1
ATOM 7147 N N . GLY B 1 378 ? 18.312 -32.031 -14.391 1 95.94 378 GLY B N 1
ATOM 7148 C CA . GLY B 1 378 ? 18.828 -32.812 -13.281 1 95.94 378 GLY B CA 1
ATOM 7149 C C . GLY B 1 378 ? 20.328 -33.094 -13.391 1 95.94 378 GLY B C 1
ATOM 7150 O O . GLY B 1 378 ? 20.953 -33.531 -12.414 1 95.94 378 GLY B O 1
ATOM 7151 N N . GLU B 1 379 ? 20.875 -32.875 -14.57 1 96.38 379 GLU B N 1
ATOM 7152 C CA . GLU B 1 379 ? 22.297 -33.125 -14.828 1 96.38 379 GLU B CA 1
ATOM 7153 C C . GLU B 1 379 ? 23.094 -31.812 -14.82 1 96.38 379 GLU B C 1
ATOM 7155 O O . GLU B 1 379 ? 24.312 -31.828 -15.016 1 96.38 379 GLU B O 1
ATOM 7160 N N . CYS B 1 380 ? 22.453 -30.719 -14.547 1 95.94 380 CYS B N 1
ATOM 7161 C CA . CYS B 1 380 ? 23.109 -29.422 -14.602 1 95.94 380 CYS B CA 1
ATOM 7162 C C . CYS B 1 380 ? 23.281 -28.828 -13.203 1 95.94 380 CYS B C 1
ATOM 7164 O O . CYS B 1 380 ? 22.406 -28.984 -12.352 1 95.94 380 CYS B O 1
ATOM 7166 N N . HIS B 1 381 ? 24.375 -28.141 -13.031 1 94.31 381 HIS B N 1
ATOM 7167 C CA . HIS B 1 381 ? 24.609 -27.438 -11.766 1 94.31 381 HIS B CA 1
ATOM 7168 C C . HIS B 1 381 ? 23.781 -26.156 -11.695 1 94.31 381 HIS B C 1
ATOM 7170 O O . HIS B 1 381 ? 23.203 -25.844 -10.656 1 94.31 381 HIS B O 1
ATOM 7176 N N . PHE B 1 382 ? 23.797 -25.422 -12.805 1 95.19 382 PHE B N 1
ATOM 7177 C CA . PHE B 1 382 ? 23.047 -24.172 -12.906 1 95.19 382 PHE B CA 1
ATOM 7178 C C . PHE B 1 382 ? 22.031 -24.25 -14.031 1 95.19 382 PHE B C 1
ATOM 7180 O O . PHE B 1 382 ? 22.266 -24.891 -15.062 1 95.19 382 PHE B O 1
ATOM 7187 N N . CYS B 1 383 ? 20.875 -23.672 -13.852 1 96.38 383 CYS B N 1
ATOM 7188 C CA . CYS B 1 383 ? 19.844 -23.547 -14.875 1 96.38 383 CYS B CA 1
ATOM 7189 C C . CYS B 1 383 ? 19.406 -22.094 -15.055 1 96.38 383 CYS B C 1
ATOM 7191 O O . CYS B 1 383 ? 19.062 -21.422 -14.086 1 96.38 383 CYS B O 1
ATOM 7193 N N . PHE B 1 384 ? 19.438 -21.641 -16.281 1 94.81 384 PHE B N 1
ATOM 7194 C CA . PHE B 1 384 ? 19.078 -20.266 -16.562 1 94.81 384 PHE B CA 1
ATOM 7195 C C . PHE B 1 384 ? 17.562 -20.078 -16.531 1 94.81 384 PHE B C 1
ATOM 7197 O O . PHE B 1 384 ? 16.828 -20.906 -17.062 1 94.81 384 PHE B O 1
ATOM 7204 N N . ALA B 1 385 ? 17.109 -19.078 -15.844 1 93.44 385 ALA B N 1
ATOM 7205 C CA . ALA B 1 385 ? 15.719 -18.625 -15.836 1 93.44 385 ALA B CA 1
ATOM 7206 C C . ALA B 1 385 ? 15.609 -17.203 -16.344 1 93.44 385 ALA B C 1
ATOM 7208 O O . ALA B 1 385 ? 15.43 -16.266 -15.555 1 93.44 385 ALA B O 1
ATOM 7209 N N . PRO B 1 386 ? 15.617 -17.016 -17.672 1 90.81 386 PRO B N 1
ATOM 7210 C CA . PRO B 1 386 ? 15.602 -15.68 -18.266 1 90.81 386 PRO B CA 1
ATOM 7211 C C . PRO B 1 386 ? 14.188 -15.102 -18.375 1 90.81 386 PRO B C 1
ATOM 7213 O O . PRO B 1 386 ? 13.211 -15.852 -18.375 1 90.81 386 PRO B O 1
ATOM 7216 N N . LYS B 1 387 ? 14.227 -13.828 -18.5 1 85.81 387 LYS B N 1
ATOM 7217 C CA . LYS B 1 387 ? 12.977 -13.141 -18.828 1 85.81 387 LYS B CA 1
ATOM 7218 C C . LYS B 1 387 ? 12.398 -13.641 -20.141 1 85.81 387 LYS B C 1
ATOM 7220 O O . LYS B 1 387 ? 13.141 -13.875 -21.109 1 85.81 387 LYS B O 1
ATOM 7225 N N . GLY B 1 388 ? 11.094 -13.914 -20.109 1 79.44 388 GLY B N 1
ATOM 7226 C CA . GLY B 1 388 ? 10.359 -14.188 -21.344 1 79.44 388 GLY B CA 1
ATOM 7227 C C . GLY B 1 388 ? 9.562 -12.992 -21.844 1 79.44 388 GLY B C 1
ATOM 7228 O O . GLY B 1 388 ? 10.094 -11.883 -21.938 1 79.44 388 GLY B O 1
ATOM 7229 N N . LEU B 1 389 ? 8.289 -13.305 -22.125 1 73.62 389 LEU B N 1
ATOM 7230 C CA . LEU B 1 389 ? 7.406 -12.188 -22.453 1 73.62 389 LEU B CA 1
ATOM 7231 C C . LEU B 1 389 ? 7.18 -11.305 -21.234 1 73.62 389 LEU B C 1
ATOM 7233 O O . LEU B 1 389 ? 7.102 -10.078 -21.359 1 73.62 389 LEU B O 1
ATOM 7237 N N . GLY B 1 390 ? 6.996 -11.969 -20.203 1 77.75 390 GLY B N 1
ATOM 7238 C CA . GLY B 1 390 ? 6.992 -11.281 -18.922 1 77.75 390 GLY B CA 1
ATOM 7239 C C . GLY B 1 390 ? 8.234 -11.555 -18.094 1 77.75 390 GLY B C 1
ATOM 7240 O O . GLY B 1 390 ? 9.141 -12.258 -18.531 1 77.75 390 GLY B O 1
ATOM 7241 N N . TYR B 1 391 ? 8.281 -10.992 -16.984 1 83.19 391 TYR B N 1
ATOM 7242 C CA . TYR B 1 391 ? 9.477 -11.117 -16.156 1 83.19 391 TYR B CA 1
ATOM 7243 C C . TYR B 1 391 ? 9.477 -12.445 -15.406 1 83.19 391 TYR B C 1
ATOM 7245 O O . TYR B 1 391 ? 10.539 -12.922 -14.984 1 83.19 391 TYR B O 1
ATOM 7253 N N . TRP B 1 392 ? 8.305 -13.031 -15.258 1 84.94 392 TRP B N 1
ATOM 7254 C CA . TRP B 1 392 ? 8.281 -14.273 -14.492 1 84.94 392 TRP B CA 1
ATOM 7255 C C . TRP B 1 392 ? 8.273 -15.484 -15.43 1 84.94 392 TRP B C 1
ATOM 7257 O O . TRP B 1 392 ? 7.801 -15.398 -16.562 1 84.94 392 TRP B O 1
ATOM 7267 N N . SER B 1 393 ? 8.867 -16.562 -14.977 1 86.88 393 SER B N 1
ATOM 7268 C CA . SER B 1 393 ? 8.883 -17.844 -15.672 1 86.88 393 SER B CA 1
ATOM 7269 C C . SER B 1 393 ? 8.695 -19 -14.703 1 86.88 393 SER B C 1
ATOM 7271 O O . SER B 1 393 ? 9.312 -19.031 -13.633 1 86.88 393 SER B O 1
ATOM 7273 N N . ASN B 1 394 ? 7.812 -19.922 -15.117 1 91.75 394 ASN B N 1
ATOM 7274 C CA . ASN B 1 394 ? 7.586 -21.094 -14.273 1 91.75 394 ASN B CA 1
ATOM 7275 C C . ASN B 1 394 ? 8.828 -21.984 -14.195 1 91.75 394 ASN B C 1
ATOM 7277 O O . ASN B 1 394 ? 8.945 -22.812 -13.289 1 91.75 394 ASN B O 1
ATOM 7281 N N . ARG B 1 395 ? 9.734 -21.781 -15.133 1 92.56 395 ARG B N 1
ATOM 7282 C CA . ARG B 1 395 ? 11 -22.516 -15.156 1 92.56 395 ARG B CA 1
ATOM 7283 C C . ARG B 1 395 ? 11.766 -22.328 -13.852 1 92.56 395 ARG B C 1
ATOM 7285 O O . ARG B 1 395 ? 12.422 -23.25 -13.375 1 92.56 395 ARG B O 1
ATOM 7292 N N . LEU B 1 396 ? 11.602 -21.156 -13.328 1 94.81 396 LEU B N 1
ATOM 7293 C CA . LEU B 1 396 ? 12.281 -20.859 -12.07 1 94.81 396 LEU B CA 1
ATOM 7294 C C . LEU B 1 396 ? 11.961 -21.922 -11.016 1 94.81 396 LEU B C 1
ATOM 7296 O O . LEU B 1 396 ? 12.859 -22.406 -10.328 1 94.81 396 LEU B O 1
ATOM 7300 N N . TYR B 1 397 ? 10.773 -22.328 -10.961 1 94.06 397 TYR B N 1
ATOM 7301 C CA . TYR B 1 397 ? 10.352 -23.266 -9.93 1 94.06 397 TYR B CA 1
ATOM 7302 C C . TYR B 1 397 ? 10.648 -24.703 -10.344 1 94.06 397 TYR B C 1
ATOM 7304 O O . TYR B 1 397 ? 11.062 -25.531 -9.523 1 94.06 397 TYR B O 1
ATOM 7312 N N . GLU B 1 398 ? 10.508 -25 -11.57 1 94.56 398 GLU B N 1
ATOM 7313 C CA . GLU B 1 398 ? 10.82 -26.328 -12.078 1 94.56 398 GLU B CA 1
ATOM 7314 C C . GLU B 1 398 ? 12.273 -26.703 -11.789 1 94.56 398 GLU B C 1
ATOM 7316 O O . GLU B 1 398 ? 12.547 -27.781 -11.258 1 94.56 398 GLU B O 1
ATOM 7321 N N . VAL B 1 399 ? 13.148 -25.812 -12.109 1 96 399 VAL B N 1
ATOM 7322 C CA . VAL B 1 399 ? 14.57 -26.125 -11.984 1 96 399 VAL B CA 1
ATOM 7323 C C . VAL B 1 399 ? 14.93 -26.312 -10.508 1 96 399 VAL B C 1
ATOM 7325 O O . VAL B 1 399 ? 15.812 -27.094 -10.164 1 96 399 VAL B O 1
ATOM 7328 N N . LEU B 1 400 ? 14.211 -25.609 -9.602 1 94.19 400 LEU B N 1
ATOM 7329 C CA . LEU B 1 400 ? 14.414 -25.797 -8.172 1 94.19 400 LEU B CA 1
ATOM 7330 C C . LEU B 1 400 ? 14.078 -27.234 -7.762 1 94.19 400 LEU B C 1
ATOM 7332 O O . LEU B 1 400 ? 14.812 -27.844 -6.988 1 94.19 400 LEU B O 1
ATOM 7336 N N . PHE B 1 401 ? 13.055 -27.75 -8.305 1 93.31 401 PHE B N 1
ATOM 7337 C CA . PHE B 1 401 ? 12.625 -29.109 -7.953 1 93.31 401 PHE B CA 1
ATOM 7338 C C . PHE B 1 401 ? 13.594 -30.141 -8.508 1 93.31 401 PHE B C 1
ATOM 7340 O O . PHE B 1 401 ? 13.711 -31.234 -7.957 1 93.31 401 PHE B O 1
ATOM 7347 N N . ALA B 1 402 ? 14.32 -29.781 -9.523 1 94.56 402 ALA B N 1
ATOM 7348 C CA . ALA B 1 402 ? 15.312 -30.672 -10.109 1 94.56 402 ALA B CA 1
ATOM 7349 C C . ALA B 1 402 ? 16.656 -30.531 -9.406 1 94.56 402 ALA B C 1
ATOM 7351 O O . ALA B 1 402 ? 17.641 -31.172 -9.781 1 94.56 402 ALA B O 1
ATOM 7352 N N . GLY B 1 403 ? 16.703 -29.609 -8.43 1 92.75 403 GLY B N 1
ATOM 7353 C CA . GLY B 1 403 ? 17.938 -29.375 -7.703 1 92.75 403 GLY B CA 1
ATOM 7354 C C . GLY B 1 403 ? 18.969 -28.594 -8.5 1 92.75 403 GLY B C 1
ATOM 7355 O O . GLY B 1 403 ? 20.156 -28.641 -8.203 1 92.75 403 GLY B O 1
ATOM 7356 N N . CYS B 1 404 ? 18.578 -28.016 -9.508 1 95.19 404 CYS B N 1
ATOM 7357 C CA . CYS B 1 404 ? 19.422 -27.172 -10.32 1 95.19 404 CYS B CA 1
ATOM 7358 C C . CYS B 1 404 ? 19.406 -25.734 -9.82 1 95.19 404 CYS B C 1
ATOM 7360 O O . CYS B 1 404 ? 18.328 -25.141 -9.672 1 95.19 404 CYS B O 1
ATOM 7362 N N . ILE B 1 405 ? 20.516 -25.125 -9.508 1 93.5 405 ILE B N 1
ATOM 7363 C CA . ILE B 1 405 ? 20.578 -23.766 -8.969 1 93.5 405 ILE B CA 1
ATOM 7364 C C . ILE B 1 405 ? 20.094 -22.781 -10.023 1 93.5 405 ILE B C 1
ATOM 7366 O O . ILE B 1 405 ? 20.703 -22.656 -11.094 1 93.5 405 ILE B O 1
ATOM 7370 N N . PRO B 1 406 ? 19.078 -22.078 -9.766 1 95.81 406 PRO B N 1
ATOM 7371 C CA . PRO B 1 406 ? 18.594 -21.141 -10.766 1 95.81 406 PRO B CA 1
ATOM 7372 C C . PRO B 1 406 ? 19.5 -19.922 -10.93 1 95.81 406 PRO B C 1
ATOM 7374 O O . PRO B 1 406 ? 20 -19.375 -9.938 1 95.81 406 PRO B O 1
ATOM 7377 N N . VAL B 1 407 ? 19.766 -19.578 -12.141 1 94.12 407 VAL B N 1
ATOM 7378 C CA . VAL B 1 407 ? 20.375 -18.297 -12.508 1 94.12 407 VAL B CA 1
ATOM 7379 C C . VAL B 1 407 ? 19.297 -17.375 -13.07 1 94.12 407 VAL B C 1
ATOM 7381 O O . VAL B 1 407 ? 18.875 -17.531 -14.219 1 94.12 407 VAL B O 1
ATOM 7384 N N . ILE B 1 408 ? 18.922 -16.453 -12.234 1 93.69 408 ILE B N 1
ATOM 7385 C CA . ILE B 1 408 ? 17.797 -15.578 -12.555 1 93.69 408 ILE B CA 1
ATOM 7386 C C . ILE B 1 408 ? 18.281 -14.414 -13.422 1 93.69 408 ILE B C 1
ATOM 7388 O O . ILE B 1 408 ? 19.047 -13.57 -12.961 1 93.69 408 ILE B O 1
ATOM 7392 N N . LEU B 1 409 ? 17.844 -14.438 -14.688 1 92.31 409 LEU B N 1
ATOM 7393 C CA . LEU B 1 409 ? 18.156 -13.383 -15.641 1 92.31 409 LEU B CA 1
ATOM 7394 C C . LEU B 1 409 ? 16.922 -12.562 -15.977 1 92.31 409 LEU B C 1
ATOM 7396 O O . LEU B 1 409 ? 16.547 -12.43 -17.156 1 92.31 409 LEU B O 1
ATOM 7400 N N . SER B 1 410 ? 16.281 -12.023 -14.992 1 89.5 410 SER B N 1
ATOM 7401 C CA . SER B 1 410 ? 15.078 -11.195 -15.023 1 89.5 410 SER B CA 1
ATOM 7402 C C . SER B 1 410 ? 15.078 -10.18 -13.891 1 89.5 410 SER B C 1
ATOM 7404 O O . SER B 1 410 ? 14.75 -10.508 -12.75 1 89.5 410 SER B O 1
ATOM 7406 N N . ASP B 1 411 ? 15.305 -8.953 -14.234 1 83.69 411 ASP B N 1
ATOM 7407 C CA . ASP B 1 411 ? 15.641 -7.941 -13.234 1 83.69 411 ASP B CA 1
ATOM 7408 C C . ASP B 1 411 ? 14.422 -7.582 -12.391 1 83.69 411 ASP B C 1
ATOM 7410 O O . ASP B 1 411 ? 14.555 -7.297 -11.195 1 83.69 411 ASP B O 1
ATOM 7414 N N . HIS B 1 412 ? 13.195 -7.66 -12.93 1 82.06 412 HIS B N 1
ATOM 7415 C CA . HIS B 1 412 ? 12.023 -7.184 -12.211 1 82.06 412 HIS B CA 1
ATOM 7416 C C . HIS B 1 412 ? 11.023 -8.312 -11.977 1 82.06 412 HIS B C 1
ATOM 7418 O O . HIS B 1 412 ? 9.812 -8.078 -11.938 1 82.06 412 HIS B O 1
ATOM 7424 N N . ILE B 1 413 ? 11.445 -9.5 -11.844 1 84.56 413 ILE B N 1
ATOM 7425 C CA . ILE B 1 413 ? 10.609 -10.688 -11.719 1 84.56 413 ILE B CA 1
ATOM 7426 C C . ILE B 1 413 ? 9.836 -10.633 -10.406 1 84.56 413 ILE B C 1
ATOM 7428 O O . ILE B 1 413 ? 8.695 -11.102 -10.328 1 84.56 413 ILE B O 1
ATOM 7432 N N . GLY B 1 414 ? 10.312 -10.047 -9.398 1 87.44 414 GLY B N 1
ATOM 7433 C CA . GLY B 1 414 ? 9.773 -10.273 -8.062 1 87.44 414 GLY B CA 1
ATOM 7434 C C . GLY B 1 414 ? 9.859 -11.719 -7.621 1 87.44 414 GLY B C 1
ATOM 7435 O O . GLY B 1 414 ? 9.633 -12.633 -8.414 1 87.44 414 GLY B O 1
ATOM 7436 N N . LEU B 1 415 ? 10.312 -12 -6.43 1 89.62 415 LEU B N 1
ATOM 7437 C CA . LEU B 1 415 ? 10.484 -13.367 -5.938 1 89.62 415 LEU B CA 1
ATOM 7438 C C . LEU B 1 415 ? 9.523 -13.648 -4.785 1 89.62 415 LEU B C 1
ATOM 7440 O O . LEU B 1 415 ? 9.359 -12.82 -3.895 1 89.62 415 LEU B O 1
ATOM 7444 N N . PRO B 1 416 ? 8.898 -14.789 -4.918 1 89.38 416 PRO B N 1
ATOM 7445 C CA . PRO B 1 416 ? 7.977 -15.117 -3.824 1 89.38 416 PRO B CA 1
ATOM 7446 C C . PRO B 1 416 ? 8.695 -15.352 -2.5 1 89.38 416 PRO B C 1
ATOM 7448 O O . PRO B 1 416 ? 9.805 -15.898 -2.482 1 89.38 416 PRO B O 1
ATOM 7451 N N . PHE B 1 417 ? 8.18 -14.906 -1.413 1 81.62 417 PHE B N 1
ATOM 7452 C CA . PHE B 1 417 ? 8.609 -15.172 -0.044 1 81.62 417 PHE B CA 1
ATOM 7453 C C . PHE B 1 417 ? 9.984 -14.57 0.219 1 81.62 417 PHE B C 1
ATOM 7455 O O . PHE B 1 417 ? 10.781 -15.141 0.966 1 81.62 417 PHE B O 1
ATOM 7462 N N . ASP B 1 418 ? 10.266 -13.516 -0.467 1 81.62 418 ASP B N 1
ATOM 7463 C CA . ASP B 1 418 ? 11.586 -12.914 -0.319 1 81.62 418 ASP B CA 1
ATOM 7464 C C . ASP B 1 418 ? 11.695 -12.156 0.998 1 81.62 418 ASP B C 1
ATOM 7466 O O . ASP B 1 418 ? 12.773 -11.656 1.346 1 81.62 418 ASP B O 1
ATOM 7470 N N . ASP B 1 419 ? 10.625 -12.102 1.709 1 69.44 419 ASP B N 1
ATOM 7471 C CA . ASP B 1 419 ? 10.664 -11.469 3.025 1 69.44 419 ASP B CA 1
ATOM 7472 C C . ASP B 1 419 ? 11.289 -12.398 4.062 1 69.44 419 ASP B C 1
ATOM 7474 O O . ASP B 1 419 ? 11.805 -11.945 5.086 1 69.44 419 ASP B O 1
ATOM 7478 N N . PHE B 1 420 ? 11.234 -13.742 3.777 1 72.5 420 PHE B N 1
ATOM 7479 C CA . PHE B 1 420 ? 11.789 -14.625 4.793 1 72.5 420 PHE B CA 1
ATOM 7480 C C . PHE B 1 420 ? 12.734 -15.648 4.16 1 72.5 420 PHE B C 1
ATOM 7482 O O . PHE B 1 420 ? 13.531 -16.281 4.855 1 72.5 420 PHE B O 1
ATOM 7489 N N . LEU B 1 421 ? 12.602 -15.836 2.883 1 81.19 421 LEU B N 1
ATOM 7490 C CA . LEU B 1 421 ? 13.555 -16.703 2.213 1 81.19 421 LEU B CA 1
ATOM 7491 C C . LEU B 1 421 ? 14.766 -15.922 1.724 1 81.19 421 LEU B C 1
ATOM 7493 O O . LEU B 1 421 ? 14.609 -14.859 1.111 1 81.19 421 LEU B O 1
ATOM 7497 N N . ASP B 1 422 ? 15.906 -16.484 2.053 1 82.69 422 ASP B N 1
ATOM 7498 C CA . ASP B 1 422 ? 17.141 -15.891 1.558 1 82.69 422 ASP B CA 1
ATOM 7499 C C . ASP B 1 422 ? 17.484 -16.406 0.156 1 82.69 422 ASP B C 1
ATOM 7501 O O . ASP B 1 422 ? 18.328 -17.281 -0.005 1 82.69 422 ASP B O 1
ATOM 7505 N N . TRP B 1 423 ? 16.953 -15.852 -0.844 1 88.5 423 TRP B N 1
ATOM 7506 C CA . TRP B 1 423 ? 17.047 -16.328 -2.223 1 88.5 423 TRP B CA 1
ATOM 7507 C C . TRP B 1 423 ? 18.5 -16.422 -2.668 1 88.5 423 TRP B C 1
ATOM 7509 O O . TRP B 1 423 ? 18.875 -17.375 -3.344 1 88.5 423 TRP B O 1
ATOM 7519 N N . PRO B 1 424 ? 19.375 -15.453 -2.246 1 88.25 424 PRO B N 1
ATOM 7520 C CA . PRO B 1 424 ? 20.766 -15.555 -2.676 1 88.25 424 PRO B CA 1
ATOM 7521 C C . PRO B 1 424 ? 21.453 -16.812 -2.158 1 88.25 424 PRO B C 1
ATOM 7523 O O . PRO B 1 424 ? 22.484 -17.219 -2.693 1 88.25 424 PRO B O 1
ATOM 7526 N N . SER B 1 425 ? 20.906 -17.391 -1.153 1 85.38 425 SER B N 1
ATOM 7527 C CA . SER B 1 425 ? 21.516 -18.578 -0.576 1 85.38 425 SER B CA 1
ATOM 7528 C C . SER B 1 425 ? 21.266 -19.797 -1.452 1 85.38 425 SER B C 1
ATOM 7530 O O . SER B 1 425 ? 21.938 -20.828 -1.295 1 85.38 425 SER B O 1
ATOM 7532 N N . PHE B 1 426 ? 20.297 -19.734 -2.422 1 90.25 426 PHE B N 1
ATOM 7533 C CA . PHE B 1 426 ? 20.031 -20.922 -3.223 1 90.25 426 PHE B CA 1
ATOM 7534 C C . PHE B 1 426 ? 19.766 -20.547 -4.676 1 90.25 426 PHE B C 1
ATOM 7536 O O . PHE B 1 426 ? 19.172 -21.328 -5.422 1 90.25 426 PHE B O 1
ATOM 7543 N N . SER B 1 427 ? 20.094 -19.328 -5.07 1 92.94 427 SER B N 1
ATOM 7544 C CA . SER B 1 427 ? 19.969 -18.859 -6.441 1 92.94 427 SER B CA 1
ATOM 7545 C C . SER B 1 427 ? 21.031 -17.828 -6.773 1 92.94 427 SER B C 1
ATOM 7547 O O . SER B 1 427 ? 21.75 -17.359 -5.887 1 92.94 427 SER B O 1
ATOM 7549 N N . LEU B 1 428 ? 21.203 -17.594 -8.031 1 91.69 428 LEU B N 1
ATOM 7550 C CA . LEU B 1 428 ? 22.062 -16.531 -8.531 1 91.69 428 LEU B CA 1
ATOM 7551 C C . LEU B 1 428 ? 21.281 -15.555 -9.398 1 91.69 428 LEU B C 1
ATOM 7553 O O . LEU B 1 428 ? 20.594 -15.961 -10.336 1 91.69 428 LEU B O 1
ATOM 7557 N N . LYS B 1 429 ? 21.312 -14.305 -8.961 1 91.69 429 LYS B N 1
ATOM 7558 C CA . LYS B 1 429 ? 20.703 -13.266 -9.789 1 91.69 429 LYS B CA 1
ATOM 7559 C C . LYS B 1 429 ? 21.781 -12.477 -10.547 1 91.69 429 LYS B C 1
ATOM 7561 O O . LYS B 1 429 ? 22.797 -12.102 -9.969 1 91.69 429 LYS B O 1
ATOM 7566 N N . TRP B 1 430 ? 21.594 -12.344 -11.875 1 90.38 430 TRP B N 1
ATOM 7567 C CA . TRP B 1 430 ? 22.531 -11.664 -12.766 1 90.38 430 TRP B CA 1
ATOM 7568 C C . TRP B 1 430 ? 21.797 -10.695 -13.688 1 90.38 430 TRP B C 1
ATOM 7570 O O . TRP B 1 430 ? 20.672 -10.977 -14.141 1 90.38 430 TRP B O 1
ATOM 7580 N N . PRO B 1 431 ? 22.422 -9.492 -13.914 1 87.56 431 PRO B N 1
ATOM 7581 C CA . PRO B 1 431 ? 21.766 -8.555 -14.82 1 87.56 431 PRO B CA 1
ATOM 7582 C C . PRO B 1 431 ? 21.438 -9.172 -16.188 1 87.56 431 PRO B C 1
ATOM 7584 O O . PRO B 1 431 ? 22.312 -9.773 -16.812 1 87.56 431 PRO B O 1
ATOM 7587 N N . MET B 1 432 ? 20.219 -9.008 -16.594 1 85.5 432 MET B N 1
ATOM 7588 C CA . MET B 1 432 ? 19.734 -9.711 -17.781 1 85.5 432 MET B CA 1
ATOM 7589 C C . MET B 1 432 ? 20.406 -9.18 -19.047 1 85.5 432 MET B C 1
ATOM 7591 O O . MET B 1 432 ? 20.469 -9.875 -20.062 1 85.5 432 MET B O 1
ATOM 7595 N N . ASN B 1 433 ? 20.953 -7.984 -18.969 1 80.94 433 ASN B N 1
ATOM 7596 C CA . ASN B 1 433 ? 21.594 -7.383 -20.125 1 80.94 433 ASN B CA 1
ATOM 7597 C C . ASN B 1 433 ? 23.078 -7.762 -20.219 1 80.94 433 ASN B C 1
ATOM 7599 O O . ASN B 1 433 ? 23.781 -7.34 -21.141 1 80.94 433 ASN B O 1
ATOM 7603 N N . GLN B 1 434 ? 23.578 -8.609 -19.328 1 79.12 434 GLN B N 1
ATOM 7604 C CA . GLN B 1 434 ? 24.969 -9.031 -19.297 1 79.12 434 GLN B CA 1
ATOM 7605 C C . GLN B 1 434 ? 25.094 -10.555 -19.312 1 79.12 434 GLN B C 1
ATOM 7607 O O . GLN B 1 434 ? 26 -11.117 -18.703 1 79.12 434 GLN B O 1
ATOM 7612 N N . ALA B 1 435 ? 24.188 -11.312 -19.844 1 72.25 435 ALA B N 1
ATOM 7613 C CA . ALA B 1 435 ? 24.031 -12.75 -19.688 1 72.25 435 ALA B CA 1
ATOM 7614 C C . ALA B 1 435 ? 25.109 -13.508 -20.453 1 72.25 435 ALA B C 1
ATOM 7616 O O . ALA B 1 435 ? 25.406 -14.664 -20.125 1 72.25 435 ALA B O 1
ATOM 7617 N N . ALA B 1 436 ? 25.891 -12.859 -21.266 1 73.5 436 ALA B N 1
ATOM 7618 C CA . ALA B 1 436 ? 26.828 -13.773 -21.906 1 73.5 436 ALA B CA 1
ATOM 7619 C C . ALA B 1 436 ? 28.219 -13.172 -21.969 1 73.5 436 ALA B C 1
ATOM 7621 O O . ALA B 1 436 ? 28.406 -11.984 -21.703 1 73.5 436 ALA B O 1
ATOM 7622 N N . PRO B 1 437 ? 29.469 -13.641 -22.266 1 78.62 437 PRO B N 1
ATOM 7623 C CA . PRO B 1 437 ? 30.406 -14.703 -21.891 1 78.62 437 PRO B CA 1
ATOM 7624 C C . PRO B 1 437 ? 30.875 -14.594 -20.438 1 78.62 437 PRO B C 1
ATOM 7626 O O . PRO B 1 437 ? 31.172 -15.609 -19.797 1 78.62 437 PRO B O 1
ATOM 7629 N N . ALA B 1 438 ? 30.688 -13.406 -19.828 1 84.19 438 ALA B N 1
ATOM 7630 C CA . ALA B 1 438 ? 31.156 -13.203 -18.453 1 84.19 438 ALA B CA 1
ATOM 7631 C C . ALA B 1 438 ? 30.391 -14.086 -17.469 1 84.19 438 ALA B C 1
ATOM 7633 O O . ALA B 1 438 ? 30.984 -14.641 -16.547 1 84.19 438 ALA B O 1
ATOM 7634 N N . LEU B 1 439 ? 29.172 -14.227 -17.688 1 91.38 439 LEU B N 1
ATOM 7635 C CA . LEU B 1 439 ? 28.344 -15.078 -16.844 1 91.38 439 LEU B CA 1
ATOM 7636 C C . LEU B 1 439 ? 28.797 -16.531 -16.922 1 91.38 439 LEU B C 1
ATOM 7638 O O . LEU B 1 439 ? 28.891 -17.219 -15.906 1 91.38 439 LEU B O 1
ATOM 7642 N N . ALA B 1 440 ? 29.094 -17.016 -18.141 1 92.5 440 ALA B N 1
ATOM 7643 C CA . ALA B 1 440 ? 29.531 -18.391 -18.328 1 92.5 440 ALA B CA 1
ATOM 7644 C C . ALA B 1 440 ? 30.812 -18.688 -17.562 1 92.5 440 ALA B C 1
ATOM 7646 O O . ALA B 1 440 ? 30.906 -19.703 -16.859 1 92.5 440 ALA B O 1
ATOM 7647 N N . GLU B 1 441 ? 31.766 -17.781 -17.672 1 88.94 441 GLU B N 1
ATOM 7648 C CA . GLU B 1 441 ? 33.031 -17.938 -16.969 1 88.94 441 GLU B CA 1
ATOM 7649 C C . GLU B 1 441 ? 32.812 -17.953 -15.461 1 88.94 441 GLU B C 1
ATOM 7651 O O . GLU B 1 441 ? 33.438 -18.734 -14.75 1 88.94 441 GLU B O 1
ATOM 7656 N N . HIS B 1 442 ? 31.984 -17.062 -15.023 1 90.56 442 HIS B N 1
ATOM 7657 C CA . HIS B 1 442 ? 31.672 -16.984 -13.594 1 90.56 442 HIS B CA 1
ATOM 7658 C C . HIS B 1 442 ? 31.078 -18.297 -13.086 1 90.56 442 HIS B C 1
ATOM 7660 O O . HIS B 1 442 ? 31.469 -18.781 -12.023 1 90.56 442 HIS B O 1
ATOM 7666 N N . LEU B 1 443 ? 30.188 -18.875 -13.797 1 92.19 443 LEU B N 1
ATOM 7667 C CA . LEU B 1 443 ? 29.547 -20.125 -13.398 1 92.19 443 LEU B CA 1
ATOM 7668 C C . LEU B 1 443 ? 30.531 -21.281 -13.375 1 92.19 443 LEU B C 1
ATOM 7670 O O . LEU B 1 443 ? 30.5 -22.125 -12.477 1 92.19 443 LEU B O 1
ATOM 7674 N N . GLU B 1 444 ? 31.438 -21.312 -14.32 1 91.25 444 GLU B N 1
ATOM 7675 C CA . GLU B 1 444 ? 32.469 -22.359 -14.375 1 91.25 444 GLU B CA 1
ATOM 7676 C C . GLU B 1 444 ? 33.375 -22.312 -13.148 1 91.25 444 GLU B C 1
ATOM 7678 O O . GLU B 1 444 ? 33.719 -23.344 -12.594 1 91.25 444 GLU B O 1
ATOM 7683 N N . ARG B 1 445 ? 33.562 -21.094 -12.711 1 86.38 445 ARG B N 1
ATOM 7684 C CA . ARG B 1 445 ? 34.375 -20.938 -11.516 1 86.38 445 ARG B CA 1
ATOM 7685 C C . ARG B 1 445 ? 33.625 -21.375 -10.266 1 86.38 445 ARG B C 1
ATOM 7687 O O . ARG B 1 445 ? 34.219 -21.969 -9.359 1 86.38 445 ARG B O 1
ATOM 7694 N N . LEU B 1 446 ? 32.375 -21.078 -10.203 1 87.06 446 LEU B N 1
ATOM 7695 C CA . LEU B 1 446 ? 31.547 -21.422 -9.047 1 87.06 446 LEU B CA 1
ATOM 7696 C C . LEU B 1 446 ? 31.406 -22.922 -8.906 1 87.06 446 LEU B C 1
ATOM 7698 O O . LEU B 1 446 ? 31.344 -23.453 -7.793 1 87.06 446 LEU B O 1
ATOM 7702 N N . VAL B 1 447 ? 31.234 -23.641 -10 1 82.25 447 VAL B N 1
ATOM 7703 C CA . VAL B 1 447 ? 31.109 -25.094 -9.977 1 82.25 447 VAL B CA 1
ATOM 7704 C C . VAL B 1 447 ? 32.344 -25.719 -9.305 1 82.25 447 VAL B C 1
ATOM 7706 O O . VAL B 1 447 ? 32.219 -26.672 -8.539 1 82.25 447 VAL B O 1
ATOM 7709 N N . ALA B 1 448 ? 33.406 -25.125 -9.422 1 77 448 ALA B N 1
ATOM 7710 C CA . ALA B 1 448 ? 34.625 -25.641 -8.875 1 77 448 ALA B CA 1
ATOM 7711 C C . ALA B 1 448 ? 34.719 -25.422 -7.371 1 77 448 ALA B C 1
ATOM 7713 O O . ALA B 1 448 ? 35.312 -26.219 -6.645 1 77 448 ALA B O 1
ATOM 7714 N N . ASN B 1 449 ? 34 -24.422 -6.719 1 68.44 449 ASN B N 1
ATOM 7715 C CA . ASN B 1 449 ? 34.312 -24 -5.352 1 68.44 449 ASN B CA 1
ATOM 7716 C C . ASN B 1 449 ? 33.094 -24.125 -4.445 1 68.44 449 ASN B C 1
ATOM 7718 O O . ASN B 1 449 ? 33.219 -24.422 -3.256 1 68.44 449 ASN B O 1
ATOM 7722 N N . ARG B 1 450 ? 31.875 -23.688 -4.723 1 63.53 450 ARG B N 1
ATOM 7723 C CA . ARG B 1 450 ? 30.844 -23.312 -3.754 1 63.53 450 ARG B CA 1
ATOM 7724 C C . ARG B 1 450 ? 29.516 -23.984 -4.094 1 63.53 450 ARG B C 1
ATOM 7726 O O . ARG B 1 450 ? 28.531 -23.797 -3.379 1 63.53 450 ARG B O 1
ATOM 7733 N N . LYS B 1 451 ? 29.453 -24.953 -4.801 1 66.56 451 LYS B N 1
ATOM 7734 C CA . LYS B 1 451 ? 28.172 -25.406 -5.34 1 66.56 451 LYS B CA 1
ATOM 7735 C C . LYS B 1 451 ? 27.422 -26.266 -4.32 1 66.56 451 LYS B C 1
ATOM 7737 O O . LYS B 1 451 ? 26.188 -26.25 -4.277 1 66.56 451 LYS B O 1
ATOM 7742 N N . GLU B 1 452 ? 28.172 -26.75 -3.445 1 70.06 452 GLU B N 1
ATOM 7743 C CA . GLU B 1 452 ? 27.516 -27.703 -2.555 1 70.06 452 GLU B CA 1
ATOM 7744 C C . GLU B 1 452 ? 26.625 -26.984 -1.539 1 70.06 452 GLU B C 1
ATOM 7746 O O . GLU B 1 452 ? 25.5 -27.422 -1.275 1 70.06 452 GLU B O 1
ATOM 7751 N N . LEU B 1 453 ? 27.078 -25.844 -1.135 1 66.19 453 LEU B N 1
ATOM 7752 C CA . LEU B 1 453 ? 26.328 -25.094 -0.132 1 66.19 453 LEU B CA 1
ATOM 7753 C C . LEU B 1 453 ? 25.047 -24.531 -0.733 1 66.19 453 LEU B C 1
ATOM 7755 O O . LEU B 1 453 ? 23.969 -24.594 -0.117 1 66.19 453 LEU B O 1
ATOM 7759 N N . VAL B 1 454 ? 25.078 -24.078 -1.896 1 76.69 454 VAL B N 1
ATOM 7760 C CA . VAL B 1 454 ? 23.922 -23.484 -2.568 1 76.69 454 VAL B CA 1
ATOM 7761 C C . VAL B 1 454 ? 22.891 -24.578 -2.84 1 76.69 454 VAL B C 1
ATOM 7763 O O . VAL B 1 454 ? 21.688 -24.359 -2.617 1 76.69 454 VAL B O 1
ATOM 7766 N N . LYS B 1 455 ? 23.375 -25.719 -3.053 1 74.38 455 LYS B N 1
ATOM 7767 C CA . LYS B 1 455 ? 22.469 -26.828 -3.377 1 74.38 455 LYS B CA 1
ATOM 7768 C C . LYS B 1 455 ? 21.75 -27.328 -2.131 1 74.38 455 LYS B C 1
ATOM 7770 O O . LYS B 1 455 ? 20.578 -27.688 -2.188 1 74.38 455 LYS B O 1
ATOM 7775 N N . ASP B 1 456 ? 22.5 -27.344 -1.072 1 75.62 456 ASP B N 1
ATOM 7776 C CA . ASP B 1 456 ? 21.859 -27.75 0.18 1 75.62 456 ASP B CA 1
ATOM 7777 C C . ASP B 1 456 ? 20.734 -26.797 0.56 1 75.62 456 ASP B C 1
ATOM 7779 O O . ASP B 1 456 ? 19.656 -27.25 0.975 1 75.62 456 ASP B O 1
ATOM 7783 N N . MET B 1 457 ? 21.062 -25.594 0.3 1 73.62 457 MET B N 1
ATOM 7784 C CA . MET B 1 457 ? 20.047 -24.578 0.624 1 73.62 457 MET B CA 1
ATOM 7785 C C . MET B 1 457 ? 18.859 -24.672 -0.332 1 73.62 457 MET B C 1
ATOM 7787 O O . MET B 1 457 ? 17.719 -24.453 0.07 1 73.62 457 MET B O 1
ATOM 7791 N N . LEU B 1 458 ? 19.109 -25.031 -1.502 1 78.75 458 LEU B N 1
ATOM 7792 C CA . LEU B 1 458 ? 18.062 -25.219 -2.496 1 78.75 458 LEU B CA 1
ATOM 7793 C C . LEU B 1 458 ? 17.125 -26.359 -2.096 1 78.75 458 LEU B C 1
ATOM 7795 O O . LEU B 1 458 ? 15.898 -26.188 -2.072 1 78.75 458 LEU B O 1
ATOM 7799 N N . VAL B 1 459 ? 17.656 -27.391 -1.696 1 77.56 459 VAL B N 1
ATOM 7800 C CA . VAL B 1 459 ? 16.875 -28.562 -1.331 1 77.56 459 VAL B CA 1
ATOM 7801 C C . VAL B 1 459 ? 16.062 -28.266 -0.071 1 77.56 459 VAL B C 1
ATOM 7803 O O . VAL B 1 459 ? 14.906 -28.688 0.043 1 77.56 459 VAL B O 1
ATOM 7806 N N . LYS B 1 460 ? 16.594 -27.438 0.721 1 78.31 460 LYS B N 1
ATOM 7807 C CA . LYS B 1 460 ? 15.93 -27.078 1.968 1 78.31 460 LYS B CA 1
ATOM 7808 C C . LYS B 1 460 ? 14.734 -26.172 1.705 1 78.31 460 LYS B C 1
ATOM 7810 O O . LYS B 1 460 ? 13.727 -26.234 2.422 1 78.31 460 LYS B O 1
ATOM 7815 N N . ASN B 1 461 ? 14.812 -25.406 0.635 1 82.75 461 ASN B N 1
ATOM 7816 C CA . ASN B 1 461 ? 13.82 -24.344 0.484 1 82.75 461 ASN B CA 1
ATOM 7817 C C . ASN B 1 461 ? 12.828 -24.656 -0.636 1 82.75 461 ASN B C 1
ATOM 7819 O O . ASN B 1 461 ? 11.781 -24.016 -0.74 1 82.75 461 ASN B O 1
ATOM 7823 N N . ARG B 1 462 ? 13.031 -25.656 -1.479 1 84.56 462 ARG B N 1
ATOM 7824 C CA . ARG B 1 462 ? 12.227 -25.859 -2.676 1 84.56 462 ARG B CA 1
ATOM 7825 C C . ARG B 1 462 ? 10.805 -26.266 -2.311 1 84.56 462 ARG B C 1
ATOM 7827 O O . ARG B 1 462 ? 9.875 -26.078 -3.098 1 84.56 462 ARG B O 1
ATOM 7834 N N . CYS B 1 463 ? 10.562 -26.75 -1.085 1 82.81 463 CYS B N 1
ATOM 7835 C CA . CYS B 1 463 ? 9.227 -27.188 -0.674 1 82.81 463 CYS B CA 1
ATOM 7836 C C . CYS B 1 463 ? 8.273 -26 -0.59 1 82.81 463 CYS B C 1
ATOM 7838 O O . CYS B 1 463 ? 7.059 -26.156 -0.699 1 82.81 463 CYS B O 1
ATOM 7840 N N . TRP B 1 464 ? 8.852 -24.797 -0.466 1 83.62 464 TRP B N 1
ATOM 7841 C CA . TRP B 1 464 ? 8.031 -23.578 -0.352 1 83.62 464 TRP B CA 1
ATOM 7842 C C . TRP B 1 464 ? 7.281 -23.312 -1.65 1 83.62 464 TRP B C 1
ATOM 7844 O O . TRP B 1 464 ? 6.289 -22.578 -1.658 1 83.62 464 TRP B O 1
ATOM 7854 N N . PHE B 1 465 ? 7.773 -24 -2.691 1 89.19 465 PHE B N 1
ATOM 7855 C CA . PHE B 1 465 ? 7.227 -23.672 -4.004 1 89.19 465 PHE B CA 1
ATOM 7856 C C . PHE B 1 465 ? 6.34 -24.812 -4.52 1 89.19 465 PHE B C 1
ATOM 7858 O O . PHE B 1 465 ? 5.867 -24.766 -5.656 1 89.19 465 PHE B O 1
ATOM 7865 N N . ASP B 1 466 ? 6.117 -25.781 -3.656 1 86.81 466 ASP B N 1
ATOM 7866 C CA . ASP B 1 466 ? 5.289 -26.938 -3.984 1 86.81 466 ASP B CA 1
ATOM 7867 C C . ASP B 1 466 ? 3.879 -26.781 -3.414 1 86.81 466 ASP B C 1
ATOM 7869 O O . ASP B 1 466 ? 3.682 -26.875 -2.201 1 86.81 466 ASP B O 1
ATOM 7873 N N . TYR B 1 467 ? 2.879 -26.594 -4.234 1 83.75 467 TYR B N 1
ATOM 7874 C CA . TYR B 1 467 ? 1.495 -26.406 -3.809 1 83.75 467 TYR B CA 1
ATOM 7875 C C . TYR B 1 467 ? 0.921 -27.703 -3.25 1 83.75 467 TYR B C 1
ATOM 7877 O O . TYR B 1 467 ? -0.123 -27.703 -2.594 1 83.75 467 TYR B O 1
ATOM 7885 N N . ASN B 1 468 ? 1.659 -28.766 -3.475 1 73.5 468 ASN B N 1
ATOM 7886 C CA . ASN B 1 468 ? 1.16 -30.078 -3.051 1 73.5 468 ASN B CA 1
ATOM 7887 C C . ASN B 1 468 ? 1.851 -30.547 -1.776 1 73.5 468 ASN B C 1
ATOM 7889 O O . ASN B 1 468 ? 1.568 -31.641 -1.285 1 73.5 468 ASN B O 1
ATOM 7893 N N . SER B 1 469 ? 2.814 -29.703 -1.364 1 63.91 469 SER B N 1
ATOM 7894 C CA . SER B 1 469 ? 3.588 -30.094 -0.193 1 63.91 469 SER B CA 1
ATOM 7895 C C . SER B 1 469 ? 2.713 -30.156 1.055 1 63.91 469 SER B C 1
ATOM 7897 O O . SER B 1 469 ? 1.801 -29.344 1.216 1 63.91 469 SER B O 1
ATOM 7899 N N . GLU B 1 470 ? 2.502 -31.359 1.663 1 55.25 470 GLU B N 1
ATOM 7900 C CA . GLU B 1 470 ? 1.756 -31.547 2.906 1 55.25 470 GLU B CA 1
ATOM 7901 C C . GLU B 1 470 ? 2.574 -31.078 4.109 1 55.25 470 GLU B C 1
ATOM 7903 O O . GLU B 1 470 ? 3.805 -31.156 4.094 1 55.25 470 GLU B O 1
ATOM 7908 N N . ASP B 1 471 ? 2.207 -30.031 4.797 1 46.88 471 ASP B N 1
ATOM 7909 C CA . ASP B 1 471 ? 2.861 -29.625 6.035 1 46.88 471 ASP B CA 1
ATOM 7910 C C . ASP B 1 471 ? 3.178 -30.828 6.91 1 46.88 471 ASP B C 1
ATOM 7912 O O . ASP B 1 471 ? 2.457 -31.125 7.871 1 46.88 471 ASP B O 1
ATOM 7916 N N . SER B 1 472 ? 3.318 -32.094 6.426 1 40.34 472 SER B N 1
ATOM 7917 C CA . SER B 1 472 ? 3.41 -33 7.57 1 40.34 472 SER B CA 1
ATOM 7918 C C . SER B 1 472 ? 4.629 -32.656 8.43 1 40.34 472 SER B C 1
ATOM 7920 O O . SER B 1 472 ? 5.699 -32.375 7.91 1 40.34 472 SER B O 1
ATOM 7922 N N . GLY B 1 473 ? 4.559 -32.094 9.523 1 40.5 473 GLY B N 1
ATOM 7923 C CA . GLY B 1 473 ? 5.664 -32.25 10.461 1 40.5 473 GLY B CA 1
ATOM 7924 C C . GLY B 1 473 ? 6.555 -33.438 10.133 1 40.5 473 GLY B C 1
ATOM 7925 O O . GLY B 1 473 ? 7.48 -33.75 10.883 1 40.5 473 GLY B O 1
ATOM 7926 N N . ARG B 1 474 ? 6.102 -34.5 9.422 1 37.03 474 ARG B N 1
ATOM 7927 C CA . ARG B 1 474 ? 6.84 -35.75 9.211 1 37.03 474 ARG B CA 1
ATOM 7928 C C . ARG B 1 474 ? 7.59 -35.719 7.887 1 37.03 474 ARG B C 1
ATOM 7930 O O . ARG B 1 474 ? 7.176 -35.031 6.945 1 37.03 474 ARG B O 1
ATOM 7937 N N . ASN B 1 475 ? 8.938 -36.062 7.797 1 36.81 475 ASN B N 1
ATOM 7938 C CA . ASN B 1 475 ? 9.812 -36.281 6.648 1 36.81 475 ASN B CA 1
ATOM 7939 C C . ASN B 1 475 ? 9.156 -37.188 5.613 1 36.81 475 ASN B C 1
ATOM 7941 O O . ASN B 1 475 ? 8.133 -37.812 5.895 1 36.81 475 ASN B O 1
ATOM 7945 N N . LEU B 1 476 ? 9.586 -37.125 4.371 1 33 476 LEU B N 1
ATOM 7946 C CA . LEU B 1 476 ? 9.148 -38.062 3.344 1 33 476 LEU B CA 1
ATOM 7947 C C . LEU B 1 476 ? 8.914 -39.469 3.936 1 33 476 LEU B C 1
ATOM 7949 O O . LEU B 1 476 ? 8.164 -40.25 3.373 1 33 476 LEU B O 1
ATOM 7953 N N . ASP B 1 477 ? 9.797 -39.938 4.848 1 33.06 477 ASP B N 1
ATOM 7954 C CA . ASP B 1 477 ? 9.797 -41.281 5.359 1 33.06 477 ASP B CA 1
ATOM 7955 C C . ASP B 1 477 ? 8.789 -41.469 6.496 1 33.06 477 ASP B C 1
ATOM 7957 O O . ASP B 1 477 ? 8.789 -42.469 7.195 1 33.06 477 ASP B O 1
ATOM 7961 N N . GLY B 1 478 ? 7.836 -40.719 6.727 1 36.62 478 GLY B N 1
ATOM 7962 C CA . GLY B 1 478 ? 6.844 -40.938 7.762 1 36.62 478 GLY B CA 1
ATOM 7963 C C . GLY B 1 478 ? 7.309 -40.5 9.141 1 36.62 478 GLY B C 1
ATOM 7964 O O . GLY B 1 478 ? 6.582 -40.656 10.125 1 36.62 478 GLY B O 1
ATOM 7965 N N . GLN B 1 479 ? 8.68 -40.469 9.469 1 35.31 479 GLN B N 1
ATOM 7966 C CA . GLN B 1 479 ? 9.219 -40.219 10.805 1 35.31 479 GLN B CA 1
ATOM 7967 C C . GLN B 1 479 ? 9.062 -38.75 11.211 1 35.31 479 GLN B C 1
ATOM 7969 O O . GLN B 1 479 ? 9.07 -37.875 10.352 1 35.31 479 GLN B O 1
ATOM 7974 N N . PRO B 1 480 ? 8.57 -38.438 12.477 1 38.44 480 PRO B N 1
ATOM 7975 C CA . PRO B 1 480 ? 8.562 -37.094 13.016 1 38.44 480 PRO B CA 1
ATOM 7976 C C . PRO B 1 480 ? 9.805 -36.281 12.625 1 38.44 480 PRO B C 1
ATOM 7978 O O . PRO B 1 480 ? 10.922 -36.812 12.664 1 38.44 480 PRO B O 1
ATOM 7981 N N . ALA B 1 481 ? 9.805 -35.375 11.719 1 37.19 481 ALA B N 1
ATOM 7982 C CA . ALA B 1 481 ? 11.039 -34.656 11.438 1 37.19 481 ALA B CA 1
ATOM 7983 C C . ALA B 1 481 ? 11.727 -34.219 12.727 1 37.19 481 ALA B C 1
ATOM 7985 O O . ALA B 1 481 ? 11.172 -33.406 13.484 1 37.19 481 ALA B O 1
ATOM 7986 N N . SER B 1 482 ? 12.32 -35.031 13.461 1 35.59 482 SER B N 1
ATOM 7987 C CA . SER B 1 482 ? 13.078 -34.719 14.664 1 35.59 482 SER B CA 1
ATOM 7988 C C . SER B 1 482 ? 13.828 -33.375 14.5 1 35.59 482 SER B C 1
ATOM 7990 O O . SER B 1 482 ? 14.172 -32.75 15.484 1 35.59 482 SER B O 1
ATOM 7992 N N . ASP B 1 483 ? 14.75 -33.344 13.477 1 34.62 483 ASP B N 1
ATOM 7993 C CA . ASP B 1 483 ? 15.734 -32.25 13.477 1 34.62 483 ASP B CA 1
ATOM 7994 C C . ASP B 1 483 ? 15.07 -30.922 13.203 1 34.62 483 ASP B C 1
ATOM 7996 O O . ASP B 1 483 ? 14.188 -30.812 12.344 1 34.62 483 ASP B O 1
ATOM 8000 N N . SER B 1 484 ? 15.141 -29.938 14.125 1 35.09 484 SER B N 1
ATOM 8001 C CA . SER B 1 484 ? 14.719 -28.547 14.312 1 35.09 484 SER B CA 1
ATOM 8002 C C . SER B 1 484 ? 14.742 -27.781 13 1 35.09 484 SER B C 1
ATOM 8004 O O . SER B 1 484 ? 14.195 -26.672 12.906 1 35.09 484 SER B O 1
ATOM 8006 N N . ARG B 1 485 ? 15.703 -28.141 12.172 1 33.41 485 ARG B N 1
ATOM 8007 C CA . ARG B 1 485 ? 15.938 -27.484 10.891 1 33.41 485 ARG B CA 1
ATOM 8008 C C . ARG B 1 485 ? 14.82 -27.797 9.906 1 33.41 485 ARG B C 1
ATOM 8010 O O . ARG B 1 485 ? 14.875 -27.391 8.742 1 33.41 485 ARG B O 1
ATOM 8017 N N . ALA B 1 486 ? 14.164 -28.953 9.938 1 32.62 486 ALA B N 1
ATOM 8018 C CA . ALA B 1 486 ? 13.289 -29.484 8.898 1 32.62 486 ALA B CA 1
ATOM 8019 C C . ALA B 1 486 ? 12.07 -28.594 8.688 1 32.62 486 ALA B C 1
ATOM 8021 O O . ALA B 1 486 ? 11.672 -28.328 7.555 1 32.62 486 ALA B O 1
ATOM 8022 N N . HIS B 1 487 ? 10.906 -28.609 9.477 1 38.19 487 HIS B N 1
ATOM 8023 C CA . HIS B 1 487 ? 9.523 -28.406 9.062 1 38.19 487 HIS B CA 1
ATOM 8024 C C . HIS B 1 487 ? 9.273 -26.953 8.672 1 38.19 487 HIS B C 1
ATOM 8026 O O . HIS B 1 487 ? 8.352 -26.312 9.188 1 38.19 487 HIS B O 1
ATOM 8032 N N . ASN B 1 488 ? 10.219 -26.266 8.359 1 36.78 488 ASN B N 1
ATOM 8033 C CA . ASN B 1 488 ? 9.984 -24.828 8.18 1 36.78 488 ASN B CA 1
ATOM 8034 C C . ASN B 1 488 ? 9.047 -24.562 7.012 1 36.78 488 ASN B C 1
ATOM 8036 O O . ASN B 1 488 ? 8.867 -23.406 6.613 1 36.78 488 ASN B O 1
ATOM 8040 N N . CYS B 1 489 ? 8.867 -25.625 6.207 1 40.28 489 CYS B N 1
ATOM 8041 C CA . CYS B 1 489 ? 8.094 -25.203 5.047 1 40.28 489 CYS B CA 1
ATOM 8042 C C . CYS B 1 489 ? 6.613 -25.094 5.391 1 40.28 489 CYS B C 1
ATOM 8044 O O . CYS B 1 489 ? 5.832 -26 5.086 1 40.28 489 CYS B O 1
ATOM 8046 N N . SER B 1 490 ? 6.262 -25.016 6.578 1 37.91 490 SER B N 1
ATOM 8047 C CA . SER B 1 490 ? 4.816 -24.875 6.734 1 37.91 490 SER B CA 1
ATOM 8048 C C . SER B 1 490 ? 4.289 -23.703 5.91 1 37.91 490 SER B C 1
ATOM 8050 O O . SER B 1 490 ? 4.68 -22.547 6.129 1 37.91 490 SER B O 1
ATOM 8052 N N . ARG B 1 491 ? 3.977 -23.953 4.637 1 40.53 491 ARG B N 1
ATOM 8053 C CA . ARG B 1 491 ? 3.441 -23.109 3.578 1 40.53 491 ARG B CA 1
ATOM 8054 C C . ARG B 1 491 ? 2.193 -22.375 4.047 1 40.53 491 ARG B C 1
ATOM 8056 O O . ARG B 1 491 ? 1.837 -21.328 3.492 1 40.53 491 ARG B O 1
ATOM 8063 N N . ALA B 1 492 ? 1.367 -23.141 4.887 1 35.94 492 ALA B N 1
ATOM 8064 C CA . ALA B 1 492 ? 0.003 -22.625 5.02 1 35.94 492 ALA B CA 1
ATOM 8065 C C . ALA B 1 492 ? -0.01 -21.109 5.137 1 35.94 492 ALA B C 1
ATOM 8067 O O . ALA B 1 492 ? -0.748 -20.438 4.422 1 35.94 492 ALA B O 1
ATOM 8068 N N . CYS B 1 493 ? 0.235 -20.719 6.301 1 34.56 493 CYS B N 1
ATOM 8069 C CA . CYS B 1 493 ? -0.17 -19.406 6.797 1 34.56 493 CYS B CA 1
ATOM 8070 C C . CYS B 1 493 ? 0.635 -18.297 6.129 1 34.56 493 CYS B C 1
ATOM 8072 O O . CYS B 1 493 ? 0.322 -17.125 6.285 1 34.56 493 CYS B O 1
ATOM 8074 N N . LEU B 1 494 ? 1.698 -18.766 5.367 1 39.47 494 LEU B N 1
ATOM 8075 C CA . LEU B 1 494 ? 2.656 -17.688 5.121 1 39.47 494 LEU B CA 1
ATOM 8076 C C . LEU B 1 494 ? 2.271 -16.891 3.877 1 39.47 494 LEU B C 1
ATOM 8078 O O . LEU B 1 494 ? 2.697 -15.75 3.711 1 39.47 494 LEU B O 1
ATOM 8082 N N . PHE B 1 495 ? 1.751 -17.844 2.928 1 38.97 495 PHE B N 1
ATOM 8083 C CA . PHE B 1 495 ? 1.341 -17.016 1.807 1 38.97 495 PHE B CA 1
ATOM 8084 C C . PHE B 1 495 ? 0.634 -15.75 2.301 1 38.97 495 PHE B C 1
ATOM 8086 O O . PHE B 1 495 ? 0.751 -14.688 1.692 1 38.97 495 PHE B O 1
ATOM 8093 N N . LEU B 1 496 ? -0.383 -16.109 3.186 1 39.28 496 LEU B N 1
ATOM 8094 C CA . LEU B 1 496 ? -1.181 -14.984 3.664 1 39.28 496 LEU B CA 1
ATOM 8095 C C . LEU B 1 496 ? -0.485 -14.273 4.824 1 39.28 496 LEU B C 1
ATOM 8097 O O . LEU B 1 496 ? -1.14 -13.633 5.648 1 39.28 496 LEU B O 1
ATOM 8101 N N . ARG B 1 497 ? 0.632 -14.711 5.027 1 35.38 497 ARG B N 1
ATOM 8102 C CA . ARG B 1 497 ? 1.198 -13.852 6.062 1 35.38 497 ARG B CA 1
ATOM 8103 C C . ARG B 1 497 ? 0.964 -12.375 5.742 1 35.38 497 ARG B C 1
ATOM 8105 O O . ARG B 1 497 ? 1.774 -11.75 5.062 1 35.38 497 ARG B O 1
ATOM 8112 N N . MET B 1 498 ? -0.331 -12.312 5.367 1 33.66 498 MET B N 1
ATOM 8113 C CA . MET B 1 498 ? -0.745 -10.922 5.234 1 33.66 498 MET B CA 1
ATOM 8114 C C . MET B 1 498 ? -0.259 -10.094 6.418 1 33.66 498 MET B C 1
ATOM 8116 O O . MET B 1 498 ? -0.55 -10.422 7.57 1 33.66 498 MET B O 1
ATOM 8120 N N . PRO B 1 499 ? 0.743 -9.773 6.316 1 30.06 499 PRO B N 1
ATOM 8121 C CA . PRO B 1 499 ? 0.953 -8.836 7.422 1 30.06 499 PRO B CA 1
ATOM 8122 C C . PRO B 1 499 ? -0.22 -7.875 7.613 1 30.06 499 PRO B C 1
ATOM 8124 O O . PRO B 1 499 ? -0.534 -7.094 6.715 1 30.06 499 PRO B O 1
ATOM 8127 N N . HIS B 1 500 ? -1.442 -8.391 7.926 1 28.97 500 HIS B N 1
ATOM 8128 C CA . HIS B 1 500 ? -2.393 -7.336 8.266 1 28.97 500 HIS B CA 1
ATOM 8129 C C . HIS B 1 500 ? -1.797 -6.359 9.273 1 28.97 500 HIS B C 1
ATOM 8131 O O . HIS B 1 500 ? -1.495 -6.738 10.406 1 28.97 500 HIS B O 1
ATOM 8137 N N . PRO B 1 501 ? -1.207 -5.531 8.867 1 28.28 501 PRO B N 1
ATOM 8138 C CA . PRO B 1 501 ? -0.882 -4.508 9.867 1 28.28 501 PRO B CA 1
ATOM 8139 C C . PRO B 1 501 ? -2.08 -4.133 10.734 1 28.28 501 PRO B C 1
ATOM 8141 O O . PRO B 1 501 ? -1.905 -3.697 11.875 1 28.28 501 PRO B O 1
ATOM 8144 N N . CYS B 1 502 ? -3.268 -4.082 10.125 1 26.86 502 CYS B N 1
ATOM 8145 C CA . CYS B 1 502 ? -4.348 -3.41 10.844 1 26.86 502 CYS B CA 1
ATOM 8146 C C . CYS B 1 502 ? -4.902 -4.297 11.953 1 26.86 502 CYS B C 1
ATOM 8148 O O . CYS B 1 502 ? -5.797 -3.887 12.695 1 26.86 502 CYS B O 1
ATOM 8150 N N . MET B 1 503 ? -4.754 -5.645 11.93 1 24.53 503 MET B N 1
ATOM 8151 C CA . MET B 1 503 ? -5.691 -6.316 12.828 1 24.53 503 MET B CA 1
ATOM 8152 C C . MET B 1 503 ? -5.348 -6.035 14.289 1 24.53 503 MET B C 1
ATOM 8154 O O . MET B 1 503 ? -6.023 -6.52 15.195 1 24.53 503 MET B O 1
ATOM 8158 N N . TRP B 1 504 ? -4.277 -5.691 14.57 1 24.41 504 TRP B N 1
ATOM 8159 C CA . TRP B 1 504 ? -4.207 -5.59 16.016 1 24.41 504 TRP B CA 1
ATOM 8160 C C . TRP B 1 504 ? -5.246 -4.609 16.547 1 24.41 504 TRP B C 1
ATOM 8162 O O . TRP B 1 504 ? -5.668 -4.703 17.703 1 24.41 504 TRP B O 1
ATOM 8172 N N . LEU B 1 505 ? -5.621 -3.688 15.742 1 23.89 505 LEU B N 1
ATOM 8173 C CA . LEU B 1 505 ? -6.523 -2.795 16.453 1 23.89 505 LEU B CA 1
ATOM 8174 C C . LEU B 1 505 ? -7.84 -3.494 16.781 1 23.89 505 LEU B C 1
ATOM 8176 O O . LEU B 1 505 ? -8.625 -3.004 17.594 1 23.89 505 LEU B O 1
ATOM 8180 N N . LEU B 1 506 ? -8.258 -4.52 15.953 1 21.86 506 LEU B N 1
ATOM 8181 C CA . LEU B 1 506 ? -9.594 -4.938 16.375 1 21.86 506 LEU B CA 1
ATOM 8182 C C . LEU B 1 506 ? -9.523 -5.805 17.625 1 21.86 506 LEU B C 1
ATOM 8184 O O . LEU B 1 506 ? -10.555 -6.133 18.219 1 21.86 506 LEU B O 1
ATOM 8188 N N . THR B 1 507 ? -8.562 -6.609 17.625 1 20.91 507 THR B N 1
ATOM 8189 C CA . THR B 1 507 ? -8.867 -7.562 18.688 1 20.91 507 THR B CA 1
ATOM 8190 C C . THR B 1 507 ? -8.625 -6.934 20.062 1 20.91 507 THR B C 1
ATOM 8192 O O . THR B 1 507 ? -8.812 -7.59 21.094 1 20.91 507 THR B O 1
ATOM 8195 N N . ASN B 1 508 ? -8.047 -5.871 20.297 1 19.08 508 ASN B N 1
ATOM 8196 C CA . ASN B 1 508 ? -8.359 -5.621 21.688 1 19.08 508 ASN B CA 1
ATOM 8197 C C . ASN B 1 508 ? -9.742 -4.996 21.859 1 19.08 508 ASN B C 1
ATOM 8199 O O . ASN B 1 508 ? -10.094 -4.07 21.125 1 19.08 508 ASN B O 1
#

Sequence (1016 aa):
MLRASIILLPLAAGFTDCLGTELVAQDVWTVAREVDKALNLTHVPREYGVELSNAFFALERSGALPGAIEDCALGVATLALNAVPFAELRFGTLQAKEYFLLFEQLQRKYGHLWNAGGFAWNLQTHQSAGYPLILGLKPQSCERDLKIYVYDTDFASKPIVCSQGMFASEVFVHQFLLHSSCRTTNPQEADFFFVPVYAACVMTKEKKLAGDMDQFYKNLVREELTYFEDQGGLDHIFLWSSETYDFPSWLDYIPDSLFLSVEAAPIECTDFDFFSEETADNFGAHCKHCYWCFTRWKDYVIPGFVEKWSVEKMQLLQKPHEERTYTACYHGADSDSLAIYLYANTTVRNDLQSLRGRPGFSIGYRFSRITEYFERIGECHFCFAPKGLGYWSNRLYEVLFAGCIPVILSDHIGLPFDDFLDWPSFSLKWPMNQAAPALAEHLERLVANRKELVKDMLVKNRCWFDYNSEDSGRNLDGQPASDSRAHNCSRACLFLRMPHPCMWLLTNMLRASIILLPLAAGFTDCLGTELVAQDVWTVAREVDKALNLTHVPREYGVELSNAFFALERSGALPGAIEDCALGVATLALNAVPFAELRFGTLQAKEYFLLFEQLQRKYGHLWNAGGFAWNLQTHQSAGYPLILGLKPQSCERDLKIYVYDTDFASKPIVCSQGMFASEVFVHQFLLHSSCRTTNPQEADFFFVPVYAACVMTKEKKLAGDMDQFYKNLVREELTYFEDQGGLDHIFLWSSETYDFPSWLDYIPDSLFLSVEAAPIECTDFDFFSEETADNFGAHCKHCYWCFTRWKDYVIPGFVEKWSVEKMQLLQKPHEERTYTACYHGADSDSLAIYLYANTTVRNDLQSLRGRPGFSIGYRFSRITEYFERIGECHFCFAPKGLGYWSNRLYEVLFAGCIPVILSDHIGLPFDDFLDWPSFSLKWPMNQAAPALAEHLERLVANRKELVKDMLVKNRCWFDYNSEDSGRNLDGQPASDSRAHNCSRACLFLRMPHPCMWLLTN

Nearest PDB structures (foldseek):
  7zay-assembly1_B  TM=6.756E-01  e=7.980E-09  Homo sapiens
  7sch-assembly1_B  TM=6.317E-01  e=2.180E-08  Homo sapiens
  7sch-assembly1_A  TM=5.890E-01  e=2.287E-08  Homo sapiens
  7uqy-assembly1_A  TM=6.056E-01  e=6.552E-08  Homo sapiens
  7zay-assembly1_A  TM=6.155E-01  e=2.502E-07  Homo sapiens

InterPro domains:
  IPR004263 Exostosin-like [PTHR11062] (127-451)
  IPR040911 Exostosin, GT47 domain [PF03016] (143-435)

Solvent-accessible surface area (backbone atoms only — not comparable to full-atom values): 53972 Å² total; per-residue (Å²): 132,86,74,76,72,79,76,78,71,81,80,80,81,67,84,49,77,32,88,23,56,79,39,62,80,43,59,70,64,57,42,50,51,47,49,54,49,27,29,58,73,59,66,51,66,70,89,50,45,65,47,31,48,50,21,41,54,54,32,53,73,68,60,67,40,57,78,32,23,50,34,22,56,52,32,50,29,39,20,26,50,61,15,23,52,55,31,26,75,75,68,30,56,74,51,16,45,52,32,43,51,49,22,50,51,42,41,66,74,48,39,75,58,37,74,71,67,67,48,51,58,74,69,45,43,59,53,56,64,48,44,45,46,66,66,50,74,52,67,42,66,40,81,50,99,50,27,33,22,70,57,86,43,82,60,48,64,53,53,70,71,38,46,53,64,50,44,15,34,43,34,52,54,45,27,47,48,70,34,22,65,23,43,35,93,48,68,89,70,32,67,33,33,39,51,50,45,31,59,62,42,42,32,69,77,64,65,46,49,63,70,54,39,27,51,49,52,53,47,38,63,76,71,61,44,82,69,35,72,80,62,59,23,50,48,29,36,42,61,24,47,73,49,73,62,54,40,66,59,36,66,82,71,44,58,54,32,25,39,38,18,41,42,42,31,46,40,49,28,81,52,30,72,39,38,57,79,71,44,16,58,62,52,25,70,58,37,70,53,37,78,62,78,43,42,81,78,63,33,43,41,40,61,50,34,65,44,54,47,53,44,52,50,17,49,68,47,29,49,58,77,90,70,35,74,27,52,30,33,39,58,45,72,47,52,36,79,69,27,40,61,35,40,57,76,23,60,37,54,57,41,47,54,74,45,41,82,39,88,43,38,51,46,48,48,49,59,90,47,68,66,57,43,34,40,50,46,8,27,17,54,27,28,60,33,46,28,52,77,31,32,47,53,57,55,50,56,52,36,37,44,19,62,10,33,35,33,36,23,32,85,56,14,62,65,52,58,58,88,78,45,64,57,74,51,33,34,42,81,46,63,32,92,54,54,53,69,62,45,56,56,50,50,57,53,39,66,76,72,54,48,64,61,31,45,53,42,28,67,70,51,42,55,66,56,38,89,74,58,69,64,51,66,37,44,98,81,70,47,68,44,75,60,87,77,60,64,70,50,56,50,58,39,50,79,58,54,52,60,61,42,67,55,63,67,66,72,105,131,87,73,76,72,79,75,79,71,82,80,77,82,67,81,53,77,30,83,28,53,80,38,57,80,43,60,71,64,57,42,51,52,46,51,54,48,26,31,59,73,59,65,52,65,70,90,51,45,65,40,30,48,49,20,42,54,51,32,52,74,68,62,66,40,62,78,34,28,51,33,23,58,54,32,50,29,44,20,25,52,59,13,24,53,56,29,27,75,74,67,29,55,74,51,15,45,51,32,42,50,50,22,50,52,44,43,66,73,48,42,75,60,36,71,71,70,66,47,54,58,77,69,46,42,59,53,56,63,48,43,46,47,65,67,48,74,53,68,41,67,40,80,52,100,50,27,32,20,70,56,86,43,81,60,48,64,53,51,70,73,38,45,54,63,50,45,16,34,42,35,52,54,46,28,45,48,71,33,22,66,23,43,35,93,47,71,90,69,31,66,33,35,38,50,49,46,33,58,61,42,42,33,68,76,64,65,46,48,64,69,53,38,28,50,52,51,52,47,38,63,76,70,62,44,84,69,35,71,81,61,59,23,51,46,29,35,41,61,23,47,73,51,75,60,54,39,70,60,36,66,82,72,45,60,52,32,26,38,40,19,41,43,43,31,47,41,51,27,81,56,28,70,37,40,57,78,68,46,16,58,61,54,24,70,58,36,72,54,37,78,60,77,44,41,81,78,64,34,43,42,39,61,48,33,67,44,54,44,54,44,53,51,16,50,70,47,30,48,58,78,89,71,35,74,27,54,29,33,39,59,45,74,46,53,36,80,68,25,41,59,37,41,57,77,23,59,37,54,58,40,47,53,74,45,42,81,39,89,44,36,51,45,48,47,49,59,91,47,67,66,57,43,34,40,51,46,8,29,18,54,27,29,60,32,45,28,52,79,32,34,46,54,59,58,50,58,52,37,38,44,19,62,9,34,35,33,37,24,32,87,56,15,61,64,53,57,58,87,78,45,65,56,75,52,34,36,41,82,48,62,31,91,53,53,52,69,63,44,56,55,52,49,57,54,38,67,73,74,53,49,64,63,32,44,53,41,28,67,70,50,42,56,66,55,38,88,74,59,69,64,49,62,38,44,100,80,70,45,70,49,74,60,90,82,57,66,74,51,55,52,57,40,52,78,59,53,53,61,62,41,66,54,65,69,66,73,105